Protein AF-A0A0S8KIW4-F1 (afdb_monomer)

Solvent-accessible surface area (backbone atoms only — not comparable to full-atom values): 64314 Å² total; per-residue (Å²): 138,78,86,81,80,52,71,68,66,49,53,65,72,55,47,52,68,72,59,47,53,55,49,60,72,46,74,81,72,65,69,67,36,39,46,63,34,24,32,39,27,36,38,48,48,56,56,67,64,43,63,73,75,49,56,71,69,59,44,47,59,50,47,56,52,49,47,51,42,58,48,49,36,36,37,69,49,73,25,38,77,49,47,81,59,94,69,28,43,34,34,30,18,28,48,95,62,59,60,48,47,24,66,55,32,52,51,54,22,50,56,47,27,35,59,39,32,49,59,48,23,59,45,36,32,76,76,70,69,45,74,81,50,34,28,23,22,5,31,20,42,33,66,26,39,37,31,72,50,72,53,105,90,52,72,40,55,49,72,51,44,71,34,52,57,51,5,49,51,27,18,79,68,31,54,79,59,34,39,22,31,32,55,67,35,42,74,77,35,55,93,52,35,44,68,48,78,76,42,69,42,81,48,98,90,56,96,63,60,45,47,33,32,36,56,76,47,77,56,94,77,80,58,75,70,33,4,37,84,90,74,69,60,78,91,61,68,42,67,68,59,50,49,50,52,50,49,50,52,49,37,20,66,70,65,42,21,28,38,35,40,43,34,35,62,88,51,48,40,66,71,55,55,54,49,52,52,59,50,50,65,78,71,53,64,104,79,63,73,72,63,46,79,33,56,18,50,37,41,97,79,32,55,85,38,74,39,50,36,55,60,33,36,50,24,49,74,50,78,52,64,97,36,54,52,48,68,56,48,43,52,38,42,48,55,48,30,49,76,47,33,56,99,44,29,88,65,23,42,50,40,48,35,59,71,71,69,31,83,58,60,64,69,47,36,26,52,64,41,19,51,20,82,49,47,43,49,52,39,30,46,47,12,54,40,46,53,51,46,29,45,13,64,77,32,29,25,39,42,32,37,36,43,40,75,25,49,14,71,58,33,50,58,44,49,62,58,47,54,70,41,20,87,82,28,16,28,35,42,39,41,30,30,52,89,51,72,94,39,71,52,41,54,51,50,56,46,41,53,69,77,37,52,97,40,42,46,82,41,74,53,68,59,30,50,76,70,30,37,49,49,43,54,48,45,46,44,69,48,92,74,66,51,62,74,35,54,55,49,54,48,73,50,31,69,24,26,51,45,43,48,52,49,46,51,46,57,42,5,85,56,76,18,27,43,70,40,90,89,76,76,39,46,42,62,39,92,44,36,59,25,47,74,66,39,82,46,64,69,50,54,56,47,51,53,51,71,69,46,56,67,69,42,38,48,52,52,32,54,42,32,66,72,35,64,57,41,50,47,71,57,48,52,60,62,40,75,84,52,86,59,58,68,59,38,52,50,49,36,38,75,72,55,51,30,39,80,70,48,64,46,87,51,48,32,36,29,47,65,40,69,67,57,36,55,48,38,45,56,36,50,36,86,60,55,50,16,52,52,22,36,41,49,32,55,35,48,56,70,75,36,65,91,48,47,84,78,41,22,68,57,44,17,53,23,22,52,59,31,65,37,60,68,62,15,33,53,26,18,46,52,37,13,49,55,22,44,43,67,62,39,47,66,62,13,45,56,24,37,58,54,26,41,51,47,26,59,76,69,66,39,26,55,66,30,16,52,44,23,27,42,48,12,49,46,27,27,52,51,60,37,40,70,60,12,44,53,27,38,61,47,15,54,50,28,41,53,50,32,67,72,65,58,69,91,78,78,62,72,66,26,85,56,58,49,29,30,39,39,67,70,78,71,82,47,83,41,54,46,68,44,84,50,73,68,37,45,36,50,42,61,34,30,35,54,25,48,27,37,68,48,60,86,74,31,58,40,71,56,44,17,65,45,71,49,61,37,86,81,49,23,33,38,39,36,37,39,49,90,77,36,24,32,68,87,66,48,74,57,40,23,57,28,37,36,49,28,48,60,43,29,36,28,64,91,63,68,28,84,61,36,76,75,51,41,58,31,18,51,29,48,40,39,40,70,65,76,36,89,58,81,82,57,30,31,55,42,47,80,46,61,40,32,31,38,38,34,34,70,54,50,54,55,61,51,72,51,46,35,43,33,50,66,49,26,52,48,56,59,73,44,45,75,69,48,48,88,55,22,58,38,72,91,52,53,59,43,42,13,57,28,38,74,71,39,71,46,86,83,45,34,38,36,34,33,54,35,94,54,36,76,69,88,60,81,26,24,47,53,31,42,35,40,38,50,41,61,85,48,69,67,51,44,52,49,53,48,49,34,36,74,74,65,72,29,46,30,34,60,46,57,66,53,48,42,73,52,51,54,49,46,48,72,74,32,66,89,28,49,46,79,41,65,30,44,22,30,29,26,37,38,33,20,39,82,35,83,71,38,52,43,54,46,42,36,38,16,59,44,18,33,46,61,34,56,55,43,17,52,64,68,32,54,60,61,40,40,49,36,47,20,42,70,43,29,80,84,34,41,53,34,22,22,43,32,21,76,51,71,33,50,63,63,14,38,53,32,24,34,73,67,66,25,52,71,22,50,89,58,72,76,37,45,31,37,23,39,78,43,49,59,44,46,52,50,38,54,48,50,32,50,32,37,35,72,56,38,44,38,56,51,48,66,41,67,32,55,68,68,65,37,54,54,30,38,68,73,67,51,62,45,26,34,54,49,70,50,68,50,75,39,90,45,50,61,38,60,78,56,69,57,39,57,42,66,55,14,60,43,86,56,70,69,40,54,50,28,48,54,50,27,60,73,41,62,55,47,62,57,20,35,34,30,44,28,56,22,41,28,54,42,39,68,53,30,44,39,39,50,41,31,29,44,35,45,33,33,41,42,41,78,50,44,76,35,76,56,53,36,49,76,40,74,63,42,63,52,45,21,31,46,57,84,129

Structure (mmCIF, N/CA/C/O backbone):
data_AF-A0A0S8KIW4-F1
#
_entry.id   AF-A0A0S8KIW4-F1
#
loop_
_atom_site.group_PDB
_atom_site.id
_atom_site.type_symbol
_atom_site.label_atom_id
_atom_site.label_alt_id
_atom_site.label_comp_id
_atom_site.label_asym_id
_atom_site.label_entity_id
_atom_site.label_seq_id
_atom_site.pdbx_PDB_ins_code
_atom_site.Cartn_x
_atom_site.Cartn_y
_atom_site.Cartn_z
_atom_site.occupancy
_atom_site.B_iso_or_equiv
_atom_site.auth_seq_id
_atom_site.auth_comp_id
_atom_site.auth_asym_id
_atom_site.auth_atom_id
_atom_site.pdbx_PDB_model_num
ATOM 1 N N . MET A 1 1 ? -78.669 -21.616 34.494 1.00 31.50 1 MET A N 1
ATOM 2 C CA . MET A 1 1 ? -77.638 -21.749 33.442 1.00 31.50 1 MET A CA 1
ATOM 3 C C . MET A 1 1 ? -76.676 -20.588 33.604 1.00 31.50 1 MET A C 1
ATOM 5 O O . MET A 1 1 ? -77.145 -19.459 33.614 1.00 31.50 1 MET A O 1
ATOM 9 N N . ALA A 1 2 ? -75.385 -20.857 33.783 1.00 30.97 2 ALA A N 1
ATOM 10 C CA . ALA A 1 2 ? -74.332 -19.853 33.636 1.00 30.97 2 ALA A CA 1
ATOM 11 C C . ALA A 1 2 ? -73.653 -20.087 32.279 1.00 30.97 2 ALA A C 1
ATOM 13 O O . ALA A 1 2 ? -73.558 -21.239 31.850 1.00 30.97 2 ALA A O 1
ATOM 14 N N . ALA A 1 3 ? -73.231 -19.025 31.596 1.00 36.19 3 ALA A N 1
ATOM 15 C CA . ALA A 1 3 ? -72.489 -19.162 30.347 1.00 36.19 3 ALA A CA 1
ATOM 16 C C . ALA A 1 3 ? -71.090 -19.741 30.622 1.00 36.19 3 ALA A C 1
ATOM 18 O O . ALA A 1 3 ? -70.474 -19.422 31.640 1.00 36.19 3 ALA A O 1
ATOM 19 N N . ARG A 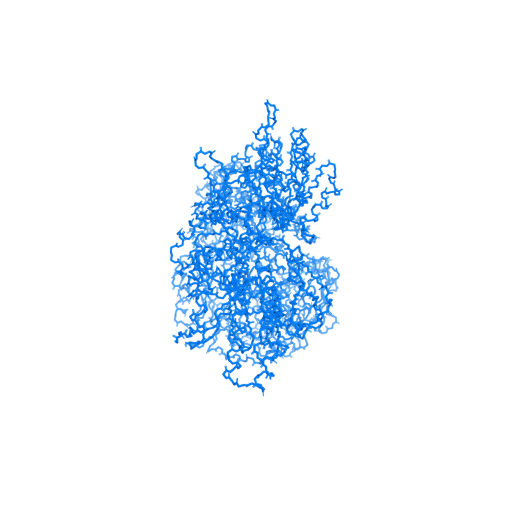1 4 ? -70.593 -20.590 29.719 1.00 41.88 4 ARG A N 1
ATOM 20 C CA . ARG A 1 4 ? -69.187 -21.009 29.700 1.00 41.88 4 ARG A CA 1
ATOM 21 C C . ARG A 1 4 ? -68.413 -19.977 28.874 1.00 41.88 4 ARG A C 1
ATOM 23 O O . ARG A 1 4 ? -68.667 -19.878 27.679 1.00 41.88 4 ARG A O 1
ATOM 30 N N . ASP A 1 5 ? -67.523 -19.209 29.509 1.00 39.72 5 ASP A N 1
ATOM 31 C CA . ASP A 1 5 ? -66.568 -18.339 28.799 1.00 39.72 5 ASP A CA 1
ATOM 32 C C . ASP A 1 5 ? -65.715 -19.174 27.829 1.00 39.72 5 ASP A C 1
ATOM 34 O O . ASP A 1 5 ? -65.308 -20.288 28.179 1.00 39.72 5 ASP A O 1
ATOM 38 N N . THR A 1 6 ? -65.391 -18.636 26.653 1.00 46.59 6 THR A N 1
ATOM 39 C CA . THR A 1 6 ? -64.518 -19.324 25.688 1.00 46.59 6 THR A CA 1
ATOM 40 C C . THR A 1 6 ? -63.040 -19.260 26.096 1.00 46.59 6 THR A C 1
ATOM 42 O O . THR A 1 6 ? -62.620 -18.386 26.862 1.00 46.59 6 THR A O 1
ATOM 45 N N . LEU A 1 7 ? -62.214 -20.177 25.572 1.00 44.28 7 LEU A N 1
ATOM 46 C CA . LEU A 1 7 ? -60.777 -20.222 25.875 1.00 44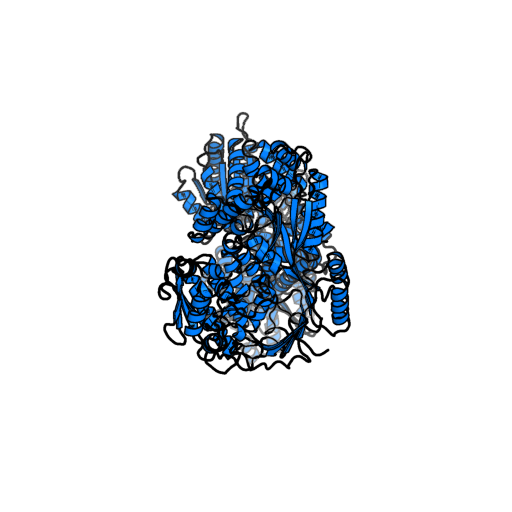.28 7 LEU A CA 1
ATOM 47 C C . LEU A 1 7 ? -60.048 -18.884 25.581 1.00 44.28 7 LEU A C 1
ATOM 49 O O . LEU A 1 7 ? -59.298 -18.441 26.453 1.00 44.28 7 LEU A O 1
ATOM 53 N N . PRO A 1 8 ? -60.292 -18.162 24.461 1.00 44.53 8 PRO A N 1
ATOM 54 C CA . PRO A 1 8 ? -59.679 -16.848 24.226 1.00 44.53 8 PRO A CA 1
ATOM 55 C C . PRO A 1 8 ? -60.099 -15.773 25.241 1.00 44.53 8 PRO A C 1
ATOM 57 O O . PRO A 1 8 ? -59.260 -14.990 25.686 1.00 44.53 8 PRO A O 1
ATOM 60 N N . GLU A 1 9 ? -61.372 -15.746 25.650 1.00 49.72 9 GLU A N 1
ATOM 61 C CA . GLU A 1 9 ? -61.880 -14.796 26.655 1.00 49.72 9 GLU A CA 1
ATOM 62 C C . GLU A 1 9 ? -61.298 -15.073 28.047 1.00 49.72 9 GLU A C 1
ATOM 64 O O . GLU A 1 9 ? -61.056 -14.143 28.818 1.00 49.72 9 GLU A O 1
ATOM 69 N N . ARG A 1 10 ? -61.029 -16.345 28.365 1.00 53.50 10 ARG A N 1
ATOM 70 C CA . ARG A 1 10 ? -60.294 -16.742 29.572 1.00 53.50 10 ARG A CA 1
ATOM 71 C C . ARG A 1 10 ? -58.830 -16.321 29.501 1.00 53.50 10 ARG A C 1
ATOM 73 O O . ARG A 1 10 ? -58.353 -15.689 30.438 1.00 53.50 10 ARG A O 1
ATOM 80 N N . LEU A 1 11 ? -58.145 -16.595 28.390 1.00 51.06 11 LEU A N 1
ATOM 81 C CA . LEU A 1 11 ? -56.741 -16.216 28.188 1.00 51.06 11 LEU A CA 1
ATOM 82 C C . LEU A 1 11 ? -56.527 -14.700 28.327 1.00 51.06 11 LEU A C 1
ATOM 84 O O . LEU A 1 11 ? -55.592 -14.285 29.005 1.00 51.06 11 LEU A O 1
ATOM 88 N N . GLN A 1 12 ? -57.430 -13.866 27.798 1.00 54.31 12 GLN A N 1
ATOM 89 C CA . GLN A 1 12 ? -57.360 -12.407 27.979 1.00 54.31 12 GLN A CA 1
ATOM 90 C C . GLN A 1 12 ? -57.493 -11.945 29.442 1.00 54.31 12 GLN A C 1
ATOM 92 O O . GLN A 1 12 ? -56.972 -10.887 29.785 1.00 54.31 12 GLN A O 1
ATOM 97 N N . ARG A 1 13 ? -58.150 -12.718 30.320 1.00 58.34 13 ARG A N 1
ATOM 98 C CA . ARG A 1 13 ? -58.256 -12.406 31.761 1.00 58.34 13 ARG A CA 1
ATOM 99 C C . ARG A 1 13 ? -57.041 -12.868 32.580 1.00 58.34 13 ARG A C 1
ATOM 101 O O . ARG A 1 13 ? -56.938 -12.477 33.738 1.00 58.34 13 ARG A O 1
ATOM 108 N N . LEU A 1 14 ? -56.148 -13.682 32.007 1.00 55.62 14 LEU A N 1
ATOM 109 C CA . LEU A 1 14 ? -54.955 -14.222 32.681 1.00 55.62 14 LEU A CA 1
ATOM 110 C C . LEU A 1 14 ? -53.689 -13.371 32.475 1.00 55.62 14 LEU A C 1
ATOM 112 O O . LEU A 1 14 ? -52.711 -13.557 33.194 1.00 55.62 14 LEU A O 1
ATOM 116 N N . VAL A 1 15 ? -53.687 -12.436 31.518 1.00 58.53 15 VAL A N 1
ATOM 117 C CA . VAL A 1 15 ? -52.529 -11.565 31.253 1.00 58.53 15 VAL A CA 1
ATOM 118 C C . VAL A 1 15 ? -52.570 -10.326 32.166 1.00 58.53 15 VAL A C 1
ATOM 120 O O . VAL A 1 15 ? -53.577 -9.612 32.161 1.00 58.53 15 VAL A O 1
ATOM 123 N N . PRO A 1 16 ? -51.499 -10.006 32.924 1.00 56.81 16 PRO A N 1
ATOM 124 C CA . PRO A 1 16 ? -51.428 -8.775 33.711 1.00 56.81 16 PRO A CA 1
ATOM 125 C C . PRO A 1 16 ? -51.578 -7.530 32.829 1.00 56.81 16 PRO A C 1
ATOM 127 O O . PRO A 1 16 ? -50.958 -7.432 31.772 1.00 56.81 16 PRO A O 1
ATOM 130 N N . LYS A 1 17 ? -52.387 -6.558 33.263 1.00 53.31 17 LYS A N 1
ATOM 131 C CA . LYS A 1 17 ? -52.849 -5.465 32.390 1.00 53.31 17 LYS A CA 1
ATOM 132 C C . LYS A 1 17 ? -51.713 -4.594 31.825 1.00 53.31 17 LYS A C 1
ATOM 134 O O . LYS A 1 17 ? -51.673 -4.365 30.622 1.00 53.31 17 LYS A O 1
ATOM 139 N N . GLU A 1 18 ? -50.750 -4.203 32.665 1.00 48.78 18 GLU A N 1
ATOM 140 C CA . GLU A 1 18 ? -49.561 -3.446 32.230 1.00 48.78 18 GLU A CA 1
ATOM 141 C C . GLU A 1 18 ? -48.668 -4.252 31.263 1.00 48.78 18 GLU A C 1
ATOM 143 O O . GLU A 1 18 ? -48.087 -3.697 30.332 1.00 48.78 18 GLU A O 1
ATOM 148 N N . TYR A 1 19 ? -48.573 -5.574 31.452 1.00 52.81 19 TYR A N 1
ATOM 149 C CA . TYR A 1 19 ? -47.802 -6.463 30.577 1.00 52.81 19 TYR A CA 1
ATOM 150 C C . TYR A 1 19 ? -48.499 -6.660 29.222 1.00 52.81 19 TYR A C 1
ATOM 152 O O . TYR A 1 19 ? -47.838 -6.658 28.185 1.00 52.81 19 TYR A O 1
ATOM 160 N N . ALA A 1 20 ? -49.835 -6.739 29.204 1.00 57.56 20 ALA A N 1
ATOM 161 C CA . ALA A 1 20 ? -50.626 -6.760 27.974 1.00 57.56 20 ALA A CA 1
ATOM 162 C C . ALA A 1 20 ? -50.443 -5.470 27.154 1.00 57.56 20 ALA A C 1
ATOM 164 O O . ALA A 1 20 ? -50.249 -5.542 25.943 1.00 57.56 20 ALA A O 1
ATOM 165 N N . GLU A 1 21 ? -50.449 -4.303 27.803 1.00 57.66 21 GLU A N 1
ATOM 166 C CA . GLU A 1 21 ? -50.219 -3.005 27.152 1.00 57.66 21 GLU A CA 1
ATOM 167 C C . GLU A 1 21 ? -48.796 -2.909 26.561 1.00 57.66 21 GLU A C 1
ATOM 169 O O . GLU A 1 21 ? -48.641 -2.515 25.403 1.00 57.66 21 GLU A O 1
ATOM 174 N N . ARG A 1 22 ? -47.764 -3.381 27.280 1.00 55.91 22 ARG A N 1
ATOM 175 C CA . ARG A 1 22 ? -46.380 -3.484 26.763 1.00 55.91 22 ARG A CA 1
ATOM 176 C C . ARG A 1 22 ? -46.242 -4.454 25.582 1.00 55.91 22 ARG A C 1
ATOM 178 O O . ARG A 1 22 ? -45.580 -4.126 24.598 1.00 55.91 22 ARG A O 1
ATOM 185 N N . LEU A 1 23 ? -46.875 -5.628 25.654 1.00 58.16 23 LEU A N 1
ATOM 186 C CA . LEU A 1 23 ? -46.888 -6.604 24.557 1.00 58.16 23 LEU A CA 1
ATOM 187 C C . LEU A 1 23 ? -47.601 -6.064 23.314 1.00 58.16 23 LEU A C 1
ATOM 189 O O . LEU A 1 23 ? -47.158 -6.319 22.199 1.00 58.16 23 LEU A O 1
ATOM 193 N N . LEU A 1 24 ? -48.697 -5.322 23.485 1.00 58.97 24 LEU A N 1
ATOM 194 C CA . LEU A 1 24 ? -49.421 -4.698 22.375 1.00 58.97 24 LEU A CA 1
ATOM 195 C C . LEU A 1 24 ? -48.615 -3.567 21.725 1.00 58.97 24 LEU A C 1
ATOM 197 O O . LEU A 1 24 ? -48.674 -3.426 20.508 1.00 58.97 24 LEU A O 1
ATOM 201 N N . ALA A 1 25 ? -47.818 -2.824 22.498 1.00 55.25 25 ALA A N 1
ATOM 202 C CA . ALA A 1 25 ? -46.893 -1.827 21.959 1.00 55.25 25 ALA A CA 1
ATOM 203 C C . ALA A 1 25 ? -45.749 -2.444 21.125 1.00 55.25 25 ALA A C 1
ATOM 205 O O . ALA A 1 25 ? -45.253 -1.792 20.214 1.00 55.25 25 ALA A O 1
ATOM 206 N N . THR A 1 26 ? -45.349 -3.697 21.388 1.00 53.72 26 THR A N 1
ATOM 207 C CA . THR A 1 26 ? -44.342 -4.408 20.571 1.00 53.72 26 THR A CA 1
ATOM 208 C C . THR A 1 26 ? -44.942 -5.186 19.393 1.00 53.72 26 THR A C 1
ATOM 210 O O . THR A 1 26 ? -44.325 -5.232 18.330 1.00 53.72 26 THR A O 1
ATOM 213 N N . ARG A 1 27 ? -46.142 -5.776 19.534 1.00 46.66 27 ARG A N 1
ATOM 214 C CA . ARG A 1 27 ? -46.804 -6.695 18.568 1.00 46.66 27 ARG A CA 1
ATOM 215 C C . ARG A 1 27 ? -47.315 -6.060 17.255 1.00 46.66 27 ARG A C 1
ATOM 217 O O . ARG A 1 27 ? -48.396 -6.387 16.772 1.00 46.66 27 ARG A O 1
ATOM 224 N N . GLY A 1 28 ? -46.527 -5.173 16.658 1.00 45.62 28 GLY A N 1
ATOM 225 C CA . GLY A 1 28 ? -46.747 -4.664 15.301 1.00 45.62 28 GLY A CA 1
ATOM 226 C C . GLY A 1 28 ? -45.485 -4.210 14.560 1.00 45.62 28 GLY A C 1
ATOM 227 O O . GLY A 1 28 ? -45.607 -3.767 13.421 1.00 45.62 28 GLY A O 1
ATOM 228 N N . GLN A 1 29 ? -44.296 -4.270 15.180 1.00 49.38 29 GLN A N 1
ATOM 229 C CA . GLN A 1 29 ? -43.060 -3.703 14.608 1.00 49.38 29 GLN A CA 1
ATOM 230 C C . GLN A 1 29 ? -41.787 -4.555 14.818 1.00 49.38 29 GLN A C 1
ATOM 232 O O . GLN A 1 29 ? -40.716 -4.136 14.388 1.00 49.38 29 GLN A O 1
ATOM 237 N N . VAL A 1 30 ? -41.864 -5.736 15.452 1.00 52.88 30 VAL A N 1
ATOM 238 C CA . VAL A 1 30 ? -40.666 -6.517 15.839 1.00 52.88 30 VAL A CA 1
ATOM 239 C C . VAL A 1 30 ? -39.921 -7.078 14.618 1.00 52.88 30 VAL A C 1
ATOM 241 O O . VAL A 1 30 ? -40.314 -8.104 14.057 1.00 52.88 30 VAL A O 1
ATOM 244 N N . GLN A 1 31 ? -38.805 -6.449 14.238 1.00 58.53 31 GLN A N 1
ATOM 245 C CA . GLN A 1 31 ? -37.841 -7.061 13.318 1.00 58.53 31 GLN A CA 1
ATOM 246 C C . GLN A 1 31 ? -37.139 -8.252 13.992 1.00 58.53 31 GLN A C 1
ATOM 248 O O . GLN A 1 31 ? -37.112 -8.375 15.215 1.00 58.53 31 GLN A O 1
ATOM 253 N N . ALA A 1 32 ? -36.603 -9.180 13.197 1.00 69.38 32 ALA A N 1
ATOM 254 C CA . ALA A 1 32 ? -35.976 -10.376 13.751 1.00 69.38 32 ALA A CA 1
ATOM 255 C C . ALA A 1 32 ? -34.600 -10.048 14.362 1.00 69.38 32 ALA A C 1
ATOM 257 O O . ALA A 1 32 ? -33.755 -9.478 13.685 1.00 69.38 32 ALA A O 1
ATOM 258 N N . GLU A 1 33 ? -34.332 -10.467 15.601 1.00 72.75 33 GLU A N 1
ATOM 259 C CA . GLU A 1 33 ? -33.119 -10.085 16.350 1.00 72.75 33 GLU A CA 1
ATOM 260 C C . GLU A 1 33 ? -32.320 -11.281 16.878 1.00 72.75 33 GLU A C 1
ATOM 262 O O . GLU A 1 33 ? -32.883 -12.350 17.119 1.00 72.75 33 GLU A O 1
ATOM 267 N N . ARG A 1 34 ? -31.013 -11.100 17.142 1.00 79.38 34 ARG A N 1
ATOM 268 C CA . ARG A 1 34 ? -30.164 -12.103 17.816 1.00 79.38 34 ARG A CA 1
ATOM 269 C C . ARG A 1 34 ? -29.991 -11.784 19.298 1.00 79.38 34 ARG A C 1
ATOM 271 O O . ARG A 1 34 ? -29.135 -10.984 19.666 1.00 79.38 34 ARG A O 1
ATOM 278 N N . ARG A 1 35 ? -30.737 -12.494 20.145 1.00 79.50 35 ARG A N 1
ATOM 279 C CA . ARG A 1 35 ? -30.744 -12.325 21.607 1.00 79.50 35 ARG A CA 1
ATOM 280 C C . ARG A 1 35 ? -30.602 -13.656 22.350 1.00 79.50 35 ARG A C 1
ATOM 282 O O . ARG A 1 35 ? -30.829 -14.732 21.792 1.00 79.50 35 ARG A O 1
ATOM 289 N N . MET A 1 36 ? -30.167 -13.578 23.606 1.00 79.38 36 MET A N 1
ATOM 290 C CA . MET A 1 36 ? -30.221 -14.700 24.547 1.00 79.38 36 MET A CA 1
ATOM 291 C C . MET A 1 36 ? -31.659 -14.842 25.045 1.00 79.38 36 MET A C 1
ATOM 293 O O . MET A 1 36 ? -32.263 -13.852 25.440 1.00 79.38 36 MET A O 1
ATOM 297 N N . VAL A 1 37 ? -32.203 -16.057 25.018 1.00 88.00 37 VAL A N 1
ATOM 298 C CA . VAL A 1 37 ? -33.587 -16.350 25.426 1.00 88.00 37 VAL A CA 1
ATOM 299 C C . VAL A 1 37 ? -33.601 -17.639 26.234 1.00 88.00 37 VAL A C 1
ATOM 301 O O . VAL A 1 37 ? -32.836 -18.562 25.940 1.00 88.00 37 VAL A O 1
ATOM 304 N N . THR A 1 38 ? -34.484 -17.722 27.227 1.00 91.00 38 THR A N 1
ATOM 305 C CA . THR A 1 38 ? -34.829 -18.989 27.879 1.00 91.00 38 THR A CA 1
ATOM 306 C C . THR A 1 38 ? -36.114 -19.542 27.273 1.00 91.00 38 THR A C 1
ATOM 308 O O . THR A 1 38 ? -37.161 -18.897 27.297 1.00 91.00 38 THR A O 1
ATOM 311 N N . ILE A 1 39 ? -36.021 -20.742 26.705 1.00 94.25 39 ILE A N 1
ATOM 312 C CA . ILE A 1 39 ? -37.131 -21.466 26.086 1.00 94.25 39 ILE A CA 1
ATOM 313 C C . ILE A 1 39 ? -37.687 -22.471 27.094 1.00 94.25 39 ILE A C 1
ATOM 315 O O . ILE A 1 39 ? -36.909 -23.223 27.679 1.00 94.25 39 ILE A O 1
ATOM 319 N N . LEU A 1 40 ? -39.014 -22.533 27.224 1.00 94.94 40 LEU A N 1
ATOM 320 C CA . LEU A 1 40 ? -39.744 -23.570 27.956 1.00 94.94 40 LEU A CA 1
ATOM 321 C C . LEU A 1 40 ? -40.643 -24.357 26.990 1.00 94.94 40 LEU A C 1
ATOM 323 O O . LEU A 1 40 ? -41.465 -23.769 26.286 1.00 94.94 40 LEU A O 1
ATOM 327 N N . PHE A 1 41 ? -40.510 -25.684 27.002 1.00 94.12 41 PHE A N 1
ATOM 328 C CA . PHE A 1 41 ? -41.475 -26.632 26.434 1.00 94.12 41 PHE A CA 1
ATOM 329 C C . PHE A 1 41 ? -42.154 -27.415 27.556 1.00 94.12 41 PHE A C 1
ATOM 331 O O . PHE A 1 41 ? -41.480 -27.816 28.506 1.00 94.12 41 PHE A O 1
ATOM 338 N N . SER A 1 42 ? -43.452 -27.690 27.428 1.00 92.69 42 SER A N 1
ATOM 339 C CA . SER A 1 42 ? -44.155 -28.631 28.308 1.00 92.69 42 SER A CA 1
ATOM 340 C C . SER A 1 42 ? -45.186 -29.462 27.545 1.00 92.69 42 SER A C 1
ATOM 342 O O . SER A 1 42 ? -45.839 -28.932 26.652 1.00 92.69 42 SER A O 1
ATOM 344 N N . ASP A 1 43 ? -45.307 -30.744 27.896 1.00 91.50 43 ASP A N 1
ATOM 345 C CA . ASP A 1 43 ? -46.149 -31.766 27.247 1.00 91.50 43 ASP A CA 1
ATOM 346 C C . ASP A 1 43 ? -47.092 -32.455 28.257 1.00 91.50 43 ASP A C 1
ATOM 348 O O . ASP A 1 43 ? -46.746 -32.572 29.437 1.00 91.50 43 ASP A O 1
ATOM 352 N N . VAL A 1 44 ? -48.257 -32.940 27.802 1.00 87.75 44 VAL A N 1
ATOM 353 C CA . VAL A 1 44 ? -49.267 -33.652 28.612 1.00 87.75 44 VAL A CA 1
ATOM 354 C C . VAL A 1 44 ? -49.149 -35.164 28.416 1.00 87.75 44 VAL A C 1
ATOM 356 O O . VAL A 1 44 ? -49.714 -35.768 27.502 1.00 87.75 44 VAL A O 1
ATOM 359 N N . LYS A 1 45 ? -48.476 -35.825 29.358 1.00 81.81 45 LYS A N 1
ATOM 360 C CA . LYS A 1 45 ? -48.253 -37.271 29.332 1.00 81.81 45 LYS A CA 1
ATOM 361 C C . LYS A 1 45 ? -49.578 -38.024 29.501 1.00 81.81 45 LYS A C 1
ATOM 363 O O . LYS A 1 45 ? -50.145 -38.077 30.591 1.00 81.81 45 LYS A O 1
ATOM 368 N N . GLY A 1 46 ? -50.007 -38.688 28.427 1.00 70.69 46 GLY A N 1
ATOM 369 C CA . GLY A 1 46 ? -51.205 -39.536 28.387 1.00 70.69 46 GLY A CA 1
ATOM 370 C C . GLY A 1 46 ? -52.348 -38.997 27.523 1.00 70.69 46 GLY A C 1
ATOM 371 O O . GLY A 1 46 ? -53.308 -39.733 27.309 1.00 70.69 46 GLY A O 1
ATOM 372 N N . SER A 1 47 ? -52.216 -37.783 26.977 1.00 73.44 47 SER A N 1
ATOM 373 C CA . SER A 1 47 ? -53.136 -37.150 26.015 1.00 73.44 47 SER A CA 1
ATOM 374 C C . SER A 1 47 ? -53.699 -38.117 24.962 1.00 73.44 47 SER A C 1
ATOM 376 O O . SER A 1 47 ? -54.912 -38.255 24.819 1.00 73.44 47 SER A O 1
ATOM 378 N N . THR A 1 48 ? -52.824 -38.845 24.263 1.00 71.06 48 THR A N 1
ATOM 379 C CA . THR A 1 48 ? -53.192 -39.763 23.174 1.00 71.06 48 THR A CA 1
ATOM 380 C C . THR A 1 48 ? -53.984 -40.965 23.685 1.00 71.06 48 THR A C 1
ATOM 382 O O . THR A 1 48 ? -54.992 -41.331 23.096 1.00 71.06 48 THR A O 1
ATOM 385 N N . ALA A 1 49 ? -53.579 -41.540 24.822 1.00 70.81 49 ALA A N 1
ATOM 386 C CA . ALA A 1 49 ? -54.282 -42.668 25.432 1.00 70.81 49 ALA A CA 1
ATOM 387 C C . ALA A 1 49 ? -55.656 -42.256 25.993 1.00 70.81 49 ALA A C 1
ATOM 389 O O . ALA A 1 49 ? -56.585 -43.058 25.987 1.00 70.81 49 ALA A O 1
ATOM 390 N N . MET A 1 50 ? -55.814 -41.003 26.434 1.00 73.44 50 MET A N 1
ATOM 391 C CA . MET A 1 50 ? -57.121 -40.437 26.788 1.00 73.44 50 MET A CA 1
ATOM 392 C C . MET A 1 50 ? -57.988 -40.253 25.534 1.00 73.44 50 MET A C 1
ATOM 394 O O . MET A 1 50 ? -59.140 -40.674 25.536 1.00 73.44 50 MET A O 1
ATOM 398 N N . ALA A 1 51 ? -57.422 -39.732 24.440 1.00 71.50 51 ALA A N 1
ATOM 399 C CA . ALA A 1 51 ? -58.108 -39.582 23.152 1.00 71.50 51 ALA A CA 1
ATOM 400 C C . ALA A 1 51 ? -58.526 -40.912 22.487 1.00 71.50 51 ALA A C 1
ATOM 402 O O . ALA A 1 51 ? -59.432 -40.920 21.658 1.00 71.50 51 ALA A O 1
ATOM 403 N N . GLU A 1 52 ? -57.896 -42.034 22.848 1.00 75.62 52 GLU A N 1
ATOM 404 C CA . GLU A 1 52 ? -58.284 -43.382 22.404 1.00 75.62 52 GLU A CA 1
ATOM 405 C C . GLU A 1 52 ? -59.387 -44.032 23.265 1.00 75.62 52 GLU A C 1
ATOM 407 O O . GLU A 1 52 ? -60.018 -44.985 22.808 1.00 75.62 52 GLU A O 1
ATOM 412 N N . ASN A 1 53 ? -59.618 -43.560 24.500 1.00 74.50 53 ASN A N 1
ATOM 413 C CA . ASN A 1 53 ? -60.461 -44.249 25.496 1.00 74.50 53 ASN A CA 1
ATOM 414 C C . ASN A 1 53 ? -61.607 -43.399 26.090 1.00 74.50 53 ASN A C 1
ATOM 416 O O . ASN A 1 53 ? -62.411 -43.935 26.853 1.00 74.50 53 ASN A O 1
ATOM 420 N N . LEU A 1 54 ? -61.697 -42.108 25.761 1.00 78.00 54 LEU A N 1
ATOM 421 C CA . LEU A 1 54 ? -62.731 -41.169 26.225 1.00 78.00 54 LEU A CA 1
ATOM 422 C C . LEU A 1 54 ? -63.414 -40.473 25.036 1.00 78.00 54 LEU A C 1
ATOM 424 O O . LEU A 1 54 ? -62.895 -40.483 23.918 1.00 78.00 54 LEU A O 1
ATOM 428 N N . ASP A 1 55 ? -64.574 -39.855 25.266 1.00 80.62 55 ASP A N 1
ATOM 429 C CA . ASP A 1 55 ? -65.277 -39.109 24.214 1.00 80.62 55 ASP A CA 1
ATOM 430 C C . ASP A 1 55 ? -64.522 -37.812 23.836 1.00 80.62 55 ASP A C 1
ATOM 432 O O . ASP A 1 55 ? -64.010 -37.132 24.730 1.00 80.62 55 ASP A O 1
ATOM 436 N N . PRO A 1 56 ? -64.456 -37.412 22.549 1.00 72.25 56 PRO A N 1
ATOM 437 C CA . PRO A 1 56 ? -63.785 -36.180 22.133 1.00 72.25 56 PRO A CA 1
ATOM 438 C C . PRO A 1 56 ? -64.241 -34.896 22.847 1.00 72.25 56 PRO A C 1
ATOM 440 O O . PRO A 1 56 ? -63.409 -34.010 23.047 1.00 72.25 56 PRO A O 1
ATOM 443 N N . GLU A 1 57 ? -65.508 -34.769 23.265 1.00 75.06 57 GLU A N 1
ATOM 444 C CA . GLU A 1 57 ? -65.961 -33.613 24.058 1.00 75.06 57 GLU A CA 1
ATOM 445 C C . GLU A 1 57 ? -65.415 -33.657 25.496 1.00 75.06 57 GLU A C 1
ATOM 447 O O . GLU A 1 57 ? -65.022 -32.621 26.039 1.00 75.06 57 GLU A O 1
ATOM 452 N N . GLU A 1 58 ? -65.309 -34.845 26.101 1.00 76.88 58 GLU A N 1
ATOM 453 C CA . GLU A 1 58 ? -64.677 -35.020 27.414 1.00 76.88 58 GLU A CA 1
ATOM 454 C C . GLU A 1 58 ? -63.169 -34.766 27.346 1.00 76.88 58 GLU A C 1
ATOM 456 O O . GLU A 1 58 ? -62.628 -34.068 28.203 1.00 76.88 58 GLU A O 1
ATOM 461 N N . VAL A 1 59 ? -62.495 -35.271 26.309 1.00 78.38 59 VAL A N 1
ATOM 462 C CA . VAL A 1 59 ? -61.064 -35.037 26.058 1.00 78.38 59 VAL A CA 1
ATOM 463 C C . VAL A 1 59 ? -60.795 -33.549 25.844 1.00 78.38 59 VAL A C 1
ATOM 465 O O . VAL A 1 59 ? -59.841 -33.022 26.413 1.00 78.38 59 VAL A O 1
ATOM 468 N N . MET A 1 60 ? -61.649 -32.841 25.098 1.00 75.06 60 MET A N 1
ATOM 469 C CA . MET A 1 60 ? -61.539 -31.389 24.933 1.00 75.06 60 MET A CA 1
ATOM 470 C C . MET A 1 60 ? -61.723 -30.651 26.267 1.00 75.06 60 MET A C 1
ATOM 472 O O . MET A 1 60 ? -60.931 -29.768 26.582 1.00 75.06 60 MET A O 1
ATOM 476 N N . GLU A 1 61 ? -62.710 -31.027 27.087 1.00 79.69 61 GLU A N 1
ATOM 477 C CA . GLU A 1 61 ? -62.939 -30.406 28.401 1.00 79.69 61 GLU A CA 1
ATOM 478 C C . GLU A 1 61 ? -61.799 -30.687 29.406 1.00 79.69 61 GLU A C 1
ATOM 480 O O . GLU A 1 61 ? -61.495 -29.846 30.258 1.00 79.69 61 GLU A O 1
ATOM 485 N N . ILE A 1 62 ? -61.131 -31.840 29.282 1.00 83.06 62 ILE A N 1
ATOM 486 C CA . ILE A 1 62 ? -59.926 -32.195 30.047 1.00 83.06 62 ILE A CA 1
ATOM 487 C C . ILE A 1 62 ? -58.712 -31.391 29.556 1.00 83.06 62 ILE A C 1
ATOM 489 O O . ILE A 1 62 ? -57.976 -30.828 30.368 1.00 83.06 62 ILE A O 1
ATOM 493 N N . MET A 1 63 ? -58.511 -31.282 28.240 1.00 82.75 63 MET A N 1
ATOM 494 C CA . MET A 1 63 ? -57.389 -30.537 27.660 1.00 82.75 63 MET A CA 1
ATOM 495 C C . MET A 1 63 ? -57.517 -29.022 27.868 1.00 82.75 63 MET A C 1
ATOM 497 O O . MET A 1 63 ? -56.517 -28.386 28.181 1.00 82.75 63 MET A O 1
ATOM 501 N N . ASP A 1 64 ? -58.719 -28.440 27.817 1.00 80.12 64 ASP A N 1
ATOM 502 C CA . ASP A 1 64 ? -58.959 -27.040 28.218 1.00 80.12 64 ASP A CA 1
ATOM 503 C C . ASP A 1 64 ? -58.584 -26.801 29.695 1.00 80.12 64 ASP A C 1
ATOM 505 O O . ASP A 1 64 ? -58.035 -25.754 30.052 1.00 80.12 64 ASP A O 1
ATOM 509 N N . GLY A 1 65 ? -58.849 -27.782 30.566 1.00 81.38 65 GLY A N 1
ATOM 510 C CA . GLY A 1 65 ? -58.421 -27.757 31.966 1.00 81.38 65 GLY A CA 1
ATOM 511 C C . GLY A 1 65 ? -56.899 -27.833 32.120 1.00 81.38 65 GLY A C 1
ATOM 512 O O . GLY A 1 65 ? -56.316 -27.035 32.857 1.00 81.38 65 GLY A O 1
ATOM 513 N N . ALA A 1 66 ? -56.253 -28.737 31.381 1.00 82.75 66 ALA A N 1
ATOM 514 C CA . ALA A 1 66 ? -54.799 -28.869 31.334 1.00 82.75 66 ALA A CA 1
ATOM 515 C C . ALA A 1 66 ? -54.120 -27.600 30.789 1.00 82.75 66 ALA A C 1
ATOM 517 O O . ALA A 1 66 ? -53.147 -27.126 31.373 1.00 82.75 66 ALA A O 1
ATOM 518 N N . PHE A 1 67 ? -54.652 -26.989 29.726 1.00 83.25 67 PHE A N 1
ATOM 519 C CA . PHE A 1 67 ? -54.106 -25.755 29.159 1.00 83.25 67 PHE A CA 1
ATOM 520 C C . PHE A 1 67 ? -54.241 -24.555 30.095 1.00 83.25 67 PHE A C 1
ATOM 522 O O . PHE A 1 67 ? -53.326 -23.736 30.143 1.00 83.25 67 PHE A O 1
ATOM 529 N N . GLY A 1 68 ? -55.300 -24.474 30.908 1.00 81.25 68 GLY A N 1
ATOM 530 C CA . GLY A 1 68 ? -55.366 -23.494 31.998 1.00 81.25 68 GLY A CA 1
ATOM 531 C C . GLY A 1 68 ? -54.176 -23.618 32.959 1.00 81.25 68 GLY A C 1
ATOM 532 O O . GLY A 1 68 ? -53.502 -22.630 33.244 1.00 81.25 68 GLY A O 1
ATOM 533 N N . VAL A 1 69 ? -53.866 -24.849 33.379 1.00 85.06 69 VAL A N 1
ATOM 534 C CA . VAL A 1 69 ? -52.736 -25.176 34.270 1.00 85.06 69 VAL A CA 1
ATOM 535 C C . VAL A 1 69 ? -51.366 -24.923 33.619 1.00 85.06 69 VAL A C 1
ATOM 537 O O . VAL A 1 69 ? -50.438 -24.495 34.302 1.00 85.06 69 VAL A O 1
ATOM 540 N N . LEU A 1 70 ? -51.233 -25.168 32.314 1.00 87.19 70 LEU A N 1
ATOM 541 C CA . LEU A 1 70 ? -49.989 -24.980 31.556 1.00 87.19 70 LEU A CA 1
ATOM 542 C C . LEU A 1 70 ? -49.684 -23.502 31.260 1.00 87.19 70 LEU A C 1
ATOM 544 O O . LEU A 1 70 ? -48.527 -23.088 31.305 1.00 87.19 70 LEU A O 1
ATOM 548 N N . ILE A 1 71 ? -50.706 -22.707 30.927 1.00 85.94 71 ILE A N 1
ATOM 549 C CA . ILE A 1 71 ? -50.532 -21.358 30.364 1.00 85.94 71 ILE A CA 1
ATOM 550 C C . ILE A 1 71 ? -50.550 -20.264 31.441 1.00 85.94 71 ILE A C 1
ATOM 552 O O . ILE A 1 71 ? -49.822 -19.277 31.308 1.00 85.94 71 ILE A O 1
ATOM 556 N N . GLU A 1 72 ? -51.336 -20.412 32.515 1.00 82.81 72 GLU A N 1
ATOM 557 C CA . GLU A 1 72 ? -51.408 -19.392 33.575 1.00 82.81 72 GLU A CA 1
ATOM 558 C C . GLU A 1 72 ? -50.030 -19.075 34.203 1.00 82.81 72 GLU A C 1
ATOM 560 O O . GLU A 1 72 ? -49.699 -17.888 34.299 1.00 82.81 72 GLU A O 1
ATOM 565 N N . PRO A 1 73 ? -49.175 -20.059 34.562 1.00 86.06 73 PRO A N 1
ATOM 566 C CA . PRO A 1 73 ? -47.863 -19.766 35.139 1.00 86.06 73 PRO A CA 1
ATOM 567 C C . PRO A 1 73 ? -46.929 -19.030 34.172 1.00 86.06 73 PRO A C 1
ATOM 569 O O . PRO A 1 73 ? -46.159 -18.175 34.604 1.00 86.06 73 PRO A O 1
ATOM 572 N N . VAL A 1 74 ? -47.014 -19.308 32.865 1.00 85.00 74 VAL A N 1
ATOM 573 C CA . VAL A 1 74 ? -46.184 -18.644 31.844 1.00 85.00 74 VAL A CA 1
ATOM 574 C C . VAL A 1 74 ? -46.430 -17.136 31.847 1.00 85.00 74 VAL A C 1
ATOM 576 O O . VAL A 1 74 ? -45.484 -16.369 32.019 1.00 85.00 74 VAL A O 1
ATOM 579 N N . TYR A 1 75 ? -47.690 -16.704 31.732 1.00 80.06 75 TYR A N 1
ATOM 580 C CA . TYR A 1 75 ? -48.021 -15.275 31.748 1.00 80.06 75 TYR A CA 1
ATOM 581 C C . TYR A 1 75 ? -47.821 -14.630 33.124 1.00 80.06 75 TYR A C 1
ATOM 583 O O . TYR A 1 75 ? -47.436 -13.463 33.198 1.00 80.06 75 TYR A O 1
ATOM 591 N N . ARG A 1 76 ? -48.026 -15.377 34.219 1.00 76.12 76 ARG A N 1
ATOM 592 C CA . ARG A 1 76 ? -47.790 -14.884 35.586 1.00 76.12 76 ARG A CA 1
ATOM 593 C C . ARG A 1 76 ? -46.320 -14.532 35.841 1.00 76.12 76 ARG A C 1
ATOM 595 O O . ARG A 1 76 ? -46.050 -13.578 36.564 1.00 76.12 76 ARG A O 1
ATOM 602 N N . TYR A 1 77 ? -45.386 -15.265 35.235 1.00 75.19 77 TYR A N 1
ATOM 603 C CA . TYR A 1 77 ? -43.947 -14.978 35.284 1.00 75.19 77 TYR A CA 1
ATOM 604 C C . TYR A 1 77 ? -43.452 -14.137 34.088 1.00 75.19 77 TYR A C 1
ATOM 606 O O . TYR A 1 77 ? -42.264 -14.161 33.773 1.00 75.19 77 TYR A O 1
ATOM 614 N N . GLU A 1 78 ? -44.353 -13.380 33.439 1.00 73.50 78 GLU A N 1
ATOM 615 C CA . GLU A 1 78 ? -44.072 -12.468 32.312 1.00 73.50 78 GLU A CA 1
ATOM 616 C C . GLU A 1 78 ? -43.375 -13.146 31.108 1.00 73.50 78 GLU A C 1
ATOM 618 O O . GLU A 1 78 ? -42.672 -12.503 30.321 1.00 73.50 78 GLU A O 1
ATOM 623 N N . GLY A 1 79 ? -43.600 -14.451 30.936 1.00 78.62 79 GLY A N 1
ATOM 624 C CA . GLY A 1 79 ? -43.235 -15.198 29.739 1.00 78.62 79 GLY A CA 1
ATOM 625 C C . GLY A 1 79 ? -44.258 -15.003 28.621 1.00 78.62 79 GLY A C 1
ATOM 626 O O . GLY A 1 79 ? -45.466 -14.919 28.852 1.00 78.62 79 GLY A O 1
ATOM 627 N N . THR A 1 80 ? -43.782 -14.977 27.379 1.00 81.94 80 THR A N 1
ATOM 628 C CA . THR A 1 80 ? -44.644 -14.949 26.194 1.00 81.94 80 THR A CA 1
ATOM 629 C C . THR A 1 80 ? -44.904 -16.374 25.715 1.00 81.94 80 THR A C 1
ATOM 631 O O . THR A 1 80 ? -43.993 -17.061 25.249 1.00 81.94 80 THR A O 1
ATOM 634 N N . LEU A 1 81 ? -46.164 -16.818 25.786 1.00 84.75 81 LEU A N 1
ATOM 635 C CA . LEU A 1 81 ? -46.620 -18.012 25.071 1.00 84.75 81 LEU A CA 1
ATOM 636 C C . LEU A 1 81 ? -46.470 -17.767 23.561 1.00 84.75 81 LEU A C 1
ATOM 638 O O . LEU A 1 81 ? -47.133 -16.892 22.998 1.00 84.75 81 LEU A O 1
ATOM 642 N N . ALA A 1 82 ? -45.598 -18.541 22.923 1.00 78.25 82 ALA A N 1
ATOM 643 C CA . ALA A 1 82 ? -45.307 -18.435 21.499 1.00 78.25 82 ALA A CA 1
ATOM 644 C C . ALA A 1 82 ? -46.260 -19.303 20.669 1.00 78.25 82 ALA A C 1
ATOM 646 O O . ALA A 1 82 ? -46.770 -18.858 19.642 1.00 78.25 82 ALA A O 1
ATOM 647 N N . ARG A 1 83 ? -46.527 -20.543 21.116 1.00 81.00 83 ARG A N 1
ATOM 648 C CA . ARG A 1 83 ? -47.345 -21.501 20.359 1.00 81.00 83 ARG A CA 1
ATOM 649 C C . ARG A 1 83 ? -47.989 -22.583 21.235 1.00 81.00 83 ARG A C 1
ATOM 651 O O . ARG A 1 83 ? -47.393 -23.049 22.204 1.00 81.00 83 ARG A O 1
ATOM 658 N N . LEU A 1 84 ? -49.182 -23.023 20.826 1.00 79.31 84 LEU A N 1
ATOM 659 C CA . LEU A 1 84 ? -49.827 -24.268 21.264 1.00 79.31 84 LEU A CA 1
ATOM 660 C C . LEU A 1 84 ? -49.621 -25.354 20.196 1.00 79.31 84 LEU A C 1
ATOM 662 O O . LEU A 1 84 ? -49.717 -25.079 18.995 1.00 79.31 84 LEU A O 1
ATOM 666 N N . MET A 1 85 ? -49.303 -26.577 20.615 1.00 77.31 85 MET A N 1
ATOM 667 C CA . MET A 1 85 ? -48.816 -27.659 19.752 1.00 77.31 85 MET A CA 1
ATOM 668 C C . MET A 1 85 ? -49.536 -28.984 20.037 1.00 77.31 85 MET A C 1
ATOM 670 O O . MET A 1 85 ? -48.907 -29.972 20.390 1.00 77.31 85 MET A O 1
ATOM 674 N N . GLY A 1 86 ? -50.859 -29.004 19.842 1.00 76.12 86 GLY A N 1
ATOM 675 C CA . GLY A 1 86 ? -51.695 -30.193 20.049 1.00 76.12 86 GLY A CA 1
ATOM 676 C C . GLY A 1 86 ? -52.011 -30.394 21.526 1.00 76.12 86 GLY A C 1
ATOM 677 O O . GLY A 1 86 ? -53.035 -29.912 21.999 1.00 76.12 86 GLY A O 1
ATOM 678 N N . ASP A 1 87 ? -51.106 -31.061 22.228 1.00 80.75 87 ASP A N 1
ATOM 679 C CA . ASP A 1 87 ? -51.068 -31.301 23.672 1.00 80.75 87 ASP A CA 1
ATOM 680 C C . ASP A 1 87 ? -49.933 -30.538 24.380 1.00 80.75 87 ASP A C 1
ATOM 682 O O . ASP A 1 87 ? -50.040 -30.256 25.573 1.00 80.75 87 ASP A O 1
ATOM 686 N N . ALA A 1 88 ? -48.895 -30.125 23.647 1.00 85.25 88 ALA A N 1
ATOM 687 C CA . ALA A 1 88 ? -47.757 -29.386 24.190 1.00 85.25 88 ALA A CA 1
ATOM 688 C C . ALA A 1 88 ? -47.884 -27.848 24.082 1.00 85.25 88 ALA A C 1
ATOM 690 O O . ALA A 1 88 ? -48.602 -27.309 23.232 1.00 85.25 88 ALA A O 1
ATOM 691 N N . ILE A 1 89 ? -47.118 -27.122 24.906 1.00 90.12 89 ILE A N 1
ATOM 692 C CA . ILE A 1 89 ? -46.946 -25.659 24.849 1.00 90.12 89 ILE A CA 1
ATOM 693 C C . ILE A 1 89 ? -45.483 -25.249 24.632 1.00 90.12 89 ILE A C 1
ATOM 695 O O . ILE A 1 89 ? -44.557 -25.936 25.069 1.00 90.12 89 ILE A O 1
ATOM 699 N N . LEU A 1 90 ? -45.289 -24.088 24.000 1.00 90.06 90 LEU A N 1
ATOM 700 C CA . LEU A 1 90 ? -43.996 -23.427 23.814 1.00 90.06 90 LEU A CA 1
ATOM 701 C C . LEU A 1 90 ? -44.059 -21.975 24.303 1.00 90.06 90 LEU A C 1
ATOM 703 O O . LEU A 1 90 ? -44.878 -21.186 23.819 1.00 90.06 90 LEU A O 1
ATOM 707 N N . ALA A 1 91 ? -43.157 -21.610 25.212 1.00 90.25 91 ALA A N 1
ATOM 708 C CA . ALA A 1 91 ? -43.034 -20.266 25.770 1.00 90.25 91 ALA A CA 1
ATOM 709 C C . ALA A 1 91 ? -41.589 -19.743 25.750 1.00 90.25 91 ALA A C 1
ATOM 711 O O . ALA A 1 91 ? -40.628 -20.514 25.841 1.00 90.25 91 ALA A O 1
ATOM 712 N N . PHE A 1 92 ? -41.447 -18.418 25.672 1.00 90.19 92 PHE A N 1
ATOM 713 C CA . PHE A 1 92 ? -40.168 -17.711 25.750 1.00 90.19 92 PHE A CA 1
ATOM 714 C C . PHE A 1 92 ? -40.137 -16.735 26.925 1.00 90.19 92 PHE A C 1
ATOM 716 O O . PHE A 1 92 ? -41.111 -16.032 27.198 1.00 90.19 92 PHE A O 1
ATOM 723 N N . PHE A 1 93 ? -38.973 -16.651 27.557 1.00 85.88 93 PHE A N 1
ATOM 724 C CA . PHE A 1 93 ? -38.607 -15.647 28.548 1.00 85.88 93 PHE A CA 1
ATOM 725 C C . PHE A 1 93 ? -37.358 -14.928 28.007 1.00 85.88 93 PHE A C 1
ATOM 727 O O . PHE A 1 93 ? -36.372 -15.585 27.654 1.00 85.88 93 PHE A O 1
ATOM 734 N N . GLY A 1 94 ? -37.433 -13.604 27.858 1.00 74.44 94 GLY A N 1
ATOM 735 C CA . GLY A 1 94 ? -36.391 -12.751 27.260 1.00 74.44 94 GLY A CA 1
ATOM 736 C C . GLY A 1 94 ? -36.681 -12.233 25.847 1.00 74.44 94 GLY A C 1
ATOM 737 O O . GLY A 1 94 ? -35.841 -11.565 25.238 1.00 74.44 94 GLY A O 1
ATOM 738 N N . ALA A 1 95 ? -37.865 -12.540 25.308 1.00 77.00 95 ALA A N 1
ATOM 739 C CA . ALA A 1 95 ? -38.338 -12.044 24.020 1.00 77.00 95 ALA A CA 1
ATOM 740 C C . ALA A 1 95 ? -39.882 -11.930 24.004 1.00 77.00 95 ALA A C 1
ATOM 742 O O . ALA A 1 95 ? -40.544 -12.857 24.480 1.00 77.00 95 ALA A O 1
ATOM 743 N N . PRO A 1 96 ? -40.476 -10.844 23.461 1.00 62.84 96 PRO A N 1
ATOM 744 C CA . PRO A 1 96 ? -39.805 -9.696 22.835 1.00 62.84 96 PRO A CA 1
ATOM 745 C C . PRO A 1 96 ? -39.062 -8.792 23.827 1.00 62.84 96 PRO A C 1
ATOM 747 O O . PRO A 1 96 ? -38.068 -8.184 23.456 1.00 62.84 96 PRO A O 1
ATOM 750 N N . ILE A 1 97 ? -39.491 -8.754 25.090 1.00 66.19 97 ILE A N 1
ATOM 751 C CA . ILE A 1 97 ? -38.858 -7.957 26.147 1.00 66.19 97 ILE A CA 1
ATOM 752 C C . ILE A 1 97 ? -37.808 -8.818 26.861 1.00 66.19 97 ILE A C 1
ATOM 754 O O . ILE A 1 97 ? -38.133 -9.909 27.337 1.00 66.19 97 ILE A O 1
ATOM 758 N N . ALA A 1 98 ? -36.564 -8.334 26.933 1.00 65.44 98 ALA A N 1
ATOM 759 C CA . ALA A 1 98 ? -35.528 -8.924 27.777 1.00 65.44 98 ALA A CA 1
ATOM 760 C C . ALA A 1 98 ? -35.759 -8.580 29.253 1.00 65.44 98 ALA A C 1
ATOM 762 O O . ALA A 1 98 ? -35.970 -7.414 29.599 1.00 65.44 98 ALA A O 1
ATOM 763 N N . HIS A 1 99 ? -35.632 -9.573 30.127 1.00 59.16 99 HIS A N 1
ATOM 764 C CA . HIS A 1 99 ? -35.500 -9.367 31.560 1.00 59.16 99 HIS A CA 1
ATOM 765 C C . HIS A 1 99 ? -34.140 -9.861 32.041 1.00 59.16 99 HIS A C 1
ATOM 767 O O . HIS A 1 99 ? -33.334 -10.469 31.340 1.00 59.16 99 HIS A O 1
ATOM 773 N N . GLU A 1 100 ? -33.878 -9.545 33.294 1.00 47.84 100 GLU A N 1
ATOM 774 C CA . GLU A 1 100 ? -32.618 -9.831 33.956 1.00 47.84 100 GLU A CA 1
ATOM 775 C C . GLU A 1 100 ? -32.630 -11.243 34.573 1.00 47.84 100 GLU A C 1
ATOM 777 O O . GLU A 1 100 ? -31.591 -11.887 34.687 1.00 47.84 100 GLU A O 1
ATOM 782 N N . ASP A 1 101 ? -33.826 -11.742 34.897 1.00 57.06 101 ASP A N 1
ATOM 783 C CA . ASP A 1 101 ? -34.120 -12.983 35.613 1.00 57.06 101 ASP A CA 1
ATOM 784 C C . ASP A 1 101 ? -34.910 -14.016 34.773 1.00 57.06 101 ASP A C 1
ATOM 786 O O . ASP A 1 101 ? -35.504 -14.940 35.325 1.00 57.06 101 ASP A O 1
ATOM 790 N N . ASP A 1 102 ? -34.914 -13.919 33.437 1.00 77.31 102 ASP A N 1
ATOM 791 C CA . ASP A 1 102 ? -35.646 -14.848 32.547 1.00 77.31 102 ASP A CA 1
ATOM 792 C C . ASP A 1 102 ? -35.386 -16.359 32.794 1.00 77.31 102 ASP A C 1
ATOM 794 O O . ASP A 1 102 ? -36.345 -17.136 32.733 1.00 77.31 102 ASP A O 1
ATOM 798 N N . PRO A 1 103 ? -34.159 -16.821 33.129 1.00 80.88 103 PRO A N 1
ATOM 799 C CA . PRO A 1 103 ? -33.924 -18.210 33.535 1.00 80.88 103 PRO A CA 1
ATOM 800 C C . PRO A 1 103 ? -34.606 -18.588 34.864 1.00 80.88 103 PRO A C 1
ATOM 802 O O . PRO A 1 103 ? -35.105 -19.705 35.001 1.00 80.88 103 PRO A O 1
ATOM 805 N N . GLU A 1 104 ? -34.665 -17.664 35.835 1.00 80.25 104 GLU A N 1
ATOM 806 C CA . GLU A 1 104 ? -35.389 -17.845 37.107 1.00 80.25 104 GLU A CA 1
ATOM 807 C C . GLU A 1 104 ? -36.899 -17.952 36.831 1.00 80.25 104 GLU A C 1
ATOM 809 O O . GLU A 1 104 ? -37.556 -18.886 37.299 1.00 80.25 104 GLU A O 1
ATOM 814 N N . ARG A 1 105 ? -37.436 -17.031 36.020 1.00 80.62 105 ARG A N 1
ATOM 815 C CA . ARG A 1 105 ? -38.855 -16.948 35.632 1.00 80.62 105 ARG A CA 1
ATOM 816 C C . ARG A 1 105 ? -39.350 -18.225 34.953 1.00 80.62 105 ARG A C 1
ATOM 818 O O . ARG A 1 105 ? -40.364 -18.782 35.377 1.00 80.62 105 ARG A O 1
ATOM 825 N N . ALA A 1 106 ? -38.598 -18.738 33.978 1.00 88.81 106 ALA A N 1
ATOM 826 C CA . ALA A 1 106 ? -38.932 -19.979 33.281 1.00 88.81 106 ALA A CA 1
ATOM 827 C C . ALA A 1 106 ? -39.017 -21.187 34.230 1.00 88.81 106 ALA A C 1
ATOM 829 O O . ALA A 1 106 ? -39.964 -21.971 34.158 1.00 88.81 106 ALA A O 1
ATOM 830 N N . ILE A 1 107 ? -38.065 -21.334 35.158 1.00 89.00 107 ILE A N 1
ATOM 831 C CA . ILE A 1 107 ? -38.064 -22.467 36.097 1.00 89.00 107 ILE A CA 1
ATOM 832 C C . ILE A 1 107 ? -39.172 -22.327 37.149 1.00 89.00 107 ILE A C 1
ATOM 834 O O . ILE A 1 107 ? -39.793 -23.331 37.502 1.00 89.00 107 ILE A O 1
ATOM 838 N N . ARG A 1 108 ? -39.489 -21.108 37.613 1.00 83.00 108 ARG A N 1
ATOM 839 C CA . ARG A 1 108 ? -40.650 -20.887 38.497 1.00 83.00 108 ARG A CA 1
ATOM 840 C C . ARG A 1 108 ? -41.966 -21.257 37.808 1.00 83.00 108 ARG A C 1
ATOM 842 O O . ARG A 1 108 ? -42.774 -21.951 38.422 1.00 83.00 108 ARG A O 1
ATOM 849 N N . ALA A 1 109 ? -42.141 -20.890 36.536 1.00 88.94 109 ALA A N 1
ATOM 850 C CA . ALA A 1 109 ? -43.294 -21.319 35.743 1.00 88.94 109 ALA A CA 1
ATOM 851 C C . ALA A 1 109 ? -43.365 -22.853 35.628 1.00 88.94 109 ALA A C 1
ATOM 853 O O . ALA A 1 109 ? -44.413 -23.433 35.893 1.00 88.94 109 ALA A O 1
ATOM 854 N N . ALA A 1 110 ? -42.252 -23.526 35.318 1.00 93.50 110 ALA A N 1
ATOM 855 C CA . ALA A 1 110 ? -42.195 -24.987 35.196 1.00 93.50 110 ALA A CA 1
ATOM 856 C C . ALA A 1 110 ? -42.542 -25.747 36.489 1.00 93.50 110 ALA A C 1
ATOM 858 O O . ALA A 1 110 ? -43.265 -26.741 36.441 1.00 93.50 110 ALA A O 1
ATOM 859 N N . LEU A 1 111 ? -42.056 -25.271 37.638 1.00 88.75 111 LEU A N 1
ATOM 860 C CA . LEU A 1 111 ? -42.368 -25.833 38.958 1.00 88.75 111 LEU A CA 1
ATOM 861 C C . LEU A 1 111 ? -43.840 -25.619 39.353 1.00 88.75 111 LEU A C 1
ATOM 863 O O . LEU A 1 111 ? -44.428 -26.480 40.008 1.00 88.75 111 LEU A O 1
ATOM 867 N N . GLU A 1 112 ? -44.463 -24.507 38.951 1.00 88.19 112 GLU A N 1
ATOM 868 C CA . GLU A 1 112 ? -45.906 -24.336 39.150 1.00 88.19 112 GLU A CA 1
ATOM 869 C C . GLU A 1 112 ? -46.734 -25.185 38.170 1.00 88.19 112 GLU A C 1
ATOM 871 O O . GLU A 1 112 ? -47.750 -25.745 38.580 1.00 88.19 112 GLU A O 1
ATOM 876 N N . ILE A 1 113 ? -46.281 -25.356 36.922 1.00 91.50 113 ILE A N 1
ATOM 877 C CA . ILE A 1 113 ? -46.905 -26.239 35.924 1.00 91.50 113 ILE A CA 1
ATOM 878 C C . ILE A 1 113 ? -46.975 -27.686 36.438 1.00 91.50 113 ILE A C 1
ATOM 880 O O . ILE A 1 113 ? -48.058 -28.275 36.438 1.00 91.50 113 ILE A O 1
ATOM 884 N N . THR A 1 114 ? -45.875 -28.259 36.944 1.00 91.25 114 THR A N 1
ATOM 885 C CA . THR A 1 114 ? -45.879 -29.637 37.477 1.00 91.25 114 THR A CA 1
ATOM 886 C C . THR A 1 114 ? -46.745 -29.765 38.735 1.00 91.25 114 THR A C 1
ATOM 888 O O . THR A 1 114 ? -47.587 -30.664 38.818 1.00 91.25 114 THR A O 1
ATOM 891 N N . ALA A 1 115 ? -46.633 -28.829 39.684 1.00 86.44 115 ALA A N 1
ATOM 892 C CA . ALA A 1 115 ? -47.453 -28.823 40.899 1.00 86.44 115 ALA A CA 1
ATOM 893 C C . ALA A 1 115 ? -48.947 -28.552 40.624 1.00 86.44 115 ALA A C 1
ATOM 895 O O . ALA A 1 115 ? -49.820 -28.969 41.388 1.00 86.44 115 ALA A O 1
ATOM 896 N N . GLY A 1 116 ? -49.278 -27.823 39.558 1.00 87.88 116 GLY A N 1
ATOM 897 C CA . GLY A 1 116 ? -50.641 -27.642 39.060 1.00 87.88 116 GLY A CA 1
ATOM 898 C C . GLY A 1 116 ? -51.183 -28.910 38.403 1.00 87.88 116 GLY A C 1
ATOM 899 O O . GLY A 1 116 ? -52.288 -29.340 38.731 1.00 87.88 116 GLY A O 1
ATOM 900 N N . ALA A 1 117 ? -50.383 -29.555 37.551 1.00 88.00 117 ALA A N 1
ATOM 901 C CA . ALA A 1 117 ? -50.752 -30.786 36.857 1.00 88.00 117 ALA A CA 1
ATOM 902 C C . ALA A 1 117 ? -51.056 -31.932 37.830 1.00 88.00 117 ALA A C 1
ATOM 904 O O . ALA A 1 117 ? -52.043 -32.639 37.646 1.00 88.00 117 ALA A O 1
ATOM 905 N N . GLN A 1 118 ? -50.280 -32.069 38.909 1.00 86.75 118 GLN A N 1
ATOM 906 C CA . GLN A 1 118 ? -50.533 -33.071 39.949 1.00 86.75 118 GLN A CA 1
ATOM 907 C C . GLN A 1 118 ? -51.866 -32.831 40.684 1.00 86.75 118 GLN A C 1
ATOM 909 O O . GLN A 1 118 ? -52.648 -33.761 40.871 1.00 86.75 118 GLN A O 1
ATOM 914 N N . ARG A 1 119 ? -52.186 -31.572 41.022 1.00 86.62 119 ARG A N 1
ATOM 915 C CA . ARG A 1 119 ? -53.493 -31.200 41.605 1.00 86.62 119 ARG A CA 1
ATOM 916 C C . ARG A 1 119 ? -54.655 -31.418 40.630 1.00 86.62 119 ARG A C 1
ATOM 918 O O . ARG A 1 119 ? -55.769 -31.703 41.065 1.00 86.62 119 ARG A O 1
ATOM 925 N N . TYR A 1 120 ? -54.411 -31.297 39.325 1.00 87.81 120 TYR A N 1
ATOM 926 C CA . TYR A 1 120 ? -55.400 -31.610 38.294 1.00 87.81 120 TYR A CA 1
ATOM 927 C C . TYR A 1 120 ? -55.596 -33.126 38.128 1.00 87.81 120 TYR A C 1
ATOM 929 O O . TYR A 1 120 ? -56.737 -33.572 38.045 1.00 87.81 120 TYR A O 1
ATOM 937 N N . ALA A 1 121 ? -54.527 -33.927 38.203 1.00 86.19 121 ALA A N 1
ATOM 938 C CA . ALA A 1 121 ? -54.600 -35.390 38.216 1.00 86.19 121 ALA A CA 1
ATOM 939 C C . ALA A 1 121 ? -55.453 -35.913 39.384 1.00 86.19 121 ALA A C 1
ATOM 941 O O . ALA A 1 121 ? -56.412 -36.644 39.158 1.00 86.19 121 ALA A O 1
ATOM 942 N N . GLU A 1 122 ? -55.197 -35.452 40.616 1.00 85.44 122 GLU A N 1
ATOM 943 C CA . GLU A 1 122 ? -56.014 -35.810 41.789 1.00 85.44 122 GLU A CA 1
ATOM 944 C C . GLU A 1 122 ? -57.505 -35.475 41.620 1.00 85.44 122 GLU A C 1
ATOM 946 O O . GLU A 1 122 ? -58.369 -36.125 42.213 1.00 85.44 122 GLU A O 1
ATOM 951 N N . LYS A 1 123 ? -57.813 -34.421 40.855 1.00 86.12 123 LYS A N 1
ATOM 952 C CA . LYS A 1 123 ? -59.184 -34.012 40.553 1.00 86.12 123 LYS A CA 1
ATOM 953 C C . LYS A 1 123 ? -59.813 -34.928 39.501 1.00 86.12 123 LYS A C 1
ATOM 955 O O . LYS A 1 123 ? -60.942 -35.366 39.694 1.00 86.12 123 LYS A O 1
ATOM 960 N N . LEU A 1 124 ? -59.092 -35.238 38.423 1.00 85.56 124 LEU A N 1
ATOM 961 C CA . LEU A 1 124 ? -59.528 -36.171 37.377 1.00 85.56 124 LEU A CA 1
ATOM 962 C C . LEU A 1 124 ? -59.773 -37.583 37.932 1.00 85.56 124 LEU A C 1
ATOM 964 O O . LEU A 1 124 ? -60.770 -38.215 37.583 1.00 85.56 124 LEU A O 1
ATOM 968 N N . GLU A 1 125 ? -58.929 -38.043 38.852 1.00 84.31 125 GLU A N 1
ATOM 969 C CA . GLU A 1 125 ? -59.092 -39.313 39.562 1.00 84.31 125 GLU A CA 1
ATOM 970 C C . GLU A 1 125 ? -60.365 -39.305 40.431 1.00 84.31 125 GLU A C 1
ATOM 972 O O . GLU A 1 125 ? -61.218 -40.180 40.290 1.00 84.31 125 GLU A O 1
ATOM 977 N N . LYS A 1 126 ? -60.566 -38.272 41.265 1.00 83.06 126 LYS A N 1
ATOM 978 C CA . LYS A 1 126 ? -61.736 -38.164 42.166 1.00 83.06 126 LYS A CA 1
ATOM 979 C C . LYS A 1 126 ? -63.067 -37.904 41.454 1.00 83.06 126 LYS A C 1
ATOM 981 O O . LYS A 1 126 ? -64.096 -38.383 41.923 1.00 83.06 126 LYS A O 1
ATOM 986 N N . GLU A 1 127 ? -63.077 -37.111 40.381 1.00 84.94 127 GLU A N 1
ATOM 987 C CA . GLU A 1 127 ? -64.310 -36.707 39.684 1.00 84.94 127 GLU A CA 1
ATOM 988 C C . GLU A 1 127 ? -64.667 -37.611 38.496 1.00 84.94 127 GLU A C 1
ATOM 990 O O . GLU A 1 127 ? -65.844 -37.683 38.142 1.00 84.94 127 GLU A O 1
ATOM 995 N N . ARG A 1 128 ? -63.686 -38.278 37.866 1.00 78.88 128 ARG A N 1
ATOM 996 C CA . ARG A 1 128 ? -63.884 -39.078 36.637 1.00 78.88 128 ARG A CA 1
ATOM 997 C C . ARG A 1 128 ? -63.206 -40.454 36.639 1.00 78.88 128 ARG A C 1
ATOM 999 O O . ARG A 1 128 ? -63.402 -41.204 35.690 1.00 78.88 128 ARG A O 1
ATOM 1006 N N . GLY A 1 129 ? -62.431 -40.811 37.667 1.00 78.50 129 GLY A N 1
ATOM 1007 C CA . GLY A 1 129 ? -61.698 -42.084 37.715 1.00 78.50 129 GLY A CA 1
ATOM 1008 C C . GLY A 1 129 ? -60.517 -42.171 36.739 1.00 78.50 129 GLY A C 1
ATOM 1009 O O . GLY A 1 129 ? -60.084 -43.270 36.406 1.00 78.50 129 GLY A O 1
ATOM 1010 N N . ILE A 1 130 ? -60.012 -41.033 36.248 1.00 80.12 130 ILE A N 1
ATOM 1011 C CA . ILE A 1 130 ? -58.929 -40.989 35.254 1.00 80.12 130 ILE A CA 1
ATOM 1012 C C . ILE A 1 130 ? -57.581 -40.904 35.980 1.00 80.12 130 ILE A C 1
ATOM 1014 O O . ILE A 1 130 ? -57.156 -39.833 36.414 1.00 80.12 130 ILE A O 1
ATOM 1018 N N . GLU A 1 131 ? -56.910 -42.046 36.104 1.00 77.12 131 GLU A N 1
ATOM 1019 C CA . GLU A 1 131 ? -55.574 -42.160 36.697 1.00 77.12 131 GLU A CA 1
ATOM 1020 C C . GLU A 1 131 ? -54.452 -41.722 35.729 1.00 77.12 131 GLU A C 1
ATOM 1022 O O . GLU A 1 131 ? -54.568 -41.795 34.505 1.00 77.12 131 GLU A O 1
ATOM 1027 N N . GLY A 1 132 ? -53.300 -41.324 36.281 1.00 75.38 132 GLY A N 1
ATOM 1028 C CA . GLY A 1 132 ? -52.031 -41.270 35.541 1.00 75.38 132 GLY A CA 1
ATOM 1029 C C . GLY A 1 132 ? -51.748 -40.024 34.688 1.00 75.38 132 GLY A C 1
ATOM 1030 O O . GLY A 1 132 ? -50.680 -39.986 34.060 1.00 75.38 132 GLY A O 1
ATOM 1031 N N . PHE A 1 133 ? -52.635 -39.018 34.693 1.00 85.38 133 PHE A N 1
ATOM 1032 C CA . PHE A 1 133 ? -52.383 -37.684 34.124 1.00 85.38 133 PHE A CA 1
ATOM 1033 C C . PHE A 1 133 ? -51.131 -37.054 34.750 1.00 85.38 133 PHE A C 1
ATOM 1035 O O . PHE A 1 133 ? -50.986 -37.032 35.973 1.00 85.38 133 PHE A O 1
ATOM 1042 N N . ASN A 1 134 ? -50.221 -36.531 33.927 1.00 87.50 134 ASN A N 1
ATOM 1043 C CA . ASN A 1 134 ? -49.047 -35.785 34.384 1.00 87.50 134 ASN A CA 1
ATOM 1044 C C . ASN A 1 134 ? -48.471 -34.943 33.228 1.00 87.50 134 ASN A C 1
ATOM 1046 O O . ASN A 1 134 ? -48.894 -35.096 32.084 1.00 87.50 134 ASN A O 1
ATOM 1050 N N . VAL A 1 135 ? -47.477 -34.099 33.498 1.00 92.19 135 VAL A N 1
ATOM 1051 C CA . VAL A 1 135 ? -46.787 -33.274 32.489 1.00 92.19 135 VAL A CA 1
ATOM 1052 C C . VAL A 1 135 ? -45.279 -33.514 32.479 1.00 92.19 135 VAL A C 1
ATOM 1054 O O . VAL A 1 135 ? -44.709 -34.023 33.445 1.00 92.19 135 VAL A O 1
ATOM 1057 N N . ARG A 1 136 ? -44.618 -33.134 31.389 1.00 94.44 136 ARG A N 1
ATOM 1058 C CA . ARG A 1 136 ? -43.154 -33.004 31.281 1.00 94.44 136 ARG A CA 1
ATOM 1059 C C . ARG A 1 136 ? -42.785 -31.546 31.076 1.00 94.44 136 ARG A C 1
ATOM 1061 O O . ARG A 1 136 ? -43.577 -30.812 30.488 1.00 94.44 136 ARG A O 1
ATOM 1068 N N . VAL A 1 137 ? -41.596 -31.125 31.511 1.00 95.88 137 VAL A N 1
ATOM 1069 C CA . VAL A 1 137 ? -41.085 -29.778 31.205 1.00 95.88 137 VAL A CA 1
ATOM 1070 C C . VAL A 1 137 ? -39.594 -29.809 30.868 1.00 95.88 137 VAL A C 1
ATOM 1072 O O . VAL A 1 137 ? -38.795 -30.410 31.588 1.00 95.88 137 VAL A O 1
ATOM 1075 N N . GLY A 1 138 ? -39.219 -29.124 29.789 1.00 95.06 138 GLY A N 1
ATOM 1076 C CA . GLY A 1 138 ? -37.838 -28.947 29.348 1.00 95.06 138 GLY A CA 1
ATOM 1077 C C . GLY A 1 138 ? -37.490 -27.480 29.160 1.00 95.06 138 GLY A C 1
ATOM 1078 O O . GLY A 1 138 ? -38.224 -26.752 28.488 1.00 95.06 138 GLY A O 1
ATOM 1079 N N . ILE A 1 139 ? -36.364 -27.046 29.730 1.00 95.94 139 ILE A N 1
ATOM 1080 C CA . ILE A 1 139 ? -35.880 -25.665 29.615 1.00 95.94 139 ILE A CA 1
ATOM 1081 C C . ILE A 1 139 ? -34.444 -25.638 29.091 1.00 95.94 139 ILE A C 1
ATOM 1083 O O . ILE A 1 139 ? -33.595 -26.436 29.492 1.00 95.94 139 ILE A O 1
ATOM 1087 N N . ASN A 1 140 ? -34.156 -24.679 28.212 1.00 94.50 140 ASN A N 1
ATOM 1088 C CA . ASN A 1 140 ? -32.788 -24.322 27.852 1.00 94.50 140 ASN A CA 1
ATOM 1089 C C . ASN A 1 140 ? -32.657 -22.818 27.564 1.00 94.50 140 ASN A C 1
ATOM 1091 O O . ASN A 1 140 ? -33.522 -22.216 26.928 1.00 94.50 140 ASN A O 1
ATOM 1095 N N . THR A 1 141 ? -31.536 -22.237 27.985 1.00 89.19 141 THR A N 1
ATOM 1096 C CA . THR A 1 141 ? -31.164 -20.836 27.774 1.00 89.19 141 THR A CA 1
ATOM 1097 C C . THR A 1 141 ? -30.047 -20.761 26.739 1.00 89.19 141 THR A C 1
ATOM 1099 O O . THR A 1 141 ? -29.048 -21.471 26.848 1.00 89.19 141 THR A O 1
ATOM 1102 N N . GLY A 1 142 ? -30.188 -19.914 25.720 1.00 83.88 142 GLY A N 1
ATOM 1103 C CA . GLY A 1 142 ? -29.165 -19.791 24.684 1.00 83.88 142 GLY A CA 1
ATOM 1104 C C . GLY A 1 142 ? -29.457 -18.733 23.627 1.00 83.88 142 GLY A C 1
ATOM 1105 O O . GLY A 1 142 ? -30.514 -18.105 23.620 1.00 83.88 142 GLY A O 1
ATOM 1106 N N . LEU A 1 143 ? -28.492 -18.542 22.727 1.00 80.38 143 LEU A N 1
ATOM 1107 C CA . LEU A 1 143 ? -28.574 -17.545 21.665 1.00 80.38 143 LEU A CA 1
ATOM 1108 C C . LEU A 1 143 ? -29.473 -18.041 20.525 1.00 80.38 143 LEU A C 1
ATOM 1110 O O . LEU A 1 143 ? -29.200 -19.075 19.909 1.00 80.38 143 LEU A O 1
ATOM 1114 N N . VAL A 1 144 ? -30.508 -17.269 20.213 1.00 85.94 144 VAL A N 1
ATOM 1115 C CA . VAL A 1 144 ? -31.481 -17.544 19.146 1.00 85.94 144 VAL A CA 1
ATOM 1116 C C . VAL A 1 144 ? -31.682 -16.313 18.265 1.00 85.94 144 VAL A C 1
ATOM 1118 O O . VAL A 1 144 ? -31.294 -15.201 18.624 1.00 85.94 144 VAL A O 1
ATOM 1121 N N . VAL A 1 145 ? -32.283 -16.519 17.095 1.00 80.38 145 VAL A N 1
ATOM 1122 C CA . VAL A 1 145 ? -32.975 -15.466 16.346 1.00 80.38 145 VAL A CA 1
ATOM 1123 C C . VAL A 1 145 ? -34.443 -15.503 16.759 1.00 80.38 145 VAL A C 1
ATOM 1125 O O . VAL A 1 145 ? -35.037 -16.572 16.655 1.00 80.38 145 VAL A O 1
ATOM 1128 N N . VAL A 1 146 ? -35.038 -14.396 17.201 1.00 76.56 146 VAL A N 1
ATOM 1129 C CA . VAL A 1 146 ? -36.486 -14.322 17.499 1.00 76.56 146 VAL A CA 1
ATOM 1130 C C . VAL A 1 146 ? -37.147 -13.314 16.578 1.00 76.56 146 VAL A C 1
ATOM 1132 O O . VAL A 1 146 ? -36.554 -12.277 16.300 1.00 76.56 146 VAL A O 1
ATOM 1135 N N . GLY A 1 147 ? -38.363 -13.602 16.125 1.00 73.69 147 GLY A N 1
ATOM 1136 C CA . GLY A 1 147 ? -39.163 -12.677 15.332 1.00 73.69 147 GLY A CA 1
ATOM 1137 C C . GLY A 1 147 ? -40.460 -13.311 14.843 1.00 73.69 147 GLY A C 1
ATOM 1138 O O . GLY A 1 147 ? -40.791 -14.450 15.179 1.00 73.69 147 GLY A O 1
ATOM 1139 N N . GLU A 1 148 ? -41.191 -12.565 14.027 1.00 70.38 148 GLU A N 1
ATOM 1140 C CA . GLU A 1 148 ? -42.367 -13.070 13.325 1.00 70.38 148 GLU A CA 1
ATOM 1141 C C . GLU A 1 148 ? -41.962 -13.909 12.103 1.00 70.38 148 GLU A C 1
ATOM 1143 O O . GLU A 1 148 ? -41.174 -13.480 11.260 1.00 70.38 148 GLU A O 1
ATOM 1148 N N . VAL A 1 149 ? -42.486 -15.135 12.016 1.00 57.44 149 VAL A N 1
ATOM 1149 C CA . VAL A 1 149 ? -42.205 -16.089 10.933 1.00 57.44 149 VAL A CA 1
ATOM 1150 C C . VAL A 1 149 ? -43.523 -16.655 10.416 1.00 57.44 149 VAL A C 1
ATOM 1152 O O . VAL A 1 149 ? -44.345 -17.160 11.181 1.00 57.44 149 VAL A O 1
ATOM 1155 N N . GLY A 1 150 ? -43.739 -16.590 9.104 1.00 52.62 150 GLY A N 1
ATOM 1156 C CA . GLY A 1 150 ? -44.979 -17.063 8.500 1.00 52.62 150 GLY A CA 1
ATOM 1157 C C . GLY A 1 150 ? -45.147 -16.652 7.043 1.00 52.62 150 GLY A C 1
ATOM 1158 O O . GLY A 1 150 ? -44.173 -16.439 6.326 1.00 52.62 150 GLY A O 1
ATOM 1159 N N . SER A 1 151 ? -46.405 -16.559 6.623 1.00 44.03 151 SER A N 1
ATOM 1160 C CA . SER A 1 151 ? -46.839 -16.055 5.314 1.00 44.03 151 SER A CA 1
ATOM 1161 C C . SER A 1 151 ? -48.061 -15.154 5.495 1.00 44.03 151 SER A C 1
ATOM 1163 O O . SER A 1 151 ? -48.650 -15.142 6.575 1.00 44.03 151 SER A O 1
ATOM 1165 N N . ASP A 1 152 ? -48.483 -14.461 4.439 1.00 46.47 152 ASP A N 1
ATOM 1166 C CA . ASP A 1 152 ? -49.559 -13.452 4.419 1.00 46.47 152 ASP A CA 1
ATOM 1167 C C . ASP A 1 152 ? -50.897 -13.889 5.062 1.00 46.47 152 ASP A C 1
ATOM 1169 O O . ASP A 1 152 ? -51.723 -13.049 5.410 1.00 46.47 152 ASP A O 1
ATOM 1173 N N . LEU A 1 153 ? -51.128 -15.199 5.224 1.00 36.28 153 LEU A N 1
ATOM 1174 C CA . LEU A 1 153 ? -52.331 -15.782 5.835 1.00 36.28 153 LEU A CA 1
ATOM 1175 C C . LEU A 1 153 ? -52.144 -16.281 7.281 1.00 36.28 153 LEU A C 1
ATOM 1177 O O . LEU A 1 153 ? -53.133 -16.594 7.945 1.00 36.28 153 LEU A O 1
ATOM 1181 N N . ARG A 1 154 ? -50.904 -16.416 7.769 1.00 44.28 154 ARG A N 1
ATOM 1182 C CA . ARG A 1 154 ? -50.584 -16.893 9.127 1.00 44.28 154 ARG A CA 1
ATOM 1183 C C . ARG A 1 154 ? -49.153 -16.521 9.507 1.00 44.28 154 ARG A C 1
ATOM 1185 O O . ARG A 1 154 ? -48.203 -17.063 8.940 1.00 44.28 154 ARG A O 1
ATOM 1192 N N . VAL A 1 155 ? -49.029 -15.663 10.515 1.00 55.38 155 VAL A N 1
ATOM 1193 C CA . VAL A 1 155 ? -47.767 -15.227 11.124 1.00 55.38 155 VAL A CA 1
ATOM 1194 C C . VAL A 1 155 ? -47.688 -15.773 12.550 1.00 55.38 155 VAL A C 1
ATOM 1196 O O . VAL A 1 155 ? -48.664 -15.688 13.294 1.00 55.38 155 VAL A O 1
ATOM 1199 N N . GLU A 1 156 ? -46.550 -16.354 12.932 1.00 60.34 156 GLU A N 1
ATOM 1200 C CA . GLU A 1 156 ? -46.299 -16.857 14.286 1.00 60.34 156 GLU A CA 1
ATOM 1201 C C . GLU A 1 156 ? -45.000 -16.266 14.849 1.00 60.34 156 GLU A C 1
ATOM 1203 O O . GLU A 1 156 ? -43.950 -16.306 14.207 1.00 60.34 156 GLU A O 1
ATOM 1208 N N . TYR A 1 157 ? -45.059 -15.732 16.070 1.00 68.00 157 TYR A N 1
ATOM 1209 C CA . TYR A 1 157 ? -43.880 -15.239 16.780 1.00 68.00 157 TYR A CA 1
ATOM 1210 C C . TYR A 1 157 ? -43.084 -16.425 17.336 1.00 68.00 157 TYR A C 1
ATOM 1212 O O . TYR A 1 157 ? -43.584 -17.163 18.186 1.00 68.00 157 TYR A O 1
ATOM 1220 N N . THR A 1 158 ? -41.866 -16.647 16.842 1.00 69.88 158 THR A N 1
ATOM 1221 C CA . THR A 1 158 ? -41.087 -17.859 17.141 1.00 69.88 158 THR A CA 1
ATOM 1222 C C . THR A 1 158 ? -39.582 -17.589 17.228 1.00 69.88 158 THR A C 1
ATOM 1224 O O . THR A 1 158 ? -39.098 -16.522 16.848 1.00 69.88 158 THR A O 1
ATOM 1227 N N . ALA A 1 159 ? -38.833 -18.569 17.734 1.00 75.12 159 ALA A N 1
ATOM 1228 C CA . ALA A 1 159 ? -37.385 -18.511 17.888 1.00 75.12 159 ALA A CA 1
ATOM 1229 C C . ALA A 1 159 ? -36.690 -19.619 17.080 1.00 75.12 159 ALA A C 1
ATOM 1231 O O . ALA A 1 159 ? -37.095 -20.781 17.101 1.00 75.12 159 ALA A O 1
ATOM 1232 N N . MET A 1 160 ? -35.600 -19.275 16.397 1.00 75.81 160 MET A N 1
ATOM 1233 C CA . MET A 1 160 ? -34.753 -20.196 15.641 1.00 75.81 160 MET A CA 1
ATOM 1234 C C . MET A 1 160 ? -33.334 -20.231 16.208 1.00 75.81 160 MET A C 1
ATOM 1236 O O . MET A 1 160 ? -32.652 -19.213 16.308 1.00 75.81 160 MET A O 1
ATOM 1240 N N . GLY A 1 161 ? -32.851 -21.428 16.520 1.00 79.31 161 GLY A N 1
ATOM 1241 C CA . GLY A 1 161 ? -31.477 -21.667 16.952 1.00 79.31 161 GLY A CA 1
ATOM 1242 C C . GLY A 1 161 ? -31.328 -23.052 17.567 1.00 79.31 161 GLY A C 1
ATOM 1243 O O . GLY A 1 161 ? -32.311 -23.722 17.858 1.00 79.31 161 GLY A O 1
ATOM 1244 N N . ASP A 1 162 ? -30.097 -23.493 17.800 1.00 80.50 162 ASP A N 1
ATOM 1245 C CA . ASP A 1 162 ? -29.828 -24.772 18.472 1.00 80.50 162 ASP A CA 1
ATOM 1246 C C . ASP A 1 162 ? -30.508 -24.868 19.857 1.00 80.50 162 ASP A C 1
ATOM 1248 O O . ASP A 1 162 ? -31.017 -25.922 20.240 1.00 80.50 162 ASP A O 1
ATOM 1252 N N . ALA A 1 163 ? -30.624 -23.733 20.553 1.00 84.88 163 ALA A N 1
ATOM 1253 C CA . ALA A 1 163 ? -31.191 -23.646 21.891 1.00 84.88 163 ALA A CA 1
ATOM 1254 C C . ALA A 1 163 ? -32.674 -24.062 21.998 1.00 84.88 163 ALA A C 1
ATOM 1256 O O . ALA A 1 163 ? -33.041 -24.637 23.025 1.00 84.88 163 ALA A O 1
ATOM 1257 N N . ILE A 1 164 ? -33.509 -23.828 20.969 1.00 86.19 164 ILE A N 1
ATOM 1258 C CA . ILE A 1 164 ? -34.928 -24.248 20.986 1.00 86.19 164 ILE A CA 1
ATOM 1259 C C . ILE A 1 164 ? -35.049 -25.772 20.861 1.00 86.19 164 ILE A C 1
ATOM 1261 O O . ILE A 1 164 ? -35.810 -26.405 21.590 1.00 86.19 164 ILE A O 1
ATOM 1265 N N . ASN A 1 165 ? -34.221 -26.377 20.001 1.00 86.69 165 ASN A N 1
ATOM 1266 C CA . ASN A 1 165 ? -34.162 -27.827 19.830 1.00 86.69 165 ASN A CA 1
ATOM 1267 C C . ASN A 1 165 ? -33.697 -28.509 21.117 1.00 86.69 165 ASN A C 1
ATOM 1269 O O . ASN A 1 165 ? -34.197 -29.577 21.463 1.00 86.69 165 ASN A O 1
ATOM 1273 N N . LEU A 1 166 ? -32.751 -27.895 21.832 1.00 86.69 166 LEU A N 1
ATOM 1274 C CA . LEU A 1 166 ? -32.231 -28.448 23.074 1.00 86.69 166 LEU A CA 1
ATOM 1275 C C . LEU A 1 166 ? -33.270 -28.395 24.208 1.00 86.69 166 LEU A C 1
ATOM 1277 O O . LEU A 1 166 ? -33.407 -29.388 24.915 1.00 86.69 166 LEU A O 1
ATOM 1281 N N . ALA A 1 167 ? -34.068 -27.324 24.321 1.00 90.19 167 ALA A N 1
ATOM 1282 C CA . ALA A 1 167 ? -35.195 -27.260 25.264 1.00 90.19 167 ALA A CA 1
ATOM 1283 C C . ALA A 1 167 ? -36.234 -28.367 25.002 1.00 90.19 167 ALA A C 1
ATOM 1285 O O . ALA A 1 167 ? -36.592 -29.104 25.919 1.00 90.19 167 ALA A O 1
ATOM 1286 N N . ALA A 1 168 ? -36.645 -28.555 23.740 1.00 89.00 168 ALA A N 1
ATOM 1287 C CA . ALA A 1 168 ? -37.554 -29.638 23.353 1.00 89.00 168 ALA A CA 1
ATOM 1288 C C . ALA A 1 168 ? -36.969 -31.031 23.659 1.00 89.00 168 ALA A C 1
ATOM 1290 O O . ALA A 1 168 ? -37.682 -31.940 24.067 1.00 89.00 168 ALA A O 1
ATOM 1291 N N . ARG A 1 169 ? -35.650 -31.218 23.512 1.00 90.31 169 ARG A N 1
ATOM 1292 C CA . ARG A 1 169 ? -34.981 -32.479 23.880 1.00 90.31 169 ARG A CA 1
ATOM 1293 C C . ARG A 1 169 ? -34.926 -32.711 25.390 1.00 90.31 169 ARG A C 1
ATOM 1295 O O . ARG A 1 169 ? -34.932 -33.871 25.786 1.00 90.31 169 ARG A O 1
ATOM 1302 N N . MET A 1 170 ? -34.882 -31.658 26.211 1.00 93.88 170 MET A N 1
ATOM 1303 C CA . MET A 1 170 ? -35.001 -31.787 27.670 1.00 93.88 170 MET A CA 1
ATOM 1304 C C . MET A 1 170 ? -36.426 -32.170 28.085 1.00 93.88 170 MET A C 1
ATOM 1306 O O . MET A 1 170 ? -36.574 -32.995 28.979 1.00 93.88 170 MET A O 1
ATOM 1310 N N . GLU A 1 171 ? -37.457 -31.649 27.407 1.00 93.69 171 GLU A N 1
ATOM 1311 C CA . GLU A 1 171 ? -38.853 -32.059 27.628 1.00 93.69 171 GLU A CA 1
ATOM 1312 C C . GLU A 1 171 ? -38.989 -33.556 27.350 1.00 93.69 171 GLU A C 1
ATOM 1314 O O . GLU A 1 171 ? -39.322 -34.315 28.257 1.00 93.69 171 GLU A O 1
ATOM 1319 N N . SER A 1 172 ? -38.636 -34.005 26.141 1.00 89.19 172 SER A N 1
ATOM 1320 C CA . SER A 1 172 ? -38.929 -35.383 25.729 1.00 89.19 172 SER A CA 1
ATOM 1321 C C . SER A 1 172 ? -38.089 -36.430 26.477 1.00 89.19 172 SER A C 1
ATOM 1323 O O . SER A 1 172 ? -38.386 -37.624 26.415 1.00 89.19 172 SER A O 1
ATOM 1325 N N . ALA A 1 173 ? -37.029 -35.993 27.166 1.00 89.69 173 ALA A N 1
ATOM 1326 C CA . ALA A 1 173 ? -36.205 -36.804 28.059 1.00 89.69 173 ALA A CA 1
ATOM 1327 C C . ALA A 1 173 ? -36.666 -36.762 29.532 1.00 89.69 173 ALA A C 1
ATOM 1329 O O . ALA A 1 173 ? -36.156 -37.536 30.343 1.00 89.69 173 ALA A O 1
ATOM 1330 N N . ALA A 1 174 ? -37.603 -35.882 29.897 1.00 90.50 174 ALA A N 1
ATOM 1331 C CA . ALA A 1 174 ? -38.072 -35.731 31.267 1.00 90.50 174 ALA A CA 1
ATOM 1332 C C . ALA A 1 174 ? -38.931 -36.920 31.722 1.00 90.50 174 ALA A C 1
ATOM 1334 O O . ALA A 1 174 ? -39.781 -37.454 30.995 1.00 90.50 174 ALA A O 1
ATOM 1335 N N . GLU A 1 175 ? -38.752 -37.305 32.983 1.00 90.56 175 GLU A N 1
ATOM 1336 C CA . GLU A 1 175 ? -39.685 -38.204 33.655 1.00 90.56 175 GLU A CA 1
ATOM 1337 C C . GLU A 1 175 ? -40.980 -37.435 33.981 1.00 90.56 175 GLU A C 1
ATOM 1339 O O . GLU A 1 175 ? -40.912 -36.241 34.294 1.00 90.56 175 GLU A O 1
ATOM 1344 N N . PRO A 1 176 ? -42.167 -38.066 33.907 1.00 88.81 176 PRO A N 1
ATOM 1345 C CA . PRO A 1 176 ? -43.429 -37.378 34.174 1.00 88.81 176 PRO A CA 1
ATOM 1346 C C . PRO A 1 176 ? -43.455 -36.752 35.576 1.00 88.81 176 PRO A C 1
ATOM 1348 O O . PRO A 1 176 ? -43.195 -37.431 36.568 1.00 88.81 176 PRO A O 1
ATOM 1351 N N . GLY A 1 177 ? -43.784 -35.464 35.653 1.00 89.00 177 GLY A N 1
ATOM 1352 C CA . GLY A 1 177 ? -43.758 -34.649 36.870 1.00 89.00 177 GLY A CA 1
ATOM 1353 C C . GLY A 1 177 ? -42.427 -33.937 37.133 1.00 89.00 177 GLY A C 1
ATOM 1354 O O . GLY A 1 177 ? -42.328 -33.211 38.119 1.00 89.00 177 GLY A O 1
ATOM 1355 N N . THR A 1 178 ? -41.412 -34.110 36.277 1.00 92.69 178 THR A N 1
ATOM 1356 C CA . THR A 1 178 ? -40.079 -33.506 36.455 1.00 92.69 178 THR A CA 1
ATOM 1357 C C . THR A 1 178 ? -39.779 -32.398 35.442 1.00 92.69 178 THR A C 1
ATOM 1359 O O . THR A 1 178 ? -40.335 -32.359 34.342 1.00 92.69 178 THR A O 1
ATOM 1362 N N . VAL A 1 179 ? -38.874 -31.494 35.832 1.00 96.00 179 VAL A N 1
ATOM 1363 C CA . VAL A 1 179 ? -38.343 -30.408 34.997 1.00 96.00 179 VAL A CA 1
ATOM 1364 C C . VAL A 1 179 ? -36.870 -30.693 34.712 1.00 96.00 179 VAL A C 1
ATOM 1366 O O . VAL A 1 179 ? -36.081 -30.798 35.656 1.00 96.00 179 VAL A O 1
ATOM 1369 N N . LEU A 1 180 ? -36.487 -30.802 33.436 1.00 96.44 180 LEU A N 1
ATOM 1370 C CA . LEU A 1 180 ? -35.089 -30.964 33.020 1.00 96.44 180 LEU A CA 1
ATOM 1371 C C . LEU A 1 180 ? -34.520 -29.685 32.402 1.00 96.44 180 LEU A C 1
ATOM 1373 O O . LEU A 1 180 ? -35.180 -29.005 31.612 1.00 96.44 180 LEU A O 1
ATOM 1377 N N . ILE A 1 181 ? -33.266 -29.392 32.745 1.00 95.50 181 ILE A N 1
ATOM 1378 C CA . ILE A 1 181 ? -32.502 -28.241 32.258 1.00 95.50 181 ILE A CA 1
ATOM 1379 C C . ILE A 1 181 ? -31.094 -28.653 31.818 1.00 95.50 181 ILE A C 1
ATOM 1381 O O . ILE A 1 181 ? -30.540 -29.663 32.258 1.00 95.50 181 ILE A O 1
ATOM 1385 N N . THR A 1 182 ? -30.489 -27.830 30.969 1.00 92.44 182 THR A N 1
ATOM 1386 C CA . THR A 1 182 ? -29.107 -27.997 30.500 1.00 92.44 182 THR A CA 1
ATOM 1387 C C . THR A 1 182 ? -28.101 -27.324 31.430 1.00 92.44 182 THR A C 1
ATOM 1389 O O . THR A 1 182 ? -28.458 -26.469 32.243 1.00 92.44 182 THR A O 1
ATOM 1392 N N . GLU A 1 183 ? -26.814 -27.623 31.244 1.00 86.69 183 GLU A N 1
ATOM 1393 C CA . GLU A 1 183 ? -25.712 -26.897 31.889 1.00 86.69 183 GLU A CA 1
ATOM 1394 C C . GLU A 1 183 ? -25.774 -25.366 31.699 1.00 86.69 183 GLU A C 1
ATOM 1396 O O . GLU A 1 183 ? -25.446 -24.617 32.619 1.00 86.69 183 GLU A O 1
ATOM 1401 N N . ALA A 1 184 ? -26.218 -24.893 30.527 1.00 78.44 184 ALA A N 1
ATOM 1402 C CA . ALA A 1 184 ? -26.286 -23.467 30.203 1.00 78.44 184 ALA A CA 1
ATOM 1403 C C . ALA A 1 184 ? -27.330 -22.727 31.054 1.00 78.44 184 ALA A C 1
ATOM 1405 O O . ALA A 1 184 ? -27.056 -21.637 31.548 1.00 78.44 184 ALA A O 1
ATOM 1406 N N . THR A 1 185 ? -28.496 -23.338 31.284 1.00 85.94 185 THR A N 1
ATOM 1407 C CA . THR A 1 185 ? -29.496 -22.809 32.226 1.00 85.94 185 THR A CA 1
ATOM 1408 C C . THR A 1 185 ? -29.068 -23.044 33.675 1.00 85.94 185 THR A C 1
ATOM 1410 O O . THR A 1 185 ? -29.186 -22.139 34.498 1.00 85.94 185 THR A O 1
ATOM 1413 N N . HIS A 1 186 ? -28.521 -24.223 33.996 1.00 84.81 186 HIS A N 1
ATOM 1414 C CA . HIS A 1 186 ? -28.067 -24.575 35.346 1.00 84.81 186 HIS A CA 1
ATOM 1415 C C . HIS A 1 186 ? -27.060 -23.557 35.904 1.00 84.81 186 HIS A C 1
ATOM 1417 O O . HIS A 1 186 ? -27.219 -23.105 37.034 1.00 84.81 186 HIS A O 1
ATOM 1423 N N . LYS A 1 187 ? -26.079 -23.124 35.101 1.00 72.06 187 LYS A N 1
ATOM 1424 C CA . LYS A 1 187 ? -25.071 -22.122 35.500 1.00 72.06 187 LYS A CA 1
ATOM 1425 C C . LYS A 1 187 ? -25.659 -20.776 35.947 1.00 72.06 187 LYS A C 1
ATOM 1427 O O . LYS A 1 187 ? -25.075 -20.137 36.812 1.00 72.06 187 LYS A O 1
ATOM 1432 N N . LEU A 1 188 ? -26.811 -20.372 35.413 1.00 62.28 188 LEU A N 1
ATOM 1433 C CA . LEU A 1 188 ? -27.485 -19.111 35.759 1.00 62.28 188 LEU A CA 1
ATOM 1434 C C . LEU A 1 188 ? -28.331 -19.252 37.046 1.00 62.28 188 LEU A C 1
ATOM 1436 O O . LEU A 1 188 ? -28.419 -18.345 37.879 1.00 62.28 188 LEU A O 1
ATOM 1440 N N . ILE A 1 189 ? -28.923 -20.435 37.249 1.00 74.81 189 ILE A N 1
ATOM 1441 C CA . ILE A 1 189 ? -29.975 -20.670 38.253 1.00 74.81 189 ILE A CA 1
ATOM 1442 C C . ILE A 1 189 ? -29.530 -21.468 39.488 1.00 74.81 189 ILE A C 1
ATOM 1444 O O . ILE A 1 189 ? -30.256 -21.471 40.482 1.00 74.81 189 ILE A O 1
ATOM 1448 N N . ALA A 1 190 ? -28.367 -22.129 39.473 1.00 64.62 190 ALA A N 1
ATOM 1449 C CA . ALA A 1 190 ? -27.893 -22.994 40.564 1.00 64.62 190 ALA A CA 1
ATOM 1450 C C . ALA A 1 190 ? -27.911 -22.353 41.977 1.00 64.62 190 ALA A C 1
ATOM 1452 O O . ALA A 1 190 ? -28.232 -23.061 42.940 1.00 64.62 190 ALA A O 1
ATOM 1453 N N . PRO A 1 191 ? -27.662 -21.036 42.163 1.00 49.62 191 PRO A N 1
ATOM 1454 C CA . PRO A 1 191 ? -27.844 -20.399 43.468 1.00 49.62 191 PRO A CA 1
ATOM 1455 C C . PRO A 1 191 ? -29.294 -20.463 43.977 1.00 49.62 191 PRO A C 1
ATOM 1457 O O . PRO A 1 191 ? -29.508 -20.671 45.169 1.00 49.62 191 PRO A O 1
ATOM 1460 N N . LEU A 1 192 ? -30.279 -20.355 43.077 1.00 51.25 192 LEU A N 1
ATOM 1461 C CA . LEU A 1 192 ? -31.699 -20.093 43.354 1.00 51.25 192 LEU A CA 1
ATOM 1462 C C . LEU A 1 192 ? -32.591 -21.343 43.446 1.00 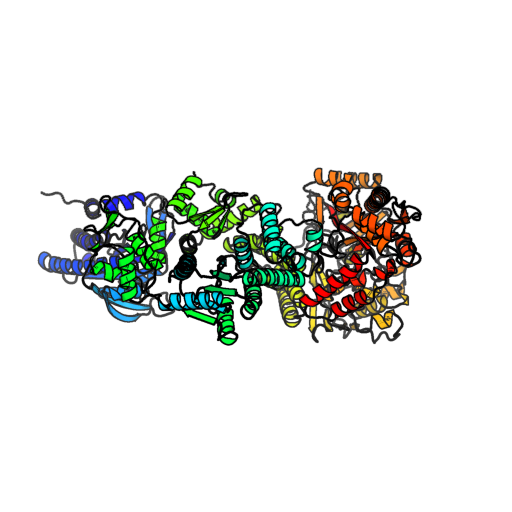51.25 192 LEU A C 1
ATOM 1464 O O . LEU A 1 192 ? -33.683 -21.272 44.009 1.00 51.25 192 LEU A O 1
ATOM 1468 N N . PHE A 1 193 ? -32.145 -22.488 42.927 1.00 73.50 193 PHE A N 1
ATOM 1469 C CA . PHE A 1 193 ? -32.912 -23.740 42.938 1.00 73.50 193 PHE A CA 1
ATOM 1470 C C . PHE A 1 193 ? -32.079 -24.902 43.477 1.00 73.50 193 PHE A C 1
ATOM 1472 O O . PHE A 1 193 ? -30.848 -24.858 43.477 1.00 73.50 193 PHE A O 1
ATOM 1479 N N . GLU A 1 194 ? -32.750 -25.936 43.966 1.00 77.94 194 GLU A N 1
ATOM 1480 C CA . GLU A 1 194 ? -32.147 -27.235 44.257 1.00 77.94 194 GLU A CA 1
ATOM 1481 C C . GLU A 1 194 ? -32.229 -28.110 43.007 1.00 77.94 194 GLU A C 1
ATOM 1483 O O . GLU A 1 194 ? -33.292 -28.227 42.390 1.00 77.94 194 GLU A O 1
ATOM 1488 N N . THR A 1 195 ? -31.100 -28.699 42.613 1.00 87.31 195 THR A N 1
ATOM 1489 C CA . THR A 1 195 ? -30.960 -29.426 41.348 1.00 87.31 195 THR A CA 1
ATOM 1490 C C . THR A 1 195 ? -30.145 -30.704 41.514 1.00 87.31 195 THR A C 1
ATOM 1492 O O . THR A 1 195 ? -29.075 -30.694 42.120 1.00 87.31 195 THR A O 1
ATOM 1495 N N . GLU A 1 196 ? -30.622 -31.788 40.913 1.00 92.38 196 GLU A N 1
ATOM 1496 C CA . GLU A 1 196 ? -29.942 -33.081 40.827 1.00 92.38 196 GLU A CA 1
ATOM 1497 C C . GLU A 1 196 ? -29.204 -33.183 39.483 1.00 92.38 196 GLU A C 1
ATOM 1499 O O . GLU A 1 196 ? -29.794 -32.967 38.425 1.00 92.38 196 GLU A O 1
ATOM 1504 N N . ALA A 1 197 ? -27.909 -33.509 39.499 1.00 89.31 197 ALA A N 1
ATOM 1505 C CA . ALA A 1 197 ? -27.134 -33.709 38.276 1.00 89.31 197 ALA A CA 1
ATOM 1506 C C . ALA A 1 197 ? -27.347 -35.133 37.736 1.00 89.31 197 ALA A C 1
ATOM 1508 O O . ALA A 1 197 ? -26.889 -36.100 38.341 1.00 89.31 197 ALA A O 1
ATOM 1509 N N . LEU A 1 198 ? -27.999 -35.259 36.576 1.00 89.12 198 LEU A N 1
ATOM 1510 C CA . LEU A 1 198 ? -28.232 -36.547 35.903 1.00 89.12 198 LEU A CA 1
ATOM 1511 C C . LEU A 1 198 ? -27.044 -36.979 35.022 1.00 89.12 198 LEU A C 1
ATOM 1513 O O . LEU A 1 198 ? -26.990 -38.115 34.554 1.00 89.12 198 LEU A O 1
ATOM 1517 N N . GLY A 1 199 ? -26.077 -36.080 34.819 1.00 81.19 199 GLY A N 1
ATOM 1518 C CA . GLY A 1 199 ? -24.844 -36.341 34.083 1.00 81.19 199 GLY A CA 1
ATOM 1519 C C . GLY A 1 199 ? -24.942 -36.070 32.573 1.00 81.19 199 GLY A C 1
ATOM 1520 O O . GLY A 1 199 ? -25.910 -35.470 32.100 1.00 81.19 199 GLY A O 1
ATOM 1521 N N . PRO A 1 200 ? -23.905 -36.450 31.806 1.00 85.06 200 PRO A N 1
ATOM 1522 C CA . PRO A 1 200 ? -23.843 -36.240 30.361 1.00 85.06 200 PRO A CA 1
ATOM 1523 C C . PRO A 1 200 ? -24.801 -37.169 29.593 1.00 85.06 200 PRO A C 1
ATOM 1525 O O . PRO A 1 200 ? -24.566 -38.372 29.482 1.00 85.06 200 PRO A O 1
ATOM 1528 N N . MET A 1 201 ? -25.851 -36.601 28.999 1.00 85.50 201 MET A N 1
ATOM 1529 C CA . MET A 1 201 ? -26.816 -37.303 28.148 1.00 85.50 201 MET A CA 1
ATOM 1530 C C . MET A 1 201 ? -26.467 -37.130 26.663 1.00 85.50 201 MET A C 1
ATOM 1532 O O . MET A 1 201 ? -26.166 -36.028 26.205 1.00 85.50 201 MET A O 1
ATOM 1536 N N . GLN A 1 202 ? -26.547 -38.205 25.874 1.00 84.50 202 GLN A N 1
ATOM 1537 C CA . GLN A 1 202 ? -26.386 -38.111 24.419 1.00 84.50 202 GLN A CA 1
ATOM 1538 C C . GLN A 1 202 ? -27.662 -37.581 23.751 1.00 84.50 202 GLN A C 1
ATOM 1540 O O . GLN A 1 202 ? -28.708 -38.230 23.782 1.00 84.50 202 GLN A O 1
ATOM 1545 N N . VAL A 1 203 ? -27.571 -36.407 23.119 1.00 82.62 203 VAL A N 1
ATOM 1546 C CA . VAL A 1 203 ? -28.710 -35.718 22.491 1.00 82.62 203 VAL A CA 1
ATOM 1547 C C . VAL A 1 203 ? -28.608 -35.807 20.969 1.00 82.62 203 VAL A C 1
ATOM 1549 O O . VAL A 1 203 ? -27.634 -35.354 20.370 1.00 82.62 203 VAL A O 1
ATOM 1552 N N . LYS A 1 204 ? -29.648 -36.345 20.313 1.00 71.94 204 LYS A N 1
ATOM 1553 C CA . LYS A 1 204 ? -29.712 -36.488 18.847 1.00 71.94 204 LYS A CA 1
ATOM 1554 C C . LYS A 1 204 ? -29.503 -35.137 18.143 1.00 71.94 204 LYS A C 1
ATOM 1556 O O . LYS A 1 204 ? -30.410 -34.304 18.138 1.00 71.94 204 LYS A O 1
ATOM 1561 N N . GLY A 1 205 ? -28.338 -34.975 17.512 1.00 67.06 205 GLY A N 1
ATOM 1562 C CA . GLY A 1 205 ? -27.906 -33.752 16.823 1.00 67.06 205 GLY A CA 1
ATOM 1563 C C . GLY A 1 205 ? -26.650 -33.097 17.413 1.00 67.06 205 GLY A C 1
ATOM 1564 O O . GLY A 1 205 ? -26.114 -32.181 16.797 1.00 67.06 205 GLY A O 1
ATOM 1565 N N . LYS A 1 206 ? -26.154 -33.565 18.566 1.00 73.81 206 LYS A N 1
ATOM 1566 C CA . LYS A 1 206 ? -24.864 -33.160 19.142 1.00 73.81 206 LYS A CA 1
ATOM 1567 C C . LYS A 1 206 ? -23.774 -34.193 18.847 1.00 73.81 206 LYS A C 1
ATOM 1569 O O . LYS A 1 206 ? -24.062 -35.381 18.729 1.00 73.81 206 LYS A O 1
ATOM 1574 N N . ALA A 1 207 ? -22.531 -33.724 18.729 1.00 69.19 207 ALA A N 1
ATOM 1575 C CA . ALA A 1 207 ? -21.346 -34.583 18.656 1.00 69.19 207 ALA A CA 1
ATOM 1576 C C . ALA A 1 207 ? -20.861 -35.002 20.057 1.00 69.19 207 ALA A C 1
ATOM 1578 O O . ALA A 1 207 ? -20.411 -36.130 20.250 1.00 69.19 207 ALA A O 1
ATOM 1579 N N . GLU A 1 208 ? -20.999 -34.104 21.034 1.00 75.00 208 GLU A N 1
ATOM 1580 C CA . GLU A 1 208 ? -20.618 -34.311 22.430 1.00 75.00 208 GLU A CA 1
ATOM 1581 C C . GLU A 1 208 ? -21.867 -34.488 23.318 1.00 75.00 208 GLU A C 1
ATOM 1583 O O . GLU A 1 208 ? -22.890 -33.840 23.065 1.00 75.00 208 GLU A O 1
ATOM 1588 N N . PRO A 1 209 ? -21.813 -35.339 24.361 1.00 84.12 209 PRO A N 1
ATOM 1589 C CA . PRO A 1 209 ? -22.872 -35.435 25.363 1.00 84.12 209 PRO A CA 1
ATOM 1590 C C . PRO A 1 209 ? -23.131 -34.100 26.077 1.00 84.12 209 PRO A C 1
ATOM 1592 O O . PRO A 1 209 ? -22.195 -33.397 26.449 1.00 84.12 209 PRO A O 1
ATOM 1595 N N . VAL A 1 210 ? -24.397 -33.783 26.346 1.00 86.69 210 VAL A N 1
ATOM 1596 C CA . VAL A 1 210 ? -24.807 -32.554 27.046 1.00 86.69 210 VAL A CA 1
ATOM 1597 C C . VAL A 1 210 ? -25.044 -32.864 28.528 1.00 86.69 210 VAL A C 1
ATOM 1599 O O . VAL A 1 210 ? -25.820 -33.777 28.812 1.00 86.69 210 VAL A O 1
ATOM 1602 N N . PRO A 1 211 ? -24.446 -32.136 29.491 1.00 89.25 211 PRO A N 1
ATOM 1603 C CA . PRO A 1 211 ? -24.777 -32.299 30.907 1.00 89.25 211 PRO A CA 1
ATOM 1604 C C . PRO A 1 211 ? -26.215 -31.847 31.205 1.00 89.25 211 PRO A C 1
ATOM 1606 O O . PRO A 1 211 ? -26.603 -30.719 30.878 1.00 89.25 211 PRO A O 1
ATOM 1609 N N . VAL A 1 212 ? -26.994 -32.734 31.828 1.00 93.56 212 VAL A N 1
ATOM 1610 C CA . VAL A 1 212 ? -28.412 -32.530 32.164 1.00 93.56 212 VAL A CA 1
ATOM 1611 C C . VAL A 1 212 ? -28.613 -32.507 33.678 1.00 93.56 212 VAL A C 1
ATOM 1613 O O . VAL A 1 212 ? -28.007 -33.286 34.420 1.00 93.56 212 VAL A O 1
ATOM 1616 N N . TYR A 1 213 ? -29.505 -31.627 34.126 1.00 94.00 213 TYR A N 1
ATOM 1617 C CA . TYR A 1 213 ? -29.871 -31.436 35.524 1.00 94.00 213 TYR A CA 1
ATOM 1618 C C . TYR A 1 213 ? -31.394 -31.489 35.669 1.00 94.00 213 TYR A C 1
ATOM 1620 O O . TYR A 1 213 ? -32.124 -30.946 34.840 1.00 94.00 213 TYR A O 1
ATOM 1628 N N . ARG A 1 214 ? -31.880 -32.118 36.736 1.00 95.12 214 ARG A N 1
ATOM 1629 C CA . ARG A 1 214 ? -33.284 -32.089 37.155 1.00 95.12 214 ARG A CA 1
ATOM 1630 C C . ARG A 1 214 ? -33.471 -30.997 38.199 1.00 95.12 214 ARG A C 1
ATOM 1632 O O . ARG A 1 214 ? -32.692 -30.930 39.146 1.00 95.12 214 ARG A O 1
ATOM 1639 N N . VAL A 1 215 ? -34.507 -30.172 38.070 1.00 91.12 215 VAL A N 1
ATOM 1640 C CA . VAL A 1 215 ? -34.893 -29.218 39.125 1.00 91.12 215 VAL A CA 1
ATOM 1641 C C . VAL A 1 215 ? -35.795 -29.919 40.136 1.00 91.12 215 VAL A C 1
ATOM 1643 O O . VAL A 1 215 ? -36.748 -30.593 39.746 1.00 91.12 215 VAL A O 1
ATOM 1646 N N . LEU A 1 216 ? -35.489 -29.757 41.423 1.00 86.31 216 LEU A N 1
ATOM 1647 C CA . LEU A 1 216 ? -36.229 -30.354 42.537 1.00 86.31 216 LEU A CA 1
ATOM 1648 C C . LEU A 1 216 ? -37.163 -29.334 43.200 1.00 86.31 216 LEU A C 1
ATOM 1650 O O . LEU A 1 216 ? -38.358 -29.581 43.332 1.00 86.31 216 LEU A O 1
ATOM 1654 N N . ALA A 1 217 ? -36.626 -28.177 43.597 1.00 75.31 217 ALA A N 1
ATOM 1655 C CA . ALA A 1 217 ? -37.366 -27.138 44.311 1.00 75.31 217 ALA A CA 1
ATOM 1656 C C . ALA A 1 217 ? -36.763 -25.742 44.090 1.00 75.31 217 ALA A C 1
ATOM 1658 O O . ALA A 1 217 ? -35.576 -25.596 43.797 1.00 75.31 217 ALA A O 1
ATOM 1659 N N . ALA A 1 218 ? -37.575 -24.698 44.270 1.00 50.50 218 ALA A N 1
ATOM 1660 C CA . ALA A 1 218 ? -37.093 -23.321 44.351 1.00 50.50 218 ALA A CA 1
ATOM 1661 C C . ALA A 1 218 ? -36.679 -22.987 45.789 1.00 50.50 218 ALA A C 1
ATOM 1663 O O . ALA A 1 218 ? -37.453 -23.213 46.722 1.00 50.50 218 ALA A O 1
ATOM 1664 N N . LYS A 1 219 ? -35.498 -22.390 45.971 1.00 52.53 219 LYS A N 1
ATOM 1665 C CA . LYS A 1 219 ? -35.064 -21.877 47.276 1.00 52.53 219 LYS A CA 1
ATOM 1666 C C . LYS A 1 219 ? -35.863 -20.611 47.617 1.00 52.53 219 LYS A C 1
ATOM 1668 O O . LYS A 1 219 ? -36.311 -19.865 46.738 1.00 52.53 219 LYS A O 1
ATOM 1673 N N . ALA A 1 220 ? -36.111 -20.397 48.905 1.00 33.22 220 ALA A N 1
ATOM 1674 C CA . ALA A 1 220 ? -37.144 -19.473 49.358 1.00 33.22 220 ALA A CA 1
ATOM 1675 C C . ALA A 1 220 ? -36.687 -17.999 49.398 1.00 33.22 220 ALA A C 1
ATOM 1677 O O . ALA A 1 220 ? -36.036 -17.597 50.355 1.00 33.22 220 ALA A O 1
ATOM 1678 N N . VAL A 1 221 ? -37.083 -17.207 48.384 1.00 26.88 221 VAL A N 1
ATOM 1679 C CA . VAL A 1 221 ? -37.748 -15.869 48.459 1.00 26.88 221 VAL A CA 1
ATOM 1680 C C . VAL A 1 221 ? -37.813 -15.205 47.053 1.00 26.88 221 VAL A C 1
ATOM 1682 O O . VAL A 1 221 ? -36.942 -15.421 46.212 1.00 26.88 221 VAL A O 1
ATOM 1685 N N . ALA A 1 222 ? -38.894 -14.457 46.765 1.00 28.97 222 ALA A N 1
ATOM 1686 C CA . ALA A 1 222 ? -39.266 -13.870 45.450 1.00 28.97 222 ALA A CA 1
ATOM 1687 C C . ALA A 1 222 ? -38.793 -12.392 45.278 1.00 28.97 222 ALA A C 1
ATOM 1689 O O . ALA A 1 222 ? -37.970 -11.947 46.072 1.00 28.97 222 ALA A O 1
ATOM 1690 N N . GLY A 1 223 ? -39.197 -11.532 44.315 1.00 25.45 223 GLY A N 1
ATOM 1691 C CA . GLY A 1 223 ? -40.148 -11.498 43.157 1.00 25.45 223 GLY A CA 1
ATOM 1692 C C . GLY A 1 223 ? -40.284 -10.012 42.677 1.00 25.45 223 GLY A C 1
ATOM 1693 O O . GLY A 1 223 ? -39.955 -9.175 43.498 1.00 25.45 223 GLY A O 1
ATOM 1694 N N . LYS A 1 224 ? -40.575 -9.617 41.407 1.00 28.50 224 LYS A N 1
ATOM 1695 C CA . LYS A 1 224 ? -39.808 -8.513 40.706 1.00 28.50 224 LYS A CA 1
ATOM 1696 C C . LYS A 1 224 ? -40.552 -7.210 40.149 1.00 28.50 224 LYS A C 1
ATOM 1698 O O . LYS A 1 224 ? -41.657 -7.388 39.653 1.00 28.50 224 LYS A O 1
ATOM 1703 N N . PRO A 1 225 ? -39.997 -5.936 40.192 1.00 32.34 225 PRO A N 1
ATOM 1704 C CA . PRO A 1 225 ? -40.688 -4.618 39.954 1.00 32.34 225 PRO A CA 1
ATOM 1705 C C . PRO A 1 225 ? -39.831 -3.395 39.363 1.00 32.34 225 PRO A C 1
ATOM 1707 O O . PRO A 1 225 ? -39.165 -3.562 38.337 1.00 32.34 225 PRO A O 1
ATOM 1710 N N . ARG A 1 226 ? -39.870 -2.168 39.979 1.00 22.58 226 ARG A N 1
ATOM 1711 C CA . ARG A 1 226 ? -39.478 -0.779 39.514 1.00 22.58 226 ARG A CA 1
ATOM 1712 C C . ARG A 1 226 ? -38.178 -0.115 40.177 1.00 22.58 226 ARG A C 1
ATOM 1714 O O . ARG A 1 226 ? -37.469 -0.847 40.847 1.00 22.58 226 ARG A O 1
ATOM 1721 N N . GLY A 1 227 ? -37.816 1.203 39.999 1.00 28.69 227 GLY A N 1
ATOM 1722 C CA . GLY A 1 227 ? -36.570 1.967 40.480 1.00 28.69 227 GLY A CA 1
ATOM 1723 C C . GLY A 1 227 ? -36.527 3.574 40.458 1.00 28.69 227 GLY A C 1
ATOM 1724 O O . GLY A 1 227 ? -37.531 4.111 40.064 1.00 28.69 227 GLY A O 1
ATOM 1725 N N . ILE A 1 228 ? -35.522 4.419 40.843 1.00 37.19 228 ILE A N 1
ATOM 1726 C CA . ILE A 1 228 ? -35.276 5.853 40.301 1.00 37.19 228 ILE A CA 1
ATOM 1727 C C . ILE A 1 228 ? -33.965 6.565 40.787 1.00 37.19 228 ILE A C 1
ATOM 1729 O O . ILE A 1 228 ? -33.345 6.087 41.729 1.00 37.19 228 ILE A O 1
ATOM 1733 N N . ALA A 1 229 ? -33.504 7.631 40.073 1.00 30.95 229 ALA A N 1
ATOM 1734 C CA . ALA A 1 229 ? -32.110 7.977 39.651 1.00 30.95 229 ALA A CA 1
ATOM 1735 C C . ALA A 1 229 ? -31.237 9.054 40.372 1.00 30.95 229 ALA A C 1
ATOM 1737 O O . ALA A 1 229 ? -31.576 10.238 40.341 1.00 30.95 229 ALA A O 1
ATOM 1738 N N . GLY A 1 230 ? -30.003 8.706 40.798 1.00 39.31 230 GLY A N 1
ATOM 1739 C CA . GLY A 1 230 ? -28.880 9.670 40.938 1.00 39.31 230 GLY A CA 1
ATOM 1740 C C . GLY A 1 230 ? -27.952 9.483 42.151 1.00 39.31 230 GLY A C 1
ATOM 1741 O O . GLY A 1 230 ? -28.183 10.094 43.194 1.00 39.31 230 GLY A O 1
ATOM 1742 N N . LEU A 1 231 ? -26.892 8.673 42.009 1.00 46.25 231 LEU A N 1
ATOM 1743 C CA . LEU A 1 231 ? -26.053 8.179 43.115 1.00 46.25 231 LEU A CA 1
ATOM 1744 C C . LEU A 1 231 ? -24.550 8.129 42.752 1.00 46.25 231 LEU A C 1
ATOM 1746 O O . LEU A 1 231 ? -24.190 7.651 41.677 1.00 46.25 231 LEU A O 1
ATOM 1750 N N . GLU A 1 232 ? -23.679 8.593 43.657 1.00 50.47 232 GLU A N 1
ATOM 1751 C CA . GLU A 1 232 ? -22.208 8.520 43.565 1.00 50.47 232 GLU A CA 1
ATOM 1752 C C . GLU A 1 232 ? -21.619 7.855 44.822 1.00 50.47 232 GLU A C 1
ATOM 1754 O O . GLU A 1 232 ? -22.149 8.026 45.913 1.00 50.47 232 GLU A O 1
ATOM 1759 N N . SER A 1 233 ? -20.490 7.144 44.696 1.00 63.72 233 SER A N 1
ATOM 1760 C CA . SER A 1 233 ? -19.767 6.540 45.830 1.00 63.72 233 SER A CA 1
ATOM 1761 C C . SER A 1 233 ? -18.294 6.966 45.872 1.00 63.72 233 SER A C 1
ATOM 1763 O O . SER A 1 233 ? -17.664 7.105 44.815 1.00 63.72 233 SER A O 1
ATOM 1765 N N . PRO A 1 234 ? -17.686 7.076 47.071 1.00 68.06 234 PRO A N 1
ATOM 1766 C CA . PRO A 1 234 ? -16.243 6.938 47.256 1.00 68.06 234 PRO A CA 1
ATOM 1767 C C . PRO A 1 234 ? -15.666 5.681 46.579 1.00 68.06 234 PRO A C 1
ATOM 1769 O O . PRO A 1 234 ? -16.395 4.756 46.211 1.00 68.06 234 PRO A O 1
ATOM 1772 N N . LEU A 1 235 ? -14.340 5.628 46.442 1.00 77.94 235 LEU A N 1
ATOM 1773 C CA . LEU A 1 235 ? -13.639 4.384 46.119 1.00 77.94 235 LEU A CA 1
ATOM 1774 C C . LEU A 1 235 ? -13.825 3.379 47.273 1.00 77.94 235 LEU A C 1
ATOM 1776 O O . LEU A 1 235 ? -13.841 3.790 48.430 1.00 77.94 235 LEU A O 1
ATOM 1780 N N . VAL A 1 236 ? -13.977 2.090 46.959 1.00 80.12 236 VAL A N 1
ATOM 1781 C CA . VAL A 1 236 ? -14.231 1.025 47.944 1.00 80.12 236 VAL A CA 1
ATOM 1782 C C . VAL A 1 236 ? -13.506 -0.254 47.534 1.00 80.12 236 VAL A C 1
ATOM 1784 O O . VAL A 1 236 ? -13.554 -0.619 46.358 1.00 80.12 236 VAL A O 1
ATOM 1787 N N . GLY A 1 237 ? -12.879 -0.939 48.495 1.00 80.81 237 GLY A N 1
ATOM 1788 C CA . GLY A 1 237 ? -12.237 -2.248 48.306 1.00 80.81 237 GLY A CA 1
ATOM 1789 C C . GLY A 1 237 ? -11.087 -2.230 47.314 1.00 80.81 237 GLY A C 1
ATOM 1790 O O . GLY A 1 237 ? -10.902 -3.162 46.535 1.00 80.81 237 GLY A O 1
ATOM 1791 N N . ARG A 1 238 ? -10.387 -1.096 47.287 1.00 87.00 238 ARG A N 1
ATOM 1792 C CA . ARG A 1 238 ? -9.224 -0.798 46.441 1.00 87.00 238 ARG A CA 1
ATOM 1793 C C . ARG A 1 238 ? -8.198 0.057 47.166 1.00 87.00 238 ARG A C 1
ATOM 1795 O O . ARG A 1 238 ? -7.362 0.702 46.546 1.00 87.00 238 ARG A O 1
ATOM 1802 N N . GLU A 1 239 ? -8.266 0.094 48.489 1.00 83.69 239 GLU A N 1
ATOM 1803 C CA . GLU A 1 239 ? -7.402 0.874 49.362 1.00 83.69 239 GLU A CA 1
ATOM 1804 C C . GLU A 1 239 ? -5.937 0.440 49.210 1.00 83.69 239 GLU A C 1
ATOM 1806 O O . GLU A 1 239 ? -5.047 1.287 49.270 1.00 83.69 239 GLU A O 1
ATOM 1811 N N . ALA A 1 240 ? -5.674 -0.844 48.941 1.00 84.88 240 ALA A N 1
ATOM 1812 C CA . ALA A 1 240 ? -4.331 -1.366 48.694 1.00 84.88 240 ALA A CA 1
ATOM 1813 C C . ALA A 1 240 ? -3.762 -0.890 47.346 1.00 84.88 240 ALA A C 1
ATOM 1815 O O . ALA A 1 240 ? -2.671 -0.322 47.305 1.00 84.88 240 ALA A O 1
ATOM 1816 N N . GLU A 1 241 ? -4.502 -1.053 46.248 1.00 91.88 241 GLU A N 1
ATOM 1817 C CA . GLU A 1 241 ? -4.072 -0.659 44.900 1.00 91.88 241 GLU A CA 1
ATOM 1818 C C . GLU A 1 241 ? -4.066 0.861 44.723 1.00 91.88 241 GLU A C 1
ATOM 1820 O O . GLU A 1 241 ? -3.194 1.401 44.045 1.00 91.88 241 GLU A O 1
ATOM 1825 N N . PHE A 1 242 ? -4.984 1.570 45.383 1.00 88.81 242 PHE A N 1
ATOM 1826 C CA . PHE A 1 242 ? -4.985 3.027 45.479 1.00 88.81 242 PHE A CA 1
ATOM 1827 C C . PHE A 1 242 ? -3.781 3.525 46.274 1.00 88.81 242 PHE A C 1
ATOM 1829 O O . PHE A 1 242 ? -3.102 4.435 45.808 1.00 88.81 242 PHE A O 1
ATOM 1836 N N . THR A 1 243 ? -3.447 2.899 47.410 1.00 87.19 243 THR A N 1
ATOM 1837 C CA . THR A 1 243 ? -2.219 3.223 48.156 1.00 87.19 243 THR A CA 1
ATOM 1838 C C . THR A 1 243 ? -0.978 2.926 47.318 1.00 87.19 243 THR A C 1
ATOM 1840 O O . THR A 1 243 ? -0.080 3.757 47.262 1.00 87.19 243 THR A O 1
ATOM 1843 N N . ALA A 1 244 ? -0.924 1.802 46.599 1.00 90.19 244 ALA A N 1
ATOM 1844 C CA . ALA A 1 244 ? 0.200 1.462 45.725 1.00 90.19 244 ALA A CA 1
ATOM 1845 C C . ALA A 1 244 ? 0.354 2.447 44.549 1.00 90.19 244 ALA A C 1
ATOM 1847 O O . ALA A 1 244 ? 1.468 2.879 44.245 1.00 90.19 244 ALA A O 1
ATOM 1848 N N . LEU A 1 245 ? -0.754 2.863 43.926 1.00 90.88 245 LEU A N 1
ATOM 1849 C CA . LEU A 1 245 ? -0.772 3.874 42.866 1.00 90.88 245 LEU A CA 1
ATOM 1850 C C . LEU A 1 245 ? -0.410 5.269 43.408 1.00 90.88 245 LEU A C 1
ATOM 1852 O O . LEU A 1 245 ? 0.390 5.973 42.793 1.00 90.88 245 LEU A O 1
ATOM 1856 N N . GLN A 1 246 ? -0.900 5.644 44.593 1.00 88.69 246 GLN A N 1
ATOM 1857 C CA . GLN A 1 246 ? -0.469 6.857 45.295 1.00 88.69 246 GLN A CA 1
ATOM 1858 C C . GLN A 1 246 ? 1.018 6.807 45.659 1.00 88.69 246 GLN A C 1
ATOM 1860 O O . GLN A 1 246 ? 1.705 7.806 45.486 1.00 88.69 246 GLN A O 1
ATOM 1865 N N . MET A 1 247 ? 1.549 5.665 46.102 1.00 88.69 247 MET A N 1
ATOM 1866 C CA . MET A 1 247 ? 2.978 5.489 46.383 1.00 88.69 247 MET A CA 1
ATOM 1867 C C . MET A 1 247 ? 3.825 5.573 45.108 1.00 88.69 247 MET A C 1
ATOM 1869 O O . MET A 1 247 ? 4.915 6.137 45.151 1.00 88.69 247 MET A O 1
ATOM 1873 N N . ALA A 1 248 ? 3.335 5.084 43.965 1.00 91.12 248 ALA A N 1
ATOM 1874 C CA . ALA A 1 248 ? 3.996 5.274 42.673 1.00 91.12 248 ALA A CA 1
ATOM 1875 C C . ALA A 1 248 ? 4.029 6.762 42.268 1.00 91.12 248 ALA A C 1
ATOM 1877 O O . ALA A 1 248 ? 5.077 7.268 41.868 1.00 91.12 248 ALA A O 1
ATOM 1878 N N . VAL A 1 249 ? 2.927 7.494 42.461 1.00 90.31 249 VAL A N 1
ATOM 1879 C CA . VAL A 1 249 ? 2.860 8.950 42.231 1.00 90.31 249 VAL A CA 1
ATOM 1880 C C . VAL A 1 249 ? 3.720 9.738 43.235 1.00 90.31 249 VAL A C 1
ATOM 1882 O O . VAL A 1 249 ? 4.384 10.696 42.850 1.00 90.31 249 VAL A O 1
ATOM 1885 N N . GLN A 1 250 ? 3.805 9.321 44.499 1.00 87.88 250 GLN A N 1
ATOM 1886 C CA . GLN A 1 250 ? 4.689 9.933 45.500 1.00 87.88 250 GLN A CA 1
ATOM 1887 C C . GLN A 1 250 ? 6.171 9.651 45.212 1.00 87.88 250 GLN A C 1
ATOM 1889 O O . GLN A 1 250 ? 7.000 10.546 45.377 1.00 87.88 250 GLN A O 1
ATOM 1894 N N . ARG A 1 251 ? 6.524 8.447 44.732 1.00 88.88 251 ARG A N 1
ATOM 1895 C CA . ARG A 1 251 ? 7.868 8.143 44.202 1.00 88.88 251 ARG A CA 1
ATOM 1896 C C . ARG A 1 251 ? 8.197 9.060 43.024 1.00 88.88 251 ARG A C 1
ATOM 1898 O O . ARG A 1 251 ? 9.274 9.651 43.022 1.00 88.88 251 ARG A O 1
ATOM 1905 N N . LEU A 1 252 ? 7.251 9.268 42.108 1.00 91.25 252 LEU A N 1
ATOM 1906 C CA . LEU A 1 252 ? 7.399 10.191 40.981 1.00 91.25 252 LEU A CA 1
ATOM 1907 C C . LEU A 1 252 ? 7.658 11.636 41.437 1.00 91.25 252 LEU A C 1
ATOM 1909 O O . LEU A 1 252 ? 8.626 12.256 41.005 1.00 91.25 252 LEU A O 1
ATOM 1913 N N . GLN A 1 253 ? 6.846 12.147 42.368 1.00 86.12 253 GLN A N 1
ATOM 1914 C CA . GLN A 1 253 ? 7.016 13.472 42.986 1.00 86.12 253 GLN A CA 1
ATOM 1915 C C . GLN A 1 253 ? 8.316 13.593 43.803 1.00 86.12 253 GLN A C 1
ATOM 1917 O O . GLN A 1 253 ? 8.815 14.698 44.000 1.00 86.12 253 GLN A O 1
ATOM 1922 N N . SER A 1 254 ? 8.884 12.465 44.241 1.00 84.81 254 SER A N 1
ATOM 1923 C CA . SER A 1 254 ? 10.200 12.366 44.890 1.00 84.81 254 SER A CA 1
ATOM 1924 C C . SER A 1 254 ? 11.363 12.195 43.895 1.00 84.81 254 SER A C 1
ATOM 1926 O O . SER A 1 254 ? 12.491 11.947 44.317 1.00 84.81 254 SER A O 1
ATOM 1928 N N . GLY A 1 255 ? 11.109 12.302 42.585 1.00 84.19 255 GLY A N 1
ATOM 1929 C CA . GLY A 1 255 ? 12.120 12.216 41.527 1.00 84.19 255 GLY A CA 1
ATOM 1930 C C . GLY A 1 255 ? 12.385 10.810 40.972 1.00 84.19 255 GLY A C 1
ATOM 1931 O O . GLY A 1 255 ? 13.378 10.611 40.276 1.00 84.19 255 GLY A O 1
ATOM 1932 N N . VAL A 1 256 ? 11.535 9.819 41.265 1.00 89.00 256 VAL A N 1
ATOM 1933 C CA . VAL A 1 256 ? 11.730 8.413 40.867 1.00 89.00 256 VAL A CA 1
ATOM 1934 C C . VAL A 1 256 ? 10.630 7.957 39.905 1.00 89.00 256 VAL A C 1
ATOM 1936 O O . VAL A 1 256 ? 9.547 7.561 40.335 1.00 89.00 256 VAL A O 1
ATOM 1939 N N . GLY A 1 257 ? 10.932 7.976 38.603 1.00 92.44 257 GLY A N 1
ATOM 1940 C CA . GLY A 1 257 ? 10.079 7.407 37.553 1.00 92.44 257 GLY A CA 1
ATOM 1941 C C . GLY A 1 257 ? 9.909 5.882 37.638 1.00 92.44 257 GLY A C 1
ATOM 1942 O O . GLY A 1 257 ? 10.737 5.179 38.235 1.00 92.44 257 GLY A O 1
ATOM 1943 N N . GLY A 1 258 ? 8.836 5.367 37.031 1.00 94.81 258 GLY A N 1
ATOM 1944 C CA . GLY A 1 258 ? 8.466 3.949 37.076 1.00 94.81 258 GLY A CA 1
ATOM 1945 C C . GLY A 1 258 ? 7.278 3.554 36.191 1.00 94.81 258 GLY A C 1
ATOM 1946 O O . GLY A 1 258 ? 6.854 4.299 35.308 1.00 94.81 258 GLY A O 1
ATOM 1947 N N . ILE A 1 259 ? 6.749 2.352 36.425 1.00 96.19 259 ILE A N 1
ATOM 1948 C CA . ILE A 1 259 ? 5.684 1.717 35.632 1.00 96.19 259 ILE A CA 1
ATOM 1949 C C . ILE A 1 259 ? 4.619 1.168 36.582 1.00 96.19 259 ILE A C 1
ATOM 1951 O O . ILE A 1 259 ? 4.948 0.469 37.538 1.00 96.19 259 ILE A O 1
ATOM 1955 N N . VAL A 1 260 ? 3.345 1.388 36.274 1.00 96.56 260 VAL A N 1
ATOM 1956 C CA . VAL A 1 260 ? 2.221 0.665 36.880 1.00 96.56 260 VAL A CA 1
ATOM 1957 C C . VAL A 1 260 ? 1.456 -0.055 35.773 1.00 96.56 260 VAL A C 1
ATOM 1959 O O . VAL A 1 260 ? 0.968 0.587 34.844 1.00 96.56 260 VAL A O 1
ATOM 1962 N N . THR A 1 261 ? 1.313 -1.377 35.861 1.00 96.06 261 THR A N 1
ATOM 1963 C CA . THR A 1 261 ? 0.392 -2.133 34.992 1.00 96.06 261 THR A CA 1
ATOM 1964 C C . THR A 1 261 ? -0.903 -2.389 35.742 1.00 96.06 261 THR A C 1
ATOM 1966 O O . THR A 1 261 ? -0.898 -3.048 36.774 1.00 96.06 261 THR A O 1
ATOM 1969 N N . LEU A 1 262 ? -2.016 -1.858 35.235 1.00 95.00 262 LEU A N 1
ATOM 1970 C CA . LEU A 1 262 ? -3.340 -1.993 35.833 1.00 95.00 262 LEU A CA 1
ATOM 1971 C C . LEU A 1 262 ? -4.180 -2.966 35.001 1.00 95.00 262 LEU A C 1
ATOM 1973 O O . LEU A 1 262 ? -4.757 -2.606 33.968 1.00 95.00 262 LEU A O 1
ATOM 1977 N N . VAL A 1 263 ? -4.220 -4.217 35.445 1.00 92.94 263 VAL A N 1
ATOM 1978 C CA . VAL A 1 263 ? -4.789 -5.347 34.704 1.00 92.94 263 VAL A CA 1
ATOM 1979 C C . VAL A 1 263 ? -6.061 -5.825 35.387 1.00 92.94 263 VAL A C 1
ATOM 1981 O O . VAL A 1 263 ? -6.121 -5.937 36.604 1.00 92.94 263 VAL A O 1
ATOM 1984 N N . GLY A 1 264 ? -7.088 -6.137 34.603 1.00 83.19 264 GLY A N 1
ATOM 1985 C CA . GLY A 1 264 ? -8.307 -6.753 35.121 1.00 83.19 264 GLY A CA 1
ATOM 1986 C C . GLY A 1 264 ? -9.438 -6.735 34.103 1.00 83.19 264 GLY A C 1
ATOM 1987 O O . GLY A 1 264 ? -9.294 -6.189 33.005 1.00 83.19 264 GLY A O 1
ATOM 1988 N N . GLU A 1 265 ? -10.579 -7.303 34.468 1.00 77.69 265 GLU A N 1
ATOM 1989 C CA . GLU A 1 265 ? -11.697 -7.499 33.545 1.00 77.69 265 GLU A CA 1
ATOM 1990 C C . GLU A 1 265 ? -12.487 -6.230 33.181 1.00 77.69 265 GLU A C 1
ATOM 1992 O O . GLU A 1 265 ? -12.236 -5.116 33.662 1.00 77.69 265 GLU A O 1
ATOM 1997 N N . ALA A 1 266 ? -13.424 -6.378 32.245 1.00 68.94 266 ALA A N 1
ATOM 1998 C CA . ALA A 1 266 ? -14.371 -5.328 31.883 1.00 68.94 266 ALA A CA 1
ATOM 1999 C C . ALA A 1 266 ? -15.251 -4.928 33.088 1.00 68.94 266 ALA A C 1
ATOM 2001 O O . ALA A 1 266 ? -15.722 -5.773 33.847 1.00 68.94 266 ALA A O 1
ATOM 2002 N N . GLY A 1 267 ? -15.454 -3.624 33.292 1.00 67.81 267 GLY A N 1
ATOM 2003 C CA . GLY A 1 267 ? -16.250 -3.092 34.409 1.00 67.81 267 GLY A CA 1
ATOM 2004 C C . GLY A 1 267 ? -15.585 -3.118 35.797 1.00 67.81 267 GLY A C 1
ATOM 2005 O O . GLY A 1 267 ? -16.046 -2.420 36.695 1.00 67.81 267 GLY A O 1
ATOM 2006 N N . ILE A 1 268 ? -14.452 -3.812 35.976 1.00 79.75 268 ILE A N 1
ATOM 2007 C CA . ILE A 1 268 ? -13.824 -4.097 37.287 1.00 79.75 268 ILE A CA 1
ATOM 2008 C C . ILE A 1 268 ? -13.293 -2.867 38.070 1.00 79.75 268 ILE A C 1
ATOM 2010 O O . ILE A 1 268 ? -12.629 -3.016 39.092 1.00 79.75 268 ILE A O 1
ATOM 2014 N N . GLY A 1 269 ? -13.551 -1.640 37.606 1.00 75.38 269 GLY A N 1
ATOM 2015 C CA . GLY A 1 269 ? -13.179 -0.389 38.277 1.00 75.38 269 GLY A CA 1
ATOM 2016 C C . GLY A 1 269 ? -11.857 0.251 37.832 1.00 75.38 269 GLY A C 1
ATOM 2017 O O . GLY A 1 269 ? -11.492 1.275 38.402 1.00 75.38 269 GLY A O 1
ATOM 2018 N N . LYS A 1 270 ? -11.159 -0.285 36.812 1.00 83.69 270 LYS A N 1
ATOM 2019 C CA . LYS A 1 270 ? -9.855 0.234 36.326 1.00 83.69 270 LYS A CA 1
ATOM 2020 C C . LYS A 1 270 ? -9.842 1.762 36.164 1.00 83.69 270 LYS A C 1
ATOM 2022 O O . LYS A 1 270 ? -9.146 2.446 36.906 1.00 83.69 270 LYS A O 1
ATOM 2027 N N . SER A 1 271 ? -10.660 2.308 35.264 1.00 72.81 271 SER A N 1
ATOM 2028 C CA . SER A 1 271 ? -10.687 3.753 34.987 1.00 72.81 271 SER A CA 1
ATOM 2029 C C . SER A 1 271 ? -11.240 4.598 36.149 1.00 72.81 271 SER A C 1
ATOM 2031 O O . SER A 1 271 ? -10.919 5.780 36.235 1.00 72.81 271 SER A O 1
ATOM 2033 N N . ARG A 1 272 ? -12.005 4.014 37.092 1.00 79.25 272 ARG A N 1
ATOM 2034 C CA . ARG A 1 272 ? -12.400 4.700 38.342 1.00 79.25 272 ARG A CA 1
ATOM 2035 C C . ARG A 1 272 ? -11.198 4.857 39.271 1.00 79.25 272 ARG A C 1
ATOM 2037 O O . ARG A 1 272 ? -10.990 5.950 39.779 1.00 79.25 272 ARG A O 1
ATOM 2044 N N . LEU A 1 273 ? -10.365 3.824 39.428 1.00 83.12 273 LEU A N 1
ATOM 2045 C CA . LEU A 1 273 ? -9.120 3.908 40.203 1.00 83.12 273 LEU A CA 1
ATOM 2046 C C . LEU A 1 273 ? -8.153 4.951 39.613 1.00 83.12 273 LEU A C 1
ATOM 2048 O O . LEU A 1 273 ? -7.603 5.766 40.351 1.00 83.12 273 LEU A O 1
ATOM 2052 N N . VAL A 1 274 ? -8.009 4.973 38.281 1.00 82.75 274 VAL A N 1
ATOM 2053 C CA . VAL A 1 274 ? -7.250 6.004 37.545 1.00 82.75 274 VAL A CA 1
ATOM 2054 C C . VAL A 1 274 ? -7.803 7.410 37.831 1.00 82.75 274 VAL A C 1
ATOM 2056 O O . VAL A 1 274 ? -7.039 8.313 38.176 1.00 82.75 274 VAL A O 1
ATOM 2059 N N . ALA A 1 275 ? -9.124 7.599 37.755 1.00 74.25 275 ALA A N 1
ATOM 2060 C CA . ALA A 1 275 ? -9.769 8.891 37.995 1.00 74.25 275 ALA A CA 1
ATOM 2061 C C . ALA A 1 275 ? -9.677 9.367 39.458 1.00 74.25 275 ALA A C 1
ATOM 2063 O O . ALA A 1 275 ? -9.418 10.547 39.698 1.00 74.25 275 ALA A O 1
ATOM 2064 N N . GLU A 1 276 ? -9.843 8.482 40.445 1.00 80.00 276 GLU A N 1
ATOM 2065 C CA . GLU A 1 276 ? -9.684 8.843 41.862 1.00 80.00 276 GLU A CA 1
ATOM 2066 C C . GLU A 1 276 ? -8.219 9.146 42.212 1.00 80.00 276 GLU A C 1
ATOM 2068 O O . GLU A 1 276 ? -7.953 10.059 42.994 1.00 80.00 276 GLU A O 1
ATOM 2073 N N . ALA A 1 277 ? -7.244 8.472 41.587 1.00 82.56 277 ALA A N 1
ATOM 2074 C CA . ALA A 1 277 ? -5.832 8.834 41.729 1.00 82.56 277 ALA A CA 1
ATOM 2075 C C . ALA A 1 277 ? -5.550 10.234 41.152 1.00 82.56 277 ALA A C 1
ATOM 2077 O O . ALA A 1 277 ? -4.916 11.057 41.818 1.00 82.56 277 ALA A O 1
ATOM 2078 N N . ARG A 1 278 ? -6.107 10.547 39.970 1.00 81.69 278 ARG A N 1
ATOM 2079 C CA . ARG A 1 278 ? -6.046 11.885 39.354 1.00 81.69 278 ARG A CA 1
ATOM 2080 C C . ARG A 1 278 ? -6.681 12.967 40.240 1.00 81.69 278 ARG A C 1
ATOM 2082 O O . ARG A 1 278 ? -6.118 14.053 40.364 1.00 81.69 278 ARG A O 1
ATOM 2089 N N . LYS A 1 279 ? -7.812 12.679 40.900 1.00 72.81 279 LYS A N 1
ATOM 2090 C CA . LYS A 1 279 ? -8.435 13.576 41.897 1.00 72.81 279 LYS A CA 1
ATOM 2091 C C . LYS A 1 279 ? -7.555 13.764 43.134 1.00 72.81 279 LYS A C 1
ATOM 2093 O O . LYS A 1 279 ? -7.362 14.896 43.568 1.00 72.81 279 LYS A O 1
ATOM 2098 N N . GLY A 1 280 ? -7.000 12.684 43.690 1.00 68.31 280 GLY A N 1
ATOM 2099 C CA . GLY A 1 280 ? -6.164 12.727 44.897 1.00 68.31 280 GLY A CA 1
ATOM 2100 C C . GLY A 1 280 ? -4.938 13.633 44.752 1.00 68.31 280 GLY A C 1
ATOM 2101 O O . GLY A 1 280 ? -4.597 14.365 45.680 1.00 68.31 280 GLY A O 1
ATOM 2102 N N . VAL A 1 281 ? -4.336 13.660 43.558 1.00 67.31 281 VAL A N 1
ATOM 2103 C CA . VAL A 1 281 ? -3.253 14.590 43.194 1.00 67.31 281 VAL A CA 1
ATOM 2104 C C . VAL A 1 281 ? -3.673 16.060 43.320 1.00 67.31 281 VAL A C 1
ATOM 2106 O O . VAL A 1 281 ? -2.893 16.873 43.807 1.00 67.31 281 VAL A O 1
ATOM 2109 N N . ALA A 1 282 ? -4.899 16.411 42.922 1.00 55.22 282 ALA A N 1
ATOM 2110 C CA . ALA A 1 282 ? -5.375 17.796 42.887 1.00 55.22 282 ALA A CA 1
ATOM 2111 C C . ALA A 1 282 ? -5.763 18.376 44.265 1.00 55.22 282 ALA A C 1
ATOM 2113 O O . ALA A 1 282 ? -5.980 19.580 44.382 1.00 55.22 282 ALA A O 1
ATOM 2114 N N . VAL A 1 283 ? -5.867 17.538 45.305 1.00 49.03 283 VAL A N 1
ATOM 2115 C CA . VAL A 1 283 ? -6.385 17.913 46.640 1.00 49.03 283 VAL A CA 1
ATOM 2116 C C . VAL A 1 283 ? -5.288 17.874 47.729 1.00 49.03 283 VAL A C 1
ATOM 2118 O O . VAL A 1 283 ? -5.499 18.302 48.865 1.00 49.03 283 VAL A O 1
ATOM 2121 N N . GLY A 1 284 ? -4.084 17.395 47.403 1.00 44.50 284 GLY A N 1
ATOM 2122 C CA . GLY A 1 284 ? -3.002 17.166 48.364 1.00 44.50 284 GLY A CA 1
ATOM 2123 C C . GLY A 1 284 ? -2.136 18.389 48.706 1.00 44.50 284 GLY A C 1
ATOM 2124 O O . GLY A 1 284 ? -1.259 18.741 47.935 1.00 44.50 284 GLY A O 1
ATOM 2125 N N . ALA A 1 285 ? -2.315 18.924 49.921 1.00 45.59 285 ALA A N 1
ATOM 2126 C CA . ALA A 1 285 ? -1.361 19.644 50.798 1.00 45.59 285 ALA A CA 1
ATOM 2127 C C . ALA A 1 285 ? -0.477 20.829 50.270 1.00 45.59 285 ALA A C 1
ATOM 2129 O O . ALA A 1 285 ? 0.094 20.772 49.185 1.00 45.59 285 ALA A O 1
ATOM 2130 N N . PRO A 1 286 ? -0.185 21.875 51.089 1.00 46.47 286 PRO A N 1
ATOM 2131 C CA . PRO A 1 286 ? 0.499 23.116 50.645 1.00 46.47 286 PRO A CA 1
ATOM 2132 C C . PRO A 1 286 ? 2.001 23.036 50.272 1.00 46.47 286 PRO A C 1
ATOM 2134 O O . PRO A 1 286 ? 2.706 24.042 50.369 1.00 46.47 286 PRO A O 1
ATOM 2137 N N . ARG A 1 287 ? 2.534 21.859 49.926 1.00 50.22 287 ARG A N 1
ATOM 2138 C CA . ARG A 1 287 ? 3.957 21.628 49.586 1.00 50.22 287 ARG A CA 1
ATOM 2139 C C . ARG A 1 287 ? 4.184 20.594 48.472 1.00 50.22 287 ARG A C 1
ATOM 2141 O O . ARG A 1 287 ? 5.317 20.164 48.274 1.00 50.22 287 ARG A O 1
ATOM 2148 N N . VAL A 1 288 ? 3.134 20.165 47.778 1.00 60.69 288 VAL A N 1
ATOM 2149 C CA . VAL A 1 288 ? 3.243 19.152 46.722 1.00 60.69 288 VAL A CA 1
ATOM 2150 C C . VAL A 1 288 ? 3.822 19.759 45.438 1.00 60.69 288 VAL A C 1
ATOM 2152 O O . VAL A 1 288 ? 3.465 20.869 45.049 1.00 60.69 288 VAL A O 1
ATOM 2155 N N . VAL A 1 289 ? 4.734 19.027 44.789 1.00 65.44 289 VAL A N 1
ATOM 2156 C CA . VAL A 1 289 ? 5.287 19.391 43.475 1.00 65.44 289 VAL A CA 1
ATOM 2157 C C . VAL A 1 289 ? 4.180 19.228 42.423 1.00 65.44 289 VAL A C 1
ATOM 2159 O O . VAL A 1 289 ? 3.577 18.150 42.375 1.00 65.44 289 VAL A O 1
ATOM 2162 N N . PRO A 1 290 ? 3.888 20.250 41.592 1.00 73.12 290 PRO A N 1
ATOM 2163 C CA . PRO A 1 290 ? 2.895 20.122 40.530 1.00 73.12 290 PRO A CA 1
ATOM 2164 C C . PRO A 1 290 ? 3.311 19.019 39.553 1.00 73.12 290 PRO A C 1
ATOM 2166 O O . PRO A 1 290 ? 4.485 18.900 39.207 1.00 73.12 290 PRO A O 1
ATOM 2169 N N . LEU A 1 291 ? 2.343 18.209 39.125 1.00 85.88 291 LEU A N 1
ATOM 2170 C CA . LEU A 1 291 ? 2.549 17.136 38.156 1.00 85.88 291 LEU A CA 1
ATOM 2171 C C . LEU A 1 291 ? 1.563 17.265 36.998 1.00 85.88 291 LEU A C 1
ATOM 2173 O O . LEU A 1 291 ? 0.461 17.793 37.161 1.00 85.88 291 LEU A O 1
ATOM 2177 N N . GLN A 1 292 ? 1.954 16.752 35.837 1.00 88.88 292 GLN A N 1
ATOM 2178 C CA . GLN A 1 292 ? 1.112 16.679 34.653 1.00 88.88 292 GLN A CA 1
ATOM 2179 C C . GLN A 1 292 ? 0.478 15.290 34.537 1.00 88.88 292 GLN A C 1
ATOM 2181 O O . GLN A 1 292 ? 1.133 14.277 34.778 1.00 88.88 292 GLN A O 1
ATOM 2186 N N . TRP A 1 293 ? -0.793 15.242 34.138 1.00 87.88 293 TRP A N 1
ATOM 2187 C CA . TRP A 1 293 ? -1.533 14.001 33.918 1.00 87.88 293 TRP A CA 1
ATOM 2188 C C . TRP A 1 293 ? -2.052 13.953 32.483 1.00 87.88 293 TRP A C 1
ATOM 2190 O O . TRP A 1 293 ? -2.823 14.823 32.077 1.00 87.88 293 TRP A O 1
ATOM 2200 N N . VAL A 1 294 ? -1.629 12.942 31.730 1.00 87.56 294 VAL A N 1
ATOM 2201 C CA . VAL A 1 294 ? -1.922 12.755 30.303 1.00 87.56 294 VAL A CA 1
ATOM 2202 C C . VAL A 1 294 ? -2.542 11.378 30.105 1.00 87.56 294 VAL A C 1
ATOM 2204 O O . VAL A 1 294 ? -2.097 10.408 30.711 1.00 87.56 294 VAL A O 1
ATOM 2207 N N . GLU A 1 295 ? -3.561 11.282 29.258 1.00 81.94 295 GLU A N 1
ATOM 2208 C CA . GLU A 1 295 ? -4.242 10.030 28.916 1.00 81.94 295 GLU A CA 1
ATOM 2209 C C . GLU A 1 295 ? -4.250 9.865 27.394 1.00 81.94 295 GLU A C 1
ATOM 2211 O O . GLU A 1 295 ? -4.560 10.819 26.687 1.00 81.94 295 GLU A O 1
ATOM 2216 N N . GLY A 1 296 ? -3.943 8.666 26.901 1.00 78.25 296 GLY A N 1
ATOM 2217 C CA . GLY A 1 296 ? -4.149 8.271 25.507 1.00 78.25 296 GLY A CA 1
ATOM 2218 C C . GLY A 1 296 ? -4.786 6.886 25.424 1.00 78.25 296 GLY A C 1
ATOM 2219 O O . GLY A 1 296 ? -4.545 6.036 26.288 1.00 78.25 296 GLY A O 1
ATOM 2220 N N . ARG A 1 297 ? -5.645 6.665 24.425 1.00 71.44 297 ARG A N 1
ATOM 2221 C CA . ARG A 1 297 ? -6.585 5.532 24.402 1.00 71.44 297 ARG A CA 1
ATOM 2222 C C . ARG A 1 297 ? -6.547 4.765 23.081 1.00 71.44 297 ARG A C 1
ATOM 2224 O O . ARG A 1 297 ? -6.518 5.352 22.004 1.00 71.44 297 ARG A O 1
ATOM 2231 N N . CYS A 1 298 ? -6.610 3.437 23.158 1.00 65.50 298 CYS A N 1
ATOM 2232 C CA . CYS A 1 298 ? -6.726 2.575 21.978 1.00 65.50 298 CYS A CA 1
ATOM 2233 C C . CYS A 1 298 ? -8.201 2.340 21.588 1.00 65.50 298 CYS A C 1
ATOM 2235 O O . CYS A 1 298 ? -9.097 2.357 22.436 1.00 65.50 298 CYS A O 1
ATOM 2237 N N . LEU A 1 299 ? -8.470 2.083 20.302 1.00 51.88 299 LEU A N 1
ATOM 2238 C CA . LEU A 1 299 ? -9.823 1.848 19.772 1.00 51.88 299 LEU A CA 1
ATOM 2239 C C . LEU A 1 299 ? -9.962 0.412 19.251 1.00 51.88 299 LEU A C 1
ATOM 2241 O O . LEU A 1 299 ? -9.055 -0.095 18.601 1.00 51.88 299 LEU A O 1
ATOM 2245 N N . SER A 1 300 ? -11.123 -0.220 19.447 1.00 42.53 300 SER A N 1
ATOM 2246 C CA . SER A 1 300 ? -11.394 -1.640 19.131 1.00 42.53 300 SER A CA 1
ATOM 2247 C C . SER A 1 300 ? -11.408 -2.021 17.634 1.00 42.53 300 SER A C 1
ATOM 2249 O O . SER A 1 300 ? -11.677 -3.167 17.280 1.00 42.53 300 SER A O 1
ATOM 2251 N N . TYR A 1 301 ? -11.094 -1.071 16.753 1.00 43.47 301 TYR A N 1
ATOM 2252 C CA . TYR A 1 301 ? -10.888 -1.220 15.303 1.00 43.47 301 TYR A CA 1
ATOM 2253 C C . TYR A 1 301 ? -9.539 -0.629 14.842 1.00 43.47 301 TYR A C 1
ATOM 2255 O O . TYR A 1 301 ? -9.167 -0.754 13.679 1.00 43.47 301 TYR A O 1
ATOM 2263 N N . GLY A 1 302 ? -8.785 -0.018 15.761 1.00 44.47 302 GLY A N 1
ATOM 2264 C CA . GLY A 1 302 ? -7.514 0.654 15.506 1.00 44.47 302 GLY A CA 1
ATOM 2265 C C . GLY A 1 302 ? -6.300 -0.270 15.431 1.00 44.47 302 GLY A C 1
ATOM 2266 O O . GLY A 1 302 ? -5.205 0.204 15.173 1.00 44.47 302 GLY A O 1
ATOM 2267 N N . THR A 1 303 ? -6.465 -1.585 15.597 1.00 48.91 303 THR A N 1
ATOM 2268 C CA . THR A 1 303 ? -5.363 -2.569 15.556 1.00 48.91 303 THR A CA 1
ATOM 2269 C C . THR A 1 303 ? -4.621 -2.633 14.213 1.00 48.91 303 THR A C 1
ATOM 2271 O O . THR A 1 303 ? -3.541 -3.211 14.144 1.00 48.91 303 THR A O 1
ATOM 2274 N N . SER A 1 304 ? -5.185 -2.029 13.159 1.00 43.38 304 SER A N 1
ATOM 2275 C CA . SER A 1 304 ? -4.575 -1.858 11.828 1.00 43.38 304 SER A CA 1
ATOM 2276 C C . SER A 1 304 ? -4.286 -0.389 11.464 1.00 43.38 304 SER A C 1
ATOM 2278 O O . SER A 1 304 ? -3.981 -0.084 10.314 1.00 43.38 304 SER A O 1
ATOM 2280 N N . MET A 1 305 ? -4.371 0.529 12.433 1.00 50.69 305 MET A N 1
ATOM 2281 C CA . MET A 1 305 ? -4.087 1.960 12.278 1.00 50.69 305 MET A CA 1
ATOM 2282 C C . MET A 1 305 ? -2.861 2.320 13.118 1.00 50.69 305 MET A C 1
ATOM 2284 O O . MET A 1 305 ? -2.944 2.394 14.340 1.00 50.69 305 MET A O 1
ATOM 2288 N N . ALA A 1 306 ? -1.716 2.524 12.465 1.00 63.47 306 ALA A N 1
ATOM 2289 C CA . ALA A 1 306 ? -0.454 2.768 13.156 1.00 63.47 306 ALA A CA 1
ATOM 2290 C C . ALA A 1 306 ? -0.474 4.048 14.019 1.00 63.47 306 ALA A C 1
ATOM 2292 O O . ALA A 1 306 ? -1.044 5.064 13.622 1.00 63.47 306 ALA A O 1
ATOM 2293 N N . TYR A 1 307 ? 0.238 4.019 15.151 1.00 77.12 307 TYR A N 1
ATOM 2294 C CA . TYR A 1 307 ? 0.445 5.148 16.079 1.00 77.12 307 TYR A CA 1
ATOM 2295 C C . TYR A 1 307 ? -0.805 5.662 16.814 1.00 77.12 307 TYR A C 1
ATOM 2297 O O . TYR A 1 307 ? -0.721 6.702 17.476 1.00 77.12 307 TYR A O 1
ATOM 2305 N N . LEU A 1 308 ? -1.950 4.979 16.747 1.00 73.12 308 LEU A N 1
ATOM 2306 C CA . LEU A 1 308 ? -3.232 5.537 17.197 1.00 73.12 308 LEU A CA 1
ATOM 2307 C C . LEU A 1 308 ? -3.219 5.985 18.671 1.00 73.12 308 LEU A C 1
ATOM 2309 O O . LEU A 1 308 ? -3.725 7.059 18.991 1.00 73.12 308 LEU A O 1
ATOM 2313 N N . LEU A 1 309 ? -2.563 5.215 19.548 1.00 84.19 309 LEU A N 1
ATOM 2314 C CA . LEU A 1 309 ? -2.346 5.584 20.955 1.00 84.19 309 LEU A CA 1
ATOM 2315 C C . LEU A 1 309 ? -1.597 6.920 21.090 1.00 84.19 309 LEU A C 1
ATOM 2317 O O . LEU A 1 309 ? -1.967 7.776 21.889 1.00 84.19 309 LEU A O 1
ATOM 2321 N N . TRP A 1 310 ? -0.530 7.098 20.311 1.00 90.44 310 TRP A N 1
ATOM 2322 C CA . TRP A 1 310 ? 0.387 8.234 20.430 1.00 90.44 310 TRP A CA 1
ATOM 2323 C C . TRP A 1 310 ? -0.208 9.513 19.855 1.00 90.44 310 TRP A C 1
ATOM 2325 O O . TRP A 1 310 ? 0.036 10.593 20.385 1.00 90.44 310 TRP A O 1
ATOM 2335 N N . LEU A 1 311 ? -1.066 9.388 18.846 1.00 79.81 311 LEU A N 1
ATOM 2336 C CA . LEU A 1 311 ? -1.886 10.480 18.327 1.00 79.81 311 LEU A CA 1
ATOM 2337 C C . LEU A 1 311 ? -2.912 11.004 19.347 1.00 79.81 311 LEU A C 1
ATOM 2339 O O . LEU A 1 311 ? -3.299 12.169 19.265 1.00 79.81 311 LEU A O 1
ATOM 2343 N N . ASP A 1 312 ? -3.353 10.178 20.297 1.00 73.50 312 ASP A N 1
ATOM 2344 C CA . ASP A 1 312 ? -4.244 10.580 21.396 1.00 73.50 312 ASP A CA 1
ATOM 2345 C C . ASP A 1 312 ? -3.430 11.187 22.563 1.00 73.50 312 ASP A C 1
ATOM 2347 O O . ASP A 1 312 ? -3.746 12.276 23.045 1.00 73.50 312 ASP A O 1
ATOM 2351 N N . VAL A 1 313 ? -2.289 10.571 22.919 1.00 86.38 313 VAL A N 1
ATOM 2352 C CA . VAL A 1 313 ? -1.312 11.111 23.896 1.00 86.38 313 VAL A CA 1
ATOM 2353 C C . VAL A 1 313 ? -0.820 12.510 23.510 1.00 86.38 313 VAL A C 1
ATOM 2355 O O . VAL A 1 313 ? -0.745 13.391 24.365 1.00 86.38 313 VAL A O 1
ATOM 2358 N N . LEU A 1 314 ? -0.481 12.735 22.236 1.00 88.38 314 LEU A N 1
ATOM 2359 C CA . LEU A 1 314 ? -0.013 14.038 21.757 1.00 88.38 314 LEU A CA 1
ATOM 2360 C C . LEU A 1 314 ? -1.108 15.100 21.874 1.00 88.38 314 LEU A C 1
ATOM 2362 O O . LEU A 1 314 ? -0.851 16.170 22.417 1.00 88.38 314 LEU A O 1
ATOM 2366 N N . ARG A 1 315 ? -2.345 14.790 21.476 1.00 80.75 315 ARG A N 1
ATOM 2367 C CA . ARG A 1 315 ? -3.491 15.700 21.644 1.00 80.75 315 ARG A CA 1
ATOM 2368 C C . ARG A 1 315 ? -3.689 16.114 23.106 1.00 80.75 315 ARG A C 1
ATOM 2370 O O . ARG A 1 315 ? -3.793 17.304 23.403 1.00 80.75 315 ARG A O 1
ATOM 2377 N N . ALA A 1 316 ? -3.594 15.159 24.030 1.00 80.19 316 ALA A N 1
ATOM 2378 C CA . ALA A 1 316 ? -3.656 15.414 25.470 1.00 80.19 316 ALA A CA 1
ATOM 2379 C C . ALA A 1 316 ? -2.422 16.152 26.053 1.00 80.19 316 ALA A C 1
ATOM 2381 O O . ALA A 1 316 ? -2.525 16.759 27.119 1.00 80.19 316 ALA A O 1
ATOM 2382 N N . LEU A 1 317 ? -1.260 16.145 25.384 1.00 84.94 317 LEU A N 1
ATOM 2383 C CA . LEU A 1 317 ? -0.085 16.961 25.749 1.00 84.94 317 LEU A CA 1
ATOM 2384 C C . LEU A 1 317 ? -0.209 18.430 25.298 1.00 84.94 317 LEU A C 1
ATOM 2386 O O . LEU A 1 317 ? 0.387 19.311 25.935 1.00 84.94 317 LEU A O 1
ATOM 2390 N N . LEU A 1 318 ? -0.952 18.670 24.211 1.00 83.88 318 LEU A N 1
ATOM 2391 C CA . LEU A 1 318 ? -1.152 19.976 23.568 1.00 83.88 318 LEU A CA 1
ATOM 2392 C C . LEU A 1 318 ? -2.404 20.738 24.033 1.00 83.88 318 LEU A C 1
ATOM 2394 O O . LEU A 1 318 ? -2.483 21.936 23.775 1.00 83.88 318 LEU A O 1
ATOM 2398 N N . ASP A 1 319 ? -3.348 20.064 24.698 1.00 79.25 319 ASP A N 1
ATOM 2399 C CA . ASP A 1 319 ? -4.689 20.585 25.022 1.00 79.25 319 ASP A CA 1
ATOM 2400 C C . ASP A 1 319 ? -5.510 20.917 23.755 1.00 79.25 319 ASP A C 1
ATOM 2402 O O . ASP A 1 319 ? -6.008 22.028 23.567 1.00 79.25 319 ASP A O 1
ATOM 2406 N N . VAL A 1 320 ? -5.586 19.932 22.848 1.00 74.88 320 VAL A N 1
ATOM 2407 C CA . VAL A 1 320 ? -6.301 19.991 21.555 1.00 74.88 320 VAL A CA 1
ATOM 2408 C C . VAL A 1 320 ? -7.055 18.687 21.274 1.00 74.88 320 VAL A C 1
ATOM 2410 O O . VAL A 1 320 ? -6.793 17.649 21.883 1.00 74.88 320 VAL A O 1
ATOM 2413 N N . THR A 1 321 ? -7.982 18.724 20.324 1.00 60.09 321 THR A N 1
ATOM 2414 C CA . THR A 1 321 ? -8.848 17.605 19.930 1.00 60.09 321 THR A CA 1
ATOM 2415 C C . THR A 1 321 ? -8.405 16.956 18.602 1.00 60.09 321 THR A C 1
ATOM 2417 O O . THR A 1 321 ? -7.300 17.182 18.108 1.00 60.09 321 THR A O 1
ATOM 2420 N N . VAL A 1 322 ? -9.231 16.067 18.031 1.00 49.53 322 VAL A N 1
ATOM 2421 C CA . VAL A 1 322 ? -9.089 15.618 16.623 1.00 49.53 322 VAL A CA 1
ATOM 2422 C C . VAL A 1 322 ? -9.551 16.698 15.640 1.00 49.53 322 VAL A C 1
ATOM 2424 O O . VAL A 1 322 ? -9.181 16.654 14.473 1.00 49.53 322 VAL A O 1
ATOM 2427 N N . ASP A 1 323 ? -10.316 17.655 16.151 1.00 43.91 323 ASP A N 1
ATOM 2428 C CA . ASP A 1 323 ? -11.184 18.555 15.411 1.00 43.91 323 ASP A CA 1
ATOM 2429 C C . ASP A 1 323 ? -10.576 19.961 15.292 1.00 43.91 323 ASP A C 1
ATOM 2431 O O . ASP A 1 323 ? -10.739 20.626 14.278 1.00 43.91 323 ASP A O 1
ATOM 2435 N N . ASP A 1 324 ? -9.798 20.410 16.283 1.00 56.59 324 ASP A N 1
ATOM 2436 C CA . ASP A 1 324 ? -9.064 21.676 16.191 1.00 56.59 324 ASP A CA 1
ATOM 2437 C C . ASP A 1 324 ? -8.342 21.793 14.838 1.00 56.59 324 ASP A C 1
ATOM 2439 O O . ASP A 1 324 ? -7.607 20.891 14.428 1.00 56.59 324 ASP A O 1
ATOM 2443 N N . ALA A 1 325 ? -8.586 22.903 14.130 1.00 62.19 325 ALA A N 1
ATOM 2444 C CA . ALA A 1 325 ? -8.095 23.080 12.767 1.00 62.19 325 ALA A CA 1
ATOM 2445 C C . ALA A 1 325 ? -6.567 22.878 12.712 1.00 62.19 325 ALA A C 1
ATOM 2447 O O . ALA A 1 325 ? -5.881 23.286 13.659 1.00 62.19 325 ALA A O 1
ATOM 2448 N N . PRO A 1 326 ? -6.001 22.288 11.642 1.00 66.25 326 PRO A N 1
ATOM 2449 C CA . PRO A 1 326 ? -4.597 21.876 11.637 1.00 66.25 326 PRO A CA 1
ATOM 2450 C C . PRO A 1 326 ? -3.613 23.008 11.967 1.00 66.25 326 PRO A C 1
ATOM 2452 O O . PRO A 1 326 ? -2.624 22.776 12.654 1.00 66.25 326 PRO A O 1
ATOM 2455 N N . GLU A 1 327 ? -3.921 24.246 11.579 1.00 77.94 327 GLU A N 1
ATOM 2456 C CA . GLU A 1 327 ? -3.188 25.469 11.924 1.00 77.94 327 GLU A CA 1
ATOM 2457 C C . GLU A 1 327 ? -3.251 25.812 13.422 1.00 77.94 327 GLU A C 1
ATOM 2459 O O . GLU A 1 327 ? -2.254 26.247 13.995 1.00 77.94 327 GLU A O 1
ATOM 2464 N N . VAL A 1 328 ? -4.397 25.600 14.079 1.00 80.19 328 VAL A N 1
ATOM 2465 C CA . VAL A 1 328 ? -4.554 25.775 15.535 1.00 80.19 328 VAL A CA 1
ATOM 2466 C C . VAL A 1 328 ? -3.733 24.718 16.262 1.00 80.19 328 VAL A C 1
ATOM 2468 O O . VAL A 1 328 ? -2.939 25.054 17.140 1.00 80.19 328 VAL A O 1
ATOM 2471 N N . VAL A 1 329 ? -3.850 23.451 15.857 1.00 78.88 329 VAL A N 1
ATOM 2472 C CA . VAL A 1 329 ? -3.057 22.349 16.425 1.00 78.88 329 VAL A CA 1
ATOM 2473 C C . VAL A 1 329 ? -1.563 22.576 16.190 1.00 78.88 329 VAL A C 1
ATOM 2475 O O . VAL A 1 329 ? -0.767 22.329 17.093 1.00 78.88 329 VAL A O 1
ATOM 2478 N N . ARG A 1 330 ? -1.175 23.116 15.028 1.00 87.44 330 ARG A N 1
ATOM 2479 C CA . ARG A 1 330 ? 0.207 23.496 14.705 1.00 87.44 330 ARG A CA 1
ATOM 2480 C C . ARG A 1 330 ? 0.728 24.593 15.619 1.00 87.44 330 ARG A C 1
ATOM 2482 O O . ARG A 1 330 ? 1.799 24.417 16.187 1.00 87.44 330 ARG A O 1
ATOM 2489 N N . VAL A 1 331 ? -0.017 25.686 15.806 1.00 86.75 331 VAL A N 1
ATOM 2490 C CA . VAL A 1 331 ? 0.372 26.765 16.734 1.00 86.75 331 VAL A CA 1
ATOM 2491 C C . VAL A 1 331 ? 0.536 26.211 18.148 1.00 86.75 331 VAL A C 1
ATOM 2493 O O . VAL A 1 331 ? 1.577 26.427 18.761 1.00 86.75 331 VAL A O 1
ATOM 2496 N N . ARG A 1 332 ? -0.420 25.408 18.633 1.00 89.62 332 ARG A N 1
ATOM 2497 C CA . ARG A 1 332 ? -0.324 24.752 19.948 1.00 89.62 332 ARG A CA 1
ATOM 2498 C C . ARG A 1 332 ? 0.885 23.824 20.052 1.00 89.62 332 ARG A C 1
ATOM 2500 O O . ARG A 1 332 ? 1.576 23.846 21.064 1.00 89.62 332 ARG A O 1
ATOM 2507 N N . LEU A 1 333 ? 1.172 23.031 19.020 1.00 91.88 333 LEU A N 1
ATOM 2508 C CA . LEU A 1 333 ? 2.341 22.153 18.967 1.00 91.88 333 LEU A CA 1
ATOM 2509 C C . LEU A 1 333 ? 3.653 22.949 18.957 1.00 91.88 333 LEU A C 1
ATOM 2511 O O . LEU A 1 333 ? 4.571 22.593 19.693 1.00 91.88 333 LEU A O 1
ATOM 2515 N N . HIS A 1 334 ? 3.730 24.035 18.188 1.00 89.12 334 HIS A N 1
ATOM 2516 C CA . HIS A 1 334 ? 4.890 24.926 18.123 1.00 89.12 334 HIS A CA 1
ATOM 2517 C C . HIS A 1 334 ? 5.138 25.585 19.488 1.00 89.12 334 HIS A C 1
ATOM 2519 O O . HIS A 1 334 ? 6.214 25.429 20.064 1.00 89.12 334 HIS A O 1
ATOM 2525 N N . GLU A 1 335 ? 4.123 26.233 20.070 1.00 90.56 335 GLU A N 1
ATOM 2526 C CA . GLU A 1 335 ? 4.180 26.823 21.416 1.00 90.56 335 GLU A CA 1
ATOM 2527 C C . GLU A 1 335 ? 4.608 25.794 22.470 1.00 90.56 335 GLU A C 1
ATOM 2529 O O . GLU A 1 335 ? 5.486 26.058 23.296 1.00 90.56 335 GLU A O 1
ATOM 2534 N N . ARG A 1 336 ? 4.008 24.598 22.445 1.00 90.94 336 ARG A N 1
ATOM 2535 C CA . ARG A 1 336 ? 4.231 23.566 23.462 1.00 90.94 336 ARG A CA 1
ATOM 2536 C C . ARG A 1 336 ? 5.600 22.912 23.342 1.00 90.94 336 ARG A C 1
ATOM 2538 O O . ARG A 1 336 ? 6.226 22.669 24.372 1.00 90.94 336 ARG A O 1
ATOM 2545 N N . VAL A 1 337 ? 6.091 22.660 22.128 1.00 92.81 337 VAL A N 1
ATOM 2546 C CA . VAL A 1 337 ? 7.456 22.158 21.913 1.00 92.81 337 VAL A CA 1
ATOM 2547 C C . VAL A 1 337 ? 8.480 23.242 22.233 1.00 92.81 337 VAL A C 1
ATOM 2549 O O . VAL A 1 337 ? 9.473 22.930 22.883 1.00 92.81 337 VAL A O 1
ATOM 2552 N N . GLN A 1 338 ? 8.234 24.507 21.891 1.00 91.75 338 GLN A N 1
ATOM 2553 C CA . GLN A 1 338 ? 9.130 25.606 22.258 1.00 91.75 338 GLN A CA 1
ATOM 2554 C C . GLN A 1 338 ? 9.202 25.807 23.782 1.00 91.75 338 GLN A C 1
ATOM 2556 O O . GLN A 1 338 ? 10.276 26.064 24.320 1.00 91.75 338 GLN A O 1
ATOM 2561 N N . ALA A 1 339 ? 8.092 25.617 24.503 1.00 90.50 339 ALA A N 1
ATOM 2562 C CA . ALA A 1 339 ? 8.039 25.714 25.966 1.00 90.50 339 ALA A CA 1
ATOM 2563 C C . ALA A 1 339 ? 8.611 24.492 26.720 1.00 90.50 339 ALA A C 1
ATOM 2565 O O . ALA A 1 339 ? 8.893 24.595 27.916 1.00 90.50 339 ALA A O 1
ATOM 2566 N N . LEU A 1 340 ? 8.751 23.335 26.061 1.00 89.44 340 LEU A N 1
ATOM 2567 C CA . LEU A 1 340 ? 9.237 22.084 26.666 1.00 89.44 340 LEU A CA 1
ATOM 2568 C C . LEU A 1 340 ? 10.658 21.712 26.229 1.00 89.44 340 LEU A C 1
ATOM 2570 O O . LEU A 1 340 ? 11.467 21.279 27.045 1.00 89.44 340 LEU A O 1
ATOM 2574 N N . CYS A 1 341 ? 10.952 21.866 24.944 1.00 91.06 341 CYS A N 1
ATOM 2575 C CA . CYS A 1 341 ? 12.142 21.366 24.269 1.00 91.06 341 CYS A CA 1
ATOM 2576 C C . CYS A 1 341 ? 12.825 22.464 23.430 1.00 91.06 341 CYS A C 1
ATOM 2578 O O . CYS A 1 341 ? 13.266 22.157 22.330 1.00 91.06 341 CYS A O 1
ATOM 2580 N N . ALA A 1 342 ? 12.916 23.719 23.895 1.00 85.94 342 ALA A N 1
ATOM 2581 C CA . ALA A 1 342 ? 13.495 24.837 23.126 1.00 85.94 342 ALA A CA 1
ATOM 2582 C C . ALA A 1 342 ? 14.814 24.471 22.403 1.00 85.94 342 ALA A C 1
ATOM 2584 O O . ALA A 1 342 ? 14.908 24.578 21.181 1.00 85.94 342 ALA A O 1
ATOM 2585 N N . ASP A 1 343 ? 15.783 23.916 23.140 1.00 83.88 343 ASP A N 1
ATOM 2586 C CA . ASP A 1 343 ? 17.106 23.511 22.626 1.00 83.88 343 ASP A CA 1
ATOM 2587 C C . ASP A 1 343 ? 17.064 22.325 21.637 1.00 83.88 343 ASP A C 1
ATOM 2589 O O . ASP A 1 343 ? 18.068 21.986 21.015 1.00 83.88 343 ASP A O 1
ATOM 2593 N N . ARG A 1 344 ? 15.907 21.661 21.516 1.00 88.50 344 ARG A N 1
ATOM 2594 C CA . ARG A 1 344 ? 15.641 20.495 20.658 1.00 88.50 344 ARG A CA 1
ATOM 2595 C C . ARG A 1 344 ? 14.417 20.709 19.752 1.00 88.50 344 ARG A C 1
ATOM 2597 O O . ARG A 1 344 ? 13.905 19.742 19.196 1.00 88.50 344 ARG A O 1
ATOM 2604 N N . HIS A 1 345 ? 13.938 21.947 19.572 1.00 88.62 345 HIS A N 1
ATOM 2605 C CA . HIS A 1 345 ? 12.686 22.235 18.855 1.00 88.62 345 HIS A CA 1
ATOM 2606 C C . HIS A 1 345 ? 12.693 21.635 17.444 1.00 88.62 345 HIS A C 1
ATOM 2608 O O . HIS A 1 345 ? 11.781 20.901 17.068 1.00 88.62 345 HIS A O 1
ATOM 2614 N N . GLN A 1 346 ? 13.777 21.864 16.697 1.00 83.06 346 GLN A N 1
ATOM 2615 C CA . GLN A 1 346 ? 13.970 21.358 15.334 1.00 83.06 346 GLN A CA 1
ATOM 2616 C C . GLN A 1 346 ? 14.086 19.823 15.236 1.00 83.06 346 GLN A C 1
ATOM 2618 O O . GLN A 1 346 ? 13.875 19.277 14.152 1.00 83.06 346 GLN A O 1
ATOM 2623 N N . ASP A 1 347 ? 14.391 19.130 16.338 1.00 83.56 347 ASP A N 1
ATOM 2624 C CA . ASP A 1 347 ? 14.424 17.664 16.434 1.00 83.56 347 ASP A CA 1
ATOM 2625 C C . ASP A 1 347 ? 13.091 17.064 16.929 1.00 83.56 347 ASP A C 1
ATOM 2627 O O . ASP A 1 347 ? 12.959 15.842 16.986 1.00 83.56 347 ASP A O 1
ATOM 2631 N N . VAL A 1 348 ? 12.102 17.895 17.290 1.00 88.38 348 VAL A N 1
ATOM 2632 C CA . VAL A 1 348 ? 10.851 17.459 17.938 1.00 88.38 348 VAL A CA 1
ATOM 2633 C C . VAL A 1 348 ? 9.607 17.969 17.214 1.00 88.38 348 VAL A C 1
ATOM 2635 O O . VAL A 1 348 ? 8.844 17.156 16.695 1.00 88.38 348 VAL A O 1
ATOM 2638 N N . TYR A 1 349 ? 9.406 19.291 17.153 1.00 93.31 349 TYR A N 1
ATOM 2639 C CA . TYR A 1 349 ? 8.221 19.926 16.556 1.00 93.31 349 TYR A CA 1
ATOM 2640 C C . TYR A 1 349 ? 7.923 19.372 15.156 1.00 93.31 349 TYR A C 1
ATOM 2642 O O . TYR A 1 349 ? 6.791 18.931 14.934 1.00 93.31 349 TYR A O 1
ATOM 2650 N N . PRO A 1 350 ? 8.928 19.253 14.263 1.00 88.94 350 PRO A N 1
ATOM 2651 C CA . PRO A 1 350 ? 8.695 18.768 12.917 1.00 88.94 350 PRO A CA 1
ATOM 2652 C C . PRO A 1 350 ? 8.081 17.352 12.878 1.00 88.94 350 PRO A C 1
ATOM 2654 O O . PRO A 1 350 ? 6.999 17.137 12.329 1.00 88.94 350 PRO A O 1
ATOM 2657 N N . TYR A 1 351 ? 8.723 16.364 13.507 1.00 88.44 351 TYR A N 1
ATOM 2658 C CA . TYR A 1 351 ? 8.299 14.961 13.384 1.00 88.44 351 TYR A CA 1
ATOM 2659 C C . TYR A 1 351 ? 6.976 14.656 14.094 1.00 88.44 351 TYR A C 1
ATOM 2661 O O . TYR A 1 351 ? 6.308 13.676 13.754 1.00 88.44 351 TYR A O 1
ATOM 2669 N N . LEU A 1 352 ? 6.592 15.490 15.065 1.00 89.19 352 LEU A N 1
ATOM 2670 C CA . LEU A 1 352 ? 5.289 15.429 15.720 1.00 89.19 352 LEU A CA 1
ATOM 2671 C C . LEU A 1 352 ? 4.190 16.055 14.865 1.00 89.19 352 LEU A C 1
ATOM 2673 O O . LEU A 1 352 ? 3.117 15.468 14.759 1.00 89.19 352 LEU A O 1
ATOM 2677 N N . ALA A 1 353 ? 4.463 17.180 14.202 1.00 85.00 353 ALA A N 1
ATOM 2678 C CA . ALA A 1 353 ? 3.525 17.793 13.266 1.00 85.00 353 ALA A CA 1
ATOM 2679 C C . ALA A 1 353 ? 3.253 16.849 12.087 1.00 85.00 353 ALA A C 1
ATOM 2681 O O . ALA A 1 353 ? 2.097 16.623 11.732 1.00 85.00 353 ALA A O 1
ATOM 2682 N N . ARG A 1 354 ? 4.301 16.193 11.564 1.00 81.25 354 ARG A N 1
ATOM 2683 C CA . ARG A 1 354 ? 4.172 15.183 10.504 1.00 81.25 354 ARG A CA 1
ATOM 2684 C C . ARG A 1 354 ? 3.347 13.973 10.929 1.00 81.25 354 ARG A C 1
ATOM 2686 O O . ARG A 1 354 ? 2.517 13.516 10.147 1.00 81.25 354 ARG A O 1
ATOM 2693 N N . LEU A 1 355 ? 3.563 13.476 12.151 1.00 81.38 355 LEU A N 1
ATOM 2694 C CA . LEU A 1 355 ? 2.784 12.383 12.739 1.00 81.38 355 LEU A CA 1
ATOM 2695 C C . LEU A 1 355 ? 1.312 12.789 12.914 1.00 81.38 355 LEU A C 1
ATOM 2697 O O . LEU A 1 355 ? 0.417 12.050 12.517 1.00 81.38 355 LEU A O 1
ATOM 2701 N N . MET A 1 356 ? 1.057 13.985 13.447 1.00 77.69 356 MET A N 1
ATOM 2702 C CA . MET A 1 356 ? -0.290 14.536 13.629 1.00 77.69 356 MET A CA 1
ATOM 2703 C C . MET A 1 356 ? -0.951 15.023 12.326 1.00 77.69 356 MET A C 1
ATOM 2705 O O . MET A 1 356 ? -2.097 15.459 12.373 1.00 77.69 356 MET A O 1
ATOM 2709 N N . SER A 1 357 ? -0.276 14.892 11.176 1.00 78.62 357 SER A N 1
ATOM 2710 C CA . SER A 1 357 ? -0.747 15.308 9.842 1.00 78.62 357 SER A CA 1
ATOM 2711 C C . SER A 1 357 ? -1.097 16.800 9.741 1.00 78.62 357 SER A C 1
ATOM 2713 O O . SER A 1 357 ? -2.102 17.177 9.146 1.00 78.62 357 SER A O 1
ATOM 2715 N N . LEU A 1 358 ? -0.264 17.652 10.343 1.00 77.75 358 LEU A N 1
ATOM 2716 C CA . LEU A 1 358 ? -0.424 19.108 10.340 1.00 77.75 358 LEU A CA 1
ATOM 2717 C C . LEU A 1 358 ? 0.347 19.741 9.166 1.00 77.75 358 LEU A C 1
ATOM 2719 O O . LEU A 1 358 ? 1.435 19.259 8.851 1.00 77.75 358 LEU A O 1
ATOM 2723 N N . PRO A 1 359 ? -0.154 20.825 8.546 1.00 68.19 359 PRO A N 1
ATOM 2724 C CA . PRO A 1 359 ? 0.538 21.527 7.469 1.00 68.19 359 PRO A CA 1
ATOM 2725 C C . PRO A 1 359 ? 1.706 22.314 8.054 1.00 68.19 359 PRO A C 1
ATOM 2727 O O . PRO A 1 359 ? 1.495 23.269 8.794 1.00 68.19 359 PRO A O 1
ATOM 2730 N N . LEU A 1 360 ? 2.940 21.919 7.773 1.00 73.19 360 LEU A N 1
ATOM 2731 C CA . LEU A 1 360 ? 4.116 22.611 8.299 1.00 73.19 360 LEU A CA 1
ATOM 2732 C C . LEU A 1 360 ? 4.467 23.875 7.519 1.00 73.19 360 LEU A C 1
ATOM 2734 O O . LEU A 1 360 ? 3.978 24.101 6.420 1.00 73.19 360 LEU A O 1
ATOM 2738 N N . GLU A 1 361 ? 5.314 24.699 8.128 1.00 78.62 361 GLU A N 1
ATOM 2739 C CA . GLU A 1 361 ? 6.107 25.710 7.436 1.00 78.62 361 GLU A CA 1
ATOM 2740 C C . GLU A 1 361 ? 6.922 25.044 6.314 1.00 78.62 361 GLU A C 1
ATOM 2742 O O . GLU A 1 361 ? 7.451 23.952 6.521 1.00 78.62 361 GLU A O 1
ATOM 2747 N N . ASP A 1 362 ? 7.008 25.653 5.129 1.00 55.72 362 ASP A N 1
ATOM 2748 C CA . ASP A 1 362 ? 7.445 24.950 3.910 1.00 55.72 362 ASP A CA 1
ATOM 2749 C C . ASP A 1 362 ? 8.897 24.446 3.978 1.00 55.72 362 ASP A C 1
ATOM 2751 O O . ASP A 1 362 ? 9.208 23.387 3.436 1.00 55.72 362 ASP A O 1
ATOM 2755 N N . ASP A 1 363 ? 9.768 25.139 4.719 1.00 62.41 363 ASP A N 1
ATOM 2756 C CA . ASP A 1 363 ? 11.143 24.714 5.008 1.00 62.41 363 ASP A CA 1
ATOM 2757 C C . ASP A 1 363 ? 11.199 23.488 5.929 1.00 62.41 363 ASP A C 1
ATOM 2759 O O . ASP A 1 363 ? 12.107 22.669 5.824 1.00 62.41 363 ASP A O 1
ATOM 2763 N N . LEU A 1 364 ? 10.224 23.340 6.827 1.00 68.38 364 LEU A N 1
ATOM 2764 C CA . LEU A 1 364 ? 10.081 22.190 7.708 1.00 68.38 364 LEU A CA 1
ATOM 2765 C C . LEU A 1 364 ? 9.243 21.086 7.071 1.00 68.38 364 LEU A C 1
ATOM 2767 O O . LEU A 1 364 ? 9.472 19.938 7.421 1.00 68.38 364 LEU A O 1
ATOM 2771 N N . ALA A 1 365 ? 8.354 21.376 6.120 1.00 59.34 365 ALA A N 1
ATOM 2772 C CA . ALA A 1 365 ? 7.667 20.389 5.286 1.00 59.34 365 ALA A CA 1
ATOM 2773 C C . ALA A 1 365 ? 8.654 19.752 4.297 1.00 59.34 365 ALA A C 1
ATOM 2775 O O . ALA A 1 365 ? 8.875 18.544 4.358 1.00 59.34 365 ALA A O 1
ATOM 2776 N N . SER A 1 366 ? 9.378 20.571 3.519 1.00 55.50 366 SER A N 1
ATOM 2777 C CA . SER A 1 366 ? 10.540 20.151 2.716 1.00 55.50 366 SER A CA 1
ATOM 2778 C C . SER A 1 366 ? 11.724 19.704 3.584 1.00 55.50 366 SER A C 1
ATOM 2780 O O . SER A 1 366 ? 12.727 19.212 3.070 1.00 55.50 366 SER A O 1
ATOM 2782 N N . ARG A 1 367 ? 11.596 19.795 4.914 1.00 61.78 367 ARG A N 1
ATOM 2783 C CA . ARG A 1 367 ? 12.440 19.123 5.902 1.00 61.78 367 ARG A CA 1
ATOM 2784 C C . ARG A 1 367 ? 11.672 18.203 6.864 1.00 61.78 367 ARG A C 1
ATOM 2786 O O . ARG A 1 367 ? 12.149 17.973 7.985 1.00 61.78 367 ARG A O 1
ATOM 2793 N N . LEU A 1 368 ? 10.605 17.547 6.367 1.00 58.22 368 LEU A N 1
ATOM 2794 C CA . LEU A 1 368 ? 9.906 16.428 7.030 1.00 58.22 368 LEU A CA 1
ATOM 2795 C C . LEU A 1 368 ? 9.458 15.220 6.217 1.00 58.22 368 LEU A C 1
ATOM 2797 O O . LEU A 1 368 ? 9.145 14.196 6.830 1.00 58.22 368 LEU A O 1
ATOM 2801 N N . ASP A 1 369 ? 9.523 15.243 4.896 1.00 49.44 369 ASP A N 1
ATOM 2802 C CA . ASP A 1 369 ? 9.203 14.066 4.109 1.00 49.44 369 ASP A CA 1
ATOM 2803 C C . ASP A 1 369 ? 10.417 13.277 3.540 1.00 49.44 369 ASP A C 1
ATOM 2805 O O . ASP A 1 369 ? 10.208 12.113 3.231 1.00 49.44 369 ASP A O 1
ATOM 2809 N N . ASP A 1 370 ? 11.684 13.770 3.462 1.00 44.97 370 ASP A N 1
ATOM 2810 C CA . ASP A 1 370 ? 12.812 13.106 2.713 1.00 44.97 370 ASP A CA 1
ATOM 2811 C C . ASP A 1 370 ? 13.599 11.993 3.476 1.00 44.97 370 ASP A C 1
ATOM 2813 O O . ASP A 1 370 ? 14.468 11.309 2.931 1.00 44.97 370 ASP A O 1
ATOM 2817 N N . MET A 1 371 ? 13.343 11.752 4.755 1.00 49.69 371 MET A N 1
ATOM 2818 C CA . MET A 1 371 ? 14.053 10.689 5.479 1.00 49.69 371 MET A CA 1
ATOM 2819 C C . MET A 1 371 ? 13.326 9.351 5.340 1.00 49.69 371 MET A C 1
ATOM 2821 O O . MET A 1 371 ? 12.138 9.311 5.021 1.00 49.69 371 MET A O 1
ATOM 2825 N N . ALA A 1 372 ? 14.028 8.229 5.557 1.00 47.34 372 ALA A N 1
ATOM 2826 C CA . ALA A 1 372 ? 13.446 6.906 5.334 1.00 47.34 372 ALA A CA 1
ATOM 2827 C C . ALA A 1 372 ? 12.112 6.736 6.050 1.00 47.34 372 ALA A C 1
ATOM 2829 O O . ALA A 1 372 ? 11.961 7.193 7.172 1.00 47.34 372 ALA A O 1
ATOM 2830 N N . ALA A 1 373 ? 11.192 5.948 5.493 1.00 46.12 373 ALA A N 1
ATOM 2831 C CA . ALA A 1 373 ? 10.050 5.468 6.271 1.00 46.12 373 ALA A CA 1
ATOM 2832 C C . ALA A 1 373 ? 10.506 4.816 7.603 1.00 46.12 373 ALA A C 1
ATOM 2834 O O . ALA A 1 373 ? 9.782 4.869 8.592 1.00 46.12 373 ALA A O 1
ATOM 2835 N N . ARG A 1 374 ? 11.749 4.292 7.671 1.00 49.09 374 ARG A N 1
ATOM 2836 C CA . ARG A 1 374 ? 12.429 3.938 8.931 1.00 49.09 374 ARG A CA 1
ATOM 2837 C C . ARG A 1 374 ? 12.968 5.129 9.723 1.00 49.09 374 ARG A C 1
ATOM 2839 O O . ARG A 1 374 ? 12.794 5.134 10.931 1.00 49.09 374 ARG A O 1
ATOM 2846 N N . ASP A 1 375 ? 13.659 6.081 9.109 1.00 58.97 375 ASP A N 1
ATOM 2847 C CA . ASP A 1 375 ? 14.300 7.194 9.821 1.00 58.97 375 ASP A CA 1
ATOM 2848 C C . ASP A 1 375 ? 13.269 8.185 10.328 1.00 58.97 375 ASP A C 1
ATOM 2850 O O . ASP A 1 375 ? 13.341 8.565 11.482 1.00 58.97 375 ASP A O 1
ATOM 2854 N N . LEU A 1 376 ? 12.277 8.536 9.508 1.00 69.31 376 LEU A N 1
ATOM 2855 C CA . LEU A 1 376 ? 11.071 9.247 9.898 1.00 69.31 376 LEU A CA 1
ATOM 2856 C C . LEU A 1 376 ? 10.351 8.483 11.013 1.00 69.31 376 LEU A C 1
ATOM 2858 O O . LEU A 1 376 ? 10.131 9.073 12.058 1.00 69.31 376 LEU A O 1
ATOM 2862 N N . LYS A 1 377 ? 10.109 7.163 10.902 1.00 77.75 377 LYS A N 1
ATOM 2863 C CA . LYS A 1 377 ? 9.581 6.372 12.038 1.00 77.75 377 LYS A CA 1
ATOM 2864 C C . LYS A 1 377 ? 10.472 6.481 13.281 1.00 77.75 377 LYS A C 1
ATOM 2866 O O . LYS A 1 377 ? 9.961 6.718 14.366 1.00 77.75 377 LYS A O 1
ATOM 2871 N N . SER A 1 378 ? 11.790 6.367 13.139 1.00 75.94 378 SER A N 1
ATOM 2872 C CA . SER A 1 378 ? 12.761 6.419 14.239 1.00 75.94 378 SER A CA 1
ATOM 2873 C C . SER A 1 378 ? 12.902 7.815 14.849 1.00 75.94 378 SER A C 1
ATOM 2875 O O . SER A 1 378 ? 13.197 7.923 16.034 1.00 75.94 378 SER A O 1
ATOM 2877 N N . ARG A 1 379 ? 12.695 8.874 14.065 1.00 84.06 379 ARG A N 1
ATOM 2878 C CA . ARG A 1 379 ? 12.791 10.285 14.454 1.00 84.06 379 ARG A CA 1
ATOM 2879 C C . ARG A 1 379 ? 11.469 10.807 14.991 1.00 84.06 379 ARG A C 1
ATOM 2881 O O . ARG A 1 379 ? 11.489 11.541 15.960 1.00 84.06 379 ARG A O 1
ATOM 2888 N N . THR A 1 380 ? 10.334 10.338 14.482 1.00 84.50 380 THR A N 1
ATOM 2889 C CA . THR A 1 380 ? 9.017 10.453 15.119 1.00 84.50 380 THR A CA 1
ATOM 2890 C C . THR A 1 380 ? 8.998 9.699 16.450 1.00 84.50 380 THR A C 1
ATOM 2892 O O . THR A 1 380 ? 8.569 10.265 17.450 1.00 84.50 380 THR A O 1
ATOM 2895 N N . PHE A 1 381 ? 9.534 8.474 16.514 1.00 91.19 381 PHE A N 1
ATOM 2896 C CA . PHE A 1 381 ? 9.722 7.738 17.770 1.00 91.19 381 PHE A CA 1
ATOM 2897 C C . PHE A 1 381 ? 10.603 8.533 18.749 1.00 91.19 381 PHE A C 1
ATOM 2899 O O . PHE A 1 381 ? 10.189 8.781 19.880 1.00 91.19 381 PHE A O 1
ATOM 2906 N N . GLN A 1 382 ? 11.776 9.002 18.305 1.00 90.62 382 GLN A N 1
ATOM 2907 C CA . GLN A 1 382 ? 12.663 9.850 19.110 1.00 90.62 382 GLN A CA 1
ATOM 2908 C C . GLN A 1 382 ? 12.026 11.192 19.484 1.00 90.62 382 GLN A C 1
ATOM 2910 O O . GLN A 1 382 ? 12.288 11.666 20.579 1.00 90.62 382 GLN A O 1
ATOM 2915 N N . ALA A 1 383 ? 11.186 11.802 18.649 1.00 92.81 383 ALA A N 1
ATOM 2916 C CA . ALA A 1 383 ? 10.517 13.071 18.933 1.00 92.81 383 ALA A CA 1
ATOM 2917 C C . ALA A 1 383 ? 9.389 12.907 19.956 1.00 92.81 383 ALA A C 1
ATOM 2919 O O . ALA A 1 383 ? 9.280 13.722 20.868 1.00 92.81 383 ALA A O 1
ATOM 2920 N N . VAL A 1 384 ? 8.603 11.827 19.871 1.00 93.88 384 VAL A N 1
ATOM 2921 C CA . VAL A 1 384 ? 7.628 11.451 20.909 1.00 93.88 384 VAL A CA 1
ATOM 2922 C C . VAL A 1 384 ? 8.360 11.154 22.219 1.00 93.88 384 VAL A C 1
ATOM 2924 O O . VAL A 1 384 ? 8.026 11.734 23.251 1.00 93.88 384 VAL A O 1
ATOM 2927 N N . GLN A 1 385 ? 9.415 10.334 22.179 1.00 93.81 385 GLN A N 1
ATOM 2928 C CA . GLN A 1 385 ? 10.263 10.045 23.339 1.00 93.81 385 GLN A CA 1
ATOM 2929 C C . GLN A 1 385 ? 10.887 11.329 23.922 1.00 93.81 385 GLN A C 1
ATOM 2931 O O . GLN A 1 385 ? 10.881 11.518 25.133 1.00 93.81 385 GLN A O 1
ATOM 2936 N N . THR A 1 386 ? 11.370 12.242 23.079 1.00 93.44 386 THR A N 1
ATOM 2937 C CA . THR A 1 386 ? 12.007 13.500 23.494 1.00 93.44 386 THR A CA 1
ATOM 2938 C C . THR A 1 386 ? 10.998 14.482 24.075 1.00 93.44 386 THR A C 1
ATOM 2940 O O . THR A 1 386 ? 11.290 15.083 25.103 1.00 93.44 386 THR A O 1
ATOM 2943 N N . LEU A 1 387 ? 9.801 14.621 23.496 1.00 94.19 387 LEU A N 1
ATOM 2944 C CA . LEU A 1 387 ? 8.744 15.459 24.066 1.00 94.19 387 LEU A CA 1
ATOM 2945 C C . LEU A 1 387 ? 8.315 14.946 25.445 1.00 94.19 387 LEU A C 1
ATOM 2947 O O . LEU A 1 387 ? 8.161 15.742 26.369 1.00 94.19 387 LEU A O 1
ATOM 2951 N N . ILE A 1 388 ? 8.168 13.627 25.598 1.00 94.31 388 ILE A N 1
ATOM 2952 C CA . ILE A 1 388 ? 7.841 12.995 26.883 1.00 94.31 388 ILE A CA 1
ATOM 2953 C C . ILE A 1 388 ? 8.989 13.185 27.886 1.00 94.31 388 ILE A C 1
ATOM 2955 O O . ILE A 1 388 ? 8.728 13.512 29.039 1.00 94.31 388 ILE A O 1
ATOM 2959 N N . GLU A 1 389 ? 10.250 13.066 27.455 1.00 93.69 389 GLU A N 1
ATOM 2960 C CA . GLU A 1 389 ? 11.440 13.341 28.274 1.00 93.69 389 GLU A CA 1
ATOM 2961 C C . GLU A 1 389 ? 11.501 14.813 28.723 1.00 93.69 389 GLU A C 1
ATOM 2963 O O . GLU A 1 389 ? 11.712 15.082 29.903 1.00 93.69 389 GLU A O 1
ATOM 2968 N N . CYS A 1 390 ? 11.257 15.771 27.823 1.00 92.56 390 CYS A N 1
ATOM 2969 C CA . CYS A 1 390 ? 11.165 17.197 28.152 1.00 92.56 390 CYS A CA 1
ATOM 2970 C C . CYS A 1 390 ? 10.027 17.483 29.142 1.00 92.56 390 CYS A C 1
ATOM 2972 O O . CYS A 1 390 ? 10.240 18.162 30.145 1.00 92.56 390 CYS A O 1
ATOM 2974 N N . ALA A 1 391 ? 8.827 16.956 28.877 1.00 91.31 391 ALA A N 1
ATOM 2975 C CA . ALA A 1 391 ? 7.653 17.142 29.725 1.00 91.31 391 ALA A CA 1
ATOM 2976 C C . ALA A 1 391 ? 7.893 16.589 31.134 1.00 91.31 391 ALA A C 1
ATOM 2978 O O . ALA A 1 391 ? 7.740 17.333 32.100 1.00 91.31 391 ALA A O 1
ATOM 2979 N N . ALA A 1 392 ? 8.356 15.338 31.235 1.00 91.88 392 ALA A N 1
ATOM 2980 C CA . ALA A 1 392 ? 8.684 14.672 32.493 1.00 91.88 392 ALA A CA 1
ATOM 2981 C C . ALA A 1 392 ? 9.825 15.357 33.266 1.00 91.88 392 ALA A C 1
ATOM 2983 O O . ALA A 1 392 ? 9.828 15.335 34.493 1.00 91.88 392 ALA A O 1
ATOM 2984 N N . ASN A 1 393 ? 10.795 15.969 32.579 1.00 89.44 393 ASN A N 1
ATOM 2985 C CA . ASN A 1 393 ? 11.900 16.675 33.234 1.00 89.44 393 ASN A CA 1
ATOM 2986 C C . ASN A 1 393 ? 11.540 18.114 33.646 1.00 89.44 393 ASN A C 1
ATOM 2988 O O . ASN A 1 393 ? 12.105 18.612 34.619 1.00 89.44 393 ASN A O 1
ATOM 2992 N N . GLN A 1 394 ? 10.597 18.773 32.959 1.00 87.31 394 GLN A N 1
ATOM 2993 C CA . GLN A 1 394 ? 10.044 20.065 33.387 1.00 87.31 394 GLN A CA 1
ATOM 2994 C C . GLN A 1 394 ? 9.144 19.904 34.621 1.00 87.31 394 GLN A C 1
ATOM 2996 O O . GLN A 1 394 ? 9.226 20.707 35.550 1.00 87.31 394 GLN A O 1
ATOM 3001 N N . GLN A 1 395 ? 8.295 18.875 34.636 1.00 88.25 395 GLN A N 1
ATOM 3002 C CA . GLN A 1 395 ? 7.434 18.532 35.766 1.00 88.25 395 GLN A CA 1
ATOM 3003 C C . GLN A 1 395 ? 7.122 17.026 35.772 1.00 88.25 395 GLN A C 1
ATOM 3005 O O . GLN A 1 395 ? 6.936 16.454 34.699 1.00 88.25 395 GLN A O 1
ATOM 3010 N N . PRO A 1 396 ? 7.008 16.375 36.946 1.00 92.25 396 PRO A N 1
ATOM 3011 C CA . PRO A 1 396 ? 6.582 14.980 37.053 1.00 92.25 396 PRO A CA 1
ATOM 3012 C C . PRO A 1 396 ? 5.383 14.654 36.148 1.00 92.25 396 PRO A C 1
ATOM 3014 O O . PRO A 1 396 ? 4.358 15.330 36.209 1.00 92.25 396 PRO A O 1
ATOM 3017 N N . LEU A 1 397 ? 5.506 13.633 35.298 1.00 94.19 397 LEU A N 1
ATOM 3018 C CA . LEU A 1 397 ? 4.513 13.285 34.279 1.00 94.19 397 LEU A CA 1
ATOM 3019 C C . LEU A 1 397 ? 3.931 11.895 34.540 1.00 94.19 397 LEU A C 1
ATOM 3021 O O . LEU A 1 397 ? 4.638 10.890 34.468 1.00 94.19 397 LEU A O 1
ATOM 3025 N N . VAL A 1 398 ? 2.622 11.834 34.779 1.00 94.88 398 VAL A N 1
ATOM 3026 C CA . VAL A 1 398 ? 1.843 10.593 34.715 1.00 94.88 398 VAL A CA 1
ATOM 3027 C C . VAL A 1 398 ? 1.274 10.464 33.306 1.00 94.88 398 VAL A C 1
ATOM 3029 O O . VAL A 1 398 ? 0.471 11.296 32.879 1.00 94.88 398 VAL A O 1
ATOM 3032 N N . LEU A 1 399 ? 1.688 9.419 32.594 1.00 95.38 399 LEU A N 1
ATOM 3033 C CA . LEU A 1 399 ? 1.214 9.085 31.256 1.00 95.38 399 LEU A CA 1
ATOM 3034 C C . LEU A 1 399 ? 0.411 7.783 31.317 1.00 95.38 399 LEU A C 1
ATOM 3036 O O . LEU A 1 399 ? 0.960 6.707 31.555 1.00 95.38 399 LEU A O 1
ATOM 3040 N N . VAL A 1 400 ? -0.900 7.896 31.121 1.00 93.00 400 VAL A N 1
ATOM 3041 C CA . VAL A 1 400 ? -1.847 6.780 31.141 1.00 93.00 400 VAL A CA 1
ATOM 3042 C C . VAL A 1 400 ? -2.096 6.282 29.722 1.00 93.00 400 VAL A C 1
ATOM 3044 O O . VAL A 1 400 ? -2.513 7.049 28.855 1.00 93.00 400 VAL A O 1
ATOM 3047 N N . CYS A 1 401 ? -1.907 4.985 29.508 1.00 92.94 401 CYS A N 1
ATOM 3048 C CA . CYS A 1 401 ? -2.215 4.308 28.253 1.00 92.94 401 CYS A CA 1
ATOM 3049 C C . CYS A 1 401 ? -3.410 3.371 28.482 1.00 92.94 401 CYS A C 1
ATOM 3051 O O . CYS A 1 401 ? -3.242 2.280 29.037 1.00 92.94 401 CYS A O 1
ATOM 3053 N N . GLU A 1 402 ? -4.617 3.798 28.100 1.00 82.25 402 GLU A N 1
ATOM 3054 C CA . GLU A 1 402 ? -5.839 2.994 28.236 1.00 82.25 402 GLU A CA 1
ATOM 3055 C C . GLU A 1 402 ? -6.093 2.074 27.033 1.00 82.25 402 GLU A C 1
ATOM 3057 O O . GLU A 1 402 ? -5.710 2.342 25.891 1.00 82.25 402 GLU A O 1
ATOM 3062 N N . ASP A 1 403 ? -6.807 0.983 27.312 1.00 75.88 403 ASP A N 1
ATOM 3063 C CA . ASP A 1 403 ? -7.273 -0.007 26.344 1.00 75.88 403 ASP A CA 1
ATOM 3064 C C . ASP A 1 403 ? -6.151 -0.684 25.517 1.00 75.88 403 ASP A C 1
ATOM 3066 O O . ASP A 1 403 ? -6.418 -1.201 24.438 1.00 75.88 403 ASP A O 1
ATOM 3070 N N . LEU A 1 404 ? -4.920 -0.813 26.047 1.00 86.81 404 LEU A N 1
ATOM 3071 C CA . LEU A 1 404 ? -3.735 -1.391 25.353 1.00 86.81 404 LEU A CA 1
ATOM 3072 C C . LEU A 1 404 ? -3.896 -2.823 24.782 1.00 86.81 404 LEU A C 1
ATOM 3074 O O . LEU A 1 404 ? -3.027 -3.310 24.063 1.00 86.81 404 LEU A O 1
ATOM 3078 N N . HIS A 1 405 ? -5.010 -3.499 25.063 1.00 80.81 405 HIS A N 1
ATOM 3079 C CA . HIS A 1 405 ? -5.419 -4.747 24.409 1.00 80.81 405 HIS A CA 1
ATOM 3080 C C . HIS A 1 405 ? -5.936 -4.540 22.966 1.00 80.81 405 HIS A C 1
ATOM 3082 O O . HIS A 1 405 ? -6.186 -5.519 22.271 1.00 80.81 405 HIS A O 1
ATOM 3088 N N . TRP A 1 406 ? -6.059 -3.283 22.521 1.00 71.19 406 TRP A N 1
ATOM 3089 C CA . TRP A 1 406 ? -6.368 -2.865 21.149 1.00 71.19 406 TRP A CA 1
ATOM 3090 C C . TRP A 1 406 ? -5.259 -2.012 20.500 1.00 71.19 406 TRP A C 1
ATOM 3092 O O . TRP A 1 406 ? -5.494 -1.391 19.465 1.00 71.19 406 TRP A O 1
ATOM 3102 N N . ALA A 1 407 ? -4.073 -1.923 21.113 1.00 74.94 407 ALA A N 1
ATOM 3103 C CA . ALA A 1 407 ? -2.959 -1.143 20.570 1.00 74.94 407 ALA A CA 1
ATOM 3104 C C . ALA A 1 407 ? -2.396 -1.779 19.289 1.00 74.94 407 ALA A C 1
ATOM 3106 O O . ALA A 1 407 ? -2.178 -2.989 19.247 1.00 74.94 407 ALA A O 1
ATOM 3107 N N . ASP A 1 408 ? -2.109 -0.971 18.267 1.00 79.69 408 ASP A N 1
ATOM 3108 C CA . ASP A 1 408 ? -1.427 -1.448 17.064 1.00 79.69 408 ASP A CA 1
ATOM 3109 C C . ASP A 1 408 ? 0.050 -1.822 17.352 1.00 79.69 408 ASP A C 1
ATOM 3111 O O . ASP A 1 408 ? 0.652 -1.309 18.308 1.00 79.69 408 ASP A O 1
ATOM 3115 N N . PRO A 1 409 ? 0.679 -2.688 16.530 1.00 77.75 409 PRO A N 1
ATOM 3116 C CA . PRO A 1 409 ? 2.058 -3.123 16.759 1.00 77.75 409 PRO A CA 1
ATOM 3117 C C . PRO A 1 409 ? 3.092 -1.986 16.780 1.00 77.75 409 PRO A C 1
ATOM 3119 O O . PRO A 1 409 ? 4.076 -2.079 17.512 1.00 77.75 409 PRO A O 1
ATOM 3122 N N . THR A 1 410 ? 2.878 -0.900 16.027 1.00 81.00 410 THR A N 1
ATOM 3123 C CA . THR A 1 410 ? 3.788 0.259 16.007 1.00 81.00 410 THR A CA 1
ATOM 3124 C C . THR A 1 410 ? 3.630 1.115 17.266 1.00 81.00 410 THR A C 1
ATOM 3126 O O . THR A 1 410 ? 4.632 1.572 17.817 1.00 81.00 410 THR A O 1
ATOM 3129 N N . SER A 1 411 ? 2.411 1.277 17.788 1.00 86.75 411 SER A N 1
ATOM 3130 C CA . SER A 1 411 ? 2.187 1.900 19.095 1.00 86.75 411 SER A CA 1
ATOM 3131 C C . SER A 1 411 ? 2.817 1.112 20.241 1.00 86.75 411 SER A C 1
ATOM 3133 O O . SER A 1 411 ? 3.342 1.740 21.161 1.00 86.75 411 SER A O 1
ATOM 3135 N N . MET A 1 412 ? 2.815 -0.224 20.183 1.00 90.56 412 MET A N 1
ATOM 3136 C CA . MET A 1 412 ? 3.522 -1.065 21.158 1.00 90.56 412 MET A CA 1
ATOM 3137 C C . MET A 1 412 ? 5.052 -0.936 21.040 1.00 90.56 412 MET A C 1
ATOM 3139 O O . MET A 1 412 ? 5.713 -0.748 22.058 1.00 90.56 412 MET A O 1
ATOM 3143 N N . GLU A 1 413 ? 5.611 -0.943 19.822 1.00 88.44 413 GLU A N 1
ATOM 3144 C CA . GLU A 1 413 ? 7.054 -0.740 19.570 1.00 88.44 413 GLU A CA 1
ATOM 3145 C C . GLU A 1 413 ? 7.545 0.620 20.117 1.00 88.44 413 GLU A C 1
ATOM 3147 O O . GLU A 1 413 ? 8.636 0.716 20.679 1.00 88.44 413 GLU A O 1
ATOM 3152 N N . LEU A 1 414 ? 6.722 1.674 20.020 1.00 92.00 414 LEU A N 1
ATOM 3153 C CA . LEU A 1 414 ? 7.019 2.988 20.605 1.00 92.00 414 LEU A CA 1
ATOM 3154 C C . LEU A 1 414 ? 6.836 3.012 22.135 1.00 92.00 414 LEU A C 1
ATOM 3156 O O . LEU A 1 414 ? 7.623 3.656 22.828 1.00 92.00 414 LEU A O 1
ATOM 3160 N N . LEU A 1 415 ? 5.874 2.269 22.694 1.00 93.38 415 LEU A N 1
ATOM 3161 C CA . LEU A 1 415 ? 5.723 2.136 24.151 1.00 93.38 415 LEU A CA 1
ATOM 3162 C C . LEU A 1 415 ? 6.953 1.477 24.791 1.00 93.38 415 LEU A C 1
ATOM 3164 O O . LEU A 1 415 ? 7.411 1.933 25.837 1.00 93.38 415 LEU A O 1
ATOM 3168 N N . GLU A 1 416 ? 7.534 0.472 24.133 1.00 90.12 416 GLU A N 1
ATOM 3169 C CA . GLU A 1 416 ? 8.795 -0.157 24.548 1.00 90.12 416 GLU A CA 1
ATOM 3170 C C . GLU A 1 416 ? 9.990 0.817 24.496 1.00 90.12 416 GLU A C 1
ATOM 3172 O O . GLU A 1 416 ? 10.870 0.742 25.353 1.00 90.12 416 GLU A O 1
ATOM 3177 N N . GLN A 1 417 ? 10.015 1.793 23.576 1.00 88.81 417 GLN A N 1
ATOM 3178 C CA . GLN A 1 417 ? 11.059 2.833 23.564 1.00 88.81 417 GLN A CA 1
ATOM 3179 C C . GLN A 1 417 ? 10.835 3.938 24.605 1.00 88.81 417 GLN A C 1
ATOM 3181 O O . GLN A 1 417 ? 11.793 4.401 25.230 1.00 88.81 417 GLN A O 1
ATOM 3186 N N . VAL A 1 418 ? 9.590 4.357 24.838 1.00 92.38 418 VAL A N 1
ATOM 3187 C CA . VAL A 1 418 ? 9.250 5.320 25.904 1.00 92.38 418 VAL A CA 1
ATOM 3188 C C . VAL A 1 418 ? 9.530 4.723 27.292 1.00 92.38 418 VAL A C 1
ATOM 3190 O O . VAL A 1 418 ? 9.922 5.455 28.200 1.00 92.38 418 VAL A O 1
ATOM 3193 N N . LEU A 1 419 ? 9.448 3.396 27.445 1.00 90.12 419 LEU A N 1
ATOM 3194 C CA . LEU A 1 419 ? 9.792 2.675 28.677 1.00 90.12 419 LEU A CA 1
ATOM 3195 C C . LEU A 1 419 ? 11.198 3.009 29.204 1.00 90.12 419 LEU A C 1
ATOM 3197 O O . LEU A 1 419 ? 11.373 3.201 30.403 1.00 90.12 419 LEU A O 1
ATOM 3201 N N . ALA A 1 420 ? 12.183 3.177 28.316 1.00 86.44 420 ALA A N 1
ATOM 3202 C CA . ALA A 1 420 ? 13.569 3.494 28.679 1.00 86.44 420 ALA A CA 1
ATOM 3203 C C . ALA A 1 420 ? 13.772 4.907 29.282 1.00 86.44 420 ALA A C 1
ATOM 3205 O O . ALA A 1 420 ? 14.889 5.262 29.673 1.00 86.44 420 ALA A O 1
ATOM 3206 N N . LEU A 1 421 ? 12.723 5.736 29.358 1.00 90.56 421 LEU A N 1
ATOM 3207 C CA . LEU A 1 421 ? 12.763 7.043 30.022 1.00 90.56 421 LEU A CA 1
ATOM 3208 C C . LEU A 1 421 ? 12.614 6.955 31.543 1.00 90.56 421 LEU A C 1
ATOM 3210 O O . LEU A 1 421 ? 13.143 7.821 32.240 1.00 90.56 421 LEU A O 1
ATOM 3214 N N . ILE A 1 422 ? 11.927 5.937 32.076 1.00 91.38 422 ILE A N 1
ATOM 3215 C CA . ILE A 1 422 ? 11.554 5.869 33.505 1.00 91.38 422 ILE A CA 1
ATOM 3216 C C . ILE A 1 422 ? 12.763 5.896 34.448 1.00 91.38 422 ILE A C 1
ATOM 3218 O O . ILE A 1 422 ? 12.650 6.309 35.599 1.00 91.38 422 ILE A O 1
ATOM 3222 N N . GLU A 1 423 ? 13.926 5.445 33.973 1.00 87.94 423 GLU A N 1
ATOM 3223 C CA . GLU A 1 423 ? 15.148 5.387 34.770 1.00 87.94 423 GLU A CA 1
ATOM 3224 C C . GLU A 1 423 ? 15.794 6.762 34.960 1.00 87.94 423 GLU A C 1
ATOM 3226 O O . GLU A 1 423 ? 16.387 7.012 36.013 1.00 87.94 423 GLU A O 1
ATOM 3231 N N . ARG A 1 424 ? 15.640 7.640 33.959 1.00 87.12 424 ARG A N 1
ATOM 3232 C CA . ARG A 1 424 ? 16.363 8.913 33.797 1.00 87.12 424 ARG A CA 1
ATOM 3233 C C . ARG A 1 424 ? 15.475 10.166 33.781 1.00 87.12 424 ARG A C 1
ATOM 3235 O O . ARG A 1 424 ? 15.990 11.258 33.576 1.00 87.12 424 ARG A O 1
ATOM 3242 N N . THR A 1 425 ? 14.165 10.010 33.970 1.00 91.12 425 THR A N 1
ATOM 3243 C CA . THR A 1 425 ? 13.165 11.094 33.964 1.00 91.12 425 THR A CA 1
ATOM 3244 C C . THR A 1 425 ? 12.139 10.908 35.078 1.00 91.12 425 THR A C 1
ATOM 3246 O O . THR A 1 425 ? 11.998 9.815 35.636 1.00 91.12 425 THR A O 1
ATOM 3249 N N . TYR A 1 426 ? 11.354 11.948 35.361 1.00 92.62 426 TYR A N 1
ATOM 3250 C CA . TYR A 1 426 ? 10.211 11.867 36.274 1.00 92.62 426 TYR A CA 1
ATOM 3251 C C . TYR A 1 426 ? 8.937 11.415 35.530 1.00 92.62 426 TYR A C 1
ATOM 3253 O O . TYR A 1 426 ? 7.909 12.090 35.568 1.00 92.62 426 TYR A O 1
ATOM 3261 N N . LEU A 1 427 ? 9.011 10.269 34.837 1.00 95.75 427 LEU A N 1
ATOM 3262 C CA . LEU A 1 427 ? 7.901 9.647 34.097 1.00 95.75 427 LEU A CA 1
ATOM 3263 C C . LEU A 1 427 ? 7.295 8.449 34.851 1.00 95.75 427 LEU A C 1
ATOM 3265 O O . LEU A 1 427 ? 8.018 7.543 35.268 1.00 95.75 427 LEU A O 1
ATOM 3269 N N . LEU A 1 428 ? 5.964 8.416 34.968 1.00 96.00 428 LEU A N 1
ATOM 3270 C CA . LEU A 1 428 ? 5.184 7.267 35.434 1.00 96.00 428 LEU A CA 1
ATOM 3271 C C . LEU A 1 428 ? 4.281 6.761 34.305 1.00 96.00 428 LEU A C 1
ATOM 3273 O O . LEU A 1 428 ? 3.331 7.443 33.921 1.00 96.00 428 LEU A O 1
ATOM 3277 N N . LEU A 1 429 ? 4.555 5.557 33.803 1.00 96.62 429 LEU A N 1
ATOM 3278 C CA . LEU A 1 429 ? 3.733 4.898 32.782 1.00 96.62 429 LEU A CA 1
ATOM 3279 C C . LEU A 1 429 ? 2.628 4.061 33.438 1.00 96.62 429 LEU A C 1
ATOM 3281 O O . LEU A 1 429 ? 2.917 3.018 34.021 1.00 96.62 429 LEU A O 1
ATOM 3285 N N . LEU A 1 430 ? 1.369 4.488 33.325 1.00 95.88 430 LEU A N 1
ATOM 3286 C CA . LEU A 1 430 ? 0.193 3.780 33.849 1.00 95.88 430 LEU A CA 1
ATOM 3287 C C . LEU A 1 430 ? -0.521 3.031 32.710 1.00 95.88 430 LEU A C 1
ATOM 3289 O O . LEU A 1 430 ? -1.330 3.593 31.976 1.00 95.88 430 LEU A O 1
ATOM 3293 N N . CYS A 1 431 ? -0.199 1.752 32.543 1.00 95.62 431 CYS A N 1
ATOM 3294 C CA . CYS A 1 431 ? -0.634 0.922 31.417 1.00 95.62 431 CYS A CA 1
ATOM 3295 C C . CYS A 1 431 ? -1.875 0.095 31.788 1.00 95.62 431 CYS A C 1
ATOM 3297 O O . CYS A 1 431 ? -1.782 -0.801 32.626 1.00 95.62 431 CYS A O 1
ATOM 3299 N N . VAL A 1 432 ? -3.029 0.362 31.165 1.00 90.81 432 VAL A N 1
ATOM 3300 C CA . VAL A 1 432 ? -4.346 -0.156 31.593 1.00 90.81 432 VAL A CA 1
ATOM 3301 C C . VAL A 1 432 ? -4.961 -1.085 30.534 1.00 90.81 432 VAL A C 1
ATOM 3303 O O . VAL A 1 432 ? -5.223 -0.661 29.407 1.00 90.81 432 VAL A O 1
ATOM 3306 N N . PHE A 1 433 ? -5.214 -2.362 30.863 1.00 90.44 433 PHE A N 1
ATOM 3307 C CA . PHE A 1 433 ? -5.694 -3.356 29.878 1.00 90.44 433 PHE A CA 1
ATOM 3308 C C . PHE A 1 433 ? -6.470 -4.557 30.468 1.00 90.44 433 PHE A C 1
ATOM 3310 O O . PHE A 1 433 ? -6.614 -4.703 31.684 1.00 90.44 433 PHE A O 1
ATOM 3317 N N . ARG A 1 434 ? -7.040 -5.390 29.579 1.00 85.38 434 ARG A N 1
ATOM 3318 C CA . ARG A 1 434 ? -7.676 -6.693 29.880 1.00 85.38 434 ARG A CA 1
ATOM 3319 C C . ARG A 1 434 ? -6.626 -7.824 29.773 1.00 85.38 434 ARG A C 1
ATOM 3321 O O . ARG A 1 434 ? -5.701 -7.667 28.977 1.00 85.38 434 ARG A O 1
ATOM 3328 N N . PRO A 1 435 ? -6.737 -8.954 30.500 1.00 83.94 435 PRO A N 1
ATOM 3329 C CA . PRO A 1 435 ? -5.712 -10.014 30.553 1.00 83.94 435 PRO A CA 1
ATOM 3330 C C . PRO A 1 435 ? -5.633 -10.912 29.289 1.00 83.94 435 PRO A C 1
ATOM 3332 O O . PRO A 1 435 ? -5.717 -12.138 29.358 1.00 83.94 435 PRO A O 1
ATOM 3335 N N . VAL A 1 436 ? -5.446 -10.307 28.112 1.00 80.06 436 VAL A N 1
ATOM 3336 C CA . VAL A 1 436 ? -5.363 -10.988 26.806 1.00 80.06 436 VAL A CA 1
ATOM 3337 C C . VAL A 1 436 ? -3.930 -11.469 26.547 1.00 80.06 436 VAL A C 1
ATOM 3339 O O . VAL A 1 436 ? -3.082 -10.695 26.105 1.00 80.06 436 VAL A O 1
ATOM 3342 N N . LYS A 1 437 ? -3.654 -12.748 26.830 1.00 76.88 437 LYS A N 1
ATOM 3343 C CA . LYS A 1 437 ? -2.294 -13.327 26.812 1.00 76.88 437 LYS A CA 1
ATOM 3344 C C . LYS A 1 437 ? -1.590 -13.281 25.454 1.00 76.88 437 LYS A C 1
ATOM 3346 O O . LYS A 1 437 ? -0.383 -13.069 25.412 1.00 76.88 437 LYS A O 1
ATOM 3351 N N . ASP A 1 438 ? -2.334 -13.446 24.365 1.00 69.56 438 ASP A N 1
ATOM 3352 C CA . ASP A 1 438 ? -1.770 -13.494 23.009 1.00 69.56 438 ASP A CA 1
ATOM 3353 C C . ASP A 1 438 ? -1.470 -12.096 22.425 1.00 69.56 438 ASP A C 1
ATOM 3355 O O . ASP A 1 438 ? -0.926 -11.984 21.327 1.00 69.56 438 ASP A O 1
ATOM 3359 N N . HIS A 1 439 ? -1.806 -11.016 23.147 1.00 83.69 439 HIS A N 1
ATOM 3360 C CA . HIS A 1 439 ? -1.591 -9.638 22.700 1.00 83.69 439 HIS A CA 1
ATOM 3361 C C . HIS A 1 439 ? -0.259 -9.047 23.194 1.00 83.69 439 HIS A C 1
ATOM 3363 O O . HIS A 1 439 ? 0.234 -9.373 24.278 1.00 83.69 439 HIS A O 1
ATOM 3369 N N . GLY A 1 440 ? 0.304 -8.097 22.435 1.00 79.44 440 GLY A N 1
ATOM 3370 C CA . GLY A 1 440 ? 1.584 -7.447 22.754 1.00 79.44 440 GLY A CA 1
ATOM 3371 C C . GLY A 1 440 ? 1.630 -6.797 24.144 1.00 79.44 440 GLY A C 1
ATOM 3372 O O . GLY A 1 440 ? 2.666 -6.831 24.804 1.00 79.44 440 GLY A O 1
ATOM 3373 N N . CYS A 1 441 ? 0.499 -6.293 24.647 1.00 87.12 441 CYS A N 1
ATOM 3374 C CA . CYS A 1 441 ? 0.408 -5.700 25.986 1.00 87.12 441 CYS A CA 1
ATOM 3375 C C . CYS A 1 441 ? 0.688 -6.692 27.133 1.00 87.12 441 CYS A C 1
ATOM 3377 O O . CYS A 1 441 ? 1.179 -6.281 28.184 1.00 87.12 441 CYS A O 1
ATOM 3379 N N . TRP A 1 442 ? 0.425 -7.993 26.949 1.00 89.44 442 TRP A N 1
ATOM 3380 C CA . TRP A 1 442 ? 0.759 -9.002 27.959 1.00 89.44 442 TRP A CA 1
ATOM 3381 C C . TRP A 1 442 ? 2.269 -9.258 28.005 1.00 89.44 442 TRP A C 1
ATOM 3383 O O . TRP A 1 442 ? 2.870 -9.212 29.079 1.00 89.44 442 TRP A O 1
ATOM 3393 N N . ARG A 1 443 ? 2.899 -9.406 26.832 1.00 87.94 443 ARG A N 1
ATOM 3394 C CA . ARG A 1 443 ? 4.363 -9.511 26.696 1.00 87.94 443 ARG A CA 1
ATOM 3395 C C . ARG A 1 443 ? 5.083 -8.280 27.254 1.00 87.94 443 ARG A C 1
ATOM 3397 O O . ARG A 1 443 ? 6.083 -8.433 27.946 1.00 87.94 443 ARG A O 1
ATOM 3404 N N . PHE A 1 444 ? 4.549 -7.081 27.016 1.00 90.88 444 PHE A N 1
ATOM 3405 C CA . PHE A 1 444 ? 5.062 -5.831 27.584 1.00 90.88 444 PHE A CA 1
ATOM 3406 C C . PHE A 1 444 ? 5.058 -5.844 29.123 1.00 90.88 444 PHE A C 1
ATOM 3408 O O . PHE A 1 444 ? 6.041 -5.440 29.738 1.00 90.88 444 PHE A O 1
ATOM 3415 N N . ARG A 1 445 ? 3.998 -6.359 29.763 1.00 91.75 445 ARG A N 1
ATOM 3416 C CA . ARG A 1 445 ? 3.945 -6.522 31.229 1.00 91.75 445 ARG A CA 1
ATOM 3417 C C . ARG A 1 445 ? 4.958 -7.541 31.744 1.00 91.75 445 ARG A C 1
ATOM 3419 O O . ARG A 1 445 ? 5.598 -7.287 32.759 1.00 91.75 445 ARG A O 1
ATOM 3426 N N . GLU A 1 446 ? 5.114 -8.673 31.064 1.00 89.12 446 GLU A N 1
ATOM 3427 C CA . GLU A 1 446 ? 6.110 -9.684 31.444 1.00 89.12 446 GLU A CA 1
ATOM 3428 C C . GLU A 1 446 ? 7.543 -9.145 31.299 1.00 89.12 446 GLU A C 1
ATOM 3430 O O . GLU A 1 446 ? 8.370 -9.378 32.179 1.00 89.12 446 GLU A O 1
ATOM 3435 N N . PHE A 1 447 ? 7.815 -8.355 30.256 1.00 88.19 447 PHE A N 1
ATOM 3436 C CA . PHE A 1 447 ? 9.079 -7.637 30.071 1.00 88.19 447 PHE A CA 1
ATOM 3437 C C . PHE A 1 447 ? 9.307 -6.570 31.154 1.00 88.19 447 PHE A C 1
ATOM 3439 O O . PHE A 1 447 ? 10.357 -6.565 31.794 1.00 88.19 447 PHE A O 1
ATOM 3446 N N . ALA A 1 448 ? 8.312 -5.722 31.436 1.00 88.75 448 ALA A N 1
ATOM 3447 C CA . ALA A 1 448 ? 8.375 -4.711 32.494 1.00 88.75 448 ALA A CA 1
ATOM 3448 C C . ALA A 1 448 ? 8.696 -5.322 33.872 1.00 88.75 448 ALA A C 1
ATOM 3450 O O . ALA A 1 448 ? 9.580 -4.825 34.571 1.00 88.75 448 ALA A O 1
ATOM 3451 N N . ALA A 1 449 ? 8.041 -6.433 34.221 1.00 88.69 449 ALA A N 1
ATOM 3452 C CA . ALA A 1 449 ? 8.259 -7.142 35.481 1.00 88.69 449 ALA A CA 1
ATOM 3453 C C . ALA A 1 449 ? 9.648 -7.795 35.584 1.00 88.69 449 ALA A C 1
ATOM 3455 O O . ALA A 1 449 ? 10.212 -7.867 36.674 1.00 88.69 449 ALA A O 1
ATOM 3456 N N . GLN A 1 450 ? 10.208 -8.272 34.468 1.00 87.12 450 GLN A N 1
ATOM 3457 C CA . GLN A 1 450 ? 11.525 -8.919 34.442 1.00 87.12 450 GLN A CA 1
ATOM 3458 C C . GLN A 1 450 ? 12.681 -7.912 34.390 1.00 87.12 450 GLN A C 1
ATOM 3460 O O . GLN A 1 450 ? 13.694 -8.110 35.057 1.00 87.12 450 GLN A O 1
ATOM 3465 N N . THR A 1 451 ? 12.546 -6.840 33.606 1.00 86.38 451 THR A N 1
ATOM 3466 C CA . THR A 1 451 ? 13.628 -5.879 33.339 1.00 86.38 451 THR A CA 1
ATOM 3467 C C . THR A 1 451 ? 13.632 -4.696 34.308 1.00 86.38 451 THR A C 1
ATOM 3469 O O . THR A 1 451 ? 14.704 -4.200 34.639 1.00 86.38 451 THR A O 1
ATOM 3472 N N . TYR A 1 452 ? 12.470 -4.269 34.816 1.00 88.56 452 TYR A N 1
ATOM 3473 C CA . TYR A 1 452 ? 12.328 -3.053 35.630 1.00 88.56 452 TYR A CA 1
ATOM 3474 C C . TYR A 1 452 ? 11.726 -3.310 37.023 1.00 88.56 452 TYR A C 1
ATOM 3476 O O . TYR A 1 452 ? 11.083 -2.430 37.593 1.00 88.56 452 TYR A O 1
ATOM 3484 N N . ALA A 1 453 ? 11.962 -4.493 37.601 1.00 85.38 453 ALA A N 1
ATOM 3485 C CA . ALA A 1 453 ? 11.337 -4.979 38.839 1.00 85.38 453 ALA A CA 1
ATOM 3486 C C . ALA A 1 453 ? 11.331 -3.991 40.034 1.00 85.38 453 ALA A C 1
ATOM 3488 O O . ALA A 1 453 ? 10.360 -3.941 40.779 1.00 85.38 453 ALA A O 1
ATOM 3489 N N . GLU A 1 454 ? 12.370 -3.167 40.223 1.00 85.44 454 GLU A N 1
ATOM 3490 C CA . GLU A 1 454 ? 12.435 -2.187 41.332 1.00 85.44 454 GLU A CA 1
ATOM 3491 C C . GLU A 1 454 ? 11.596 -0.908 41.099 1.00 85.44 454 GLU A C 1
ATOM 3493 O O . GLU A 1 454 ? 11.372 -0.100 42.014 1.00 85.44 454 GLU A O 1
ATOM 3498 N N . ARG A 1 455 ? 11.141 -0.698 39.859 1.00 90.06 455 ARG A N 1
ATOM 3499 C CA . ARG A 1 455 ? 10.368 0.464 39.386 1.00 90.06 455 ARG A CA 1
ATOM 3500 C C . ARG A 1 455 ? 9.001 0.086 38.805 1.00 90.06 455 ARG A C 1
ATOM 3502 O O . ARG A 1 455 ? 8.232 0.985 38.469 1.00 90.06 455 ARG A O 1
ATOM 3509 N N . HIS A 1 456 ? 8.701 -1.204 38.689 1.00 94.50 456 HIS A N 1
ATOM 3510 C CA . HIS A 1 456 ? 7.424 -1.736 38.229 1.00 94.50 456 HIS A CA 1
ATOM 3511 C C . HIS A 1 456 ? 6.516 -2.090 39.413 1.00 94.50 456 HIS A C 1
ATOM 3513 O O . HIS A 1 456 ? 6.965 -2.655 40.407 1.00 94.50 456 HIS A O 1
ATOM 3519 N N . THR A 1 457 ? 5.230 -1.772 39.286 1.00 94.38 457 THR A N 1
ATOM 3520 C CA . THR A 1 457 ? 4.171 -2.152 40.224 1.00 94.38 457 THR A CA 1
ATOM 3521 C C . THR A 1 457 ? 3.033 -2.788 39.428 1.00 94.38 457 THR A C 1
ATOM 3523 O O . THR A 1 457 ? 2.381 -2.120 38.624 1.00 94.38 457 THR A O 1
ATOM 3526 N N . ASP A 1 458 ? 2.788 -4.078 39.636 1.00 92.88 458 ASP A N 1
ATOM 3527 C CA . ASP A 1 458 ? 1.730 -4.815 38.942 1.00 92.88 458 ASP A CA 1
ATOM 3528 C C . ASP A 1 458 ? 0.456 -4.862 39.795 1.00 92.88 458 ASP A C 1
ATOM 3530 O O . ASP A 1 458 ? 0.449 -5.426 40.888 1.00 92.88 458 ASP A O 1
ATOM 3534 N N . LEU A 1 459 ? -0.614 -4.238 39.305 1.00 93.69 459 LEU A N 1
ATOM 3535 C CA . LEU A 1 459 ? -1.908 -4.128 39.974 1.00 93.69 459 LEU A CA 1
ATOM 3536 C C . LEU A 1 459 ? -2.935 -4.982 39.226 1.00 93.69 459 LEU A C 1
ATOM 3538 O O . LEU A 1 459 ? -3.562 -4.546 38.256 1.00 93.69 459 LEU A O 1
ATOM 3542 N N . LEU A 1 460 ? -3.086 -6.219 39.692 1.00 90.50 460 LEU A N 1
ATOM 3543 C CA . LEU A 1 460 ? -4.124 -7.152 39.266 1.00 90.50 460 LEU A CA 1
ATOM 3544 C C . LEU A 1 460 ? -5.402 -6.853 40.059 1.00 90.50 460 LEU A C 1
ATOM 3546 O O . LEU A 1 460 ? -5.482 -7.166 41.242 1.00 90.50 460 LEU A O 1
ATOM 3550 N N . LEU A 1 461 ? -6.390 -6.229 39.415 1.00 89.06 461 LEU A N 1
ATOM 3551 C CA . LEU A 1 461 ? -7.669 -5.907 40.046 1.00 89.06 461 LEU A CA 1
ATOM 3552 C C . LEU A 1 461 ? -8.567 -7.143 40.103 1.00 89.06 461 LEU A C 1
ATOM 3554 O O . LEU A 1 461 ? -9.284 -7.452 39.144 1.00 89.06 461 LEU A O 1
ATOM 3558 N N . GLU A 1 462 ? -8.542 -7.820 41.246 1.00 84.62 462 GLU A N 1
ATOM 3559 C CA . GLU A 1 462 ? -9.516 -8.853 41.597 1.00 84.62 462 GLU A CA 1
ATOM 3560 C C . GLU A 1 462 ? -10.905 -8.233 41.861 1.00 84.62 462 GLU A C 1
ATOM 3562 O O . GLU A 1 462 ? -11.016 -7.025 42.111 1.00 84.62 462 GLU A O 1
ATOM 3567 N N . PRO A 1 463 ? -12.001 -9.006 41.772 1.00 82.75 463 PRO A N 1
ATOM 3568 C CA . PRO A 1 463 ? -13.325 -8.504 42.118 1.00 82.75 463 PRO A CA 1
ATOM 3569 C C . PRO A 1 463 ? -13.438 -8.166 43.609 1.00 82.75 463 PRO A C 1
ATOM 3571 O O . PRO A 1 463 ? -12.830 -8.828 44.447 1.00 82.75 463 PRO A O 1
ATOM 3574 N N . LEU A 1 464 ? -14.236 -7.146 43.938 1.00 82.88 464 LEU A N 1
ATOM 3575 C CA . LEU A 1 464 ? -14.474 -6.719 45.318 1.00 82.88 464 LEU A CA 1
ATOM 3576 C C . LEU A 1 464 ? -15.003 -7.876 46.175 1.00 82.88 464 LEU A C 1
ATOM 3578 O O . LEU A 1 464 ? -15.925 -8.592 45.774 1.00 82.88 464 LEU A O 1
ATOM 3582 N N . THR A 1 465 ? -14.501 -8.007 47.401 1.00 81.94 465 THR A N 1
ATOM 3583 C CA . THR A 1 465 ? -15.041 -8.970 48.368 1.00 81.94 465 THR A CA 1
ATOM 3584 C C . THR A 1 465 ? -16.496 -8.644 48.728 1.00 81.94 465 THR A C 1
ATOM 3586 O O . THR A 1 465 ? -17.018 -7.562 48.443 1.00 81.94 465 THR A O 1
ATOM 3589 N N . ALA A 1 466 ? -17.174 -9.568 49.415 1.00 71.94 466 ALA A N 1
ATOM 3590 C CA . ALA A 1 466 ? -18.550 -9.356 49.866 1.00 71.94 466 ALA A CA 1
ATOM 3591 C C . ALA A 1 466 ? -18.710 -8.116 50.774 1.00 71.94 466 ALA A C 1
ATOM 3593 O O . ALA A 1 466 ? -19.713 -7.416 50.665 1.00 71.94 466 ALA A O 1
ATOM 3594 N N . VAL A 1 467 ? -17.725 -7.812 51.631 1.00 76.56 467 VAL A N 1
ATOM 3595 C CA . VAL A 1 467 ? -17.763 -6.675 52.578 1.00 76.56 467 VAL A CA 1
ATOM 3596 C C . VAL A 1 467 ? -17.514 -5.339 51.869 1.00 76.56 467 VAL A C 1
ATOM 3598 O O . VAL A 1 467 ? -18.147 -4.322 52.163 1.00 76.56 467 VAL A O 1
ATOM 3601 N N . GLU A 1 468 ? -16.627 -5.335 50.882 1.00 81.75 468 GLU A N 1
ATOM 3602 C CA . GLU A 1 468 ? -16.351 -4.157 50.058 1.00 81.75 468 GLU A CA 1
ATOM 3603 C C . GLU A 1 468 ? -17.524 -3.881 49.119 1.00 81.75 468 GLU A C 1
ATOM 3605 O O . GLU A 1 468 ? -18.012 -2.758 49.045 1.00 81.75 468 GLU A O 1
ATOM 3610 N N . SER A 1 469 ? -18.082 -4.922 48.504 1.00 76.31 469 SER A N 1
ATOM 3611 C CA . SER A 1 469 ? -19.321 -4.816 47.737 1.00 76.31 469 SER A CA 1
ATOM 3612 C C . SER A 1 469 ? -20.482 -4.305 48.615 1.00 76.31 469 SER A C 1
ATOM 3614 O O . SER A 1 469 ? -21.246 -3.456 48.162 1.00 76.31 469 SER A O 1
ATOM 3616 N N . GLN A 1 470 ? -20.599 -4.735 49.886 1.00 75.38 470 GLN A N 1
ATOM 3617 C CA . GLN A 1 470 ? -21.592 -4.201 50.845 1.00 75.38 470 GLN A CA 1
ATOM 3618 C C . GLN A 1 470 ? -21.416 -2.700 51.071 1.00 75.38 470 GLN A C 1
ATOM 3620 O O . GLN A 1 470 ? -22.402 -1.965 51.136 1.00 75.38 470 GLN A O 1
ATOM 3625 N N . THR A 1 471 ? -20.165 -2.257 51.170 1.00 77.12 471 THR A N 1
ATOM 3626 C CA . THR A 1 471 ? -19.801 -0.856 51.395 1.00 77.12 471 THR A CA 1
ATOM 3627 C C . THR A 1 471 ? -20.053 -0.010 50.142 1.00 77.12 471 THR A C 1
ATOM 3629 O O . THR A 1 471 ? -20.620 1.075 50.247 1.00 77.12 471 THR A O 1
ATOM 3632 N N . LEU A 1 472 ? -19.751 -0.531 48.946 1.00 75.62 472 LEU A N 1
ATOM 3633 C CA . LEU A 1 472 ? -20.073 0.110 47.667 1.00 75.62 472 LEU A CA 1
ATOM 3634 C C . LEU A 1 472 ? -21.588 0.272 47.496 1.00 75.62 472 LEU A C 1
ATOM 3636 O O . LEU A 1 472 ? -22.044 1.355 47.149 1.00 75.62 472 LEU A O 1
ATOM 3640 N N . VAL A 1 473 ? -22.372 -0.769 47.797 1.00 74.50 473 VAL A N 1
ATOM 3641 C CA . VAL A 1 473 ? -23.843 -0.715 47.766 1.00 74.50 473 VAL A CA 1
ATOM 3642 C C . VAL A 1 473 ? -24.395 0.276 48.796 1.00 74.50 473 VAL A C 1
ATOM 3644 O O . VAL A 1 473 ? -25.334 0.994 48.484 1.00 74.50 473 VAL A O 1
ATOM 3647 N N . ALA A 1 474 ? -23.827 0.362 50.003 1.00 72.38 474 ALA A N 1
ATOM 3648 C CA . ALA A 1 474 ? -24.270 1.335 51.007 1.00 72.38 474 ALA A CA 1
ATOM 3649 C C . ALA A 1 474 ? -23.984 2.789 50.580 1.00 72.38 474 ALA A C 1
ATOM 3651 O O . ALA A 1 474 ? -24.863 3.648 50.677 1.00 72.38 474 ALA A O 1
ATOM 3652 N N . ASN A 1 475 ? -22.779 3.048 50.065 1.00 71.81 475 ASN A N 1
ATOM 3653 C CA . ASN A 1 475 ? -22.371 4.360 49.568 1.00 71.81 475 ASN A CA 1
ATOM 3654 C C . ASN A 1 475 ? -23.187 4.787 48.340 1.00 71.81 475 ASN A C 1
ATOM 3656 O O . ASN A 1 475 ? -23.709 5.894 48.311 1.00 71.81 475 ASN A O 1
ATOM 3660 N N . LEU A 1 476 ? -23.362 3.891 47.360 1.00 66.50 476 LEU A N 1
ATOM 3661 C CA . LEU A 1 476 ? -24.198 4.104 46.171 1.00 66.50 476 LEU A CA 1
ATOM 3662 C C . LEU A 1 476 ? -25.704 4.149 46.478 1.00 66.50 476 LEU A C 1
ATOM 3664 O O . LEU A 1 476 ? -26.487 4.037 45.542 1.00 66.50 476 LEU A O 1
ATOM 3668 N N . LEU A 1 477 ? -26.141 4.291 47.735 1.00 63.66 477 LEU A N 1
ATOM 3669 C CA . LEU A 1 477 ? -27.565 4.360 48.077 1.00 63.66 477 LEU A CA 1
ATOM 3670 C C . LEU A 1 477 ? -27.936 5.437 49.111 1.00 63.66 477 LEU A C 1
ATOM 3672 O O . LEU A 1 477 ? -29.062 5.912 49.046 1.00 63.66 477 LEU A O 1
ATOM 3676 N N . GLU A 1 478 ? -27.064 5.836 50.048 1.00 57.12 478 GLU A N 1
ATOM 3677 C CA . GLU A 1 478 ? -27.365 6.817 51.129 1.00 57.12 478 GLU A CA 1
ATOM 3678 C C . GLU A 1 478 ? -28.666 6.539 51.937 1.00 57.12 478 GLU A C 1
ATOM 3680 O O . GLU A 1 478 ? -29.231 7.423 52.587 1.00 57.12 478 GLU A O 1
ATOM 3685 N N . ILE A 1 479 ? -29.147 5.293 51.914 1.00 54.03 479 ILE A N 1
ATOM 3686 C CA . ILE A 1 479 ? -30.415 4.848 52.506 1.00 54.03 479 ILE A CA 1
ATOM 3687 C C . ILE A 1 479 ? -30.167 4.204 53.881 1.00 54.03 479 ILE A C 1
ATOM 3689 O O . ILE A 1 479 ? -29.383 3.260 53.996 1.00 54.03 479 ILE A O 1
ATOM 3693 N N . GLU A 1 480 ? -30.907 4.644 54.906 1.00 47.72 480 GLU A N 1
ATOM 3694 C CA . GLU A 1 480 ? -30.954 3.971 56.218 1.00 47.72 480 GLU A CA 1
ATOM 3695 C C . GLU A 1 480 ? -31.809 2.678 56.172 1.00 47.72 480 GLU A C 1
ATOM 3697 O O . GLU A 1 480 ? -31.415 1.665 56.744 1.00 47.72 480 GLU A O 1
ATOM 3702 N N . ASP A 1 481 ? -32.912 2.666 55.408 1.00 54.59 481 ASP A N 1
ATOM 3703 C CA . ASP A 1 481 ? -33.886 1.558 55.309 1.00 54.59 481 ASP A CA 1
ATOM 3704 C C . ASP A 1 481 ? -33.792 0.738 53.994 1.00 54.59 481 ASP A C 1
ATOM 3706 O O . ASP A 1 481 ? -34.762 0.632 53.236 1.00 54.59 481 ASP A O 1
ATOM 3710 N N . LEU A 1 482 ? -32.630 0.147 53.676 1.00 62.19 482 LEU A N 1
ATOM 3711 C CA . LEU A 1 482 ? -32.505 -0.756 52.518 1.00 62.19 482 LEU A CA 1
ATOM 3712 C C . LEU A 1 482 ? -32.699 -2.217 52.962 1.00 62.19 482 LEU A C 1
ATOM 3714 O O . LEU A 1 482 ? -31.869 -2.701 53.735 1.00 62.19 482 LEU A O 1
ATOM 3718 N N . PRO A 1 483 ? -33.713 -2.949 52.455 1.00 67.69 483 PRO A N 1
ATOM 3719 C CA . PRO A 1 483 ? -33.969 -4.331 52.860 1.00 67.69 483 PRO A CA 1
ATOM 3720 C C . PRO A 1 483 ? -32.758 -5.246 52.628 1.00 67.69 483 PRO A C 1
ATOM 3722 O O . PRO A 1 483 ? -32.273 -5.359 51.501 1.00 67.69 483 PRO A O 1
ATOM 3725 N N . ASP A 1 484 ? -32.303 -5.950 53.667 1.00 65.50 484 ASP A N 1
ATOM 3726 C CA . ASP A 1 484 ? -31.073 -6.760 53.611 1.00 65.50 484 ASP A CA 1
ATOM 3727 C C . ASP A 1 484 ? -31.105 -7.833 52.515 1.00 65.50 484 ASP A C 1
ATOM 3729 O O . ASP A 1 484 ? -30.118 -8.038 51.815 1.00 65.50 484 ASP A O 1
ATOM 3733 N N . VAL A 1 485 ? -32.277 -8.430 52.276 1.00 61.03 485 VAL A N 1
ATOM 3734 C CA . VAL A 1 485 ? -32.514 -9.414 51.202 1.00 61.03 485 VAL A CA 1
ATOM 3735 C C . VAL A 1 485 ? -32.261 -8.829 49.804 1.00 61.03 485 VAL A C 1
ATOM 3737 O O . VAL A 1 485 ? -31.840 -9.551 48.899 1.00 61.03 485 VAL A O 1
ATOM 3740 N N . LEU A 1 486 ? -32.485 -7.526 49.599 1.00 64.94 486 LEU A N 1
ATOM 3741 C CA . LEU A 1 486 ? -32.093 -6.859 48.356 1.00 64.94 486 LEU A CA 1
ATOM 3742 C C . LEU A 1 486 ? -30.578 -6.657 48.315 1.00 64.94 486 LEU A C 1
ATOM 3744 O O . LEU A 1 486 ? -29.956 -6.954 47.295 1.00 64.94 486 LEU A O 1
ATOM 3748 N N . ARG A 1 487 ? -29.994 -6.188 49.427 1.00 71.25 487 ARG A N 1
ATOM 3749 C CA . ARG A 1 487 ? -28.551 -5.963 49.571 1.00 71.25 487 ARG A CA 1
ATOM 3750 C C . ARG A 1 487 ? -27.794 -7.238 49.190 1.00 71.25 487 ARG A C 1
ATOM 3752 O O . ARG A 1 487 ? -27.029 -7.220 48.234 1.00 71.25 487 ARG A O 1
ATOM 3759 N N . GLU A 1 488 ? -28.098 -8.370 49.825 1.00 68.75 488 GLU A N 1
ATOM 3760 C CA . GLU A 1 488 ? -27.503 -9.681 49.517 1.00 68.75 488 GLU A CA 1
ATOM 3761 C C . GLU A 1 488 ? -27.686 -10.117 48.056 1.00 68.75 488 GLU A C 1
ATOM 3763 O O . GLU A 1 488 ? -26.766 -10.705 47.484 1.00 68.75 488 GLU A O 1
ATOM 3768 N N . ARG A 1 489 ? -28.813 -9.792 47.403 1.00 69.25 489 ARG A N 1
ATOM 3769 C CA . ARG A 1 489 ? -29.022 -10.092 45.974 1.00 69.25 489 ARG A CA 1
ATOM 3770 C C . ARG A 1 489 ? -28.165 -9.240 45.030 1.00 69.25 489 ARG A C 1
ATOM 3772 O O . ARG A 1 489 ? -27.734 -9.777 44.015 1.00 69.25 489 ARG A O 1
ATOM 3779 N N . ILE A 1 490 ? -27.883 -7.969 45.342 1.00 70.25 490 ILE A N 1
ATOM 3780 C CA . ILE A 1 490 ? -26.936 -7.153 44.547 1.00 70.25 490 ILE A CA 1
ATOM 3781 C C . ILE A 1 490 ? -25.538 -7.772 44.638 1.00 70.25 490 ILE A C 1
ATOM 3783 O O . ILE A 1 490 ? -24.867 -7.982 43.633 1.00 70.25 490 ILE A O 1
ATOM 3787 N N . LEU A 1 491 ? -25.131 -8.123 45.855 1.00 70.56 491 LEU A N 1
ATOM 3788 C CA . LEU A 1 491 ? -23.786 -8.597 46.182 1.00 70.56 491 LEU A CA 1
ATOM 3789 C C . LEU A 1 491 ? -23.483 -9.967 45.571 1.00 70.56 491 LEU A C 1
ATOM 3791 O O . LEU A 1 491 ? -22.436 -10.162 44.960 1.00 70.56 491 LEU A O 1
ATOM 3795 N N . SER A 1 492 ? -24.424 -10.901 45.716 1.00 66.69 492 SER A N 1
ATOM 3796 C CA . SER A 1 492 ? -24.294 -12.279 45.230 1.00 66.69 492 SER A CA 1
ATOM 3797 C C . SER A 1 492 ? -24.325 -12.401 43.705 1.00 66.69 492 SER A C 1
ATOM 3799 O O . SER A 1 492 ? -23.761 -13.354 43.177 1.00 66.69 492 SER A O 1
ATOM 3801 N N . ARG A 1 493 ? -24.951 -11.454 42.991 1.00 67.31 493 ARG A N 1
ATOM 3802 C CA . ARG A 1 493 ? -24.971 -11.420 41.516 1.00 67.31 493 ARG A CA 1
ATOM 3803 C C . ARG A 1 493 ? -23.885 -10.549 40.890 1.00 67.31 493 ARG A C 1
ATOM 3805 O O . ARG A 1 493 ? -23.549 -10.763 39.732 1.00 67.31 493 ARG A O 1
ATOM 3812 N N . ALA A 1 494 ? -23.326 -9.594 41.633 1.00 66.12 494 ALA A N 1
ATOM 3813 C CA . ALA A 1 494 ? -22.256 -8.745 41.123 1.00 66.12 494 ALA A CA 1
ATOM 3814 C C . ALA A 1 494 ? -20.901 -9.441 41.003 1.00 66.12 494 ALA A C 1
ATOM 3816 O O . ALA A 1 494 ? -20.044 -8.943 40.273 1.00 66.12 494 ALA A O 1
ATOM 3817 N N . GLU A 1 495 ? -20.686 -10.523 41.759 1.00 68.31 495 GLU A N 1
ATOM 3818 C CA . GLU A 1 495 ? -19.401 -11.232 41.863 1.00 68.31 495 GLU A CA 1
ATOM 3819 C C . GLU A 1 495 ? -18.205 -10.278 42.081 1.00 68.31 495 GLU A C 1
ATOM 3821 O O . GLU A 1 495 ? -17.102 -10.540 41.621 1.00 68.31 495 GLU A O 1
ATOM 3826 N N . GLY A 1 496 ? -18.431 -9.140 42.755 1.00 68.00 496 GLY A N 1
ATOM 3827 C CA . GLY A 1 496 ? -17.424 -8.108 43.020 1.00 68.00 496 GLY A CA 1
ATOM 3828 C C . GLY A 1 496 ? -17.136 -7.110 41.884 1.00 68.00 496 GLY A C 1
ATOM 3829 O O . GLY A 1 496 ? -16.172 -6.351 41.980 1.00 68.00 496 GLY A O 1
ATOM 3830 N N . ASN A 1 497 ? -17.921 -7.070 40.801 1.00 73.81 497 ASN A N 1
ATOM 3831 C CA . ASN A 1 497 ? -17.717 -6.138 39.681 1.00 73.81 497 ASN A CA 1
ATOM 3832 C C . ASN A 1 497 ? -18.382 -4.758 39.939 1.00 73.81 497 ASN A C 1
ATOM 3834 O O . ASN A 1 497 ? -19.613 -4.676 39.928 1.00 73.81 497 ASN A O 1
ATOM 3838 N N . PRO A 1 498 ? -17.625 -3.650 40.124 1.00 73.94 498 PRO A N 1
ATOM 3839 C CA . PRO A 1 498 ? -18.197 -2.361 40.531 1.00 73.94 498 PRO A CA 1
ATOM 3840 C C . PRO A 1 498 ? -19.118 -1.728 39.486 1.00 73.94 498 PRO A C 1
ATOM 3842 O O . PRO A 1 498 ? -20.186 -1.247 39.840 1.00 73.94 498 PRO A O 1
ATOM 3845 N N . PHE A 1 499 ? -18.753 -1.764 38.199 1.00 69.12 499 PHE A N 1
ATOM 3846 C CA . PHE A 1 499 ? -19.598 -1.211 37.132 1.00 69.12 499 PHE A CA 1
ATOM 3847 C C . PHE A 1 499 ? -20.895 -2.007 36.964 1.00 69.12 499 PHE A C 1
ATOM 3849 O O . PHE A 1 499 ? -21.928 -1.439 36.631 1.00 69.12 499 PHE A O 1
ATOM 3856 N N . TYR A 1 500 ? -20.870 -3.313 37.244 1.00 68.94 500 TYR A N 1
ATOM 3857 C CA . TYR A 1 500 ? -22.100 -4.088 37.341 1.00 68.94 500 TYR A CA 1
ATOM 3858 C C . TYR A 1 500 ? -22.941 -3.646 38.554 1.00 68.94 500 TYR A C 1
ATOM 3860 O O . TYR A 1 500 ? -24.143 -3.477 38.393 1.00 68.94 500 TYR A O 1
ATOM 3868 N N . VAL A 1 501 ? -22.356 -3.406 39.739 1.00 71.44 501 VAL A N 1
ATOM 3869 C CA . VAL A 1 501 ? -23.109 -2.863 40.895 1.00 71.44 501 VAL A CA 1
ATOM 3870 C C . VAL A 1 501 ? -23.723 -1.503 40.552 1.00 71.44 501 VAL A C 1
ATOM 3872 O O . VAL A 1 501 ? -24.904 -1.293 40.814 1.00 71.44 501 VAL A O 1
ATOM 3875 N N . GLU A 1 502 ? -22.956 -0.608 39.924 1.00 69.06 502 GLU A N 1
ATOM 3876 C CA . GLU A 1 502 ? -23.426 0.700 39.457 1.00 69.06 502 GLU A CA 1
ATOM 3877 C C . GLU A 1 502 ? -24.548 0.583 38.419 1.00 69.06 502 GLU A C 1
ATOM 3879 O O . GLU A 1 502 ? -25.540 1.291 38.548 1.00 69.06 502 GLU A O 1
ATOM 3884 N N . GLU A 1 503 ? -24.437 -0.291 37.412 1.00 65.56 503 GLU A N 1
ATOM 3885 C CA . GLU A 1 503 ? -25.450 -0.422 36.351 1.00 65.56 503 GLU A CA 1
ATOM 3886 C C . GLU A 1 503 ? -26.673 -1.235 36.811 1.00 65.56 503 GLU A C 1
ATOM 3888 O O . GLU A 1 503 ? -27.789 -0.971 36.369 1.00 65.56 503 GLU A O 1
ATOM 3893 N N . VAL A 1 504 ? -26.515 -2.159 37.767 1.00 68.38 504 VAL A N 1
ATOM 3894 C CA . VAL A 1 504 ? -27.646 -2.744 38.499 1.00 68.38 504 VAL A CA 1
ATOM 3895 C C . VAL A 1 504 ? -28.344 -1.672 39.291 1.00 68.38 504 VAL A C 1
ATOM 3897 O O . VAL A 1 504 ? -29.546 -1.538 39.120 1.00 68.38 504 VAL A O 1
ATOM 3900 N N . ILE A 1 505 ? -27.626 -0.870 40.082 1.00 68.06 505 ILE A N 1
ATOM 3901 C CA . ILE A 1 505 ? -28.210 0.282 40.771 1.00 68.06 505 ILE A CA 1
ATOM 3902 C C . ILE A 1 505 ? -28.838 1.238 39.746 1.00 68.06 505 ILE A C 1
ATOM 3904 O O . ILE A 1 505 ? -29.950 1.674 40.000 1.00 68.06 505 ILE A O 1
ATOM 3908 N N . ARG A 1 506 ? -28.266 1.428 38.542 1.00 63.72 506 ARG A N 1
ATOM 3909 C CA . ARG A 1 506 ? -28.874 2.161 37.406 1.00 63.72 506 ARG A CA 1
ATOM 3910 C C . ARG A 1 506 ? -30.162 1.495 36.862 1.00 63.72 506 ARG A C 1
ATOM 3912 O O . ARG A 1 506 ? -31.095 2.176 36.459 1.00 63.72 506 ARG A O 1
ATOM 3919 N N . SER A 1 507 ? -30.300 0.174 36.959 1.00 60.97 507 SER A N 1
ATOM 3920 C CA . SER A 1 507 ? -31.522 -0.581 36.617 1.00 60.97 507 SER A CA 1
ATOM 3921 C C . SER A 1 507 ? -32.551 -0.628 37.771 1.00 60.97 507 SER A C 1
ATOM 3923 O O . SER A 1 507 ? -33.758 -0.616 37.513 1.00 60.97 507 SER A O 1
ATOM 3925 N N . LEU A 1 508 ? -32.087 -0.576 39.032 1.00 65.75 508 LEU A N 1
ATOM 3926 C CA . LEU A 1 508 ? -32.840 -0.211 40.251 1.00 65.75 508 LEU A CA 1
ATOM 3927 C C . LEU A 1 508 ? -33.176 1.295 40.274 1.00 65.75 508 LEU A C 1
ATOM 3929 O O . LEU A 1 508 ? -33.837 1.783 41.191 1.00 65.75 508 LEU A O 1
ATOM 3933 N N . ILE A 1 509 ? -32.699 2.026 39.271 1.00 60.44 509 ILE A N 1
ATOM 3934 C CA . ILE A 1 509 ? -32.916 3.437 39.020 1.00 60.44 509 ILE A CA 1
ATOM 3935 C C . ILE A 1 509 ? -33.977 3.556 37.901 1.00 60.44 509 ILE A C 1
ATOM 3937 O O . ILE A 1 509 ? -35.121 3.763 38.226 1.00 60.44 509 ILE A O 1
ATOM 3941 N N . ASP A 1 510 ? -33.768 3.330 36.613 1.00 55.03 510 ASP A N 1
ATOM 3942 C CA . ASP A 1 510 ? -34.691 3.827 35.551 1.00 55.03 510 ASP A CA 1
ATOM 3943 C C . ASP A 1 510 ? -36.230 3.449 35.555 1.00 55.03 510 ASP A C 1
ATOM 3945 O O . ASP A 1 510 ? -36.923 3.786 34.598 1.00 55.03 510 ASP A O 1
ATOM 3949 N N . ARG A 1 511 ? -36.826 2.731 36.536 1.00 58.31 511 ARG A N 1
ATOM 3950 C CA . ARG A 1 511 ? -38.145 2.039 36.418 1.00 58.31 511 ARG A CA 1
ATOM 3951 C C . ARG A 1 511 ? -39.362 2.463 37.301 1.00 58.31 511 ARG A C 1
ATOM 3953 O O . ARG A 1 511 ? -40.447 1.949 37.046 1.00 58.31 511 ARG A O 1
ATOM 3960 N N . GLY A 1 512 ? -39.246 3.268 38.368 1.00 54.72 512 GLY A N 1
ATOM 3961 C CA . GLY A 1 512 ? -40.322 3.731 39.316 1.00 54.72 512 GLY A CA 1
ATOM 3962 C C . GLY A 1 512 ? -40.399 3.367 40.858 1.00 54.72 512 GLY A C 1
ATOM 3963 O O . GLY A 1 512 ? -41.501 3.453 41.384 1.00 54.72 512 GLY A O 1
ATOM 3964 N N . ALA A 1 513 ? -39.353 2.947 41.605 1.00 61.19 513 ALA A N 1
ATOM 3965 C CA . ALA A 1 513 ? -39.367 2.467 43.015 1.00 61.19 513 ALA A CA 1
ATOM 3966 C C . ALA A 1 513 ? -38.246 2.925 43.995 1.00 61.19 513 ALA A C 1
ATOM 3968 O O . ALA A 1 513 ? -38.493 2.862 45.199 1.00 61.19 513 ALA A O 1
ATOM 3969 N N . MET A 1 514 ? -37.045 3.349 43.583 1.00 60.31 514 MET A N 1
ATOM 3970 C CA . MET A 1 514 ? -36.117 4.062 44.487 1.00 60.31 514 MET A CA 1
ATOM 3971 C C . MET A 1 514 ? -36.340 5.546 44.241 1.00 60.31 514 MET A C 1
ATOM 3973 O O . MET A 1 514 ? -36.213 5.988 43.112 1.00 60.31 514 MET A O 1
ATOM 3977 N N . VAL A 1 515 ? -36.773 6.318 45.231 1.00 61.31 515 VAL A N 1
ATOM 3978 C CA . VAL A 1 515 ? -37.291 7.670 44.965 1.00 61.31 515 VAL A CA 1
ATOM 3979 C C . VAL A 1 515 ? -36.583 8.679 45.848 1.00 61.31 515 VAL A C 1
ATOM 3981 O O . VAL A 1 515 ? -36.382 8.433 47.039 1.00 61.31 515 VAL A O 1
ATOM 3984 N N . ARG A 1 516 ? -36.188 9.806 45.253 1.00 63.75 516 ARG A N 1
ATOM 3985 C CA . ARG A 1 516 ? -35.581 10.913 45.982 1.00 63.75 516 ARG A CA 1
ATOM 3986 C C . ARG A 1 516 ? -36.664 11.687 46.717 1.00 63.75 516 ARG A C 1
ATOM 3988 O O . ARG A 1 516 ? -37.689 12.019 46.129 1.00 63.75 516 ARG A O 1
ATOM 3995 N N . ASP A 1 517 ? -36.433 11.974 47.986 1.00 61.28 517 ASP A N 1
ATOM 3996 C CA . ASP A 1 517 ? -37.269 12.888 48.753 1.00 61.28 517 ASP A CA 1
ATOM 3997 C C . ASP A 1 517 ? -36.803 14.329 48.505 1.00 61.28 517 ASP A C 1
ATOM 3999 O O . ASP A 1 517 ? -35.722 14.723 48.947 1.00 61.28 517 ASP A O 1
ATOM 4003 N N . ASP A 1 518 ? -37.623 15.125 47.816 1.00 49.22 518 ASP A N 1
ATOM 4004 C CA . ASP A 1 518 ? -37.340 16.534 47.509 1.00 49.22 518 ASP A CA 1
ATOM 4005 C C . ASP A 1 518 ? -37.166 17.416 48.764 1.00 49.22 518 ASP A C 1
ATOM 4007 O O . ASP A 1 518 ? -36.575 18.494 48.679 1.00 49.22 518 ASP A O 1
ATOM 4011 N N . ALA A 1 519 ? -37.653 16.985 49.936 1.00 50.19 519 ALA A N 1
ATOM 4012 C CA . ALA A 1 519 ? -37.536 17.736 51.188 1.00 50.19 519 ALA A CA 1
ATOM 4013 C C . ALA A 1 519 ? -36.240 17.449 51.969 1.00 50.19 519 ALA A C 1
ATOM 4015 O O . ALA A 1 519 ? -35.797 18.306 52.737 1.00 50.19 519 ALA A O 1
ATOM 4016 N N . THR A 1 520 ? -35.624 16.274 51.792 1.00 58.84 520 THR A N 1
ATOM 4017 C CA . THR A 1 520 ? -34.381 15.879 52.494 1.00 58.84 520 THR A CA 1
ATOM 4018 C C . THR A 1 520 ? -33.192 15.623 51.569 1.00 58.84 520 THR A C 1
ATOM 4020 O O . THR A 1 520 ? -32.063 15.507 52.044 1.00 58.84 520 THR A O 1
ATOM 4023 N N . GLY A 1 521 ? -33.416 15.541 50.256 1.00 52.75 521 GLY A N 1
ATOM 4024 C CA . GLY A 1 521 ? -32.404 15.269 49.234 1.00 52.75 521 GLY A CA 1
ATOM 4025 C C . GLY A 1 521 ? -31.914 13.818 49.182 1.00 52.75 521 GLY A C 1
ATOM 4026 O O . GLY A 1 521 ? -31.098 13.502 48.310 1.00 52.75 521 GLY A O 1
ATOM 4027 N N . ARG A 1 522 ? -32.399 12.948 50.077 1.00 59.84 522 ARG A N 1
ATOM 4028 C CA . ARG A 1 522 ? -31.985 11.544 50.208 1.00 59.84 522 ARG A CA 1
ATOM 4029 C C . ARG A 1 522 ? -32.787 10.613 49.308 1.00 59.84 522 ARG A C 1
ATOM 4031 O O . ARG A 1 522 ? -33.901 10.925 48.891 1.00 59.84 522 ARG A O 1
ATOM 4038 N N . TRP A 1 523 ? -32.230 9.434 49.076 1.00 62.56 523 TRP A N 1
ATOM 4039 C CA . TRP A 1 523 ? -32.927 8.318 48.452 1.00 62.56 523 TRP A CA 1
ATOM 4040 C C . TRP A 1 523 ? -33.780 7.561 49.466 1.00 62.56 523 TRP A C 1
ATOM 4042 O O . TRP A 1 523 ? -33.438 7.468 50.643 1.00 62.56 523 TRP A O 1
ATOM 4052 N N . THR A 1 524 ? -34.905 7.017 49.006 1.00 61.94 524 THR A N 1
ATOM 4053 C CA . THR A 1 524 ? -35.803 6.190 49.816 1.00 61.94 524 THR A CA 1
ATOM 4054 C C . THR A 1 524 ? -36.239 4.950 49.050 1.00 61.94 524 THR A C 1
ATOM 4056 O O . THR A 1 524 ? -36.532 4.988 47.850 1.00 61.94 524 THR A O 1
ATOM 4059 N N . ALA A 1 525 ? -36.287 3.827 49.761 1.00 62.75 525 ALA A N 1
ATOM 4060 C CA . ALA A 1 525 ? -36.778 2.569 49.235 1.00 62.75 525 ALA A CA 1
ATOM 4061 C C . ALA A 1 525 ? -38.315 2.529 49.317 1.00 62.75 525 ALA A C 1
ATOM 4063 O O . ALA A 1 525 ? -38.877 2.449 50.410 1.00 62.75 525 ALA A O 1
ATOM 4064 N N . THR A 1 526 ? -39.030 2.557 48.185 1.00 62.16 526 THR A N 1
ATOM 4065 C CA . THR A 1 526 ? -40.480 2.279 48.219 1.00 62.16 526 THR A CA 1
ATOM 4066 C C . THR A 1 526 ? -40.743 0.813 48.583 1.00 62.16 526 THR A C 1
ATOM 4068 O O . THR A 1 526 ? -39.855 -0.040 48.549 1.00 62.16 526 THR A O 1
ATOM 4071 N N . ARG A 1 527 ? -42.004 0.465 48.871 1.00 53.38 527 ARG A N 1
ATOM 4072 C CA . ARG A 1 527 ? -42.403 -0.928 49.151 1.00 53.38 527 ARG A CA 1
ATOM 4073 C C . ARG A 1 527 ? -42.131 -1.909 48.003 1.00 53.38 527 ARG A C 1
ATOM 4075 O O . ARG A 1 527 ? -42.116 -3.109 48.249 1.00 53.38 527 ARG A O 1
ATOM 4082 N N . GLU A 1 528 ? -41.880 -1.416 46.791 1.00 51.50 528 GLU A N 1
ATOM 4083 C CA . GLU A 1 528 ? -41.488 -2.226 45.635 1.00 51.50 528 GLU A CA 1
ATOM 4084 C C . GLU A 1 528 ? -39.961 -2.498 45.578 1.00 51.50 528 GLU A C 1
ATOM 4086 O O . GLU A 1 528 ? -39.495 -3.235 44.711 1.00 51.50 528 GLU A O 1
ATOM 4091 N N . VAL A 1 529 ? -39.152 -1.979 46.512 1.00 52.38 529 VAL A N 1
ATOM 4092 C CA . VAL A 1 529 ? -37.676 -2.082 46.459 1.00 52.38 529 VAL A CA 1
ATOM 4093 C C . VAL A 1 529 ? -37.111 -3.407 46.965 1.00 52.38 529 VAL A C 1
ATOM 4095 O O . VAL A 1 529 ? -36.202 -3.945 46.348 1.00 52.38 529 VAL A O 1
ATOM 4098 N N . ALA A 1 530 ? -37.671 -4.011 48.018 1.00 51.09 530 ALA A N 1
ATOM 4099 C CA . ALA A 1 530 ? -37.273 -5.371 48.430 1.00 51.09 530 ALA A CA 1
ATOM 4100 C C . ALA A 1 530 ? -37.392 -6.386 47.275 1.00 51.09 530 ALA A C 1
ATOM 4102 O O . ALA A 1 530 ? -36.728 -7.421 47.240 1.00 51.09 530 ALA A O 1
ATOM 4103 N N . THR A 1 531 ? -38.269 -6.068 46.329 1.00 50.34 531 THR A N 1
ATOM 4104 C CA . THR A 1 531 ? -38.661 -6.931 45.235 1.00 50.34 531 THR A CA 1
ATOM 4105 C C . THR A 1 531 ? -37.688 -6.866 44.029 1.00 50.34 531 THR A C 1
ATOM 4107 O O . THR A 1 531 ? -37.318 -7.937 43.565 1.00 50.34 531 THR A O 1
ATOM 4110 N N . ILE A 1 532 ? -37.162 -5.711 43.569 1.00 54.69 532 ILE A N 1
ATOM 4111 C CA . ILE A 1 532 ? -35.867 -5.553 42.816 1.00 54.69 532 ILE A CA 1
ATOM 4112 C C . ILE A 1 532 ? -35.270 -6.712 41.938 1.00 54.69 532 ILE A C 1
ATOM 4114 O O . ILE A 1 532 ? -34.573 -7.536 42.548 1.00 54.69 532 ILE A O 1
ATOM 4118 N N . PRO A 1 533 ? -35.445 -6.910 40.597 1.00 52.78 533 PRO A N 1
ATOM 4119 C CA . PRO A 1 533 ? -34.636 -7.902 39.860 1.00 52.78 533 PRO A CA 1
ATOM 4120 C C . PRO A 1 533 ? -33.196 -7.441 39.675 1.00 52.78 533 PRO A C 1
ATOM 4122 O O . PRO A 1 533 ? -32.898 -6.254 39.768 1.00 52.78 533 PRO A O 1
ATOM 4125 N N . ILE A 1 534 ? -32.320 -8.428 39.481 1.00 57.41 534 ILE A N 1
ATOM 4126 C CA . ILE A 1 534 ? -30.870 -8.268 39.395 1.00 57.41 534 ILE A CA 1
ATOM 4127 C C . ILE A 1 534 ? -30.348 -9.369 38.447 1.00 57.41 534 ILE A C 1
ATOM 4129 O O . ILE A 1 534 ? -30.629 -10.539 38.730 1.00 57.41 534 ILE A O 1
ATOM 4133 N N . PRO A 1 535 ? -29.665 -9.020 37.336 1.00 53.03 535 PRO A N 1
ATOM 4134 C CA . PRO A 1 535 ? -29.286 -9.948 36.266 1.00 53.03 535 PRO A CA 1
ATOM 4135 C C . PRO A 1 535 ? -28.096 -10.837 36.583 1.00 53.03 535 PRO A C 1
ATOM 4137 O O . PRO A 1 535 ? -27.378 -10.638 37.552 1.00 53.03 535 PRO A O 1
ATOM 4140 N N . ASP A 1 536 ? -27.807 -11.754 35.671 1.00 51.44 536 ASP A N 1
ATOM 4141 C CA . ASP A 1 536 ? -26.689 -12.687 35.826 1.00 51.44 536 ASP A CA 1
ATOM 4142 C C . ASP A 1 536 ? -25.475 -12.286 34.966 1.00 51.44 536 ASP A C 1
ATOM 4144 O O . ASP A 1 536 ? -24.421 -12.907 35.045 1.00 51.44 536 ASP A O 1
ATOM 4148 N N . THR A 1 537 ? -25.602 -11.249 34.122 1.00 57.84 537 THR A N 1
ATOM 4149 C CA . THR A 1 537 ? -24.501 -10.722 33.296 1.00 57.84 537 THR A CA 1
ATOM 4150 C C . THR A 1 537 ? -24.617 -9.215 33.058 1.00 57.84 537 THR A C 1
ATOM 4152 O O . THR A 1 537 ? -25.711 -8.679 32.878 1.00 57.84 537 THR A O 1
ATOM 4155 N N . LEU A 1 538 ? -23.469 -8.539 32.948 1.00 62.28 538 LEU A N 1
ATOM 4156 C CA . LEU A 1 538 ? -23.374 -7.123 32.568 1.00 62.28 538 LEU A CA 1
ATOM 4157 C C . LEU A 1 538 ? -23.946 -6.840 31.165 1.00 62.28 538 LEU A C 1
ATOM 4159 O O . LEU A 1 538 ? -24.585 -5.814 30.942 1.00 62.28 538 LEU A O 1
ATOM 4163 N N . GLN A 1 539 ? -23.757 -7.771 30.224 1.00 60.59 539 GLN A N 1
ATOM 4164 C CA . GLN A 1 539 ? -24.321 -7.672 28.874 1.00 60.59 539 GLN A CA 1
ATOM 4165 C C . GLN A 1 539 ? -25.859 -7.693 28.897 1.00 60.59 539 GLN A C 1
ATOM 4167 O O . GLN A 1 539 ? -26.482 -7.010 28.086 1.00 60.59 539 GLN A O 1
ATOM 4172 N N . GLY A 1 540 ? -26.464 -8.417 29.847 1.00 62.19 540 GLY A N 1
ATOM 4173 C CA . GLY A 1 540 ? -27.904 -8.392 30.099 1.00 62.19 540 GLY A CA 1
ATOM 4174 C C . GLY A 1 540 ? -28.406 -7.008 30.511 1.00 62.19 540 GLY A C 1
ATOM 4175 O O . GLY A 1 540 ? -29.386 -6.543 29.940 1.00 62.19 540 GLY A O 1
ATOM 4176 N N . VAL A 1 541 ? -27.703 -6.308 31.416 1.00 68.19 541 VAL A N 1
ATOM 4177 C CA . VAL A 1 541 ? -28.088 -4.942 31.834 1.00 68.19 541 VAL A CA 1
ATOM 4178 C C . VAL A 1 541 ? -28.054 -3.972 30.648 1.00 68.19 541 VAL A C 1
ATOM 4180 O O . VAL A 1 541 ? -29.013 -3.242 30.408 1.00 68.19 541 VAL A O 1
ATOM 4183 N N . LEU A 1 542 ? -26.968 -3.997 29.866 1.00 72.00 542 LEU A N 1
ATOM 4184 C CA . LEU A 1 542 ? -26.791 -3.103 28.716 1.00 72.00 542 LEU A CA 1
ATOM 4185 C C . LEU A 1 542 ? -27.826 -3.374 27.611 1.00 72.00 542 LEU A C 1
ATOM 4187 O O . LEU A 1 542 ? -28.378 -2.429 27.048 1.00 72.00 542 LEU A O 1
ATOM 4191 N N . MET A 1 543 ? -28.156 -4.643 27.342 1.00 71.88 543 MET A N 1
ATOM 4192 C CA . MET A 1 543 ? -29.268 -4.999 26.451 1.00 71.88 543 MET A CA 1
ATOM 4193 C C . MET A 1 543 ? -30.615 -4.521 27.007 1.00 71.88 543 MET A C 1
ATOM 4195 O O . MET A 1 543 ? -31.380 -3.909 26.271 1.00 71.88 543 MET A O 1
ATOM 4199 N N . ALA A 1 544 ? -30.875 -4.703 28.304 1.00 68.81 544 ALA A N 1
ATOM 4200 C CA . ALA A 1 544 ? -32.115 -4.274 28.953 1.00 68.81 544 ALA A CA 1
ATOM 4201 C C . ALA A 1 544 ? -32.282 -2.745 29.056 1.00 68.81 544 ALA A C 1
ATOM 4203 O O . ALA A 1 544 ? -33.389 -2.292 29.348 1.00 68.81 544 ALA A O 1
ATOM 4204 N N . ARG A 1 545 ? -31.225 -1.947 28.824 1.00 75.94 545 ARG A N 1
ATOM 4205 C CA . ARG A 1 545 ? -31.318 -0.491 28.599 1.00 75.94 545 ARG A CA 1
ATOM 4206 C C . ARG A 1 545 ? -31.502 -0.151 27.115 1.00 75.94 545 ARG A C 1
ATOM 4208 O O . ARG A 1 545 ? -32.355 0.668 26.794 1.00 75.94 545 ARG A O 1
ATOM 4215 N N . ILE A 1 546 ? -30.783 -0.817 26.205 1.00 82.00 546 ILE A N 1
ATOM 4216 C CA . ILE A 1 546 ? -30.944 -0.634 24.747 1.00 82.00 546 ILE A CA 1
ATOM 4217 C C . ILE A 1 546 ? -32.365 -1.009 24.278 1.00 82.00 546 ILE A C 1
ATOM 4219 O O . ILE A 1 546 ? -32.929 -0.304 23.449 1.00 82.00 546 ILE A O 1
ATOM 4223 N N . ASP A 1 547 ? -32.986 -2.040 24.858 1.00 73.44 547 ASP A N 1
ATOM 4224 C CA . ASP A 1 547 ? -34.376 -2.456 24.586 1.00 73.44 547 ASP A CA 1
ATOM 4225 C C . ASP A 1 547 ? -35.458 -1.493 25.125 1.00 73.44 547 ASP A C 1
ATOM 4227 O O . ASP A 1 547 ? -36.643 -1.723 24.892 1.00 73.44 547 ASP A O 1
ATOM 4231 N N . ARG A 1 548 ? -35.088 -0.424 25.848 1.00 75.12 548 ARG A N 1
ATOM 4232 C CA . ARG A 1 548 ? -36.024 0.640 26.277 1.00 75.12 548 ARG A CA 1
ATOM 4233 C C . ARG A 1 548 ? -36.030 1.847 25.342 1.00 75.12 548 ARG A C 1
ATOM 4235 O O . ARG A 1 548 ? -36.919 2.689 25.450 1.00 75.12 548 ARG A O 1
ATOM 4242 N N . LEU A 1 549 ? -35.047 1.944 24.447 1.00 81.06 549 LEU A N 1
ATOM 4243 C CA . LEU A 1 549 ? -35.018 2.962 23.404 1.00 81.06 549 LEU A CA 1
ATOM 4244 C C . LEU A 1 549 ? -36.179 2.728 22.425 1.00 81.06 549 LEU A C 1
ATOM 4246 O O . LEU A 1 549 ? -36.576 1.592 22.177 1.00 81.06 549 LEU A O 1
ATOM 4250 N N . GLN A 1 550 ? -36.693 3.803 21.827 1.00 82.31 550 GLN A N 1
ATOM 4251 C CA . GLN A 1 550 ? -37.576 3.687 20.661 1.00 82.31 550 GLN A CA 1
ATOM 4252 C C . GLN A 1 550 ? -36.829 2.988 19.515 1.00 82.31 550 GLN A C 1
ATOM 4254 O O . GLN A 1 550 ? -35.623 3.185 19.376 1.00 82.31 550 GLN A O 1
ATOM 4259 N N . GLU A 1 551 ? -37.528 2.191 18.703 1.00 78.62 551 GLU A N 1
ATOM 4260 C CA . GLU A 1 551 ? -36.895 1.298 17.716 1.00 78.62 551 GLU A CA 1
ATOM 4261 C C . GLU A 1 551 ? -35.997 2.057 16.722 1.00 78.62 551 GLU A C 1
ATOM 4263 O O . GLU A 1 551 ? -34.844 1.681 16.527 1.00 78.62 551 GLU A O 1
ATOM 4268 N N . ASP A 1 552 ? -36.461 3.192 16.198 1.00 83.44 552 ASP A N 1
ATOM 4269 C CA . ASP A 1 552 ? -35.696 4.099 15.331 1.00 83.44 552 ASP A CA 1
ATOM 4270 C C . ASP A 1 552 ? -34.403 4.588 16.038 1.00 83.44 552 ASP A C 1
ATOM 4272 O O . ASP A 1 552 ? -33.293 4.479 15.515 1.00 83.44 552 ASP A O 1
ATOM 4276 N N . THR A 1 553 ? -34.506 5.018 17.305 1.00 87.38 553 THR A N 1
ATOM 4277 C CA . THR A 1 553 ? -33.367 5.441 18.150 1.00 87.38 553 THR A CA 1
ATOM 4278 C C . THR A 1 553 ? -32.385 4.292 18.429 1.00 87.38 553 THR A C 1
ATOM 4280 O O . THR A 1 553 ? -31.164 4.477 18.404 1.00 87.38 553 THR A O 1
ATOM 4283 N N . LYS A 1 554 ? -32.903 3.084 18.675 1.00 88.50 554 LYS A N 1
ATOM 4284 C CA . LYS A 1 554 ? -32.136 1.843 18.860 1.00 88.50 554 LYS A CA 1
ATOM 4285 C C . LYS A 1 554 ? -31.395 1.467 17.575 1.00 88.50 554 LYS A C 1
ATOM 4287 O O . LYS A 1 554 ? -30.218 1.105 17.634 1.00 88.50 554 LYS A O 1
ATOM 4292 N N . ARG A 1 555 ? -32.040 1.621 16.417 1.00 88.25 555 ARG A N 1
ATOM 4293 C CA . ARG A 1 555 ? -31.475 1.352 15.090 1.00 88.25 555 ARG A CA 1
ATOM 4294 C C . ARG A 1 555 ? -30.391 2.365 14.711 1.00 88.25 555 ARG A C 1
ATOM 4296 O O . ARG A 1 555 ? -29.331 1.943 14.253 1.00 88.25 555 ARG A O 1
ATOM 4303 N N . VAL A 1 556 ? -30.560 3.652 15.031 1.00 93.31 556 VAL A N 1
ATOM 4304 C CA . VAL A 1 556 ? -29.497 4.678 14.926 1.00 93.31 556 VAL A CA 1
ATOM 4305 C C . VAL A 1 556 ? -28.269 4.311 15.775 1.00 93.31 556 VAL A C 1
ATOM 4307 O O . VAL A 1 556 ? -27.142 4.351 15.276 1.00 93.31 556 VAL A O 1
ATOM 4310 N N . LEU A 1 557 ? -28.454 3.883 17.032 1.00 93.50 557 LEU A N 1
ATOM 4311 C CA . LEU A 1 557 ? -27.347 3.437 17.897 1.00 93.50 557 LEU A CA 1
ATOM 4312 C C . LEU A 1 557 ? -26.627 2.201 17.326 1.00 93.50 557 LEU A C 1
ATOM 4314 O O . LEU A 1 557 ? -25.399 2.099 17.381 1.00 93.50 557 LEU A O 1
ATOM 4318 N N . GLN A 1 558 ? -27.384 1.263 16.756 1.00 92.38 558 GLN A N 1
ATOM 4319 C CA . GLN A 1 558 ? -26.845 0.080 16.091 1.00 92.38 558 GLN A CA 1
ATOM 4320 C C . GLN A 1 558 ? -26.067 0.434 14.812 1.00 92.38 558 GLN A C 1
ATOM 4322 O O . GLN A 1 558 ? -24.958 -0.072 14.636 1.00 92.38 558 GLN A O 1
ATOM 4327 N N . MET A 1 559 ? -26.578 1.328 13.959 1.00 93.50 559 MET A N 1
ATOM 4328 C CA . MET A 1 559 ? -25.873 1.852 12.778 1.00 93.50 559 MET A CA 1
ATOM 4329 C C . MET A 1 559 ? -24.544 2.511 13.172 1.00 93.50 559 MET A C 1
ATOM 4331 O O . MET A 1 559 ? -23.488 2.135 12.660 1.00 93.50 559 MET A O 1
ATOM 4335 N N . ALA A 1 560 ? -24.566 3.411 14.160 1.00 93.00 560 ALA A N 1
ATOM 4336 C CA . ALA A 1 560 ? -23.365 4.055 14.692 1.00 93.00 560 ALA A CA 1
ATOM 4337 C C . ALA A 1 560 ? -22.319 3.038 15.193 1.00 93.00 560 ALA A C 1
ATOM 4339 O O . ALA A 1 560 ? -21.124 3.195 14.943 1.00 93.00 560 ALA A O 1
ATOM 4340 N N . SER A 1 561 ? -22.762 1.942 15.826 1.00 92.94 561 SER A N 1
ATOM 4341 C CA . SER A 1 561 ? -21.870 0.892 16.345 1.00 92.94 561 SER A CA 1
ATOM 4342 C C . SER A 1 561 ? -21.079 0.130 15.270 1.00 92.94 561 SER A C 1
ATOM 4344 O O . SER A 1 561 ? -20.060 -0.495 15.595 1.00 92.94 561 SER A O 1
ATOM 4346 N N . VAL A 1 562 ? -21.542 0.186 14.011 1.00 93.25 562 VAL A N 1
ATOM 4347 C CA . VAL A 1 562 ? -20.899 -0.397 12.820 1.00 93.25 562 VAL A CA 1
ATOM 4348 C C . VAL A 1 562 ? -19.885 0.562 12.185 1.00 93.25 562 VAL A C 1
ATOM 4350 O O . VAL A 1 562 ? -18.910 0.085 11.608 1.00 93.25 562 VAL A O 1
ATOM 4353 N N . ILE A 1 563 ? -20.070 1.882 12.320 1.00 89.25 563 ILE A N 1
ATOM 4354 C CA . ILE A 1 563 ? -19.086 2.888 11.879 1.00 89.25 563 ILE A CA 1
ATOM 4355 C C . ILE A 1 563 ? -17.854 2.849 12.793 1.00 89.25 563 ILE A C 1
ATOM 4357 O O . ILE A 1 563 ? -16.731 2.738 12.310 1.00 89.25 563 ILE A O 1
ATOM 4361 N N . GLY A 1 564 ? -18.049 2.917 14.115 1.00 81.12 564 GLY A N 1
ATOM 4362 C CA . GLY A 1 564 ? -16.934 2.934 15.062 1.00 81.12 564 GLY A CA 1
ATOM 4363 C C . GLY A 1 564 ? -17.315 3.299 16.496 1.00 81.12 564 GLY A C 1
ATOM 4364 O O . GLY A 1 564 ? -18.481 3.478 16.841 1.00 81.12 564 GLY A O 1
ATOM 4365 N N . ARG A 1 565 ? -16.300 3.401 17.363 1.00 78.00 565 ARG A N 1
ATOM 4366 C CA . ARG A 1 565 ? -16.423 3.979 18.721 1.00 78.00 565 ARG A CA 1
ATOM 4367 C C . ARG A 1 565 ? -16.518 5.496 18.647 1.00 78.00 565 ARG A C 1
ATOM 4369 O O . ARG A 1 565 ? -17.240 6.077 19.450 1.00 78.00 565 ARG A O 1
ATOM 4376 N N . ILE A 1 566 ? -15.819 6.085 17.679 1.00 78.69 566 ILE A N 1
ATOM 4377 C CA . ILE A 1 566 ? -15.955 7.463 17.207 1.00 78.69 566 ILE A CA 1
ATOM 4378 C C . ILE A 1 566 ? -16.562 7.389 15.803 1.00 78.69 566 ILE A C 1
ATOM 4380 O O . ILE A 1 566 ? -16.181 6.505 15.031 1.00 78.69 566 ILE A O 1
ATOM 4384 N N . PHE A 1 567 ? -17.499 8.279 15.480 1.00 87.00 567 PHE A N 1
ATOM 4385 C CA . PHE A 1 567 ? -18.141 8.334 14.167 1.00 87.00 567 PHE A CA 1
ATOM 4386 C C . PHE A 1 567 ? -18.488 9.773 13.758 1.00 87.00 567 PHE A C 1
ATOM 4388 O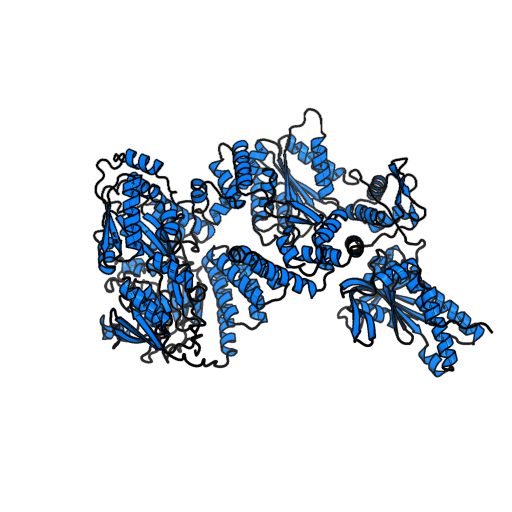 O . PHE A 1 567 ? -18.924 10.582 14.579 1.00 87.00 567 PHE A O 1
ATOM 4395 N N . LEU A 1 568 ? -18.300 10.066 12.467 1.00 85.00 568 LEU A N 1
ATOM 4396 C CA . LEU A 1 568 ? -18.660 11.339 11.839 1.00 85.00 568 LEU A CA 1
ATOM 4397 C C . LEU A 1 568 ? -20.170 11.409 11.597 1.00 85.00 568 LEU A C 1
ATOM 4399 O O . LEU A 1 568 ? -20.757 10.456 11.067 1.00 85.00 568 LEU A O 1
ATOM 4403 N N . TYR A 1 569 ? -20.783 12.557 11.887 1.00 88.88 569 TYR A N 1
ATOM 4404 C CA . TYR A 1 569 ? -22.197 12.790 11.594 1.00 88.88 569 TYR A CA 1
ATOM 4405 C C . TYR A 1 569 ? -22.525 12.577 10.109 1.00 88.88 569 TYR A C 1
ATOM 4407 O O . TYR A 1 569 ? -23.526 11.924 9.817 1.00 88.88 569 TYR A O 1
ATOM 4415 N N . ARG A 1 570 ? -21.676 13.020 9.159 1.00 89.25 570 ARG A N 1
ATOM 4416 C CA . ARG A 1 570 ? -21.965 12.839 7.719 1.00 89.25 570 ARG A CA 1
ATOM 4417 C C . ARG A 1 570 ? -22.077 11.371 7.305 1.00 89.25 570 ARG A C 1
ATOM 4419 O O . ARG A 1 570 ? -22.884 11.044 6.441 1.00 89.25 570 ARG A O 1
ATOM 4426 N N . VAL A 1 571 ? -21.286 10.488 7.922 1.00 89.31 571 VAL A N 1
ATOM 4427 C CA . VAL A 1 571 ? -21.280 9.050 7.606 1.00 89.31 571 VAL A CA 1
ATOM 4428 C C . VAL A 1 571 ? -22.497 8.368 8.229 1.00 89.31 571 VAL A C 1
ATOM 4430 O O . VAL A 1 571 ? -23.120 7.540 7.571 1.00 89.31 571 VAL A O 1
ATOM 4433 N N . LEU A 1 572 ? -22.895 8.754 9.447 1.00 92.94 572 LEU A N 1
ATOM 4434 C CA . LEU A 1 572 ? -24.131 8.251 10.051 1.00 92.94 572 LEU A CA 1
ATOM 4435 C C . LEU A 1 572 ? -25.372 8.732 9.287 1.00 92.94 572 LEU A C 1
ATOM 4437 O O . LEU A 1 572 ? -26.223 7.916 8.951 1.00 92.94 572 LEU A O 1
ATOM 4441 N N . ALA A 1 573 ? -25.447 10.016 8.934 1.00 90.62 573 ALA A N 1
ATOM 4442 C CA . ALA A 1 573 ? -26.543 10.570 8.139 1.00 90.62 573 ALA A CA 1
ATOM 4443 C C . ALA A 1 573 ? -26.668 9.908 6.754 1.00 90.62 573 ALA A C 1
ATOM 4445 O O . ALA A 1 573 ? -27.777 9.679 6.283 1.00 90.62 573 ALA A O 1
ATOM 4446 N N . ALA A 1 574 ? -25.542 9.537 6.136 1.00 89.19 574 ALA A N 1
ATOM 4447 C CA . ALA A 1 574 ? -25.498 8.840 4.852 1.00 89.19 574 ALA A CA 1
ATOM 4448 C C . ALA A 1 574 ? -25.979 7.377 4.885 1.00 89.19 574 ALA A C 1
ATOM 4450 O O . ALA A 1 574 ? -26.312 6.846 3.828 1.00 89.19 574 ALA A O 1
ATOM 4451 N N . ILE A 1 575 ? -26.002 6.719 6.052 1.00 91.81 575 ILE A N 1
ATOM 4452 C CA . ILE A 1 575 ? -26.533 5.348 6.206 1.00 91.81 575 ILE A CA 1
ATOM 4453 C C . ILE A 1 575 ? -27.904 5.315 6.896 1.00 91.81 575 ILE A C 1
ATOM 4455 O O . ILE A 1 575 ? -28.655 4.358 6.728 1.00 91.81 575 ILE A O 1
ATOM 4459 N N . ALA A 1 576 ? -28.245 6.379 7.627 1.00 87.62 576 ALA A N 1
ATOM 4460 C CA . ALA A 1 576 ? -29.514 6.580 8.317 1.00 87.62 576 ALA A CA 1
ATOM 4461 C C . ALA A 1 576 ? -30.518 7.421 7.497 1.00 87.62 576 ALA A C 1
ATOM 4463 O O . ALA A 1 576 ? -31.407 8.038 8.075 1.00 87.62 576 ALA A O 1
ATOM 4464 N N . GLU A 1 577 ? -30.411 7.453 6.159 1.00 72.31 577 GLU A N 1
ATOM 4465 C CA . GLU A 1 577 ? -31.313 8.231 5.279 1.00 72.31 577 GLU A CA 1
ATOM 4466 C C . GLU A 1 577 ? -32.805 7.826 5.417 1.00 72.31 577 GLU A C 1
ATOM 4468 O O . GLU A 1 577 ? -33.695 8.614 5.092 1.00 72.31 577 GLU A O 1
ATOM 4473 N N . GLU A 1 578 ? -33.095 6.621 5.931 1.00 67.62 578 GLU A N 1
ATOM 4474 C CA . GLU A 1 578 ? -34.454 6.162 6.270 1.00 67.62 578 GLU A CA 1
ATOM 4475 C C . GLU A 1 578 ? -34.971 6.723 7.617 1.00 67.62 578 GLU A C 1
ATOM 4477 O O . GLU A 1 578 ? -36.184 6.875 7.793 1.00 67.62 578 GLU A O 1
ATOM 4482 N N . GLU A 1 579 ? -34.075 7.065 8.553 1.00 72.56 579 GLU A N 1
ATOM 4483 C CA . GLU A 1 579 ? -34.399 7.447 9.935 1.00 72.56 579 GLU A CA 1
ATOM 4484 C C . GLU A 1 579 ? -34.775 8.932 10.024 1.00 72.56 579 GLU A C 1
ATOM 4486 O O . GLU A 1 579 ? -33.943 9.847 9.987 1.00 72.56 579 GLU A O 1
ATOM 4491 N N . ARG A 1 580 ? -36.074 9.207 10.142 1.00 68.06 580 ARG A N 1
ATOM 4492 C CA . ARG A 1 580 ? -36.570 10.584 10.190 1.00 68.06 580 ARG A CA 1
ATOM 4493 C C . ARG A 1 580 ? -36.215 11.232 11.523 1.00 68.06 580 ARG A C 1
ATOM 4495 O O . ARG A 1 580 ? -36.770 10.851 12.542 1.00 68.06 580 ARG A O 1
ATOM 4502 N N . ARG A 1 581 ? -35.463 12.339 11.455 1.00 81.94 581 ARG A N 1
ATOM 4503 C CA . ARG A 1 581 ? -35.014 13.171 12.594 1.00 81.94 581 ARG A CA 1
ATOM 4504 C C . ARG A 1 581 ? -33.847 12.568 13.390 1.00 81.94 581 ARG A C 1
ATOM 4506 O O . ARG A 1 581 ? -33.872 12.543 14.618 1.00 81.94 581 ARG A O 1
ATOM 4513 N N . LEU A 1 582 ? -32.787 12.169 12.686 1.00 88.62 582 LEU A N 1
ATOM 4514 C CA . LEU A 1 582 ? -31.507 11.734 13.263 1.00 88.62 582 LEU A CA 1
ATOM 4515 C C . LEU A 1 582 ? -31.039 12.576 14.472 1.00 88.62 582 LEU A C 1
ATOM 4517 O O . LEU A 1 582 ? -30.604 12.004 15.468 1.00 88.62 582 LEU A O 1
ATOM 4521 N N . ASP A 1 583 ? -31.193 13.904 14.431 1.00 86.69 583 ASP A N 1
ATOM 4522 C CA . ASP A 1 583 ? -30.839 14.807 15.538 1.00 86.69 583 ASP A CA 1
ATOM 4523 C C . ASP A 1 583 ? -31.634 14.554 16.835 1.00 86.69 583 ASP A C 1
ATOM 4525 O O . ASP A 1 583 ? -31.067 14.621 17.926 1.00 86.69 583 ASP A O 1
ATOM 4529 N N . GLU A 1 584 ? -32.932 14.229 16.744 1.00 87.50 584 GLU A N 1
ATOM 4530 C CA . GLU A 1 584 ? -33.757 13.882 17.914 1.00 87.50 584 GLU A CA 1
ATOM 4531 C C . GLU A 1 584 ? -33.304 12.537 18.505 1.00 87.50 584 GLU A C 1
ATOM 4533 O O . GLU A 1 584 ? -33.142 12.428 19.720 1.00 87.50 584 GLU A O 1
ATOM 4538 N N . HIS A 1 585 ? -32.997 11.545 17.660 1.00 90.88 585 HIS A N 1
ATOM 4539 C CA . HIS A 1 585 ? -32.456 10.256 18.105 1.00 90.88 585 HIS A CA 1
ATOM 4540 C C . HIS A 1 585 ? -31.080 10.410 18.772 1.00 90.88 585 HIS A C 1
ATOM 4542 O O . HIS A 1 585 ? -30.847 9.843 19.839 1.00 90.88 585 HIS A O 1
ATOM 4548 N N . LEU A 1 586 ? -30.174 11.204 18.191 1.00 90.19 586 LEU A N 1
ATOM 4549 C CA . LEU A 1 586 ? -28.857 11.486 18.770 1.00 90.19 586 LEU A CA 1
ATOM 4550 C C . LEU A 1 586 ? -28.973 12.224 20.110 1.00 90.19 586 LEU A C 1
ATOM 4552 O O . LEU A 1 586 ? -28.278 11.855 21.057 1.00 90.19 586 LEU A O 1
ATOM 4556 N N . TRP A 1 587 ? -29.889 13.191 20.231 1.00 84.75 587 TRP A N 1
ATOM 4557 C CA . TRP A 1 587 ? -30.180 13.861 21.503 1.00 84.75 587 TRP A CA 1
ATOM 4558 C C . TRP A 1 587 ? -30.711 12.883 22.562 1.00 84.75 587 TRP A C 1
ATOM 4560 O O . TRP A 1 587 ? -30.242 12.892 23.700 1.00 84.75 587 TRP A O 1
ATOM 4570 N N . THR A 1 588 ? -31.623 11.973 22.196 1.00 83.19 588 THR A N 1
ATOM 4571 C CA . THR A 1 588 ? -32.098 10.911 23.101 1.00 83.19 588 THR A CA 1
ATOM 4572 C C . THR A 1 588 ? -30.960 9.985 23.537 1.00 83.19 588 THR A C 1
ATOM 4574 O O . THR A 1 588 ? -30.845 9.680 24.721 1.00 83.19 588 THR A O 1
ATOM 4577 N N . LEU A 1 589 ? -30.068 9.583 22.627 1.00 87.75 589 LEU A N 1
ATOM 4578 C CA . LEU A 1 589 ? -28.913 8.732 22.949 1.00 87.75 589 LEU A CA 1
ATOM 4579 C C . LEU A 1 589 ? -27.855 9.438 23.815 1.00 87.75 589 LEU A C 1
ATOM 4581 O O . LEU A 1 589 ? -27.117 8.762 24.535 1.00 87.75 589 LEU A O 1
ATOM 4585 N N . GLN A 1 590 ? -27.782 10.772 23.769 1.00 80.31 590 GLN A N 1
ATOM 4586 C CA . GLN A 1 590 ? -27.002 11.577 24.714 1.00 80.31 590 GLN A CA 1
ATOM 4587 C C . GLN A 1 590 ? -27.682 11.651 26.091 1.00 80.31 590 GLN A C 1
ATOM 4589 O O . GLN A 1 590 ? -27.003 11.519 27.107 1.00 80.31 590 GLN A O 1
ATOM 4594 N N . HIS A 1 591 ? -29.008 11.821 26.138 1.00 75.44 591 HIS A N 1
ATOM 4595 C CA . HIS A 1 591 ? -29.781 11.875 27.386 1.00 75.44 591 HIS A CA 1
ATOM 4596 C C . HIS A 1 591 ? -29.750 10.540 28.153 1.00 75.44 591 HIS A C 1
ATOM 4598 O O . HIS A 1 591 ? -29.542 10.527 29.361 1.00 75.44 591 HIS A O 1
ATOM 4604 N N . GLU A 1 592 ? -29.842 9.418 27.435 1.00 74.31 592 GLU A N 1
ATOM 4605 C CA . GLU A 1 592 ? -29.690 8.046 27.953 1.00 74.31 592 GLU A CA 1
ATOM 4606 C C . GLU A 1 592 ? -28.226 7.651 28.256 1.00 74.31 592 GLU A C 1
ATOM 4608 O O . GLU A 1 592 ? -27.927 6.497 28.582 1.00 74.31 592 GLU A O 1
ATOM 4613 N N . GLU A 1 593 ? -27.289 8.596 28.139 1.00 71.31 593 GLU A N 1
ATOM 4614 C CA . GLU A 1 593 ? -25.849 8.428 28.362 1.00 71.31 593 GLU A CA 1
ATOM 4615 C C . GLU A 1 593 ? -25.158 7.349 27.495 1.00 71.31 593 GLU A C 1
ATOM 4617 O O . GLU A 1 593 ? -24.062 6.888 27.822 1.00 71.31 593 GLU A O 1
ATOM 4622 N N . MET A 1 594 ? -25.758 6.934 26.376 1.00 78.44 594 MET A N 1
ATOM 4623 C CA . MET A 1 594 ? -25.200 5.901 25.488 1.00 78.44 594 MET A CA 1
ATOM 4624 C C . MET A 1 594 ? -24.021 6.440 24.666 1.00 78.44 594 MET A C 1
ATOM 4626 O O . MET A 1 594 ? -22.985 5.779 24.512 1.00 78.44 594 MET A O 1
ATOM 4630 N N . ILE A 1 595 ? -24.168 7.668 24.167 1.00 84.88 595 ILE A N 1
ATOM 4631 C CA . ILE A 1 595 ? -23.150 8.413 23.424 1.00 84.88 595 ILE A CA 1
ATOM 4632 C C . ILE A 1 595 ? -22.926 9.784 24.063 1.00 84.88 595 ILE A C 1
ATOM 4634 O O . ILE A 1 595 ? -23.722 10.260 24.869 1.00 84.88 595 ILE A O 1
ATOM 4638 N N . ARG A 1 596 ? -21.856 10.457 23.654 1.00 76.06 596 ARG A N 1
ATOM 4639 C CA . ARG A 1 596 ? -21.660 11.892 23.860 1.00 76.06 596 ARG A CA 1
ATOM 4640 C C . ARG A 1 596 ? -21.139 12.528 22.579 1.00 76.06 596 ARG A C 1
ATOM 4642 O O . ARG A 1 596 ? -20.571 11.853 21.722 1.00 76.06 596 ARG A O 1
ATOM 4649 N N . GLU A 1 597 ? -21.319 13.834 22.477 1.00 78.56 597 GLU A N 1
ATOM 4650 C CA . GLU A 1 597 ? -20.569 14.646 21.521 1.00 78.56 597 GLU A CA 1
ATOM 4651 C C . GLU A 1 597 ? -19.071 14.572 21.858 1.00 78.56 597 GLU A C 1
ATOM 4653 O O . GLU A 1 597 ? -18.705 14.520 23.039 1.00 78.56 597 GLU A O 1
ATOM 4658 N N . ARG A 1 598 ? -18.211 14.524 20.839 1.00 68.62 598 ARG A N 1
ATOM 4659 C CA . ARG A 1 598 ? -16.752 14.584 21.004 1.00 68.62 598 ARG A CA 1
ATOM 4660 C C . ARG A 1 598 ? -16.219 15.957 20.615 1.00 68.62 598 ARG A C 1
ATOM 4662 O O . ARG A 1 598 ? -15.440 16.514 21.382 1.00 68.62 598 ARG A O 1
ATOM 4669 N N . ALA A 1 599 ? -16.656 16.471 19.467 1.00 54.56 599 ALA A N 1
ATOM 4670 C CA . ALA A 1 599 ? -16.303 17.784 18.934 1.00 54.56 599 ALA A CA 1
ATOM 4671 C C . ALA A 1 599 ? -17.308 18.218 17.828 1.00 54.56 599 ALA A C 1
ATOM 4673 O O . ALA A 1 599 ? -18.321 17.539 17.627 1.00 54.56 599 ALA A O 1
ATOM 4674 N N . ARG A 1 600 ? -17.100 19.382 17.193 1.00 58.78 600 ARG A N 1
ATOM 4675 C CA . ARG A 1 600 ? -18.085 20.079 16.325 1.00 58.78 600 ARG A CA 1
ATOM 4676 C C . ARG A 1 600 ? -17.520 20.795 15.086 1.00 58.78 600 ARG A C 1
ATOM 4678 O O . ARG A 1 600 ? -18.312 21.284 14.278 1.00 58.78 600 ARG A O 1
ATOM 4685 N N . ILE A 1 601 ? -16.210 20.996 14.998 1.00 39.66 601 ILE A N 1
ATOM 4686 C CA . ILE A 1 601 ? -15.525 21.875 14.042 1.00 39.66 601 ILE A CA 1
ATOM 4687 C C . ILE A 1 601 ? -14.161 21.233 13.754 1.00 39.66 601 ILE A C 1
ATOM 4689 O O . ILE A 1 601 ? -13.405 21.127 14.711 1.00 39.66 601 ILE A O 1
ATOM 4693 N N . PRO A 1 602 ? -13.820 20.878 12.496 1.00 43.81 602 PRO A N 1
ATOM 4694 C CA . PRO A 1 602 ? -14.536 21.197 11.262 1.00 43.81 602 PRO A CA 1
ATOM 4695 C C . PRO A 1 602 ? -15.808 20.372 11.043 1.00 43.81 602 PRO A C 1
ATOM 4697 O O . PRO A 1 602 ? -16.599 20.735 10.174 1.00 43.81 602 PRO A O 1
ATOM 4700 N N . GLU A 1 603 ? -16.027 19.291 11.797 1.00 61.16 603 GLU A N 1
ATOM 4701 C CA . GLU A 1 603 ? -17.191 18.420 11.629 1.00 61.16 603 GLU A CA 1
ATOM 4702 C C . GLU A 1 603 ? -17.779 17.957 12.969 1.00 61.16 603 GLU A C 1
ATOM 4704 O O . GLU A 1 603 ? -17.170 18.072 14.021 1.00 61.16 603 GLU A O 1
ATOM 4709 N N . LEU A 1 604 ? -19.003 17.434 12.947 1.00 73.50 604 LEU A N 1
ATOM 4710 C CA . LEU A 1 604 ? -19.682 16.943 14.138 1.00 73.50 604 LEU A CA 1
ATOM 4711 C C . LEU A 1 604 ? -19.290 15.481 14.422 1.00 73.50 604 LEU A C 1
ATOM 4713 O O . LEU A 1 604 ? -19.768 14.558 13.756 1.00 73.50 604 LEU A O 1
ATOM 4717 N N . GLU A 1 605 ? -18.433 15.277 15.425 1.00 77.38 605 GLU A N 1
ATOM 4718 C CA . GLU A 1 605 ? -18.032 13.955 15.920 1.00 77.38 605 GLU A CA 1
ATOM 4719 C C . GLU A 1 605 ? -18.848 13.507 17.141 1.00 77.38 605 GLU A C 1
ATOM 4721 O O . GLU A 1 605 ? -19.000 14.236 18.128 1.00 77.38 605 GLU A O 1
ATOM 4726 N N . TYR A 1 606 ? -19.244 12.234 17.148 1.00 80.94 606 TYR A N 1
ATOM 4727 C CA . TYR A 1 606 ? -19.814 11.555 18.314 1.00 80.94 606 TYR A CA 1
ATOM 4728 C C . TYR A 1 606 ? -18.932 10.390 18.772 1.00 80.94 606 TYR A C 1
ATOM 4730 O O . TYR A 1 606 ? -18.213 9.776 17.982 1.00 80.94 606 TYR A O 1
ATOM 4738 N N . ILE A 1 607 ? -19.006 10.059 20.065 1.00 78.94 607 ILE A N 1
ATOM 4739 C CA . ILE A 1 607 ? -18.294 8.929 20.674 1.00 78.94 607 ILE A CA 1
ATOM 4740 C C . ILE A 1 607 ? -19.192 8.172 21.665 1.00 78.94 607 ILE A C 1
ATOM 4742 O O . ILE A 1 607 ? -19.891 8.777 22.478 1.00 78.94 607 ILE A O 1
ATOM 4746 N N . PHE A 1 608 ? -19.151 6.838 21.642 1.00 80.19 608 PHE A N 1
ATOM 4747 C CA . PHE A 1 608 ? -19.821 6.002 22.649 1.00 80.19 608 PHE A CA 1
ATOM 4748 C C . PHE A 1 608 ? -19.240 6.256 24.051 1.00 80.19 608 PHE A C 1
ATOM 4750 O O . PHE A 1 608 ? -18.016 6.242 24.224 1.00 80.19 608 PHE A O 1
ATOM 4757 N N . LYS A 1 609 ? -20.098 6.437 25.069 1.00 66.94 609 LYS A N 1
ATOM 4758 C CA . LYS A 1 609 ? -19.656 6.709 26.455 1.00 66.94 609 LYS A CA 1
ATOM 4759 C C . LYS A 1 609 ? -18.826 5.549 27.021 1.00 66.94 609 LYS A C 1
ATOM 4761 O O . LYS A 1 609 ? -17.821 5.774 27.695 1.00 66.94 609 LYS A O 1
ATOM 4766 N N . HIS A 1 610 ? -19.196 4.316 26.669 1.00 67.19 610 HIS A N 1
ATOM 4767 C CA . HIS A 1 610 ? -18.473 3.089 26.998 1.00 67.19 610 HIS A CA 1
ATOM 4768 C C . HIS A 1 610 ? -18.383 2.181 25.759 1.00 67.19 610 HIS A C 1
ATOM 4770 O O . HIS A 1 610 ? -19.386 1.966 25.080 1.00 67.19 610 HIS A O 1
ATOM 4776 N N . ASP A 1 611 ? -17.212 1.594 25.473 1.00 64.44 611 ASP A N 1
ATOM 4777 C CA . ASP A 1 611 ? -17.064 0.678 24.320 1.00 64.44 611 ASP A CA 1
ATOM 4778 C C . ASP A 1 611 ? -17.905 -0.602 24.496 1.00 64.44 611 ASP A C 1
ATOM 4780 O O . ASP A 1 611 ? -18.376 -1.166 23.519 1.00 64.44 611 ASP A O 1
ATOM 4784 N N . LEU A 1 612 ? -18.208 -0.994 25.741 1.00 67.06 612 LEU A N 1
ATOM 4785 C CA . LEU A 1 612 ? -19.153 -2.074 26.054 1.00 67.06 612 LEU A CA 1
ATOM 4786 C C . LEU A 1 612 ? -20.571 -1.796 25.525 1.00 67.06 612 LEU A C 1
ATOM 4788 O O . LEU A 1 612 ? -21.243 -2.724 25.085 1.00 67.06 612 LEU A O 1
ATOM 4792 N N . THR A 1 613 ? -21.023 -0.537 25.515 1.00 76.69 613 THR A N 1
ATOM 4793 C CA . THR A 1 613 ? -22.319 -0.143 24.931 1.00 76.69 613 THR A CA 1
ATOM 4794 C C . THR A 1 613 ? -22.303 -0.318 23.412 1.00 76.69 613 THR A C 1
ATOM 4796 O O . THR A 1 613 ? -23.267 -0.817 22.833 1.00 76.69 613 THR A O 1
ATOM 4799 N N . ARG A 1 614 ? -21.177 0.016 22.765 1.00 86.25 614 ARG A N 1
ATOM 4800 C CA . ARG A 1 614 ? -20.962 -0.221 21.331 1.00 86.25 614 ARG A CA 1
ATOM 4801 C C . ARG A 1 614 ? -20.899 -1.715 21.013 1.00 86.25 614 ARG A C 1
ATOM 4803 O O . ARG A 1 614 ? -21.565 -2.167 20.086 1.00 86.25 614 ARG A O 1
ATOM 4810 N N . GLU A 1 615 ? -20.134 -2.487 21.786 1.00 73.81 615 GLU A N 1
ATOM 4811 C CA . GLU A 1 615 ? -20.045 -3.947 21.669 1.00 73.81 615 GLU A CA 1
ATOM 4812 C C . GLU A 1 615 ? -21.418 -4.604 21.878 1.00 73.81 615 GLU A C 1
ATOM 4814 O O . GLU A 1 615 ? -21.749 -5.539 21.151 1.00 73.81 615 GLU A O 1
ATOM 4819 N N . ALA A 1 616 ? -22.240 -4.106 22.806 1.00 79.00 616 ALA A N 1
ATOM 4820 C CA . ALA A 1 616 ? -23.606 -4.572 23.033 1.00 79.00 616 ALA A CA 1
ATOM 4821 C C . ALA A 1 616 ? -24.515 -4.281 21.823 1.00 79.00 616 ALA A C 1
ATOM 4823 O O . ALA A 1 616 ? -25.082 -5.218 21.256 1.00 79.00 616 ALA A O 1
ATOM 4824 N N . ALA A 1 617 ? -24.598 -3.022 21.375 1.00 86.31 617 ALA A N 1
ATOM 4825 C CA . ALA A 1 617 ? -25.406 -2.619 20.218 1.00 86.31 617 ALA A CA 1
ATOM 4826 C C . ALA A 1 617 ? -24.999 -3.370 18.935 1.00 86.31 617 ALA A C 1
ATOM 4828 O O . ALA A 1 617 ? -25.843 -3.993 18.285 1.00 86.31 617 ALA A O 1
ATOM 4829 N N . TYR A 1 618 ? -23.697 -3.422 18.631 1.00 86.69 618 TYR A N 1
ATOM 4830 C CA . TYR A 1 618 ? -23.165 -4.167 17.486 1.00 86.69 618 TYR A CA 1
ATOM 4831 C C . TYR A 1 618 ? -23.497 -5.659 17.577 1.00 86.69 618 TYR A C 1
ATOM 4833 O O . TYR A 1 618 ? -23.708 -6.306 16.551 1.00 86.69 618 TYR A O 1
ATOM 4841 N N . ASN A 1 619 ? -23.542 -6.236 18.786 1.00 80.44 619 ASN A N 1
ATOM 4842 C CA . ASN A 1 619 ? -23.799 -7.662 18.960 1.00 80.44 619 ASN A CA 1
ATOM 4843 C C . ASN A 1 619 ? -25.270 -8.088 18.951 1.00 80.44 619 ASN A C 1
ATOM 4845 O O . ASN A 1 619 ? -25.496 -9.255 18.618 1.00 80.44 619 ASN A O 1
ATOM 4849 N N . GLY A 1 620 ? -26.228 -7.187 19.185 1.00 80.31 620 GLY A N 1
ATOM 4850 C CA . GLY A 1 620 ? -27.660 -7.467 18.992 1.00 80.31 620 GLY A CA 1
ATOM 4851 C C . GLY A 1 620 ? -28.047 -7.685 17.520 1.00 80.31 620 GLY A C 1
ATOM 4852 O O . GLY A 1 620 ? -28.811 -8.599 17.205 1.00 80.31 620 GLY A O 1
ATOM 4853 N N . LEU A 1 621 ? -27.439 -6.919 16.603 1.00 83.75 621 LEU A N 1
ATOM 4854 C CA . LEU A 1 621 ? -27.718 -6.975 15.159 1.00 83.75 621 LEU A CA 1
ATOM 4855 C C . LEU A 1 621 ? -27.602 -8.389 14.560 1.00 83.75 621 LEU A C 1
ATOM 4857 O O . LEU A 1 621 ? -26.647 -9.138 14.842 1.00 83.75 621 LEU A O 1
ATOM 4861 N N . LEU A 1 622 ? -28.493 -8.736 13.627 1.00 82.94 622 LEU A N 1
ATOM 4862 C CA . LEU A 1 622 ? -28.370 -9.940 12.810 1.00 82.94 622 LEU A CA 1
ATOM 4863 C C . LEU A 1 622 ? -27.068 -9.927 12.002 1.00 82.94 622 LEU A C 1
ATOM 4865 O O . LEU A 1 622 ? -26.514 -8.897 11.616 1.00 82.94 622 LEU A O 1
ATOM 4869 N N . LYS A 1 623 ? -26.621 -11.128 11.618 1.00 81.00 623 LYS A N 1
ATOM 4870 C CA . LYS A 1 623 ? -25.549 -11.290 10.620 1.00 81.00 623 LYS A CA 1
ATOM 4871 C C . LYS A 1 623 ? -25.943 -10.770 9.223 1.00 81.00 623 LYS A C 1
ATOM 4873 O O . LYS A 1 623 ? -25.067 -10.711 8.366 1.00 81.00 623 LYS A O 1
ATOM 4878 N N . LYS A 1 624 ? -27.224 -10.441 8.990 1.00 83.75 624 LYS A N 1
ATOM 4879 C CA . LYS A 1 624 ? -27.728 -9.796 7.768 1.00 83.75 624 LYS A CA 1
ATOM 4880 C C . LYS A 1 624 ? -27.594 -8.273 7.865 1.00 83.75 624 LYS A C 1
ATOM 4882 O O . LYS A 1 624 ? -26.908 -7.709 7.020 1.00 83.75 624 LYS A O 1
ATOM 4887 N N . GLU A 1 625 ? -28.148 -7.631 8.903 1.00 85.25 625 GLU A N 1
ATOM 4888 C CA . GLU A 1 625 ? -28.012 -6.173 9.078 1.00 85.25 625 GLU A CA 1
ATOM 4889 C C . GLU A 1 625 ? -26.554 -5.737 9.185 1.00 85.25 625 GLU A C 1
ATOM 4891 O O . GLU A 1 625 ? -26.170 -4.811 8.488 1.00 85.25 625 GLU A O 1
ATOM 4896 N N . ARG A 1 626 ? -25.701 -6.429 9.963 1.00 90.88 626 ARG A N 1
ATOM 4897 C CA . ARG A 1 626 ? -24.276 -6.045 10.051 1.00 90.88 626 ARG A CA 1
ATOM 4898 C C . ARG A 1 626 ? -23.608 -5.990 8.678 1.00 90.88 626 ARG A C 1
ATOM 4900 O O . ARG A 1 626 ? -22.805 -5.099 8.445 1.00 90.88 626 ARG A O 1
ATOM 4907 N N . ARG A 1 627 ? -23.954 -6.901 7.760 1.00 90.94 627 ARG A N 1
ATOM 4908 C CA . ARG A 1 627 ? -23.430 -6.867 6.385 1.00 90.94 627 ARG A CA 1
ATOM 4909 C C . ARG A 1 627 ? -23.979 -5.684 5.594 1.00 90.94 627 ARG A C 1
ATOM 4911 O O . ARG A 1 627 ? -23.207 -5.029 4.906 1.00 90.94 627 ARG A O 1
ATOM 4918 N N . ALA A 1 628 ? -25.280 -5.413 5.711 1.00 90.94 628 ALA A N 1
ATOM 4919 C CA . ALA A 1 628 ? -25.921 -4.271 5.065 1.00 90.94 628 ALA A CA 1
ATOM 4920 C C . ALA A 1 628 ? -25.325 -2.943 5.558 1.00 90.94 628 ALA A C 1
ATOM 4922 O O . ALA A 1 628 ? -24.877 -2.153 4.740 1.00 90.94 628 ALA A O 1
ATOM 4923 N N . PHE A 1 629 ? -25.207 -2.750 6.873 1.00 93.44 629 PHE A N 1
ATOM 4924 C CA . PHE A 1 629 ? -24.626 -1.547 7.470 1.00 93.44 629 PHE A CA 1
ATOM 4925 C C . PHE A 1 629 ? -23.129 -1.415 7.141 1.00 93.44 629 PHE A C 1
ATOM 4927 O O . PHE A 1 629 ? -22.682 -0.327 6.797 1.00 93.44 629 PHE A O 1
ATOM 4934 N N . HIS A 1 630 ? -22.338 -2.500 7.162 1.00 95.19 630 HIS A N 1
ATOM 4935 C CA . HIS A 1 630 ? -20.935 -2.423 6.730 1.00 95.19 630 HIS A CA 1
ATOM 4936 C C . HIS A 1 630 ? -20.807 -2.063 5.237 1.00 95.19 630 HIS A C 1
ATOM 4938 O O . HIS A 1 630 ? -19.940 -1.256 4.909 1.00 95.19 630 HIS A O 1
ATOM 4944 N N . ARG A 1 631 ? -21.683 -2.581 4.358 1.00 95.25 631 ARG A N 1
ATOM 4945 C CA . ARG A 1 631 ? -21.765 -2.178 2.940 1.00 95.25 631 ARG A CA 1
ATOM 4946 C C . ARG A 1 631 ? -22.136 -0.700 2.799 1.00 95.25 631 ARG A C 1
ATOM 4948 O O . ARG A 1 631 ? -21.390 0.034 2.168 1.00 95.25 631 ARG A O 1
ATOM 4955 N N . GLN A 1 632 ? -23.214 -0.256 3.445 1.00 94.62 632 GLN A N 1
ATOM 4956 C CA . GLN A 1 632 ? -23.668 1.138 3.402 1.00 94.62 632 GLN A CA 1
ATOM 4957 C C . GLN A 1 632 ? -22.591 2.111 3.900 1.00 94.62 632 GLN A C 1
ATOM 4959 O O . GLN A 1 632 ? -22.448 3.189 3.338 1.00 94.62 632 GLN A O 1
ATOM 4964 N N . VAL A 1 633 ? -21.792 1.739 4.909 1.00 94.00 633 VAL A N 1
ATOM 4965 C CA . VAL A 1 633 ? -20.650 2.562 5.344 1.00 94.00 633 VAL A CA 1
ATOM 4966 C C . VAL A 1 633 ? -19.549 2.612 4.281 1.00 94.00 633 VAL A C 1
ATOM 4968 O O . VAL A 1 633 ? -19.019 3.691 4.043 1.00 94.00 633 VAL A O 1
ATOM 4971 N N . ALA A 1 634 ? -19.222 1.506 3.603 1.00 93.00 634 ALA A N 1
ATOM 4972 C CA . ALA A 1 634 ? -18.251 1.534 2.504 1.00 93.00 634 ALA A CA 1
ATOM 4973 C C . ALA A 1 634 ? -18.740 2.400 1.327 1.00 93.00 634 ALA A C 1
ATOM 4975 O O . ALA A 1 634 ? -18.018 3.282 0.868 1.00 93.00 634 ALA A O 1
ATOM 4976 N N . GLU A 1 635 ? -19.994 2.216 0.909 1.00 93.94 635 GLU A N 1
ATOM 4977 C CA . GLU A 1 635 ? -20.658 3.009 -0.135 1.00 93.94 635 GLU A CA 1
ATOM 4978 C C . GLU A 1 635 ? -20.733 4.501 0.249 1.00 93.94 635 GLU A C 1
ATOM 4980 O O . GLU A 1 635 ? -20.507 5.376 -0.588 1.00 93.94 635 GLU A O 1
ATOM 4985 N N . ALA A 1 636 ? -20.987 4.816 1.524 1.00 91.56 636 ALA A N 1
ATOM 4986 C CA . ALA A 1 636 ? -20.970 6.183 2.038 1.00 91.56 636 ALA A CA 1
ATOM 4987 C C . ALA A 1 636 ? -19.560 6.792 2.037 1.00 91.56 636 ALA A C 1
ATOM 4989 O O . ALA A 1 636 ? -19.417 7.953 1.663 1.00 91.56 636 ALA A O 1
ATOM 4990 N N . LEU A 1 637 ? -18.521 6.039 2.413 1.00 86.00 637 LEU A N 1
ATOM 4991 C CA . LEU A 1 637 ? -17.133 6.512 2.356 1.00 86.00 637 LEU A CA 1
ATOM 4992 C C . LEU A 1 637 ? -16.707 6.795 0.905 1.00 86.00 637 LEU A C 1
ATOM 4994 O O . LEU A 1 637 ? -16.202 7.878 0.616 1.00 86.00 637 LEU A O 1
ATOM 4998 N N . GLU A 1 638 ? -17.006 5.888 -0.026 1.00 87.81 638 GLU A N 1
ATOM 4999 C CA . GLU A 1 638 ? -16.745 6.067 -1.463 1.00 87.81 638 GLU A CA 1
ATOM 5000 C C . GLU A 1 638 ? -17.496 7.275 -2.052 1.00 87.81 638 GLU A C 1
ATOM 5002 O O . GLU A 1 638 ? -16.927 8.032 -2.839 1.00 87.81 638 GLU A O 1
ATOM 5007 N N . ARG A 1 639 ? -18.753 7.500 -1.637 1.00 88.06 639 ARG A N 1
ATOM 5008 C CA . ARG A 1 639 ? -19.591 8.634 -2.074 1.00 88.06 639 ARG A CA 1
ATOM 5009 C C . ARG A 1 639 ? -19.149 9.982 -1.490 1.00 88.06 639 ARG A C 1
ATOM 5011 O O . ARG A 1 639 ? -19.297 11.000 -2.161 1.00 88.06 639 ARG A O 1
ATOM 5018 N N . LEU A 1 640 ? -18.669 10.013 -0.244 1.00 81.69 640 LEU A N 1
ATOM 5019 C CA . LEU A 1 640 ? -18.371 11.250 0.499 1.00 81.69 640 LEU A CA 1
ATOM 5020 C C . LEU A 1 640 ? -16.896 11.671 0.451 1.00 81.69 640 LEU A C 1
ATOM 5022 O O . LEU A 1 640 ? -16.600 12.828 0.748 1.00 81.69 640 LEU A O 1
ATOM 5026 N N . PHE A 1 641 ? -15.983 10.762 0.096 1.00 78.38 641 PHE A N 1
ATOM 5027 C CA . PHE A 1 641 ? -14.536 11.003 0.062 1.00 78.38 641 PHE A CA 1
ATOM 5028 C C . PHE A 1 641 ? -13.869 10.522 -1.251 1.00 78.38 641 PHE A C 1
ATOM 5030 O O . PHE A 1 641 ? -12.816 9.884 -1.187 1.00 78.38 641 PHE A O 1
ATOM 5037 N N . PRO A 1 642 ? -14.423 10.812 -2.450 1.00 63.28 642 PRO A N 1
ATOM 5038 C CA . PRO A 1 642 ? -13.936 10.238 -3.711 1.00 63.28 642 PRO A CA 1
ATOM 5039 C C . PRO A 1 642 ? -12.461 10.554 -4.009 1.00 63.28 642 PRO A C 1
ATOM 5041 O O . PRO A 1 642 ? -11.757 9.720 -4.572 1.00 63.28 642 PRO A O 1
ATOM 5044 N N . GLU A 1 643 ? -11.971 11.722 -3.587 1.00 56.59 643 GLU A N 1
ATOM 5045 C CA . GLU A 1 643 ? -10.578 12.146 -3.792 1.00 56.59 643 GLU A CA 1
ATOM 5046 C C . GLU A 1 643 ? -9.598 11.515 -2.778 1.00 56.59 643 GLU A C 1
ATOM 5048 O O . GLU A 1 643 ? -8.413 11.391 -3.072 1.00 56.59 643 GLU A O 1
ATOM 5053 N N . HIS A 1 644 ? -10.094 11.006 -1.640 1.00 62.72 644 HIS A N 1
ATOM 5054 C CA . HIS A 1 644 ? -9.290 10.382 -0.574 1.00 62.72 644 HIS A CA 1
ATOM 5055 C C . HIS A 1 644 ? -9.412 8.844 -0.525 1.00 62.72 644 HIS A C 1
ATOM 5057 O O . HIS A 1 644 ? -8.939 8.212 0.423 1.00 62.72 644 HIS A O 1
ATOM 5063 N N . ILE A 1 645 ? -10.007 8.201 -1.540 1.00 70.88 645 ILE A N 1
ATOM 5064 C CA . ILE A 1 645 ? -10.141 6.728 -1.610 1.00 70.88 645 ILE A CA 1
ATOM 5065 C C . ILE A 1 645 ? -8.782 6.029 -1.428 1.00 70.88 645 ILE A C 1
ATOM 5067 O O . ILE A 1 645 ? -8.689 5.027 -0.721 1.00 70.88 645 ILE A O 1
ATOM 5071 N N . GLU A 1 646 ? -7.716 6.583 -2.012 1.00 65.19 646 GLU A N 1
ATOM 5072 C CA . GLU A 1 646 ? -6.352 6.051 -1.896 1.00 65.19 646 GLU A CA 1
ATOM 5073 C C . GLU A 1 646 ? -5.779 6.133 -0.471 1.00 65.19 646 GLU A C 1
ATOM 5075 O O . GLU A 1 646 ? -4.909 5.341 -0.105 1.00 65.19 646 GLU A O 1
ATOM 5080 N N . GLU A 1 647 ? -6.239 7.062 0.364 1.00 59.25 647 GLU A N 1
ATOM 5081 C CA . GLU A 1 647 ? -5.866 7.141 1.784 1.00 59.25 647 GLU A CA 1
ATOM 5082 C C . GLU A 1 647 ? -6.652 6.125 2.623 1.00 59.25 647 GLU A C 1
ATOM 5084 O O . GLU A 1 647 ? -6.115 5.545 3.566 1.00 59.25 647 GLU A O 1
ATOM 5089 N N . GLN A 1 648 ? -7.904 5.855 2.245 1.00 74.62 648 GLN A N 1
ATOM 5090 C CA . GLN A 1 648 ? -8.849 5.046 3.019 1.00 74.62 648 GLN A CA 1
ATOM 5091 C C . GLN A 1 648 ? -8.914 3.561 2.610 1.00 74.62 648 GLN A C 1
ATOM 5093 O O . GLN A 1 648 ? -9.707 2.815 3.186 1.00 74.62 648 GLN A O 1
ATOM 5098 N N . LEU A 1 649 ? -8.075 3.090 1.674 1.00 81.69 649 LEU A N 1
ATOM 5099 C CA . LEU A 1 649 ? -8.105 1.716 1.125 1.00 81.69 649 LEU A CA 1
ATOM 5100 C C . LEU A 1 649 ? -8.227 0.612 2.195 1.00 81.69 649 LEU A C 1
ATOM 5102 O O . LEU A 1 649 ? -9.020 -0.314 2.038 1.00 81.69 649 LEU A O 1
ATOM 5106 N N . GLY A 1 650 ? -7.472 0.710 3.296 1.00 77.56 650 GLY A N 1
ATOM 5107 C CA . GLY A 1 650 ? -7.502 -0.280 4.383 1.00 77.56 650 GLY A CA 1
ATOM 5108 C C . GLY A 1 650 ? -8.807 -0.286 5.194 1.00 77.56 650 GLY A C 1
ATOM 5109 O O . GLY A 1 650 ? -9.233 -1.344 5.664 1.00 77.56 650 GLY A O 1
ATOM 5110 N N . LEU A 1 651 ? -9.469 0.871 5.313 1.00 79.44 651 LEU A N 1
ATOM 5111 C CA . LEU A 1 651 ? -10.785 1.011 5.943 1.00 79.44 651 LEU A CA 1
ATOM 5112 C C . LEU A 1 651 ? -11.885 0.487 5.010 1.00 79.44 651 LEU A C 1
ATOM 5114 O O . LEU A 1 651 ? -12.710 -0.320 5.433 1.00 79.44 651 LEU A O 1
ATOM 5118 N N . LEU A 1 652 ? -11.848 0.865 3.728 1.00 89.50 652 LEU A N 1
ATOM 5119 C CA . LEU A 1 652 ? -12.765 0.347 2.707 1.00 89.50 652 LEU A CA 1
ATOM 5120 C C . LEU A 1 652 ? -12.685 -1.184 2.619 1.00 89.50 652 LEU A C 1
ATOM 5122 O O . LEU A 1 652 ? -13.713 -1.855 2.692 1.00 89.50 652 LEU A O 1
ATOM 5126 N N . ALA A 1 653 ? -11.472 -1.748 2.589 1.00 89.44 653 ALA A N 1
ATOM 5127 C CA . ALA A 1 653 ? -11.252 -3.191 2.660 1.00 89.44 653 ALA A CA 1
ATOM 5128 C C . ALA A 1 653 ? -11.932 -3.826 3.888 1.00 89.44 653 ALA A C 1
ATOM 5130 O O . ALA A 1 653 ? -12.680 -4.789 3.731 1.00 89.44 653 ALA A O 1
ATOM 5131 N N . HIS A 1 654 ? -11.747 -3.266 5.092 1.00 85.94 654 HIS A N 1
ATOM 5132 C CA . HIS A 1 654 ? -12.393 -3.774 6.310 1.00 85.94 654 HIS A CA 1
ATOM 5133 C C . HIS A 1 654 ? -13.925 -3.790 6.198 1.00 85.94 654 HIS A C 1
ATOM 5135 O O . HIS A 1 654 ? -14.569 -4.772 6.573 1.00 85.94 654 HIS A O 1
ATOM 5141 N N . HIS A 1 655 ? -14.531 -2.717 5.685 1.00 91.06 655 HIS A N 1
ATOM 5142 C CA . HIS A 1 655 ? -15.985 -2.646 5.555 1.00 91.06 655 HIS A CA 1
ATOM 5143 C C . HIS A 1 655 ? -16.519 -3.607 4.481 1.00 91.06 655 HIS A C 1
ATOM 5145 O O . HIS A 1 655 ? -17.493 -4.314 4.750 1.00 91.06 655 HIS A O 1
ATOM 5151 N N . TRP A 1 656 ? -15.852 -3.753 3.333 1.00 94.44 656 TRP A N 1
ATOM 5152 C CA . TRP A 1 656 ? -16.249 -4.719 2.300 1.00 94.44 656 TRP A CA 1
ATOM 5153 C C . TRP A 1 656 ? -16.058 -6.189 2.729 1.00 94.44 656 TRP A C 1
ATOM 5155 O O . TRP A 1 656 ? -16.950 -7.016 2.506 1.00 94.44 656 TRP A O 1
ATOM 5165 N N . GLU A 1 657 ? -14.981 -6.525 3.451 1.00 90.06 657 GLU A N 1
ATOM 5166 C CA . GLU A 1 657 ? -14.807 -7.847 4.087 1.00 90.06 657 GLU A CA 1
ATOM 5167 C C . GLU A 1 657 ? -15.973 -8.167 5.035 1.00 90.06 657 GLU A C 1
ATOM 5169 O O . GLU A 1 657 ? -16.540 -9.266 5.023 1.00 90.06 657 GLU A O 1
ATOM 5174 N N . ARG A 1 658 ? -16.357 -7.192 5.869 1.00 89.75 658 ARG A N 1
ATOM 5175 C CA . ARG A 1 658 ? -17.426 -7.335 6.868 1.00 89.75 658 ARG A CA 1
ATOM 5176 C C . ARG A 1 658 ? -18.822 -7.360 6.243 1.00 89.75 658 ARG A C 1
ATOM 5178 O O . ARG A 1 658 ? -19.693 -8.065 6.760 1.00 89.75 658 ARG A O 1
ATOM 5185 N N . ALA A 1 659 ? -19.015 -6.679 5.114 1.00 92.31 659 ALA A N 1
ATOM 5186 C CA . ALA A 1 659 ? -20.181 -6.818 4.243 1.00 92.31 659 ALA A CA 1
ATOM 5187 C C . ALA A 1 659 ? -20.292 -8.223 3.620 1.00 92.31 659 ALA A C 1
ATOM 5189 O O . ALA A 1 659 ? -21.398 -8.679 3.320 1.00 92.31 659 ALA A O 1
ATOM 5190 N N . ARG A 1 660 ? -19.163 -8.937 3.495 1.00 88.94 660 ARG A N 1
ATOM 5191 C CA . ARG A 1 660 ? -18.983 -10.122 2.641 1.00 88.94 660 ARG A CA 1
ATOM 5192 C C . ARG A 1 660 ? -19.256 -9.828 1.171 1.00 88.94 660 ARG A C 1
ATOM 5194 O O . ARG A 1 660 ? -20.014 -10.544 0.520 1.00 88.94 660 ARG A O 1
ATOM 5201 N N . ASP A 1 661 ? -18.612 -8.781 0.679 1.00 91.94 661 ASP A N 1
ATOM 5202 C CA . ASP A 1 661 ? -18.505 -8.485 -0.743 1.00 91.94 661 ASP A CA 1
ATOM 5203 C C . ASP A 1 661 ? -17.097 -8.892 -1.212 1.00 91.94 661 ASP A C 1
ATOM 5205 O O . ASP A 1 661 ? -16.153 -8.124 -1.024 1.00 91.94 661 ASP A O 1
ATOM 5209 N N . PRO A 1 662 ? -16.892 -10.137 -1.688 1.00 88.75 662 PRO A N 1
ATOM 5210 C CA . PRO A 1 662 ? -15.548 -10.669 -1.911 1.00 88.75 662 PRO A CA 1
ATOM 5211 C C . PRO A 1 662 ? -14.819 -9.936 -3.040 1.00 88.75 662 PRO A C 1
ATOM 5213 O O . PRO A 1 662 ? -13.603 -9.772 -2.964 1.00 88.75 662 PRO A O 1
ATOM 5216 N N . ASP A 1 663 ? -15.548 -9.440 -4.041 1.00 89.38 663 ASP A N 1
ATOM 5217 C CA . ASP A 1 663 ? -14.977 -8.738 -5.187 1.00 89.38 663 ASP A CA 1
ATOM 5218 C C . ASP A 1 663 ? -14.441 -7.362 -4.780 1.00 89.38 663 ASP A C 1
ATOM 5220 O O . ASP A 1 663 ? -13.253 -7.088 -4.979 1.00 89.38 663 ASP A O 1
ATOM 5224 N N . ARG A 1 664 ? -15.266 -6.533 -4.117 1.00 92.25 664 ARG A N 1
ATOM 5225 C CA . ARG A 1 664 ? -14.834 -5.219 -3.603 1.00 92.25 664 ARG A CA 1
ATOM 5226 C C . ARG A 1 664 ? -13.795 -5.361 -2.490 1.00 92.25 664 ARG A C 1
ATOM 5228 O O . ARG A 1 664 ? -12.804 -4.634 -2.495 1.00 92.25 664 ARG A O 1
ATOM 5235 N N . ALA A 1 665 ? -13.954 -6.327 -1.580 1.00 92.69 665 ALA A N 1
ATOM 5236 C CA . ALA A 1 665 ? -12.956 -6.598 -0.544 1.00 92.69 665 ALA A CA 1
ATOM 5237 C C . ALA A 1 665 ? -11.595 -6.930 -1.166 1.00 92.69 665 ALA A C 1
ATOM 5239 O O . ALA A 1 665 ? -10.594 -6.312 -0.815 1.00 92.69 665 ALA A O 1
ATOM 5240 N N . THR A 1 666 ? -11.556 -7.846 -2.137 1.00 93.69 666 THR A N 1
ATOM 5241 C CA . THR A 1 666 ? -10.317 -8.223 -2.828 1.00 93.69 666 THR A CA 1
ATOM 5242 C C . THR A 1 666 ? -9.715 -7.053 -3.603 1.00 93.69 666 THR A C 1
ATOM 5244 O O . THR A 1 666 ? -8.501 -6.875 -3.569 1.00 93.69 666 THR A O 1
ATOM 5247 N N . GLU A 1 667 ? -10.523 -6.223 -4.270 1.00 91.19 667 GLU A N 1
ATOM 5248 C CA . GLU A 1 667 ? -10.036 -5.021 -4.959 1.00 91.19 667 GLU A CA 1
ATOM 5249 C C . GLU A 1 667 ? -9.298 -4.073 -3.999 1.00 91.19 667 GLU A C 1
ATOM 5251 O O . GLU A 1 667 ? -8.138 -3.724 -4.240 1.00 91.19 667 GLU A O 1
ATOM 5256 N N . TYR A 1 668 ? -9.931 -3.698 -2.882 1.00 91.31 668 TYR A N 1
ATOM 5257 C CA . TYR A 1 668 ? -9.335 -2.776 -1.913 1.00 91.31 668 TYR A CA 1
ATOM 5258 C C . TYR A 1 668 ? -8.172 -3.396 -1.131 1.00 91.31 668 TYR A C 1
ATOM 5260 O O . TYR A 1 668 ? -7.188 -2.702 -0.881 1.00 91.31 668 TYR A O 1
ATOM 5268 N N . LEU A 1 669 ? -8.221 -4.695 -0.810 1.00 92.75 669 LEU A N 1
ATOM 5269 C CA . LEU A 1 669 ? -7.096 -5.418 -0.204 1.00 92.75 669 LEU A CA 1
ATOM 5270 C C . LEU A 1 669 ? -5.877 -5.449 -1.136 1.00 92.75 669 LEU A C 1
ATOM 5272 O O . LEU A 1 669 ? -4.769 -5.158 -0.693 1.00 92.75 669 LEU A O 1
ATOM 5276 N N . LEU A 1 670 ? -6.056 -5.749 -2.427 1.00 91.62 670 LEU A N 1
ATOM 5277 C CA . LEU A 1 670 ? -4.946 -5.762 -3.385 1.00 91.62 670 LEU A CA 1
ATOM 5278 C C . LEU A 1 670 ? -4.357 -4.363 -3.592 1.00 91.62 670 LEU A C 1
ATOM 5280 O O . LEU A 1 670 ? -3.136 -4.226 -3.564 1.00 91.62 670 LEU A O 1
ATOM 5284 N N . ARG A 1 671 ? -5.196 -3.324 -3.717 1.00 86.50 671 ARG A N 1
ATOM 5285 C CA . ARG A 1 671 ? -4.744 -1.921 -3.821 1.00 86.50 671 ARG A CA 1
ATOM 5286 C C . ARG A 1 671 ? -3.995 -1.469 -2.564 1.00 86.50 671 ARG A C 1
ATOM 5288 O O . ARG A 1 671 ? -2.929 -0.868 -2.678 1.00 86.50 671 ARG A O 1
ATOM 5295 N N . ALA A 1 672 ? -4.499 -1.801 -1.373 1.00 82.88 672 ALA A N 1
ATOM 5296 C CA . ALA A 1 672 ? -3.828 -1.503 -0.108 1.00 82.88 672 ALA A CA 1
ATOM 5297 C C . ALA A 1 672 ? -2.486 -2.246 0.017 1.00 82.88 672 ALA A C 1
ATOM 5299 O O . ALA A 1 672 ? -1.484 -1.639 0.395 1.00 82.88 672 ALA A O 1
ATOM 5300 N N . GLY A 1 673 ? -2.444 -3.527 -0.364 1.00 87.25 673 GLY A N 1
ATOM 5301 C CA . GLY A 1 673 ? -1.226 -4.337 -0.399 1.00 87.25 673 GLY A CA 1
ATOM 5302 C C . GLY A 1 673 ? -0.194 -3.822 -1.402 1.00 87.25 673 GLY A C 1
ATOM 5303 O O . GLY A 1 673 ? 0.986 -3.751 -1.073 1.00 87.25 673 GLY A O 1
ATOM 5304 N N . ASP A 1 674 ? -0.621 -3.386 -2.591 1.00 82.81 674 ASP A N 1
ATOM 5305 C CA . ASP A 1 674 ? 0.253 -2.748 -3.582 1.00 82.81 674 ASP A CA 1
ATOM 5306 C C . ASP A 1 674 ? 0.812 -1.421 -3.076 1.00 82.81 674 ASP A C 1
ATOM 5308 O O . ASP A 1 674 ? 2.028 -1.236 -3.101 1.00 82.81 674 ASP A O 1
ATOM 5312 N N . LYS A 1 675 ? -0.033 -0.534 -2.538 1.00 73.56 675 LYS A N 1
ATOM 5313 C CA . LYS A 1 675 ? 0.412 0.730 -1.936 1.00 73.56 675 LYS A CA 1
ATOM 5314 C C . LYS A 1 675 ? 1.401 0.491 -0.789 1.00 73.56 675 LYS A C 1
ATOM 5316 O O . LYS A 1 675 ? 2.427 1.165 -0.721 1.00 73.56 675 LYS A O 1
ATOM 5321 N N . ALA A 1 676 ? 1.144 -0.500 0.066 1.00 71.56 676 ALA A N 1
ATOM 5322 C CA . ALA A 1 676 ? 2.034 -0.889 1.158 1.00 71.56 676 ALA A CA 1
ATOM 5323 C C . ALA A 1 676 ? 3.365 -1.483 0.657 1.00 71.56 676 ALA A C 1
ATOM 5325 O O . ALA A 1 676 ? 4.427 -1.055 1.109 1.00 71.56 676 ALA A O 1
ATOM 5326 N N . ARG A 1 677 ? 3.339 -2.400 -0.323 1.00 79.94 677 ARG A N 1
ATOM 5327 C CA . ARG A 1 677 ? 4.540 -2.985 -0.953 1.00 79.94 677 ARG A CA 1
ATOM 5328 C C . ARG A 1 677 ? 5.400 -1.909 -1.602 1.00 79.94 677 ARG A C 1
ATOM 5330 O O . ARG A 1 677 ? 6.610 -1.907 -1.404 1.00 79.94 677 ARG A O 1
ATOM 5337 N N . ILE A 1 678 ? 4.782 -0.990 -2.341 1.00 65.44 678 ILE A N 1
ATOM 5338 C CA . ILE A 1 678 ? 5.449 0.135 -3.007 1.00 65.44 678 ILE A CA 1
ATOM 5339 C C . ILE A 1 678 ? 6.071 1.092 -1.973 1.00 65.44 678 ILE A C 1
ATOM 5341 O O . ILE A 1 678 ? 7.215 1.509 -2.130 1.00 65.44 678 ILE A O 1
ATOM 5345 N N . ALA A 1 679 ? 5.381 1.357 -0.860 1.00 58.25 679 ALA A N 1
ATOM 5346 C CA . ALA A 1 679 ? 5.916 2.113 0.277 1.00 58.25 679 ALA A CA 1
ATOM 5347 C C . ALA A 1 679 ? 6.928 1.329 1.149 1.00 58.25 679 ALA A C 1
ATOM 5349 O O . ALA A 1 679 ? 7.473 1.879 2.106 1.00 58.25 679 ALA A O 1
ATOM 5350 N N . TYR A 1 680 ? 7.182 0.049 0.845 1.00 58.81 680 TYR A N 1
ATOM 5351 C CA . TYR A 1 680 ? 7.990 -0.889 1.640 1.00 58.81 680 TYR A CA 1
ATOM 5352 C C . TYR A 1 680 ? 7.497 -1.087 3.092 1.00 58.81 680 TYR A C 1
ATOM 5354 O O . TYR A 1 680 ? 8.245 -1.530 3.968 1.00 58.81 680 TYR A O 1
ATOM 5362 N N . ALA A 1 681 ? 6.204 -0.856 3.327 1.00 62.62 681 ALA A N 1
ATOM 5363 C CA . ALA A 1 681 ? 5.458 -1.298 4.503 1.00 62.62 681 ALA A CA 1
ATOM 5364 C C . ALA A 1 681 ? 5.173 -2.809 4.372 1.00 62.62 681 ALA A C 1
ATOM 5366 O O . ALA A 1 681 ? 4.075 -3.242 4.024 1.00 62.62 681 ALA A O 1
ATOM 5367 N N . GLN A 1 682 ? 6.229 -3.622 4.512 1.00 69.69 682 GLN A N 1
ATOM 5368 C CA . GLN A 1 682 ? 6.199 -5.025 4.086 1.00 69.69 682 GLN A CA 1
ATOM 5369 C C . GLN A 1 682 ? 5.269 -5.906 4.934 1.00 69.69 682 GLN A C 1
ATOM 5371 O O . GLN A 1 682 ? 4.718 -6.857 4.391 1.00 69.69 682 GLN A O 1
ATOM 5376 N N . GLN A 1 683 ? 5.070 -5.624 6.228 1.00 72.75 683 GLN A N 1
ATOM 5377 C CA . GLN A 1 683 ? 4.162 -6.436 7.052 1.00 72.75 683 GLN A CA 1
ATOM 5378 C C . GLN A 1 683 ? 2.705 -6.127 6.704 1.00 72.75 683 GLN A C 1
ATOM 5380 O O . GLN A 1 683 ? 1.903 -7.030 6.519 1.00 72.75 683 GLN A O 1
ATOM 5385 N N . GLU A 1 684 ? 2.394 -4.850 6.523 1.00 74.31 684 GLU A N 1
ATOM 5386 C CA . GLU A 1 684 ? 1.097 -4.360 6.085 1.00 74.31 684 GLU A CA 1
ATOM 5387 C C . GLU A 1 684 ? 0.754 -4.920 4.691 1.00 74.31 684 GLU A C 1
ATOM 5389 O O . GLU A 1 684 ? -0.358 -5.393 4.464 1.00 74.31 684 GLU A O 1
ATOM 5394 N N . ALA A 1 685 ? 1.734 -4.963 3.779 1.00 84.00 685 ALA A N 1
ATOM 5395 C CA . ALA A 1 685 ? 1.600 -5.602 2.471 1.00 84.00 685 ALA A CA 1
ATOM 5396 C C . ALA A 1 685 ? 1.318 -7.111 2.578 1.00 84.00 685 ALA A C 1
ATOM 5398 O O . ALA A 1 685 ? 0.392 -7.598 1.930 1.00 84.00 685 ALA A O 1
ATOM 5399 N N . VAL A 1 686 ? 2.072 -7.842 3.414 1.00 87.50 686 VAL A N 1
ATOM 5400 C CA . VAL A 1 686 ? 1.821 -9.264 3.718 1.00 87.50 686 VAL A CA 1
ATOM 5401 C C . VAL A 1 686 ? 0.391 -9.460 4.216 1.00 87.50 686 VAL A C 1
ATOM 5403 O O . VAL A 1 686 ? -0.342 -10.252 3.630 1.00 87.50 686 VAL A O 1
ATOM 5406 N N . ASP A 1 687 ? -0.032 -8.709 5.233 1.00 86.62 687 ASP A N 1
ATOM 5407 C CA . ASP A 1 687 ? -1.344 -8.857 5.867 1.00 86.62 687 ASP A CA 1
ATOM 5408 C C . ASP A 1 687 ? -2.488 -8.622 4.864 1.00 86.62 687 ASP A C 1
ATOM 5410 O O . ASP A 1 687 ? -3.462 -9.381 4.831 1.00 86.62 687 ASP A O 1
ATOM 5414 N N . PHE A 1 688 ? -2.376 -7.599 4.006 1.00 90.69 688 PHE A N 1
ATOM 5415 C CA . PHE A 1 688 ? -3.354 -7.332 2.947 1.00 90.69 688 PHE A CA 1
ATOM 5416 C C . PHE A 1 688 ? -3.361 -8.417 1.856 1.00 90.69 688 PHE A C 1
ATOM 5418 O O . PHE A 1 688 ? -4.439 -8.857 1.446 1.00 90.69 688 PHE A O 1
ATOM 5425 N N . TYR A 1 689 ? -2.194 -8.892 1.406 1.00 94.75 689 TYR A N 1
ATOM 5426 C CA . TYR A 1 689 ? -2.102 -9.949 0.392 1.00 94.75 689 TYR A CA 1
ATOM 5427 C C . TYR A 1 689 ? -2.576 -11.312 0.911 1.00 94.75 689 TYR A C 1
ATOM 5429 O O . TYR A 1 689 ? -3.267 -12.021 0.183 1.00 94.75 689 TYR A O 1
ATOM 5437 N N . GLU A 1 690 ? -2.268 -11.685 2.155 1.00 94.06 690 GLU A N 1
ATOM 5438 C CA . GLU A 1 690 ? -2.734 -12.942 2.759 1.00 94.06 690 GLU A CA 1
ATOM 5439 C C . GLU A 1 690 ? -4.262 -12.939 2.956 1.00 94.06 690 GLU A C 1
ATOM 5441 O O . GLU A 1 690 ? -4.918 -13.951 2.685 1.00 94.06 690 GLU A O 1
ATOM 5446 N N . ARG A 1 691 ? -4.864 -11.787 3.294 1.00 93.38 691 ARG A N 1
ATOM 5447 C CA . ARG A 1 691 ? -6.330 -11.606 3.292 1.00 93.38 691 ARG A CA 1
ATOM 5448 C C . ARG A 1 691 ? -6.919 -11.717 1.885 1.00 93.38 691 ARG A C 1
ATOM 5450 O O . ARG A 1 691 ? -7.850 -12.499 1.695 1.00 93.38 691 ARG A O 1
ATOM 5457 N N . ALA A 1 692 ? -6.357 -11.033 0.885 1.00 95.44 692 ALA A N 1
ATOM 5458 C CA . ALA A 1 692 ? -6.828 -11.126 -0.503 1.00 95.44 692 ALA A CA 1
ATOM 5459 C C . ALA A 1 692 ? -6.739 -12.561 -1.058 1.00 95.44 692 ALA A C 1
ATOM 5461 O O . ALA A 1 692 ? -7.671 -13.045 -1.699 1.00 95.44 692 ALA A O 1
ATOM 5462 N N . LEU A 1 693 ? -5.649 -13.276 -0.753 1.00 95.00 693 LEU A N 1
ATOM 5463 C CA . LEU A 1 693 ? -5.459 -14.680 -1.123 1.00 95.00 693 LEU A CA 1
ATOM 5464 C C . LEU A 1 693 ? -6.546 -15.597 -0.559 1.00 95.00 693 LEU A C 1
ATOM 5466 O O . LEU A 1 693 ? -6.851 -16.598 -1.203 1.00 95.00 693 LEU A O 1
ATOM 5470 N N . SER A 1 694 ? -7.133 -15.292 0.604 1.00 92.69 694 SER A N 1
ATOM 5471 C CA . SER A 1 694 ? -8.229 -16.106 1.147 1.00 92.69 694 SER A CA 1
ATOM 5472 C C . SER A 1 694 ? -9.487 -16.027 0.270 1.00 92.69 694 SER A C 1
ATOM 5474 O O . SER A 1 694 ? -9.968 -17.066 -0.180 1.00 92.69 694 SER A O 1
ATOM 5476 N N . PHE A 1 695 ? -9.943 -14.819 -0.083 1.00 93.50 695 PHE A N 1
ATOM 5477 C CA . PHE A 1 695 ? -11.096 -14.613 -0.968 1.00 93.50 695 PHE A CA 1
ATOM 5478 C C . PHE A 1 695 ? -10.855 -15.173 -2.372 1.00 93.50 695 PHE A C 1
ATOM 5480 O O . PHE A 1 695 ? -11.678 -15.934 -2.871 1.00 93.50 695 PHE A O 1
ATOM 5487 N N . LEU A 1 696 ? -9.697 -14.889 -2.976 1.00 94.31 696 LEU A N 1
ATOM 5488 C CA . LEU A 1 696 ? -9.349 -15.383 -4.314 1.00 94.31 696 LEU A CA 1
ATOM 5489 C C . LEU A 1 696 ? -9.344 -16.918 -4.395 1.00 94.31 696 LEU A C 1
ATOM 5491 O O . LEU A 1 696 ? -9.794 -17.489 -5.386 1.00 94.31 696 LEU A O 1
ATOM 5495 N N . LYS A 1 697 ? -8.888 -17.604 -3.337 1.00 91.69 697 LYS A N 1
ATOM 5496 C CA . LYS A 1 697 ? -8.931 -19.073 -3.249 1.00 91.69 697 LYS A CA 1
ATOM 5497 C C . LYS A 1 697 ? -10.347 -19.607 -3.002 1.00 91.69 697 LYS A C 1
ATOM 5499 O O . LYS A 1 697 ? -10.667 -20.659 -3.547 1.00 91.69 697 LYS A O 1
ATOM 5504 N N . GLU A 1 698 ? -11.189 -18.906 -2.234 1.00 91.81 698 GLU A N 1
ATOM 5505 C CA . GLU A 1 698 ? -12.616 -19.244 -2.056 1.00 91.81 698 GLU A CA 1
ATOM 5506 C C . GLU A 1 698 ? -13.452 -19.017 -3.331 1.00 91.81 698 GLU A C 1
ATOM 5508 O O . GLU A 1 698 ? -14.426 -19.733 -3.553 1.00 91.81 698 GLU A O 1
ATOM 5513 N N . GLN A 1 699 ? -13.068 -18.058 -4.181 1.00 91.75 699 GLN A N 1
ATOM 5514 C CA . GLN A 1 699 ? -13.694 -17.776 -5.482 1.00 91.75 699 GLN A CA 1
ATOM 5515 C C . GLN A 1 699 ? -13.170 -18.660 -6.633 1.00 91.75 699 GLN A C 1
ATOM 5517 O O . GLN A 1 699 ? -13.667 -18.549 -7.751 1.00 91.75 699 GLN A O 1
ATOM 5522 N N . GLU A 1 700 ? -12.166 -19.507 -6.378 1.00 92.25 700 GLU A N 1
ATOM 5523 C CA . GLU A 1 700 ? -11.391 -20.251 -7.390 1.00 92.25 700 GLU A CA 1
ATOM 5524 C C . GLU A 1 700 ? -10.719 -19.363 -8.468 1.00 92.25 700 GLU A C 1
ATOM 5526 O O . GLU A 1 700 ? -10.368 -19.827 -9.550 1.00 92.25 700 GLU A O 1
ATOM 5531 N N . ASP A 1 701 ? -10.456 -18.088 -8.160 1.00 91.12 701 ASP A N 1
ATOM 5532 C CA . ASP A 1 701 ? -9.753 -17.144 -9.040 1.00 91.12 701 ASP A CA 1
ATOM 5533 C C . ASP A 1 701 ? -8.231 -17.355 -8.952 1.00 91.12 701 ASP A C 1
ATOM 5535 O O . ASP A 1 701 ? -7.475 -16.605 -8.318 1.00 91.12 701 ASP A O 1
ATOM 5539 N N . TYR A 1 702 ? -7.775 -18.463 -9.538 1.00 92.38 702 TYR A N 1
ATOM 5540 C CA . TYR A 1 702 ? -6.404 -18.934 -9.370 1.00 92.38 702 TYR A CA 1
ATOM 5541 C C . TYR A 1 702 ? -5.342 -18.097 -10.112 1.00 92.38 702 TYR A C 1
ATOM 5543 O O . TYR A 1 702 ? -4.196 -18.107 -9.664 1.00 92.38 702 TYR A O 1
ATOM 5551 N N . ASP A 1 703 ? -5.674 -17.325 -11.160 1.00 88.88 703 ASP A N 1
ATOM 5552 C CA . ASP A 1 703 ? -4.716 -16.376 -11.773 1.00 88.88 703 ASP A CA 1
ATOM 5553 C C . ASP A 1 703 ? -4.465 -15.174 -10.854 1.00 88.88 703 ASP A C 1
ATOM 5555 O O . ASP A 1 703 ? -3.310 -14.889 -10.522 1.00 88.88 703 ASP A O 1
ATOM 5559 N N . ARG A 1 704 ? -5.517 -14.504 -10.353 1.00 90.44 704 ARG A N 1
ATOM 5560 C CA . ARG A 1 704 ? -5.328 -13.392 -9.406 1.00 90.44 704 ARG A CA 1
ATOM 5561 C C . ARG A 1 704 ? -4.724 -13.884 -8.093 1.00 90.44 704 ARG A C 1
ATOM 5563 O O . ARG A 1 704 ? -3.884 -13.181 -7.524 1.00 90.44 704 ARG A O 1
ATOM 5570 N N . ALA A 1 705 ? -5.041 -15.102 -7.644 1.00 94.38 705 ALA A N 1
ATOM 5571 C CA . ALA A 1 705 ? -4.346 -15.721 -6.514 1.00 94.38 705 ALA A CA 1
ATOM 5572 C C . ALA A 1 705 ? -2.843 -15.912 -6.805 1.00 94.38 705 ALA A C 1
ATOM 5574 O O . ALA A 1 705 ? -2.010 -15.489 -6.004 1.00 94.38 705 ALA A O 1
ATOM 5575 N N . ALA A 1 706 ? -2.470 -16.468 -7.962 1.00 93.50 706 ALA A N 1
ATOM 5576 C CA . ALA A 1 706 ? -1.069 -16.685 -8.329 1.00 93.50 706 ALA A CA 1
ATOM 5577 C C . ALA A 1 706 ? -0.269 -15.375 -8.471 1.00 93.50 706 ALA A C 1
ATOM 5579 O O . ALA A 1 706 ? 0.849 -15.279 -7.957 1.00 93.50 706 ALA A O 1
ATOM 5580 N N . ARG A 1 707 ? -0.860 -14.327 -9.064 1.00 92.81 707 ARG A N 1
ATOM 5581 C CA . ARG A 1 707 ? -0.284 -12.966 -9.096 1.00 92.81 707 ARG A CA 1
ATOM 5582 C C . ARG A 1 707 ? -0.067 -12.397 -7.700 1.00 92.81 707 ARG A C 1
ATOM 5584 O O . ARG A 1 707 ? 0.970 -11.796 -7.431 1.00 92.81 707 ARG A O 1
ATOM 5591 N N . THR A 1 708 ? -1.020 -12.609 -6.797 1.00 95.06 708 THR A N 1
ATOM 5592 C CA . THR A 1 708 ? -0.911 -12.153 -5.404 1.00 95.06 708 THR A CA 1
ATOM 5593 C C . THR A 1 708 ? 0.194 -12.912 -4.662 1.00 95.06 708 THR A C 1
ATOM 5595 O O . THR A 1 708 ? 0.971 -12.300 -3.932 1.00 95.06 708 THR A O 1
ATOM 5598 N N . CYS A 1 709 ? 0.367 -14.209 -4.936 1.00 95.94 709 CYS A N 1
ATOM 5599 C CA . CYS A 1 709 ? 1.523 -14.985 -4.484 1.00 95.94 709 CYS A CA 1
ATOM 5600 C C . CYS A 1 709 ? 2.862 -14.452 -5.040 1.00 95.94 709 CYS A C 1
ATOM 5602 O O . CYS A 1 709 ? 3.838 -14.422 -4.294 1.00 95.94 709 CYS A O 1
ATOM 5604 N N . MET A 1 710 ? 2.935 -13.961 -6.286 1.00 94.62 710 MET A N 1
ATOM 5605 C CA . MET A 1 710 ? 4.150 -13.282 -6.782 1.00 94.62 710 MET A CA 1
ATOM 5606 C C . MET A 1 710 ? 4.407 -11.944 -6.080 1.00 94.62 710 MET A C 1
ATOM 5608 O O . MET A 1 710 ? 5.542 -11.666 -5.698 1.00 94.62 710 MET A O 1
ATOM 5612 N N . LYS A 1 711 ? 3.372 -11.122 -5.857 1.00 93.50 711 LYS A N 1
ATOM 5613 C CA . LYS A 1 711 ? 3.492 -9.854 -5.110 1.00 93.50 711 LYS A CA 1
ATOM 5614 C C . LYS A 1 711 ? 4.017 -10.083 -3.693 1.00 93.50 711 LYS A C 1
ATOM 5616 O O . LYS A 1 711 ? 4.974 -9.430 -3.282 1.00 93.50 711 LYS A O 1
ATOM 5621 N N . LEU A 1 712 ? 3.455 -11.071 -2.998 1.00 93.44 712 LEU A N 1
ATOM 5622 C CA . LEU A 1 712 ? 3.906 -11.537 -1.687 1.00 93.44 712 LEU A CA 1
ATOM 5623 C C . LEU A 1 712 ? 5.350 -12.073 -1.737 1.00 93.44 712 LEU A C 1
ATOM 5625 O O . LEU A 1 712 ? 6.169 -11.744 -0.878 1.00 93.44 712 LEU A O 1
ATOM 5629 N N . GLY A 1 713 ? 5.688 -12.844 -2.775 1.00 93.00 713 GLY A N 1
ATOM 5630 C CA . GLY A 1 713 ? 7.038 -13.344 -3.033 1.00 93.00 713 GLY A CA 1
ATOM 5631 C C . GLY A 1 713 ? 8.071 -12.227 -3.172 1.00 93.00 713 GLY A C 1
ATOM 5632 O O . GLY A 1 713 ? 9.104 -12.267 -2.506 1.00 93.00 713 GLY A O 1
ATOM 5633 N N . LEU A 1 714 ? 7.760 -11.185 -3.945 1.00 89.81 714 LEU A N 1
ATOM 5634 C CA . LEU A 1 714 ? 8.601 -9.996 -4.130 1.00 89.81 714 LEU A CA 1
ATOM 5635 C C . LEU A 1 714 ? 8.711 -9.149 -2.861 1.00 89.81 714 LEU A C 1
ATOM 5637 O O . LEU A 1 714 ? 9.799 -8.671 -2.554 1.00 89.81 714 LEU A O 1
ATOM 5641 N N . THR A 1 715 ? 7.626 -9.008 -2.096 1.00 88.00 715 THR A N 1
ATOM 5642 C CA . THR A 1 715 ? 7.631 -8.364 -0.771 1.00 88.00 715 THR A CA 1
ATOM 5643 C C . THR A 1 715 ? 8.621 -9.051 0.176 1.00 88.00 715 THR A C 1
ATOM 5645 O O . THR A 1 715 ? 9.460 -8.386 0.786 1.00 88.00 715 THR A O 1
ATOM 5648 N N . TYR A 1 716 ? 8.624 -10.387 0.226 1.00 88.81 716 TYR A N 1
ATOM 5649 C CA . TYR A 1 716 ? 9.612 -11.143 0.999 1.00 88.81 716 TYR A CA 1
ATOM 5650 C C . TYR A 1 716 ? 11.028 -11.092 0.388 1.00 88.81 716 TYR A C 1
ATOM 5652 O O . TYR A 1 716 ? 12.008 -11.035 1.129 1.00 88.81 716 TYR A O 1
ATOM 5660 N N . HIS A 1 717 ? 11.157 -11.063 -0.943 1.00 88.38 717 HIS A N 1
ATOM 5661 C CA . HIS A 1 717 ? 12.440 -10.989 -1.660 1.00 88.38 717 HIS A CA 1
ATOM 5662 C C . HIS A 1 717 ? 13.164 -9.655 -1.413 1.00 88.38 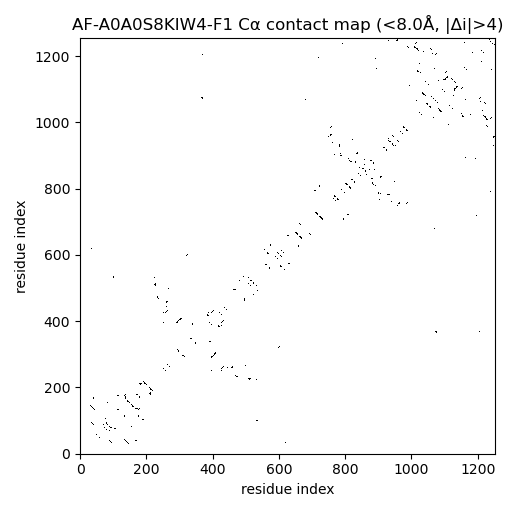717 HIS A C 1
ATOM 5664 O O . HIS A 1 717 ? 14.353 -9.634 -1.101 1.00 88.38 717 HIS A O 1
ATOM 5670 N N . ALA A 1 718 ? 12.426 -8.544 -1.473 1.00 82.06 718 ALA A N 1
ATOM 5671 C CA . ALA A 1 718 ? 12.909 -7.199 -1.170 1.00 82.06 718 ALA A CA 1
ATOM 5672 C C . ALA A 1 718 ? 13.188 -6.978 0.332 1.00 82.06 718 ALA A C 1
ATOM 5674 O O . ALA A 1 718 ? 13.923 -6.062 0.696 1.00 82.06 718 ALA A O 1
ATOM 5675 N N . ALA A 1 719 ? 12.633 -7.831 1.199 1.00 80.75 719 ALA A N 1
ATOM 5676 C CA . ALA A 1 719 ? 12.963 -7.929 2.621 1.00 80.75 719 ALA A CA 1
ATOM 5677 C C . ALA A 1 719 ? 14.071 -8.964 2.928 1.00 80.75 719 ALA A C 1
ATOM 5679 O O . ALA A 1 719 ? 14.332 -9.247 4.095 1.00 80.75 719 ALA A O 1
ATOM 5680 N N . PHE A 1 720 ? 14.710 -9.542 1.901 1.00 85.69 720 PHE A N 1
ATOM 5681 C CA . PHE A 1 720 ? 15.752 -10.577 1.994 1.00 85.69 720 PHE A CA 1
ATOM 5682 C C . PHE A 1 720 ? 15.326 -11.891 2.702 1.00 85.69 720 PHE A C 1
ATOM 5684 O O . PHE A 1 720 ? 16.165 -12.767 2.937 1.00 85.69 720 PHE A O 1
ATOM 5691 N N . ASP A 1 721 ? 14.029 -12.117 2.969 1.00 88.19 721 ASP A N 1
ATOM 5692 C CA . ASP A 1 721 ? 13.502 -13.426 3.393 1.00 88.19 721 ASP A CA 1
ATOM 5693 C C . ASP A 1 721 ? 13.257 -14.315 2.165 1.00 88.19 721 ASP A C 1
ATOM 5695 O O . ASP A 1 721 ? 12.131 -14.652 1.785 1.00 88.19 721 ASP A O 1
ATOM 5699 N N . PHE A 1 722 ? 14.357 -14.743 1.543 1.00 89.50 722 PHE A N 1
ATOM 5700 C CA . PHE A 1 722 ? 14.333 -15.639 0.386 1.00 89.50 722 PHE A CA 1
ATOM 5701 C C . PHE A 1 722 ? 13.632 -16.983 0.675 1.00 89.50 722 PHE A C 1
ATOM 5703 O O . PHE A 1 722 ? 13.193 -17.657 -0.257 1.00 89.50 722 PHE A O 1
ATOM 5710 N N . ARG A 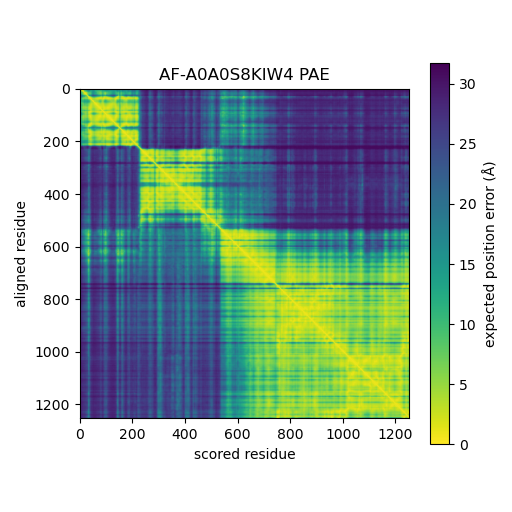1 723 ? 13.474 -17.379 1.951 1.00 90.50 723 ARG A N 1
ATOM 5711 C CA . ARG A 1 723 ? 12.762 -18.611 2.337 1.00 90.50 723 ARG A CA 1
ATOM 5712 C C . ARG A 1 723 ? 11.250 -18.445 2.230 1.00 90.50 723 ARG A C 1
ATOM 5714 O O . ARG A 1 723 ? 10.591 -19.344 1.708 1.00 90.50 723 ARG A O 1
ATOM 5721 N N . ARG A 1 724 ? 10.693 -17.328 2.707 1.00 92.94 724 ARG A N 1
ATOM 5722 C CA . ARG A 1 724 ? 9.272 -17.005 2.497 1.00 92.94 724 ARG A CA 1
ATOM 5723 C C . ARG A 1 724 ? 8.992 -16.622 1.049 1.00 92.94 724 ARG A C 1
ATOM 5725 O O . ARG A 1 724 ? 8.008 -17.109 0.501 1.00 92.94 724 ARG A O 1
ATOM 5732 N N . ALA A 1 725 ? 9.889 -15.863 0.412 1.00 93.56 725 ALA A N 1
ATOM 5733 C CA . ALA A 1 725 ? 9.783 -15.512 -1.004 1.00 93.56 725 ALA A CA 1
ATOM 5734 C C . ALA A 1 725 ? 9.635 -16.765 -1.875 1.00 93.56 725 ALA A C 1
ATOM 5736 O O . ALA A 1 725 ? 8.672 -16.886 -2.626 1.00 93.56 725 ALA A O 1
ATOM 5737 N N . ARG A 1 726 ? 10.528 -17.752 -1.694 1.00 92.88 726 ARG A N 1
ATOM 5738 C CA . ARG A 1 726 ? 10.438 -19.044 -2.381 1.00 92.88 726 ARG A CA 1
ATOM 5739 C C . ARG A 1 726 ? 9.095 -19.743 -2.150 1.00 92.88 726 ARG A C 1
ATOM 5741 O O . ARG A 1 726 ? 8.505 -20.197 -3.117 1.00 92.88 726 ARG A O 1
ATOM 5748 N N . ARG A 1 727 ? 8.595 -19.820 -0.910 1.00 94.75 727 ARG A N 1
ATOM 5749 C CA . ARG A 1 727 ? 7.301 -20.475 -0.624 1.00 94.75 727 ARG A CA 1
ATOM 5750 C C . ARG A 1 727 ? 6.136 -19.815 -1.361 1.00 94.75 727 ARG A C 1
ATOM 5752 O O . ARG A 1 727 ? 5.290 -20.525 -1.893 1.00 94.75 727 ARG A O 1
ATOM 5759 N N . ALA A 1 728 ? 6.108 -18.485 -1.404 1.00 96.25 728 ALA A N 1
ATOM 5760 C CA . ALA A 1 728 ? 5.085 -17.742 -2.132 1.00 96.25 728 ALA A CA 1
ATOM 5761 C C . ALA A 1 728 ? 5.214 -17.948 -3.655 1.00 96.25 728 ALA A C 1
ATOM 5763 O O . ALA A 1 728 ? 4.209 -18.176 -4.325 1.00 96.25 728 ALA A O 1
ATOM 5764 N N . HIS A 1 729 ? 6.438 -17.978 -4.198 1.00 95.69 729 HIS A N 1
ATOM 5765 C CA . HIS A 1 729 ? 6.674 -18.331 -5.601 1.00 95.69 729 HIS A CA 1
ATOM 5766 C C . HIS A 1 729 ? 6.212 -19.769 -5.925 1.00 95.69 729 HIS A C 1
ATOM 5768 O O . HIS A 1 729 ? 5.396 -19.957 -6.825 1.00 95.69 729 HIS A O 1
ATOM 5774 N N . ASP A 1 730 ? 6.645 -20.767 -5.142 1.00 95.50 730 ASP A N 1
ATOM 5775 C CA . ASP A 1 730 ? 6.281 -22.189 -5.286 1.00 95.50 730 ASP A CA 1
ATOM 5776 C C . ASP A 1 730 ? 4.748 -22.406 -5.217 1.00 95.50 730 ASP A C 1
ATOM 5778 O O . ASP A 1 730 ? 4.187 -23.229 -5.953 1.00 95.50 730 ASP A O 1
ATOM 5782 N N . GLU A 1 731 ? 4.040 -21.644 -4.372 1.00 96.12 731 GLU A N 1
ATOM 5783 C CA . GLU A 1 731 ? 2.572 -21.640 -4.317 1.00 96.12 731 GLU A CA 1
ATOM 5784 C C . GLU A 1 731 ? 1.949 -20.997 -5.567 1.00 96.12 731 GLU A C 1
ATOM 5786 O O . GLU A 1 731 ? 1.059 -21.593 -6.175 1.00 96.12 731 GLU A O 1
ATOM 5791 N N . GLY A 1 732 ? 2.438 -19.836 -6.011 1.00 95.75 732 GLY A N 1
ATOM 5792 C CA . GLY A 1 732 ? 1.935 -19.161 -7.213 1.00 95.75 732 GLY A CA 1
ATOM 5793 C C . GLY A 1 732 ? 2.128 -19.982 -8.494 1.00 95.75 732 GLY A C 1
ATOM 5794 O O . GLY A 1 732 ? 1.185 -20.131 -9.270 1.00 95.75 732 GLY A O 1
ATOM 5795 N N . PHE A 1 733 ? 3.284 -20.636 -8.672 1.00 94.62 733 PHE A N 1
ATOM 5796 C CA . PHE A 1 733 ? 3.514 -21.597 -9.767 1.00 94.62 733 PHE A CA 1
ATOM 5797 C C . PHE A 1 733 ? 2.559 -22.806 -9.704 1.00 94.62 733 PHE A C 1
ATOM 5799 O O . PHE A 1 733 ? 2.322 -23.494 -10.698 1.00 94.62 733 PHE A O 1
ATOM 5806 N N . THR A 1 734 ? 2.017 -23.116 -8.526 1.00 94.50 734 THR A N 1
ATOM 5807 C CA . THR A 1 734 ? 1.043 -24.199 -8.329 1.00 94.50 734 THR A CA 1
ATOM 5808 C C . THR A 1 734 ? -0.388 -23.730 -8.590 1.00 94.50 734 THR A C 1
ATOM 5810 O O . THR A 1 734 ? -1.165 -24.477 -9.181 1.00 94.50 734 THR A O 1
ATOM 5813 N N . LEU A 1 735 ? -0.723 -22.488 -8.237 1.00 94.00 735 LEU A N 1
ATOM 5814 C CA . LEU A 1 735 ? -2.011 -21.865 -8.547 1.00 94.00 735 LEU A CA 1
ATOM 5815 C C . LEU A 1 735 ? -2.173 -21.610 -10.053 1.00 94.00 735 LEU A C 1
ATOM 5817 O O . LEU A 1 735 ? -3.202 -21.986 -10.608 1.00 94.00 735 LEU A O 1
ATOM 5821 N N . TRP A 1 736 ? -1.148 -21.111 -10.755 1.00 90.25 736 TRP A N 1
ATOM 5822 C CA . TRP A 1 736 ? -1.220 -20.934 -12.215 1.00 90.25 736 TRP A CA 1
ATOM 5823 C C . TRP A 1 736 ? -1.408 -22.240 -12.989 1.00 90.25 736 TRP A C 1
ATOM 5825 O O . TRP A 1 736 ? -2.113 -22.251 -13.995 1.00 90.25 736 TRP A O 1
ATOM 5835 N N . ARG A 1 737 ? -0.841 -23.358 -12.513 1.00 88.50 737 ARG A N 1
ATOM 5836 C CA . ARG A 1 737 ? -1.108 -24.674 -13.115 1.00 88.50 737 ARG A CA 1
ATOM 5837 C C . ARG A 1 737 ? -2.584 -25.057 -12.998 1.00 88.50 737 ARG A C 1
ATOM 5839 O O . ARG A 1 737 ? -3.157 -25.497 -13.984 1.00 88.50 737 ARG A O 1
ATOM 5846 N N . ARG A 1 738 ? -3.226 -24.782 -11.856 1.00 89.56 738 ARG A N 1
ATOM 5847 C CA . ARG A 1 738 ? -4.678 -24.977 -11.697 1.00 89.56 738 ARG A CA 1
ATOM 5848 C C . ARG A 1 738 ? -5.509 -24.010 -12.539 1.00 89.56 738 ARG A C 1
ATOM 5850 O O . ARG A 1 738 ? -6.528 -24.420 -13.074 1.00 89.56 738 ARG A O 1
ATOM 5857 N N . ALA A 1 739 ? -5.082 -22.754 -12.687 1.00 86.81 739 ALA A N 1
ATOM 5858 C CA . ALA A 1 739 ? -5.748 -21.799 -13.576 1.00 86.81 739 ALA A CA 1
ATOM 5859 C C . ALA A 1 739 ? -5.750 -22.309 -15.031 1.00 86.81 739 ALA A C 1
ATOM 5861 O O . ALA A 1 739 ? -6.793 -22.339 -15.677 1.00 86.81 739 ALA A O 1
ATOM 5862 N N . ALA A 1 740 ? -4.608 -22.818 -15.507 1.00 81.38 740 ALA A N 1
ATOM 5863 C CA . ALA A 1 740 ? -4.478 -23.433 -16.830 1.00 81.38 740 ALA A CA 1
ATOM 5864 C C . ALA A 1 740 ? -5.239 -24.772 -16.979 1.00 81.38 740 ALA A C 1
ATOM 5866 O O . ALA A 1 740 ? -5.595 -25.148 -18.092 1.00 81.38 740 ALA A O 1
ATOM 5867 N N . GLU A 1 741 ? -5.506 -25.489 -15.881 1.00 82.62 741 GLU A N 1
ATOM 5868 C CA . GLU A 1 741 ? -6.402 -26.659 -15.851 1.00 82.62 741 GLU A CA 1
ATOM 5869 C C . GLU A 1 741 ? -7.895 -26.264 -15.861 1.00 82.62 741 GLU A C 1
ATOM 5871 O O . GLU A 1 741 ? -8.731 -27.052 -16.306 1.00 82.62 741 GLU A O 1
ATOM 5876 N N . GLN A 1 742 ? -8.240 -25.064 -15.375 1.00 75.50 742 GLN A N 1
ATOM 5877 C CA . GLN A 1 742 ? -9.616 -24.563 -15.275 1.00 75.50 742 GLN A CA 1
ATOM 5878 C C . GLN A 1 742 ? -10.087 -23.747 -16.483 1.00 75.50 742 GLN A C 1
ATOM 5880 O O . GLN A 1 742 ? -11.287 -23.752 -16.758 1.00 75.50 742 GLN A O 1
ATOM 5885 N N . GLU A 1 743 ? -9.209 -23.031 -17.194 1.00 65.50 743 GLU A N 1
ATOM 5886 C CA . GLU A 1 743 ? -9.625 -22.238 -18.356 1.00 65.50 743 GLU A CA 1
ATOM 5887 C C . GLU A 1 743 ? -10.036 -23.142 -19.538 1.00 65.50 743 GLU A C 1
ATOM 5889 O O . GLU A 1 743 ? -9.175 -23.757 -20.176 1.00 65.50 743 GLU A O 1
ATOM 5894 N N . PRO A 1 744 ? -11.327 -23.191 -19.942 1.00 49.53 744 PRO A N 1
ATOM 5895 C CA . PRO A 1 744 ? -11.646 -23.616 -21.297 1.00 49.53 744 PRO A CA 1
ATOM 5896 C C . PRO A 1 744 ? -11.026 -22.602 -22.263 1.00 49.53 744 PRO A C 1
ATOM 5898 O O . PRO A 1 744 ? -10.957 -21.415 -21.945 1.00 49.53 744 PRO A O 1
ATOM 5901 N N . SER A 1 745 ? -10.629 -23.033 -23.462 1.00 52.22 745 SER A N 1
ATOM 5902 C CA . SER A 1 745 ? -10.010 -22.158 -24.466 1.00 52.22 745 SER A CA 1
ATOM 5903 C C . SER A 1 745 ? -10.953 -21.017 -24.884 1.00 52.22 745 SER A C 1
ATOM 5905 O O . SER A 1 745 ? -11.742 -21.152 -25.824 1.00 52.22 745 SER A O 1
ATOM 5907 N N . ARG A 1 746 ? -10.880 -19.889 -24.168 1.00 53.22 746 ARG A N 1
ATOM 5908 C CA . ARG A 1 746 ? -11.657 -18.666 -24.390 1.00 53.22 746 ARG A CA 1
ATOM 5909 C C . ARG A 1 746 ? -11.066 -17.899 -25.564 1.00 53.22 746 ARG A C 1
ATOM 5911 O O . ARG A 1 746 ? -10.467 -16.842 -25.393 1.00 53.22 746 ARG A O 1
ATOM 5918 N N . THR A 1 747 ? -11.236 -18.444 -26.765 1.00 57.12 747 THR A N 1
ATOM 5919 C CA . THR A 1 747 ? -10.886 -17.774 -28.018 1.00 57.12 747 THR A CA 1
ATOM 5920 C C . THR A 1 747 ? -11.674 -16.468 -28.107 1.00 57.12 747 THR A C 1
ATOM 5922 O O . THR A 1 747 ? -12.850 -16.468 -28.476 1.00 57.12 747 THR A O 1
ATOM 5925 N N . GLN A 1 748 ? -11.054 -15.355 -27.707 1.00 70.50 748 GLN A N 1
ATOM 5926 C CA . GLN A 1 748 ? -11.671 -14.038 -27.823 1.00 70.50 748 GLN A CA 1
ATOM 5927 C C . GLN A 1 748 ? -11.959 -13.768 -29.303 1.00 70.50 748 GLN A C 1
ATOM 5929 O O . GLN A 1 748 ? -11.178 -14.156 -30.173 1.00 70.50 748 GLN A O 1
ATOM 5934 N N . THR A 1 749 ? -13.083 -13.114 -29.603 1.00 84.88 749 THR A N 1
ATOM 5935 C CA . THR A 1 749 ? -13.348 -12.687 -30.983 1.00 84.88 749 THR A CA 1
ATOM 5936 C C . THR A 1 749 ? -12.298 -11.636 -31.352 1.00 84.88 749 THR A C 1
ATOM 5938 O O . THR A 1 749 ? -12.188 -10.659 -30.603 1.00 84.88 749 THR A O 1
ATOM 5941 N N . PRO A 1 750 ? -11.521 -11.820 -32.440 1.00 91.38 750 PRO A N 1
ATOM 5942 C CA . PRO A 1 750 ? -10.493 -10.870 -32.854 1.00 91.38 750 PRO A CA 1
ATOM 5943 C C . PRO A 1 750 ? -11.009 -9.434 -32.921 1.00 91.38 750 PRO A C 1
ATOM 5945 O O . PRO A 1 750 ? -12.162 -9.206 -33.294 1.00 91.38 750 PRO A O 1
ATOM 5948 N N . ALA A 1 751 ? -10.145 -8.477 -32.582 1.00 93.69 751 ALA A N 1
ATOM 5949 C CA . ALA A 1 751 ? -10.459 -7.056 -32.671 1.00 93.69 751 ALA A CA 1
ATOM 5950 C C . ALA A 1 751 ? -10.990 -6.690 -34.077 1.00 93.69 751 ALA A C 1
ATOM 5952 O O . ALA A 1 751 ? -10.473 -7.204 -35.076 1.00 93.69 751 ALA A O 1
ATOM 5953 N N . PRO A 1 752 ? -11.992 -5.792 -34.187 1.00 93.94 752 PRO A N 1
ATOM 5954 C CA . PRO A 1 752 ? -12.626 -5.444 -35.466 1.00 93.94 752 PRO A CA 1
ATOM 5955 C C . PRO A 1 752 ? -11.655 -4.816 -36.483 1.00 93.94 752 PRO A C 1
ATOM 5957 O O . PRO A 1 752 ? -11.901 -4.852 -37.688 1.00 93.94 752 PRO A O 1
ATOM 5960 N N . HIS A 1 753 ? -10.539 -4.265 -36.006 1.00 95.31 753 HIS A N 1
ATOM 5961 C CA . HIS A 1 753 ? -9.421 -3.741 -36.787 1.00 95.31 753 HIS A CA 1
ATOM 5962 C C . HIS A 1 753 ? -8.116 -3.858 -35.976 1.00 95.31 753 HIS A C 1
ATOM 5964 O O . HIS A 1 753 ? -8.108 -4.334 -34.840 1.00 95.31 753 HIS A O 1
ATOM 5970 N N . ALA A 1 754 ? -6.995 -3.422 -36.558 1.00 96.31 754 ALA A N 1
ATOM 5971 C CA . ALA A 1 754 ? -5.739 -3.263 -35.824 1.00 96.31 754 ALA A CA 1
ATOM 5972 C C . ALA A 1 754 ? -5.880 -2.221 -34.700 1.00 96.31 754 ALA A C 1
ATOM 5974 O O . ALA A 1 754 ? -6.599 -1.242 -34.880 1.00 96.31 754 ALA A O 1
ATOM 5975 N N . LEU A 1 755 ? -5.154 -2.379 -33.592 1.00 97.12 755 LEU A N 1
ATOM 5976 C CA . LEU A 1 755 ? -4.984 -1.317 -32.597 1.00 97.12 755 LEU A CA 1
ATOM 5977 C C . LEU A 1 755 ? -4.148 -0.192 -33.223 1.00 97.12 755 LEU A C 1
ATOM 5979 O O . LEU A 1 755 ? -2.975 -0.407 -33.536 1.00 97.12 755 LEU A O 1
ATOM 5983 N N . ARG A 1 756 ? -4.750 0.980 -33.439 1.00 96.81 756 ARG A N 1
ATOM 5984 C CA . ARG A 1 756 ? -4.110 2.144 -34.071 1.00 96.81 756 ARG A CA 1
ATOM 5985 C C . ARG A 1 756 ? -3.684 3.123 -32.989 1.00 96.81 756 ARG A C 1
ATOM 5987 O O . ARG A 1 756 ? -4.529 3.628 -32.253 1.00 96.81 756 ARG A O 1
ATOM 5994 N N . MET A 1 757 ? -2.387 3.379 -32.883 1.00 93.88 757 MET A N 1
ATOM 5995 C CA . MET A 1 757 ? -1.824 4.254 -31.859 1.00 93.88 757 MET A CA 1
ATOM 5996 C C . MET A 1 757 ? -0.973 5.347 -32.491 1.00 93.88 757 MET A C 1
ATOM 5998 O O . MET A 1 757 ? -0.104 5.068 -33.315 1.00 93.88 757 MET A O 1
ATOM 6002 N N . SER A 1 758 ? -1.181 6.579 -32.044 1.00 90.62 758 SER A N 1
ATOM 6003 C CA . SER A 1 758 ? -0.247 7.681 -32.266 1.00 90.62 758 SER A CA 1
ATOM 6004 C C . SER A 1 758 ? 0.718 7.742 -31.079 1.00 90.62 758 SER A C 1
ATOM 6006 O O . SER A 1 758 ? 0.266 7.842 -29.937 1.00 90.62 758 SER A O 1
ATOM 6008 N N . VAL A 1 759 ? 2.025 7.668 -31.337 1.00 85.44 759 VAL A N 1
ATOM 6009 C CA . VAL A 1 759 ? 3.078 7.658 -30.300 1.00 85.44 759 VAL A CA 1
ATOM 6010 C C . VAL A 1 759 ? 4.149 8.698 -30.640 1.00 85.44 759 VAL A C 1
ATOM 6012 O O . VAL A 1 759 ? 4.485 8.881 -31.813 1.00 85.44 759 VAL A O 1
ATOM 6015 N N . PHE A 1 760 ? 4.664 9.385 -29.621 1.00 75.75 760 PHE A N 1
ATOM 6016 C CA . PHE A 1 760 ? 5.744 10.362 -29.764 1.00 75.75 760 PHE A CA 1
ATOM 6017 C C . PHE A 1 760 ? 7.135 9.708 -29.817 1.00 75.75 760 PHE A C 1
ATOM 6019 O O . PHE A 1 760 ? 7.319 8.570 -29.394 1.00 75.75 760 PHE A O 1
ATOM 6026 N N . GLU A 1 761 ? 8.107 10.492 -30.288 1.00 65.44 761 GLU A N 1
ATOM 6027 C CA . GLU A 1 761 ? 9.545 10.188 -30.374 1.00 65.44 761 GLU A CA 1
ATOM 6028 C C . GLU A 1 761 ? 9.982 9.082 -31.371 1.00 65.44 761 GLU A C 1
ATOM 6030 O O . GLU A 1 761 ? 9.241 8.145 -31.687 1.00 65.44 761 GLU A O 1
ATOM 6035 N N . PRO A 1 762 ? 11.208 9.183 -31.931 1.00 61.03 762 PRO A N 1
ATOM 6036 C CA . PRO A 1 762 ? 11.730 8.205 -32.880 1.00 61.03 762 PRO A CA 1
ATOM 6037 C C . PRO A 1 762 ? 12.375 6.996 -32.183 1.00 61.03 762 PRO A C 1
ATOM 6039 O O . PRO A 1 762 ? 13.433 7.105 -31.566 1.00 61.03 762 PRO A O 1
ATOM 6042 N N . LEU A 1 763 ? 11.807 5.804 -32.395 1.00 73.06 763 LEU A N 1
ATOM 6043 C CA . LEU A 1 763 ? 12.398 4.538 -31.937 1.00 73.06 763 LEU A CA 1
ATOM 6044 C C . LEU A 1 763 ? 13.833 4.334 -32.484 1.00 73.06 763 LEU A C 1
ATOM 6046 O O . LEU A 1 763 ? 14.062 4.425 -33.700 1.00 73.06 763 LEU A O 1
ATOM 6050 N N . SER A 1 764 ? 14.792 4.005 -31.611 1.00 74.06 764 SER A N 1
ATOM 6051 C CA . SER A 1 764 ? 16.229 3.988 -31.934 1.00 74.06 764 SER A CA 1
ATOM 6052 C C . SER A 1 764 ? 16.692 2.710 -32.657 1.00 74.06 764 SER A C 1
ATOM 6054 O O . SER A 1 764 ? 16.961 2.729 -33.864 1.00 74.06 764 SER A O 1
ATOM 6056 N N . ALA A 1 765 ? 16.780 1.578 -31.959 1.00 84.06 765 ALA A N 1
ATOM 6057 C CA . ALA A 1 765 ? 17.297 0.314 -32.483 1.00 84.06 765 ALA A CA 1
ATOM 6058 C C . ALA A 1 765 ? 16.599 -0.888 -31.836 1.00 84.06 765 ALA A C 1
ATOM 6060 O O . ALA A 1 765 ? 16.573 -1.010 -30.620 1.00 84.06 765 ALA A O 1
ATOM 6061 N N . LEU A 1 766 ? 16.104 -1.836 -32.639 1.00 92.06 766 LEU A N 1
ATOM 6062 C CA . LEU A 1 766 ? 15.431 -3.046 -32.135 1.00 92.06 766 LEU A CA 1
ATOM 6063 C C . LEU A 1 766 ? 16.416 -4.151 -31.692 1.00 92.06 766 LEU A C 1
ATOM 6065 O O . LEU A 1 766 ? 16.117 -5.337 -31.807 1.00 92.06 766 LEU A O 1
ATOM 6069 N N . ASP A 1 767 ? 17.595 -3.763 -31.198 1.00 94.06 767 ASP A N 1
ATOM 6070 C CA . ASP A 1 767 ? 18.562 -4.661 -30.562 1.00 94.06 767 ASP A CA 1
ATOM 6071 C C . ASP A 1 767 ? 18.483 -4.447 -29.040 1.00 94.06 767 ASP A C 1
ATOM 6073 O O . ASP A 1 767 ? 18.813 -3.349 -28.580 1.00 94.06 767 ASP A O 1
ATOM 6077 N N . PRO A 1 768 ? 18.089 -5.455 -28.238 1.00 93.38 768 PRO A N 1
ATOM 6078 C CA . PRO A 1 768 ? 17.977 -5.301 -26.787 1.00 93.38 768 PRO A CA 1
ATOM 6079 C C . PRO A 1 768 ? 19.282 -4.924 -26.064 1.00 93.38 768 PRO A C 1
ATOM 6081 O O . PRO A 1 768 ? 19.229 -4.452 -24.929 1.00 93.38 768 PRO A O 1
ATOM 6084 N N . ALA A 1 769 ? 20.446 -5.090 -26.705 1.00 92.00 769 ALA A N 1
ATOM 6085 C CA . ALA A 1 769 ? 21.727 -4.628 -26.171 1.00 92.00 769 ALA A CA 1
ATOM 6086 C C . ALA A 1 769 ? 22.058 -3.160 -26.513 1.00 92.00 769 ALA A C 1
ATOM 6088 O O . ALA A 1 769 ? 23.012 -2.626 -25.950 1.00 92.00 769 ALA A O 1
ATOM 6089 N N . ILE A 1 770 ? 21.317 -2.510 -27.419 1.00 89.94 770 ILE A N 1
ATOM 6090 C CA . ILE A 1 770 ? 21.617 -1.157 -27.932 1.00 89.94 770 ILE A CA 1
ATOM 6091 C C . ILE A 1 770 ? 20.513 -0.141 -27.593 1.00 89.94 770 ILE A C 1
ATOM 6093 O O . ILE A 1 770 ? 20.820 1.034 -27.412 1.00 89.94 770 ILE A O 1
ATOM 6097 N N . ALA A 1 771 ? 19.249 -0.568 -27.494 1.00 87.62 771 ALA A N 1
ATOM 6098 C CA . ALA A 1 771 ? 18.122 0.310 -27.169 1.00 87.62 771 ALA A CA 1
ATOM 6099 C C . ALA A 1 771 ? 18.270 0.980 -25.790 1.00 87.62 771 ALA A C 1
ATOM 6101 O O . ALA A 1 771 ? 18.510 0.292 -24.797 1.00 87.62 771 ALA A O 1
ATOM 6102 N N . THR A 1 772 ? 18.064 2.300 -25.721 1.00 79.50 772 THR A N 1
ATOM 6103 C CA . THR A 1 772 ? 18.084 3.070 -24.458 1.00 79.50 772 THR A CA 1
ATOM 6104 C C . THR A 1 772 ? 16.867 3.975 -24.248 1.00 79.50 772 THR A C 1
ATOM 6106 O O . THR A 1 772 ? 16.763 4.592 -23.196 1.00 79.50 772 THR A O 1
ATOM 6109 N N . ASP A 1 773 ? 15.971 4.118 -25.229 1.00 78.81 773 ASP A N 1
ATOM 6110 C CA . ASP A 1 773 ? 14.778 4.967 -25.108 1.00 78.81 773 ASP A CA 1
ATOM 6111 C C . ASP A 1 773 ? 13.545 4.172 -24.612 1.00 78.81 773 ASP A C 1
ATOM 6113 O O . ASP A 1 773 ? 13.334 3.032 -25.050 1.00 78.81 773 ASP A O 1
ATOM 6117 N N . PRO A 1 774 ? 12.695 4.747 -23.731 1.00 79.12 774 PRO A N 1
ATOM 6118 C CA . PRO A 1 774 ? 11.562 4.034 -23.126 1.00 79.12 774 PRO A CA 1
ATOM 6119 C C . PRO A 1 774 ? 10.534 3.501 -24.132 1.00 79.12 774 PRO A C 1
ATOM 6121 O O . PRO A 1 774 ? 9.909 2.462 -23.893 1.00 79.12 774 PRO A O 1
ATOM 6124 N N . ALA A 1 775 ? 10.362 4.189 -25.264 1.00 80.75 775 ALA A N 1
ATOM 6125 C CA . ALA A 1 775 ? 9.452 3.777 -26.325 1.00 80.75 775 ALA A CA 1
ATOM 6126 C C . ALA A 1 775 ? 9.953 2.493 -27.013 1.00 80.75 775 ALA A C 1
ATOM 6128 O O . ALA A 1 775 ? 9.208 1.516 -27.113 1.00 80.75 775 ALA A O 1
ATOM 6129 N N . THR A 1 776 ? 11.232 2.433 -27.400 1.00 87.38 776 THR A N 1
ATOM 6130 C CA . THR A 1 776 ? 11.843 1.232 -27.998 1.00 87.38 776 THR A CA 1
ATOM 6131 C C . THR A 1 776 ? 11.902 0.080 -27.007 1.00 87.38 776 THR A C 1
ATOM 6133 O O . THR A 1 776 ? 11.580 -1.043 -27.386 1.00 87.38 776 THR A O 1
ATOM 6136 N N . ILE A 1 777 ? 12.213 0.333 -25.732 1.00 88.94 777 ILE A N 1
ATOM 6137 C CA . ILE A 1 777 ? 12.150 -0.684 -24.666 1.00 88.94 777 ILE A CA 1
ATOM 6138 C C . ILE A 1 777 ? 10.722 -1.252 -24.546 1.00 88.94 777 ILE A C 1
ATOM 6140 O O . ILE A 1 777 ? 10.534 -2.471 -24.511 1.00 88.94 777 ILE A O 1
ATOM 6144 N N . SER A 1 778 ? 9.697 -0.394 -24.588 1.00 87.62 778 SER A N 1
ATOM 6145 C CA . SER A 1 778 ? 8.287 -0.814 -24.535 1.00 87.62 778 SER A CA 1
ATOM 6146 C C . SER A 1 778 ? 7.841 -1.616 -25.766 1.00 87.62 778 SER A C 1
ATOM 6148 O O . SER A 1 778 ? 7.004 -2.507 -25.623 1.00 87.62 778 SER A O 1
ATOM 6150 N N . VAL A 1 779 ? 8.407 -1.351 -26.953 1.00 91.88 779 VAL A N 1
ATOM 6151 C CA . VAL A 1 779 ? 8.195 -2.137 -28.189 1.00 91.88 779 VAL A CA 1
ATOM 6152 C C . VAL A 1 779 ? 8.960 -3.467 -28.154 1.00 91.88 779 VAL A C 1
ATOM 6154 O O . VAL A 1 779 ? 8.422 -4.504 -28.551 1.00 91.88 779 VAL A O 1
ATOM 6157 N N . LEU A 1 780 ? 10.190 -3.477 -27.633 1.00 93.94 780 LEU A N 1
ATOM 6158 C CA . LEU A 1 780 ? 10.984 -4.694 -27.442 1.00 93.94 780 LEU A CA 1
ATOM 6159 C C . LEU A 1 780 ? 10.293 -5.682 -26.494 1.00 93.94 780 LEU A C 1
ATOM 6161 O O . LEU A 1 780 ? 10.341 -6.877 -26.765 1.00 93.94 780 LEU A O 1
ATOM 6165 N N . ALA A 1 781 ? 9.571 -5.200 -25.477 1.00 92.00 781 ALA A N 1
ATOM 6166 C CA . ALA A 1 781 ? 8.711 -6.006 -24.598 1.00 92.00 781 ALA A CA 1
ATOM 6167 C C . ALA A 1 781 ? 7.476 -6.638 -25.282 1.00 92.00 781 ALA A C 1
ATOM 6169 O O . ALA A 1 781 ? 6.774 -7.436 -24.666 1.00 92.00 781 ALA A O 1
ATOM 6170 N N . GLN A 1 782 ? 7.195 -6.301 -26.547 1.00 92.69 782 GLN A N 1
ATOM 6171 C CA . GLN A 1 782 ? 6.151 -6.948 -27.358 1.00 92.69 782 GLN A CA 1
ATOM 6172 C C . GLN A 1 782 ? 6.771 -7.903 -28.389 1.00 92.69 782 GLN A C 1
ATOM 6174 O O . GLN A 1 782 ? 6.206 -8.961 -28.671 1.00 92.69 782 GLN A O 1
ATOM 6179 N N . LEU A 1 783 ? 7.936 -7.536 -28.940 1.00 95.81 783 LEU A N 1
ATOM 6180 C CA . LEU A 1 783 ? 8.688 -8.347 -29.900 1.00 95.81 783 LEU A CA 1
ATOM 6181 C C . LEU A 1 783 ? 9.372 -9.552 -29.249 1.00 95.81 783 LEU A C 1
ATOM 6183 O O . LEU A 1 783 ? 9.381 -10.635 -29.834 1.00 95.81 783 LEU A O 1
ATOM 6187 N N . PHE A 1 784 ? 9.951 -9.377 -28.064 1.00 96.62 784 PHE A N 1
ATOM 6188 C CA . PHE A 1 784 ? 10.764 -10.368 -27.362 1.00 96.62 784 PHE A CA 1
ATOM 6189 C C . PHE A 1 784 ? 10.186 -10.693 -25.980 1.00 96.62 784 PHE A C 1
ATOM 6191 O O . PHE A 1 784 ? 9.501 -9.872 -25.376 1.00 96.62 784 PHE A O 1
ATOM 6198 N N . SER A 1 785 ? 10.492 -11.894 -25.491 1.00 95.38 785 SER A N 1
ATOM 6199 C CA . SER A 1 785 ? 10.080 -12.404 -24.177 1.00 95.38 785 SER A CA 1
ATOM 6200 C C . SER A 1 785 ? 11.290 -12.827 -23.349 1.00 95.38 785 SER A C 1
ATOM 6202 O O . SER A 1 785 ? 12.218 -13.446 -23.881 1.00 95.38 785 SER A O 1
ATOM 6204 N N . GLY A 1 786 ? 11.271 -12.495 -22.056 1.00 96.19 786 GLY A N 1
ATOM 6205 C CA . GLY A 1 786 ? 12.352 -12.739 -21.097 1.00 96.19 786 GLY A CA 1
ATOM 6206 C C . GLY A 1 786 ? 12.171 -14.010 -20.264 1.00 96.19 786 GLY A C 1
ATOM 6207 O O . GLY A 1 786 ? 11.279 -14.819 -20.508 1.00 96.19 786 GLY A O 1
ATOM 6208 N N . LEU A 1 787 ? 13.016 -14.186 -19.240 1.00 97.44 787 LEU A N 1
ATOM 6209 C CA . LEU A 1 787 ? 12.809 -15.230 -18.219 1.00 97.44 787 LEU A CA 1
ATOM 6210 C C . LEU A 1 787 ? 11.482 -15.001 -17.483 1.00 97.44 787 LEU A C 1
ATOM 6212 O O . LEU A 1 787 ? 10.718 -15.935 -17.244 1.00 97.44 787 LEU A O 1
ATOM 6216 N N . VAL A 1 788 ? 11.233 -13.737 -17.160 1.00 95.50 788 VAL A N 1
ATOM 6217 C CA . VAL A 1 788 ? 10.078 -13.216 -16.439 1.00 95.50 788 VAL A CA 1
ATOM 6218 C C . VAL A 1 788 ? 9.564 -11.968 -17.151 1.00 95.50 788 VAL A C 1
ATOM 6220 O O . VAL A 1 788 ? 10.298 -11.328 -17.907 1.00 95.50 788 VAL A O 1
ATOM 6223 N N . ASP A 1 789 ? 8.314 -11.617 -16.883 1.00 90.62 789 ASP A N 1
ATOM 6224 C CA . ASP A 1 789 ? 7.667 -10.392 -17.350 1.00 90.62 789 ASP A CA 1
ATOM 6225 C C . ASP A 1 789 ? 7.175 -9.567 -16.143 1.00 90.62 789 ASP A C 1
ATOM 6227 O O . ASP A 1 789 ? 7.202 -10.037 -15.003 1.00 90.62 789 ASP A O 1
ATOM 6231 N N . TRP A 1 790 ? 6.712 -8.338 -16.369 1.00 86.25 790 TRP A N 1
ATOM 6232 C CA . TRP A 1 790 ? 5.979 -7.555 -15.371 1.00 86.25 790 TRP A CA 1
ATOM 6233 C C . TRP A 1 790 ? 4.498 -7.484 -15.724 1.00 86.25 790 TRP A C 1
ATOM 6235 O O . TRP A 1 790 ? 4.144 -7.208 -16.867 1.00 86.25 790 TRP A O 1
ATOM 6245 N N . GLY A 1 791 ? 3.630 -7.660 -14.730 1.00 83.75 791 GLY A N 1
ATOM 6246 C CA . GLY A 1 791 ? 2.214 -7.321 -14.831 1.00 83.75 791 GLY A CA 1
ATOM 6247 C C . GLY A 1 791 ? 1.945 -5.821 -14.621 1.00 83.75 791 GLY A C 1
ATOM 6248 O O . GLY A 1 791 ? 2.807 -5.094 -14.112 1.00 83.75 791 GLY A O 1
ATOM 6249 N N . PRO A 1 792 ? 0.738 -5.327 -14.963 1.00 78.62 792 PRO A N 1
ATOM 6250 C CA . PRO A 1 792 ? 0.370 -3.920 -14.780 1.00 78.62 792 PRO A CA 1
ATOM 6251 C C . PRO A 1 792 ? 0.453 -3.425 -13.326 1.00 78.62 792 PRO A C 1
ATOM 6253 O O . PRO A 1 792 ? 0.704 -2.246 -13.097 1.00 78.62 792 PRO A O 1
ATOM 6256 N N . GLY A 1 793 ? 0.315 -4.317 -12.336 1.00 77.06 793 GLY A N 1
ATOM 6257 C CA . GLY A 1 793 ? 0.489 -4.000 -10.914 1.00 77.06 793 GLY A CA 1
ATOM 6258 C C . GLY A 1 793 ? 1.951 -3.918 -10.459 1.00 77.06 793 GLY A C 1
ATOM 6259 O O . GLY A 1 793 ? 2.209 -3.901 -9.254 1.00 77.06 793 GLY A O 1
ATOM 6260 N N . MET A 1 794 ? 2.913 -3.914 -11.388 1.00 82.38 794 MET A N 1
ATOM 6261 C CA . MET A 1 794 ? 4.348 -4.035 -11.111 1.00 82.38 794 MET A CA 1
ATOM 6262 C C . MET A 1 794 ? 4.671 -5.289 -10.281 1.00 82.38 794 MET A C 1
ATOM 6264 O O . MET A 1 794 ? 5.500 -5.248 -9.372 1.00 82.38 794 MET A O 1
ATOM 6268 N N . GLU A 1 795 ? 3.981 -6.402 -10.546 1.00 88.50 795 GLU A N 1
ATOM 6269 C CA . GLU A 1 795 ? 4.381 -7.734 -10.096 1.00 88.50 795 GLU A CA 1
ATOM 6270 C C . GLU A 1 795 ? 5.239 -8.438 -11.156 1.00 88.50 795 GLU A C 1
ATOM 6272 O O . GLU A 1 795 ? 4.913 -8.397 -12.338 1.00 88.50 795 GLU A O 1
ATOM 6277 N N . VAL A 1 796 ? 6.325 -9.094 -10.747 1.00 91.81 796 VAL A N 1
ATOM 6278 C CA . VAL A 1 796 ? 7.121 -9.979 -11.615 1.00 91.81 796 VAL A CA 1
ATOM 6279 C C . VAL A 1 796 ? 6.395 -11.316 -11.768 1.00 91.81 796 VAL A C 1
ATOM 6281 O O . VAL A 1 796 ? 6.008 -11.917 -10.767 1.00 91.81 796 VAL A O 1
ATOM 6284 N N . VAL A 1 797 ? 6.223 -11.794 -13.000 1.00 92.25 797 VAL A N 1
ATOM 6285 C CA . VAL A 1 797 ? 5.523 -13.048 -13.326 1.00 92.25 797 VAL A CA 1
ATOM 6286 C C . VAL A 1 797 ? 6.393 -13.979 -14.186 1.00 92.25 797 VAL A C 1
ATOM 6288 O O . VAL A 1 797 ? 7.257 -13.493 -14.916 1.00 92.25 797 VAL A O 1
ATOM 6291 N N . PRO A 1 798 ? 6.176 -15.307 -14.141 1.00 93.50 798 PRO A N 1
ATOM 6292 C CA . PRO A 1 798 ? 6.722 -16.255 -15.113 1.00 93.50 798 PRO A CA 1
ATOM 6293 C C . PRO A 1 798 ? 6.446 -15.849 -16.561 1.00 93.50 798 PRO A C 1
ATOM 6295 O O . PRO A 1 798 ? 5.334 -15.435 -16.886 1.00 93.50 798 PRO A O 1
ATOM 6298 N N . ASP A 1 799 ? 7.435 -16.047 -17.433 1.00 94.06 799 ASP A N 1
ATOM 6299 C CA . ASP A 1 799 ? 7.249 -15.999 -18.886 1.00 94.06 799 ASP A CA 1
ATOM 6300 C C . ASP A 1 799 ? 7.903 -17.236 -19.527 1.00 94.06 799 ASP A C 1
ATOM 6302 O O . ASP A 1 799 ? 7.285 -18.303 -19.577 1.00 94.06 799 ASP A O 1
ATOM 6306 N N . ILE A 1 800 ? 9.176 -17.159 -19.936 1.00 96.62 800 ILE A N 1
ATOM 6307 C CA . ILE A 1 800 ? 9.913 -18.330 -20.449 1.00 96.62 800 ILE A CA 1
ATOM 6308 C C . ILE A 1 800 ? 10.389 -19.239 -19.309 1.00 96.62 800 ILE A C 1
ATOM 6310 O O . ILE A 1 800 ? 10.432 -20.458 -19.487 1.00 96.62 800 ILE A O 1
ATOM 6314 N N . ALA A 1 801 ? 10.710 -18.686 -18.135 1.00 96.88 801 ALA A N 1
ATOM 6315 C CA . ALA A 1 801 ? 10.963 -19.467 -16.927 1.00 96.88 801 ALA A CA 1
ATOM 6316 C C . ALA A 1 801 ? 9.631 -19.834 -16.255 1.00 96.88 801 ALA A C 1
ATOM 6318 O O . ALA A 1 801 ? 8.982 -18.983 -15.654 1.00 96.88 801 ALA A O 1
ATOM 6319 N N . GLN A 1 802 ? 9.237 -21.110 -16.330 1.00 93.31 802 GLN A N 1
ATOM 6320 C CA . GLN A 1 802 ? 8.024 -21.630 -15.677 1.00 93.31 802 GLN A CA 1
ATOM 6321 C C . GLN A 1 802 ? 8.127 -21.650 -14.144 1.00 93.31 802 GLN A C 1
ATOM 6323 O O . GLN A 1 802 ? 7.108 -21.657 -13.454 1.00 93.31 802 GLN A O 1
ATOM 6328 N N . SER A 1 803 ? 9.350 -21.680 -13.614 1.00 95.75 803 SER A N 1
ATOM 6329 C CA . SER A 1 803 ? 9.651 -21.550 -12.190 1.00 95.75 803 SER A CA 1
ATOM 6330 C C . SER A 1 803 ? 11.107 -21.129 -11.980 1.00 95.75 803 SER A C 1
ATOM 6332 O O . SER A 1 803 ? 11.955 -21.275 -12.869 1.00 95.75 803 SER A O 1
ATOM 6334 N N . TRP A 1 804 ? 11.412 -20.621 -10.786 1.00 96.75 804 TRP A N 1
ATOM 6335 C CA . TRP A 1 804 ? 12.780 -20.322 -10.368 1.00 96.75 804 TRP A CA 1
ATOM 6336 C C . TRP A 1 804 ? 13.012 -20.631 -8.891 1.00 96.75 804 TRP A C 1
ATOM 6338 O O . TRP A 1 804 ? 12.146 -20.412 -8.044 1.00 96.75 804 TRP A O 1
ATOM 6348 N N . GLU A 1 805 ? 14.220 -21.087 -8.574 1.00 94.06 805 GLU A N 1
ATOM 6349 C CA . GLU A 1 805 ? 14.707 -21.206 -7.204 1.00 94.06 805 GLU A CA 1
ATOM 6350 C C . GLU A 1 805 ? 15.666 -20.060 -6.876 1.00 94.06 805 GLU A C 1
ATOM 6352 O O . GLU A 1 805 ? 16.594 -19.791 -7.638 1.00 94.06 805 GLU A O 1
ATOM 6357 N N . VAL A 1 806 ? 15.485 -19.432 -5.709 1.00 93.25 806 VAL A N 1
ATOM 6358 C CA . VAL A 1 806 ? 16.449 -18.483 -5.129 1.00 93.25 806 VAL A CA 1
ATOM 6359 C C . VAL A 1 806 ? 17.078 -19.126 -3.897 1.00 93.25 806 VAL A C 1
ATOM 6361 O O . VAL A 1 806 ? 16.385 -19.447 -2.928 1.00 93.25 806 VAL A O 1
ATOM 6364 N N . VAL A 1 807 ? 18.390 -19.355 -3.937 1.00 89.19 807 VAL A N 1
ATOM 6365 C CA . VAL A 1 807 ? 19.140 -20.090 -2.906 1.00 89.19 807 VAL A CA 1
ATOM 6366 C C . VAL A 1 807 ? 20.429 -19.351 -2.517 1.00 89.19 807 VAL A C 1
ATOM 6368 O O . VAL A 1 807 ? 20.638 -18.191 -2.876 1.00 89.19 807 VAL A O 1
ATOM 6371 N N . ALA A 1 808 ? 21.265 -19.977 -1.678 1.00 88.62 808 ALA A N 1
ATOM 6372 C CA . ALA A 1 808 ? 22.513 -19.399 -1.156 1.00 88.62 808 ALA A CA 1
ATOM 6373 C C . ALA A 1 808 ? 22.358 -17.994 -0.519 1.00 88.62 808 ALA A C 1
ATOM 6375 O O . ALA A 1 808 ? 23.272 -17.175 -0.569 1.00 88.62 808 ALA A O 1
ATOM 6376 N N . GLY A 1 809 ? 21.191 -17.709 0.075 1.00 85.12 809 GLY A N 1
ATOM 6377 C CA . GLY A 1 809 ? 20.893 -16.412 0.692 1.00 85.12 809 GLY A CA 1
ATOM 6378 C C . GLY A 1 809 ? 20.699 -15.268 -0.309 1.00 85.12 809 GLY A C 1
ATOM 6379 O O . GLY A 1 809 ? 21.090 -14.150 -0.001 1.00 85.12 809 GLY A O 1
ATOM 6380 N N . GLY A 1 810 ? 20.146 -15.549 -1.496 1.00 89.44 810 GLY A N 1
ATOM 6381 C CA . GLY A 1 810 ? 19.866 -14.542 -2.529 1.00 89.44 810 GLY A CA 1
ATOM 6382 C C . GLY A 1 810 ? 20.978 -14.352 -3.562 1.00 89.44 810 GLY A C 1
ATOM 6383 O O . GLY A 1 810 ? 20.881 -13.447 -4.385 1.00 89.44 810 GLY A O 1
ATOM 6384 N N . ARG A 1 811 ? 22.032 -15.182 -3.517 1.00 94.00 811 ARG A N 1
ATOM 6385 C CA . ARG A 1 811 ? 23.197 -15.101 -4.419 1.00 94.00 811 ARG A CA 1
ATOM 6386 C C . ARG A 1 811 ? 23.142 -16.046 -5.617 1.00 94.00 811 ARG A C 1
ATOM 6388 O O . ARG A 1 811 ? 23.854 -15.808 -6.581 1.00 94.00 811 ARG A O 1
ATOM 6395 N N . ASN A 1 812 ? 22.359 -17.121 -5.560 1.00 96.25 812 ASN A N 1
ATOM 6396 C CA . ASN A 1 812 ? 22.256 -18.081 -6.659 1.00 96.25 812 ASN A CA 1
ATOM 6397 C C . ASN A 1 812 ? 20.790 -18.249 -7.067 1.00 96.25 812 ASN A C 1
ATOM 6399 O O . ASN A 1 812 ? 19.929 -18.496 -6.218 1.00 96.25 812 ASN A O 1
ATOM 6403 N N . TYR A 1 813 ? 20.542 -18.113 -8.367 1.00 97.75 813 TYR A N 1
ATOM 6404 C CA . TYR A 1 813 ? 19.241 -18.266 -9.002 1.00 97.75 813 TYR A CA 1
ATOM 6405 C C . TYR A 1 813 ? 19.323 -19.412 -10.004 1.00 97.75 813 TYR A C 1
ATOM 6407 O O . TYR A 1 813 ? 20.243 -19.461 -10.823 1.00 97.75 813 TYR A O 1
ATOM 6415 N N . THR A 1 814 ? 18.353 -20.318 -9.967 1.00 98.00 814 THR A N 1
ATOM 6416 C CA . THR A 1 814 ? 18.184 -21.361 -10.988 1.00 98.00 814 THR A CA 1
ATOM 6417 C C . THR A 1 814 ? 16.818 -21.183 -11.633 1.00 98.00 814 THR A C 1
ATOM 6419 O O . THR A 1 814 ? 15.803 -21.288 -10.952 1.00 98.00 814 THR A O 1
ATOM 6422 N N . PHE A 1 815 ? 16.795 -20.897 -12.933 1.00 98.44 815 PHE A N 1
ATOM 6423 C CA . PHE A 1 815 ? 15.582 -20.733 -13.730 1.00 98.44 815 PHE A CA 1
ATOM 6424 C C . PHE A 1 815 ? 15.327 -22.001 -14.538 1.00 98.44 815 PHE A C 1
ATOM 6426 O O . PHE A 1 815 ? 16.195 -22.446 -15.296 1.00 98.44 815 PHE A O 1
ATOM 6433 N N . HIS A 1 816 ? 14.123 -22.550 -14.403 1.00 98.06 816 HIS A N 1
ATOM 6434 C CA . HIS A 1 816 ? 13.652 -23.669 -15.206 1.00 98.06 816 HIS A CA 1
ATOM 6435 C C . HIS A 1 816 ? 12.769 -23.123 -16.322 1.00 98.06 816 HIS A C 1
ATOM 6437 O O . HIS A 1 816 ? 11.697 -22.572 -16.074 1.00 98.06 816 HIS A O 1
ATOM 6443 N N . LEU A 1 817 ? 13.247 -23.248 -17.553 1.00 97.81 817 LEU A N 1
ATOM 6444 C CA . LEU A 1 817 ? 12.579 -22.781 -18.757 1.00 97.81 817 LEU A CA 1
ATOM 6445 C C . LEU A 1 817 ? 11.561 -23.815 -19.244 1.00 97.81 817 LEU A C 1
ATOM 6447 O O . LEU A 1 817 ? 11.708 -25.015 -18.998 1.00 97.81 817 LEU A O 1
ATOM 6451 N N . ARG A 1 818 ? 10.538 -23.353 -19.962 1.00 94.50 818 ARG A N 1
ATOM 6452 C CA . ARG A 1 818 ? 9.625 -24.231 -20.704 1.00 94.50 818 ARG A CA 1
ATOM 6453 C C . ARG A 1 818 ? 10.341 -24.820 -21.927 1.00 94.50 818 ARG A C 1
ATOM 6455 O O . ARG A 1 818 ? 11.193 -24.164 -22.525 1.00 94.50 818 ARG A O 1
ATOM 6462 N N . ASP A 1 819 ? 9.969 -26.027 -22.339 1.00 94.25 819 ASP A N 1
ATOM 6463 C CA . ASP A 1 819 ? 10.510 -26.699 -23.530 1.00 94.25 819 ASP A CA 1
ATOM 6464 C C . ASP A 1 819 ? 9.695 -26.426 -24.811 1.00 94.25 819 ASP A C 1
ATOM 6466 O O . ASP A 1 819 ? 10.101 -26.827 -25.907 1.00 94.25 819 ASP A O 1
ATOM 6470 N N . ASP A 1 820 ? 8.576 -25.702 -24.710 1.00 94.25 820 ASP A N 1
ATOM 6471 C CA . ASP A 1 820 ? 7.664 -25.371 -25.811 1.00 94.25 820 ASP A CA 1
ATOM 6472 C C . ASP A 1 820 ? 7.978 -24.047 -26.533 1.00 94.25 820 ASP A C 1
ATOM 6474 O O . ASP A 1 820 ? 7.612 -23.904 -27.699 1.00 94.25 820 ASP A O 1
ATOM 6478 N N . VAL A 1 821 ? 8.719 -23.122 -25.910 1.00 96.75 821 VAL A N 1
ATOM 6479 C CA . VAL A 1 821 ? 9.000 -21.779 -26.461 1.00 96.75 821 VAL A CA 1
ATOM 6480 C C . VAL A 1 821 ? 9.764 -21.839 -27.782 1.00 96.75 821 VAL A C 1
ATOM 6482 O O . VAL A 1 821 ? 10.799 -22.509 -27.891 1.00 96.75 821 VAL A O 1
ATOM 6485 N N . ARG A 1 822 ? 9.289 -21.108 -28.797 1.00 96.94 822 ARG A N 1
ATOM 6486 C CA . ARG A 1 822 ? 9.929 -21.028 -30.116 1.00 96.94 822 ARG A CA 1
ATOM 6487 C C . ARG A 1 822 ? 10.243 -19.593 -30.525 1.00 96.94 822 ARG A C 1
ATOM 6489 O O . ARG A 1 822 ? 9.445 -18.682 -30.338 1.00 96.94 822 ARG A O 1
ATOM 6496 N N . TRP A 1 823 ? 11.389 -19.434 -31.175 1.00 98.06 823 TRP A N 1
ATOM 6497 C CA . TRP A 1 823 ? 11.672 -18.305 -32.051 1.00 98.06 823 TRP A CA 1
ATOM 6498 C C . TRP A 1 823 ? 10.663 -18.267 -33.211 1.00 98.06 823 TRP A C 1
ATOM 6500 O O . TRP A 1 823 ? 10.128 -19.302 -33.621 1.00 98.06 823 TRP A O 1
ATOM 6510 N N . ALA A 1 824 ? 10.435 -17.090 -33.798 1.00 96.25 824 ALA A N 1
ATOM 6511 C CA . ALA A 1 824 ? 9.512 -16.917 -34.922 1.00 96.25 824 ALA A CA 1
ATOM 6512 C C . ALA A 1 824 ? 9.856 -17.791 -36.148 1.00 96.25 824 ALA A C 1
ATOM 6514 O O . ALA A 1 824 ? 8.949 -18.169 -36.890 1.00 96.25 824 ALA A O 1
ATOM 6515 N N . ASP A 1 825 ? 11.124 -18.184 -36.331 1.00 96.00 825 ASP A N 1
ATOM 6516 C CA . ASP A 1 825 ? 11.572 -19.121 -37.378 1.00 96.00 825 ASP A CA 1
ATOM 6517 C C . ASP A 1 825 ? 11.277 -20.607 -37.066 1.00 96.00 825 ASP A C 1
ATOM 6519 O O . ASP A 1 825 ? 11.464 -21.472 -37.921 1.00 96.00 825 ASP A O 1
ATOM 6523 N N . GLY A 1 826 ? 10.775 -20.908 -35.865 1.00 96.00 826 GLY A N 1
ATOM 6524 C CA . GLY A 1 826 ? 10.415 -22.247 -35.398 1.00 96.00 826 GLY A CA 1
ATOM 6525 C C . GLY A 1 826 ? 11.497 -22.976 -34.596 1.00 96.00 826 GLY A C 1
ATOM 6526 O O . GLY A 1 826 ? 11.244 -24.099 -34.157 1.00 96.00 826 GLY A O 1
ATOM 6527 N N . ARG A 1 827 ? 12.680 -22.386 -34.369 1.00 97.12 827 ARG A N 1
ATOM 6528 C CA . ARG A 1 827 ? 13.706 -22.983 -33.490 1.00 97.12 827 ARG A CA 1
ATOM 6529 C C . ARG A 1 827 ? 13.306 -22.894 -32.011 1.00 97.12 827 ARG A C 1
ATOM 6531 O O . ARG A 1 827 ? 12.621 -21.943 -31.642 1.00 97.12 827 ARG A O 1
ATOM 6538 N N . PRO A 1 828 ? 13.735 -23.830 -31.144 1.00 97.62 828 PRO A N 1
ATOM 6539 C CA . PRO A 1 828 ? 13.580 -23.674 -29.698 1.00 97.62 828 PRO A CA 1
ATOM 6540 C C . PRO A 1 828 ? 14.351 -22.451 -29.186 1.00 97.62 828 PRO A C 1
ATOM 6542 O O . PRO A 1 828 ? 15.457 -22.184 -29.657 1.00 97.62 828 PRO A O 1
ATOM 6545 N N . VAL A 1 829 ? 13.777 -21.743 -28.212 1.00 98.25 829 VAL A N 1
ATOM 6546 C CA . VAL A 1 829 ? 14.525 -20.819 -27.343 1.00 98.25 829 VAL A CA 1
ATOM 6547 C C . VAL A 1 829 ? 15.132 -21.641 -26.207 1.00 98.25 829 VAL A C 1
ATOM 6549 O O . VAL A 1 829 ? 14.478 -22.544 -25.689 1.00 98.25 829 VAL A O 1
ATOM 6552 N N . THR A 1 830 ? 16.378 -21.363 -25.831 1.00 98.31 830 THR A N 1
ATOM 6553 C CA . THR A 1 830 ? 17.127 -22.162 -24.850 1.00 98.31 830 THR A CA 1
ATOM 6554 C C . THR A 1 830 ? 17.879 -21.297 -23.841 1.00 98.31 830 THR A C 1
ATOM 6556 O O . THR A 1 830 ? 18.158 -20.123 -24.086 1.00 98.31 830 THR A O 1
ATOM 6559 N N . ALA A 1 831 ? 18.304 -21.889 -22.721 1.00 98.50 831 ALA A N 1
ATOM 6560 C CA . ALA A 1 831 ? 19.180 -21.226 -21.749 1.00 98.50 831 ALA A CA 1
ATOM 6561 C C . ALA A 1 831 ? 20.497 -20.721 -22.382 1.00 98.50 831 ALA A C 1
ATOM 6563 O O . ALA A 1 831 ? 21.052 -19.712 -21.949 1.00 98.50 831 ALA A O 1
ATOM 6564 N N . ALA A 1 832 ? 20.975 -21.370 -23.450 1.00 98.25 832 ALA A N 1
ATOM 6565 C CA . ALA A 1 832 ? 22.164 -20.941 -24.184 1.00 98.25 832 ALA A CA 1
ATOM 6566 C C . ALA A 1 832 ? 21.957 -19.635 -24.982 1.00 98.25 832 ALA A C 1
ATOM 6568 O O . ALA A 1 832 ? 22.935 -18.934 -25.249 1.00 98.25 832 ALA A O 1
ATOM 6569 N N . ASP A 1 833 ? 20.715 -19.280 -25.333 1.00 98.50 833 ASP A N 1
ATOM 6570 C CA . ASP A 1 833 ? 20.391 -17.999 -25.974 1.00 98.50 833 ASP A CA 1
ATOM 6571 C C . ASP A 1 833 ? 20.430 -16.842 -24.963 1.00 98.50 833 ASP A C 1
ATOM 6573 O O . ASP A 1 833 ? 20.928 -15.766 -25.290 1.00 98.50 833 ASP A O 1
ATOM 6577 N N . PHE A 1 834 ? 19.998 -17.076 -23.716 1.00 98.56 834 PHE A N 1
ATOM 6578 C CA . PHE A 1 834 ? 20.160 -16.128 -22.603 1.00 98.56 834 PHE A CA 1
ATOM 6579 C C . PHE A 1 834 ? 21.634 -15.936 -22.229 1.00 98.56 834 PHE A C 1
ATOM 6581 O O . PHE A 1 834 ? 22.108 -14.803 -22.159 1.00 98.56 834 PHE A O 1
ATOM 6588 N N . GLU A 1 835 ? 22.391 -17.029 -22.056 1.00 98.44 835 GLU A N 1
ATOM 6589 C CA . GLU A 1 835 ? 23.832 -16.944 -21.782 1.00 98.44 835 GLU A CA 1
ATOM 6590 C C . GLU A 1 835 ? 24.566 -16.175 -22.895 1.00 98.44 835 GLU A C 1
ATOM 6592 O O . GLU A 1 835 ? 25.403 -15.316 -22.606 1.00 98.44 835 GLU A O 1
ATOM 6597 N N . TYR A 1 836 ? 24.231 -16.439 -24.163 1.00 98.12 836 TYR A N 1
ATOM 6598 C CA . TYR A 1 836 ? 24.774 -15.693 -25.296 1.00 98.12 836 TYR A CA 1
ATOM 6599 C C . TYR A 1 836 ? 24.386 -14.210 -25.255 1.00 98.12 836 TYR A C 1
ATOM 6601 O O . TYR A 1 836 ? 25.263 -13.362 -25.411 1.00 98.12 836 TYR A O 1
ATOM 6609 N N . ALA A 1 837 ? 23.108 -13.889 -25.031 1.00 97.81 837 ALA A N 1
ATOM 6610 C CA . ALA A 1 837 ? 22.608 -12.517 -25.008 1.00 97.81 837 ALA A CA 1
ATOM 6611 C C . ALA A 1 837 ? 23.302 -11.671 -23.934 1.00 97.81 837 ALA A C 1
ATOM 6613 O O . ALA A 1 837 ? 23.854 -10.616 -24.241 1.00 97.81 837 ALA A O 1
ATOM 6614 N N . TRP A 1 838 ? 23.358 -12.163 -22.696 1.00 98.00 838 TRP A N 1
ATOM 6615 C CA . TRP A 1 838 ? 23.929 -11.421 -21.571 1.00 98.00 838 TRP A CA 1
ATOM 6616 C C . TRP A 1 838 ? 25.447 -11.279 -21.708 1.00 98.00 838 TRP A C 1
ATOM 6618 O O . TRP A 1 838 ? 25.991 -10.189 -21.532 1.00 98.00 838 TRP A O 1
ATOM 6628 N N . LYS A 1 839 ? 26.147 -12.350 -22.120 1.00 97.25 839 LYS A N 1
ATOM 6629 C CA . LYS A 1 839 ? 27.591 -12.285 -22.396 1.00 97.25 839 LYS A CA 1
ATOM 6630 C C . LYS A 1 839 ? 27.917 -11.479 -23.656 1.00 97.25 839 LYS A C 1
ATOM 6632 O O . LYS A 1 839 ? 29.076 -11.101 -23.795 1.00 97.25 839 LYS A O 1
ATOM 6637 N N . ARG A 1 840 ? 26.967 -11.228 -24.569 1.00 96.31 840 ARG A N 1
ATOM 6638 C CA . ARG A 1 840 ? 27.100 -10.268 -25.685 1.00 96.31 840 ARG A CA 1
ATOM 6639 C C . ARG A 1 840 ? 26.884 -8.838 -25.202 1.00 96.31 840 ARG A C 1
ATOM 6641 O O . ARG A 1 840 ? 27.677 -7.978 -25.557 1.00 96.31 840 ARG A O 1
ATOM 6648 N N . LEU A 1 841 ? 25.850 -8.578 -24.406 1.00 96.00 841 LEU A N 1
ATOM 6649 C CA . LEU A 1 841 ? 25.546 -7.245 -23.880 1.00 96.00 841 LEU A CA 1
ATOM 6650 C C . LEU A 1 841 ? 26.705 -6.709 -23.023 1.00 96.00 841 LEU A C 1
ATOM 6652 O O . LEU A 1 841 ? 27.107 -5.560 -23.176 1.00 96.00 841 LEU A O 1
ATOM 6656 N N . LEU A 1 842 ? 27.305 -7.571 -22.198 1.00 96.81 842 LEU A N 1
ATOM 6657 C CA . LEU A 1 842 ? 28.503 -7.264 -21.408 1.00 96.81 842 LEU A CA 1
ATOM 6658 C C . LEU A 1 842 ? 29.807 -7.202 -22.226 1.00 96.81 842 LEU A C 1
ATOM 6660 O O . LEU A 1 842 ? 30.828 -6.787 -21.687 1.00 96.81 842 LEU A O 1
ATOM 6664 N N . ASP A 1 843 ? 29.814 -7.609 -23.496 1.00 95.12 843 ASP A N 1
ATOM 6665 C CA . ASP A 1 843 ? 31.013 -7.582 -24.341 1.00 95.12 843 ASP A CA 1
ATOM 6666 C C . ASP A 1 843 ? 31.371 -6.129 -24.711 1.00 95.12 843 ASP A C 1
ATOM 6668 O O . ASP A 1 843 ? 30.533 -5.443 -25.307 1.00 95.12 843 ASP A O 1
ATOM 6672 N N . PRO A 1 844 ? 32.591 -5.635 -24.418 1.00 92.25 844 PRO A N 1
ATOM 6673 C CA . PRO A 1 844 ? 32.988 -4.271 -24.774 1.00 92.25 844 PRO A CA 1
ATOM 6674 C C . PRO A 1 844 ? 32.862 -3.984 -26.277 1.00 92.25 844 PRO A C 1
ATOM 6676 O O . PRO A 1 844 ? 32.566 -2.856 -26.666 1.00 92.25 844 PRO A O 1
ATOM 6679 N N . ALA A 1 845 ? 33.017 -5.007 -27.127 1.00 91.69 845 ALA A N 1
ATOM 6680 C CA . ALA A 1 845 ? 32.873 -4.881 -28.577 1.00 91.69 845 ALA A CA 1
ATOM 6681 C C . ALA A 1 845 ? 31.420 -4.655 -29.047 1.00 91.69 845 ALA A C 1
ATOM 6683 O O . ALA A 1 845 ? 31.214 -4.280 -30.198 1.00 91.69 845 ALA A O 1
ATOM 6684 N N . THR A 1 846 ? 30.418 -4.861 -28.184 1.00 91.69 846 THR A N 1
ATOM 6685 C CA . THR A 1 846 ? 29.003 -4.560 -28.476 1.00 91.69 846 THR A CA 1
ATOM 6686 C C . THR A 1 846 ? 28.670 -3.080 -28.255 1.00 91.69 846 THR A C 1
ATOM 6688 O O . THR A 1 846 ? 27.673 -2.602 -28.784 1.00 91.69 846 THR A O 1
ATOM 6691 N N . GLY A 1 847 ? 29.471 -2.340 -27.473 1.00 88.25 847 GLY A N 1
ATOM 6692 C CA . GLY A 1 847 ? 29.226 -0.918 -27.191 1.00 88.25 847 GLY A CA 1
ATOM 6693 C C . GLY A 1 847 ? 27.945 -0.629 -26.392 1.00 88.25 847 GLY A C 1
ATOM 6694 O O . GLY A 1 847 ? 27.409 0.475 -26.475 1.00 88.25 847 GLY A O 1
ATOM 6695 N N . SER A 1 848 ? 27.427 -1.609 -25.641 1.00 89.94 848 SER A N 1
ATOM 6696 C CA . SER A 1 848 ? 26.160 -1.468 -24.915 1.00 89.94 848 SER A CA 1
ATOM 6697 C C . SER A 1 848 ? 26.240 -0.421 -23.804 1.00 89.94 848 SER A C 1
ATOM 6699 O O . SER A 1 848 ? 27.004 -0.572 -22.851 1.00 89.94 848 SER A O 1
ATOM 6701 N N . ARG A 1 849 ? 25.368 0.593 -23.868 1.00 83.88 849 ARG A N 1
ATOM 6702 C CA . ARG A 1 849 ? 25.145 1.548 -22.766 1.00 83.88 849 ARG A CA 1
ATOM 6703 C C . ARG A 1 849 ? 24.472 0.890 -21.546 1.00 83.88 849 ARG A C 1
ATOM 6705 O O . ARG A 1 849 ? 24.625 1.382 -20.435 1.00 83.88 849 ARG A O 1
ATOM 6712 N N . ASN A 1 850 ? 23.809 -0.255 -21.739 1.00 87.88 850 ASN A N 1
ATOM 6713 C CA . ASN A 1 850 ? 23.028 -0.963 -20.717 1.00 87.88 850 ASN A CA 1
ATOM 6714 C C . ASN A 1 850 ? 23.854 -1.983 -19.907 1.00 87.88 850 ASN A C 1
ATOM 6716 O O . ASN A 1 850 ? 23.305 -2.670 -19.044 1.00 87.88 850 ASN A O 1
ATOM 6720 N N . ALA A 1 851 ? 25.160 -2.123 -20.169 1.00 91.56 851 ALA A N 1
ATOM 6721 C CA . ALA A 1 851 ? 26.013 -3.127 -19.519 1.00 91.56 851 ALA A CA 1
ATOM 6722 C C . ALA A 1 851 ? 26.032 -3.028 -17.983 1.00 91.56 851 ALA A C 1
ATOM 6724 O O . ALA A 1 851 ? 26.101 -4.052 -17.301 1.00 91.56 851 ALA A O 1
ATOM 6725 N N . SER A 1 852 ? 25.883 -1.814 -17.447 1.00 89.38 852 SER A N 1
ATOM 6726 C CA . SER A 1 852 ? 25.791 -1.504 -16.014 1.00 89.38 852 SER A CA 1
ATOM 6727 C C . SER A 1 852 ? 24.599 -2.144 -15.288 1.00 89.38 852 SER A C 1
ATOM 6729 O O . SER A 1 852 ? 24.662 -2.304 -14.064 1.00 89.38 852 SER A O 1
ATOM 6731 N N . LEU A 1 853 ? 23.547 -2.546 -16.015 1.00 90.88 853 LEU A N 1
ATOM 6732 C CA . LEU A 1 853 ? 22.395 -3.269 -15.463 1.00 90.88 853 LEU A CA 1
ATOM 6733 C C . LEU A 1 853 ? 22.754 -4.710 -15.070 1.00 90.88 853 LEU A C 1
ATOM 6735 O O . LEU A 1 853 ? 22.228 -5.232 -14.095 1.00 90.88 853 LEU A O 1
ATOM 6739 N N . LEU A 1 854 ? 23.673 -5.364 -15.787 1.00 94.00 854 LEU A N 1
ATOM 6740 C CA . LEU A 1 854 ? 24.061 -6.752 -15.499 1.00 94.00 854 LEU A CA 1
ATOM 6741 C C . LEU A 1 854 ? 25.260 -6.864 -14.538 1.00 94.00 854 LEU A C 1
ATOM 6743 O O . LEU A 1 854 ? 25.759 -7.965 -14.316 1.00 94.00 854 LEU A O 1
ATOM 6747 N N . TYR A 1 855 ? 25.723 -5.759 -13.940 1.00 93.25 855 TYR A N 1
ATOM 6748 C CA . TYR A 1 855 ? 26.894 -5.737 -13.045 1.00 93.25 855 TYR A CA 1
ATOM 6749 C C . TYR A 1 855 ? 26.695 -6.447 -11.694 1.00 93.25 855 TYR A C 1
ATOM 6751 O O . TYR A 1 855 ? 27.687 -6.754 -11.038 1.00 93.25 855 TYR A O 1
ATOM 6759 N N . ASP A 1 856 ? 25.459 -6.730 -11.274 1.00 93.44 856 ASP A N 1
ATOM 6760 C CA . ASP A 1 856 ? 25.178 -7.562 -10.093 1.00 93.44 856 ASP A CA 1
ATOM 6761 C C . ASP A 1 856 ? 25.505 -9.051 -10.324 1.00 93.44 856 ASP A C 1
ATOM 6763 O O . ASP A 1 856 ? 25.742 -9.797 -9.369 1.00 93.44 856 ASP A O 1
ATOM 6767 N N . ILE A 1 857 ? 25.564 -9.490 -11.588 1.00 97.00 857 ILE A N 1
ATOM 6768 C CA . ILE A 1 857 ? 26.008 -10.837 -11.956 1.00 97.00 857 ILE A CA 1
ATOM 6769 C C . ILE A 1 857 ? 27.510 -10.947 -11.698 1.00 97.00 857 ILE A C 1
ATOM 6771 O O . ILE A 1 857 ? 28.300 -10.095 -12.110 1.00 97.00 857 ILE A O 1
ATOM 6775 N N . LYS A 1 858 ? 27.914 -12.036 -11.043 1.00 97.50 858 LYS A N 1
ATOM 6776 C CA . LYS A 1 858 ? 29.294 -12.274 -10.627 1.00 97.50 858 LYS A CA 1
ATOM 6777 C C . LYS A 1 858 ? 30.277 -12.092 -11.786 1.00 97.50 858 LYS A C 1
ATOM 6779 O O . LYS A 1 858 ? 30.063 -12.638 -12.870 1.00 97.50 858 LYS A O 1
ATOM 6784 N N . GLY A 1 859 ? 31.342 -11.322 -11.571 1.00 96.81 859 GLY A N 1
ATOM 6785 C CA . GLY A 1 859 ? 32.385 -11.059 -12.574 1.00 96.81 859 GLY A CA 1
ATOM 6786 C C . GLY A 1 859 ? 31.961 -10.246 -13.814 1.00 96.81 859 GLY A C 1
ATOM 6787 O O . GLY A 1 859 ? 32.817 -9.933 -14.643 1.00 96.81 859 GLY A O 1
ATOM 6788 N N . ALA A 1 860 ? 30.687 -9.861 -13.962 1.00 96.50 860 ALA A N 1
ATOM 6789 C CA . ALA A 1 860 ? 30.184 -9.156 -15.146 1.00 96.50 860 ALA A CA 1
ATOM 6790 C C . ALA A 1 860 ? 30.834 -7.778 -15.342 1.00 96.50 860 ALA A C 1
ATOM 6792 O O . ALA A 1 860 ? 31.291 -7.458 -16.442 1.00 96.50 860 ALA A O 1
ATOM 6793 N N . ALA A 1 861 ? 30.938 -6.993 -14.265 1.00 93.94 861 ALA A N 1
ATOM 6794 C CA . ALA A 1 861 ? 31.584 -5.682 -14.288 1.00 93.94 861 ALA A CA 1
ATOM 6795 C C . ALA A 1 861 ? 33.068 -5.777 -14.686 1.00 93.94 861 ALA A C 1
ATOM 6797 O O . ALA A 1 861 ? 33.526 -5.011 -15.530 1.00 93.94 861 ALA A O 1
ATOM 6798 N N . ALA A 1 862 ? 33.803 -6.756 -14.147 1.00 95.25 862 ALA A N 1
ATOM 6799 C CA . ALA A 1 862 ? 35.214 -6.968 -14.467 1.00 95.25 862 ALA A CA 1
ATOM 6800 C C . ALA A 1 862 ? 35.429 -7.378 -15.937 1.00 95.25 862 ALA A C 1
ATOM 6802 O O . ALA A 1 862 ? 36.401 -6.947 -16.558 1.00 95.25 862 ALA A O 1
ATOM 6803 N N . PHE A 1 863 ? 34.517 -8.169 -16.513 1.00 96.00 863 PHE A N 1
ATOM 6804 C CA . PHE A 1 863 ? 34.556 -8.521 -17.934 1.00 96.00 863 PHE A CA 1
ATOM 6805 C C . PHE A 1 863 ? 34.283 -7.306 -18.837 1.00 96.00 863 PHE A C 1
ATOM 6807 O O . PHE A 1 863 ? 35.069 -7.031 -19.744 1.00 96.00 863 PHE A O 1
ATOM 6814 N N . HIS A 1 864 ? 33.231 -6.526 -18.560 1.00 95.19 864 HIS A N 1
ATOM 6815 C CA . HIS A 1 864 ? 32.906 -5.339 -19.363 1.00 95.19 864 HIS A CA 1
ATOM 6816 C C . HIS A 1 864 ? 33.948 -4.214 -19.228 1.00 95.19 864 HIS A C 1
ATOM 6818 O O . HIS A 1 864 ? 34.252 -3.515 -20.189 1.00 95.19 864 HIS A O 1
ATOM 6824 N N . GLN A 1 865 ? 34.561 -4.055 -18.054 1.00 93.06 865 GLN A N 1
ATOM 6825 C CA . GLN A 1 865 ? 35.625 -3.067 -17.827 1.00 93.06 865 GLN A CA 1
ATOM 6826 C C . GLN A 1 865 ? 37.001 -3.537 -18.340 1.00 93.06 865 GLN A C 1
ATOM 6828 O O . GLN A 1 865 ? 38.004 -2.863 -18.111 1.00 93.06 865 GLN A O 1
ATOM 6833 N N . GLY A 1 866 ? 37.082 -4.697 -19.006 1.00 91.94 866 GLY A N 1
ATOM 6834 C CA . GLY A 1 866 ? 38.325 -5.247 -19.558 1.00 91.94 866 GLY A CA 1
ATOM 6835 C C . GLY A 1 866 ? 39.346 -5.709 -18.511 1.00 91.94 866 GLY A C 1
ATOM 6836 O O . GLY A 1 866 ? 40.486 -5.998 -18.865 1.00 91.94 866 GLY A O 1
ATOM 6837 N N . GLN A 1 867 ? 38.955 -5.795 -17.236 1.00 93.06 867 GLN A N 1
ATOM 6838 C CA . GLN A 1 867 ? 39.789 -6.276 -16.126 1.00 93.06 867 GLN A CA 1
ATOM 6839 C C . GLN A 1 867 ? 39.932 -7.806 -16.151 1.00 93.06 867 GLN A C 1
ATOM 6841 O O . GLN A 1 867 ? 40.950 -8.342 -15.719 1.00 93.06 867 GLN A O 1
ATOM 6846 N N . SER A 1 868 ? 38.935 -8.502 -16.706 1.00 91.75 868 SER A N 1
ATOM 6847 C CA . SER A 1 868 ? 39.041 -9.885 -17.168 1.00 91.75 868 SER A CA 1
ATOM 6848 C C . SER A 1 868 ? 38.641 -9.981 -18.640 1.00 91.75 868 SER A C 1
ATOM 6850 O O . SER A 1 868 ? 37.822 -9.213 -19.141 1.00 91.75 868 SER A O 1
ATOM 6852 N N . HIS A 1 869 ? 39.209 -10.955 -19.347 1.00 90.38 869 HIS A N 1
ATOM 6853 C CA . HIS A 1 869 ? 38.810 -11.322 -20.711 1.00 90.38 869 HIS A CA 1
ATOM 6854 C C . HIS A 1 869 ? 38.135 -12.705 -20.760 1.00 90.38 869 HIS A C 1
ATOM 6856 O O . HIS A 1 869 ? 37.799 -13.209 -21.834 1.00 90.38 869 HIS A O 1
ATOM 6862 N N . ASN A 1 870 ? 37.936 -13.349 -19.605 1.00 90.88 870 ASN A N 1
ATOM 6863 C CA . ASN A 1 870 ? 37.415 -14.704 -19.522 1.00 90.88 870 ASN A CA 1
ATOM 6864 C C . ASN A 1 870 ? 35.879 -14.719 -19.437 1.00 90.88 870 ASN A C 1
ATOM 6866 O O . ASN A 1 870 ? 35.289 -14.558 -18.371 1.00 90.88 870 ASN A O 1
ATOM 6870 N N . ARG A 1 871 ? 35.215 -15.029 -20.558 1.00 92.50 871 ARG A N 1
ATOM 6871 C CA . ARG A 1 871 ? 33.744 -15.176 -20.639 1.00 92.50 871 ARG A CA 1
ATOM 6872 C C . ARG A 1 871 ? 33.152 -16.270 -19.729 1.00 92.50 871 ARG A C 1
ATOM 6874 O O . ARG A 1 871 ? 31.929 -16.368 -19.635 1.00 92.50 871 ARG A O 1
ATOM 6881 N N . GLN A 1 872 ? 33.982 -17.107 -19.100 1.00 92.19 872 GLN A N 1
ATOM 6882 C CA . GLN A 1 872 ? 33.553 -18.125 -18.132 1.00 92.19 872 GLN A CA 1
ATOM 6883 C C . GLN A 1 872 ? 33.565 -17.635 -16.674 1.00 92.19 872 GLN A C 1
ATOM 6885 O O . GLN A 1 872 ? 33.049 -18.333 -15.807 1.00 92.19 872 GLN A O 1
ATOM 6890 N N . GLU A 1 873 ? 34.121 -16.453 -16.388 1.00 93.50 873 GLU A N 1
ATOM 6891 C CA . GLU A 1 873 ? 34.033 -15.817 -15.061 1.00 93.50 873 GLU A CA 1
ATOM 6892 C C . GLU A 1 873 ? 32.724 -15.039 -14.865 1.00 93.50 873 GLU A C 1
ATOM 6894 O O . GLU A 1 873 ? 32.307 -14.836 -13.727 1.00 93.50 873 GLU A O 1
ATOM 6899 N N . VAL A 1 874 ? 32.047 -14.660 -15.958 1.00 97.56 874 VAL A N 1
ATOM 6900 C CA . VAL A 1 874 ? 30.710 -14.052 -15.915 1.00 97.56 874 VAL A CA 1
ATOM 6901 C C . VAL A 1 874 ? 29.690 -15.103 -15.472 1.00 97.56 874 VAL A C 1
ATOM 6903 O O . VAL A 1 874 ? 29.450 -16.079 -16.189 1.00 97.56 874 VAL A O 1
ATOM 6906 N N . GLY A 1 875 ? 29.073 -14.874 -14.313 1.00 97.50 875 GLY A N 1
ATOM 6907 C CA . GLY A 1 875 ? 28.198 -15.786 -13.569 1.00 97.50 875 GLY A CA 1
ATOM 6908 C C . GLY A 1 875 ? 26.835 -16.105 -14.188 1.00 97.50 875 GLY A C 1
ATOM 6909 O O . GLY A 1 875 ? 25.877 -16.279 -13.449 1.00 97.50 875 GLY A O 1
ATOM 6910 N N . VAL A 1 876 ? 26.718 -16.200 -15.513 1.00 98.06 876 VAL A N 1
ATOM 6911 C CA . VAL A 1 876 ? 25.540 -16.754 -16.205 1.00 98.06 876 VAL A CA 1
ATOM 6912 C C . VAL A 1 876 ? 25.954 -17.978 -17.016 1.00 98.06 876 VAL A C 1
ATOM 6914 O O . VAL A 1 876 ? 26.965 -17.950 -17.725 1.00 98.06 876 VAL A O 1
ATOM 6917 N N . ARG A 1 877 ? 25.200 -19.073 -16.885 1.00 98.00 877 ARG A N 1
ATOM 6918 C CA . ARG A 1 877 ? 25.541 -20.363 -17.498 1.00 98.00 877 ARG A CA 1
ATOM 6919 C C . ARG A 1 877 ? 24.311 -21.226 -17.782 1.00 98.00 877 ARG A C 1
ATOM 6921 O O . ARG A 1 877 ? 23.494 -21.465 -16.890 1.00 98.00 877 ARG A O 1
ATOM 6928 N N . ALA A 1 878 ? 24.213 -21.753 -18.996 1.00 97.94 878 ALA A N 1
ATOM 6929 C CA . ALA A 1 878 ? 23.290 -22.832 -19.324 1.00 97.94 878 ALA A CA 1
ATOM 6930 C C . ALA A 1 878 ? 23.821 -24.159 -18.747 1.00 97.94 878 ALA A C 1
ATOM 6932 O O . ALA A 1 878 ? 24.950 -24.561 -19.031 1.00 97.94 878 ALA A O 1
ATOM 6933 N N . LEU A 1 879 ? 23.026 -24.840 -17.918 1.00 97.06 879 LEU A N 1
ATOM 6934 C CA . LEU A 1 879 ? 23.317 -26.213 -17.475 1.00 97.06 879 LEU A CA 1
ATOM 6935 C C . LEU A 1 879 ? 22.912 -27.238 -18.542 1.00 97.06 879 LEU A C 1
ATOM 6937 O O . LEU A 1 879 ? 23.614 -28.222 -18.767 1.00 97.06 879 LEU A O 1
ATOM 6941 N N . ASP A 1 880 ? 21.782 -26.979 -19.191 1.00 97.75 880 ASP A N 1
ATOM 6942 C CA . ASP A 1 880 ? 21.191 -27.756 -20.274 1.00 97.75 880 ASP A CA 1
ATOM 6943 C C . ASP A 1 880 ? 20.322 -26.812 -21.140 1.00 97.75 880 ASP A C 1
ATOM 6945 O O . ASP A 1 880 ? 20.442 -25.591 -21.033 1.00 97.75 880 ASP A O 1
ATOM 6949 N N . ALA A 1 881 ? 19.470 -27.338 -22.025 1.00 97.38 881 ALA A N 1
ATOM 6950 C CA . ALA A 1 881 ? 18.631 -26.507 -22.895 1.00 97.38 881 ALA A CA 1
ATOM 6951 C C . ALA A 1 881 ? 17.575 -25.674 -22.135 1.00 97.38 881 ALA A C 1
ATOM 6953 O O . ALA A 1 881 ? 17.224 -24.583 -22.591 1.00 97.38 881 ALA A O 1
ATOM 6954 N N . CYS A 1 882 ? 17.099 -26.164 -20.988 1.00 98.06 882 CYS A N 1
ATOM 6955 C CA . CYS A 1 882 ? 15.984 -25.621 -20.213 1.00 98.06 882 CYS A CA 1
ATOM 6956 C C . CYS A 1 882 ? 16.367 -25.208 -18.778 1.00 98.06 882 CYS A C 1
ATOM 6958 O O . CYS A 1 882 ? 15.497 -24.763 -18.039 1.00 98.06 882 CYS A O 1
ATOM 6960 N N . THR A 1 883 ? 17.636 -25.297 -18.371 1.00 98.38 883 THR A N 1
ATOM 6961 C CA . THR A 1 883 ? 18.094 -24.824 -17.051 1.00 98.38 883 THR A CA 1
ATOM 6962 C C . THR A 1 883 ? 19.160 -23.739 -17.191 1.00 98.38 883 THR A C 1
ATOM 6964 O O . THR A 1 883 ? 20.283 -24.009 -17.627 1.00 98.38 883 THR A O 1
ATOM 6967 N N . LEU A 1 884 ? 18.833 -22.514 -16.768 1.00 98.69 884 LEU A N 1
ATOM 6968 C CA . LEU A 1 884 ? 19.774 -21.393 -16.663 1.00 98.69 884 LEU A CA 1
ATOM 6969 C C . LEU A 1 884 ? 20.136 -21.163 -15.191 1.00 98.69 884 LEU A C 1
ATOM 6971 O O . LEU A 1 884 ? 19.247 -21.045 -14.350 1.00 98.69 884 LEU A O 1
ATOM 6975 N N . VAL A 1 885 ? 21.427 -21.056 -14.878 1.00 98.25 885 VAL A N 1
ATOM 6976 C CA . VAL A 1 885 ? 21.901 -20.676 -13.538 1.00 98.25 885 VAL A CA 1
ATOM 6977 C C . VAL A 1 885 ? 22.571 -19.311 -13.596 1.00 98.25 885 VAL A C 1
ATOM 6979 O O . VAL A 1 885 ? 23.359 -19.038 -14.507 1.00 98.25 885 VAL A O 1
ATOM 6982 N N . VAL A 1 886 ? 22.270 -18.479 -12.599 1.00 98.50 886 VAL A N 1
ATOM 6983 C CA . VAL A 1 886 ? 22.889 -17.170 -12.391 1.00 98.50 886 VAL A CA 1
ATOM 6984 C C . VAL A 1 886 ? 23.473 -17.094 -10.983 1.00 98.50 886 VAL A C 1
ATOM 6986 O O . VAL A 1 886 ? 22.775 -17.324 -9.995 1.00 98.50 886 VAL A O 1
ATOM 6989 N N . ASP A 1 887 ? 24.752 -16.753 -10.904 1.00 98.06 887 ASP A N 1
ATOM 6990 C CA . ASP A 1 887 ? 25.484 -16.457 -9.678 1.00 98.06 887 ASP A CA 1
ATOM 6991 C C . ASP A 1 887 ? 25.704 -14.937 -9.593 1.00 98.06 887 ASP A C 1
ATOM 6993 O O . ASP A 1 887 ? 26.283 -14.335 -10.500 1.00 98.06 887 ASP A O 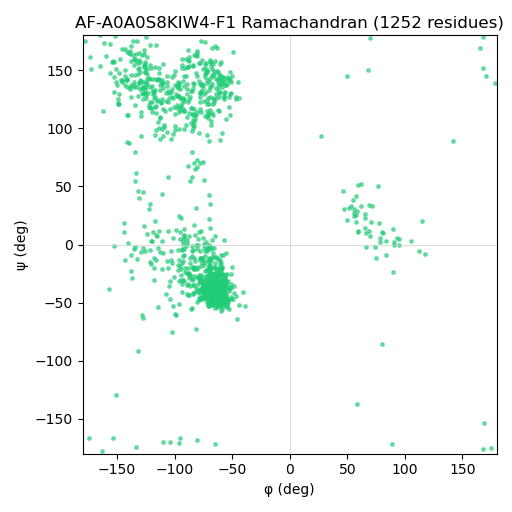1
ATOM 6997 N N . LEU A 1 888 ? 25.242 -14.311 -8.510 1.00 96.12 888 LEU A N 1
ATOM 6998 C CA . LEU A 1 888 ? 25.442 -12.890 -8.216 1.00 96.12 888 LEU A CA 1
ATOM 6999 C C . LEU A 1 888 ? 26.677 -12.666 -7.338 1.00 96.12 888 LEU A C 1
ATOM 7001 O O . LEU A 1 888 ? 27.075 -13.536 -6.554 1.00 96.12 888 LEU A O 1
ATOM 7005 N N . GLU A 1 889 ? 27.261 -11.474 -7.435 1.00 92.62 889 GLU A N 1
ATOM 7006 C CA . GLU A 1 889 ? 28.383 -11.068 -6.581 1.00 92.62 889 GLU A CA 1
ATOM 7007 C C . GLU A 1 889 ? 27.929 -10.876 -5.119 1.00 92.62 889 GLU A C 1
ATOM 7009 O O . GLU A 1 889 ? 28.623 -11.276 -4.184 1.00 92.62 889 GLU A O 1
ATOM 7014 N N . GLU A 1 890 ? 26.721 -10.340 -4.913 1.00 90.38 890 GLU A N 1
ATOM 7015 C CA . GLU A 1 890 ? 26.074 -10.073 -3.618 1.00 90.38 890 GLU A CA 1
ATOM 7016 C C . GLU A 1 890 ? 24.557 -10.381 -3.707 1.00 90.38 890 GLU A C 1
ATOM 7018 O O . GLU A 1 890 ? 24.045 -10.596 -4.806 1.00 90.38 890 GLU A O 1
ATOM 7023 N N . PRO A 1 891 ? 23.804 -10.492 -2.592 1.00 89.62 891 PRO A N 1
ATOM 7024 C CA . PRO A 1 891 ? 22.357 -10.696 -2.657 1.00 89.62 891 PRO A CA 1
ATOM 7025 C C . PRO A 1 891 ? 21.643 -9.421 -3.127 1.00 89.62 891 PRO A C 1
ATOM 7027 O O . PRO A 1 891 ? 21.626 -8.428 -2.406 1.00 89.62 891 PRO A O 1
ATOM 7030 N N . THR A 1 892 ? 21.002 -9.455 -4.296 1.00 89.06 892 THR A N 1
ATOM 7031 C CA . THR A 1 892 ? 20.360 -8.266 -4.885 1.00 89.06 892 THR A CA 1
ATOM 7032 C C . THR A 1 892 ? 18.833 -8.377 -4.839 1.00 89.06 892 THR A C 1
ATOM 7034 O O . THR A 1 892 ? 18.214 -9.074 -5.644 1.00 89.06 892 THR A O 1
ATOM 7037 N N . GLY A 1 893 ? 18.200 -7.673 -3.892 1.00 84.94 893 GLY A N 1
ATOM 7038 C CA . GLY A 1 893 ? 16.752 -7.759 -3.629 1.00 84.94 893 GLY A CA 1
ATOM 7039 C C . GLY A 1 893 ? 15.847 -7.379 -4.813 1.00 84.94 893 GLY A C 1
ATOM 7040 O O . GLY A 1 893 ? 14.737 -7.900 -4.916 1.00 84.94 893 GLY A O 1
ATOM 7041 N N . TYR A 1 894 ? 16.332 -6.539 -5.734 1.00 88.19 894 TYR A N 1
ATOM 7042 C CA . TYR A 1 894 ? 15.624 -6.111 -6.948 1.00 88.19 894 TYR A CA 1
ATOM 7043 C C . TYR A 1 894 ? 15.921 -6.963 -8.199 1.00 88.19 894 TYR A C 1
ATOM 7045 O O . TYR A 1 894 ? 15.359 -6.688 -9.257 1.00 88.19 894 TYR A O 1
ATOM 7053 N N . PHE A 1 895 ? 16.757 -8.008 -8.116 1.00 93.19 895 PHE A N 1
ATOM 7054 C CA . PHE A 1 895 ? 17.247 -8.728 -9.305 1.00 93.19 895 PHE A CA 1
ATOM 7055 C C . PHE A 1 895 ? 16.128 -9.308 -10.191 1.00 93.19 895 PHE A C 1
ATOM 7057 O O . PHE A 1 895 ? 16.193 -9.200 -11.412 1.00 93.19 895 PHE A O 1
ATOM 7064 N N . LEU A 1 896 ? 15.054 -9.841 -9.592 1.00 93.75 896 LEU A N 1
ATOM 7065 C CA . LEU A 1 896 ? 13.898 -10.355 -10.341 1.00 93.75 896 LEU A CA 1
ATOM 7066 C C . LEU A 1 896 ? 13.152 -9.273 -11.144 1.00 93.75 896 LEU A C 1
ATOM 7068 O O . LEU A 1 896 ? 12.552 -9.604 -12.161 1.00 93.75 896 LEU A O 1
ATOM 7072 N N . TYR A 1 897 ? 13.202 -7.995 -10.741 1.00 91.25 897 TYR A N 1
ATOM 7073 C CA . TYR A 1 897 ? 12.665 -6.915 -11.575 1.00 91.25 897 TYR A CA 1
ATOM 7074 C C . TYR A 1 897 ? 13.530 -6.725 -12.823 1.00 91.25 897 TYR A C 1
ATOM 7076 O O . TYR A 1 897 ? 13.009 -6.743 -13.934 1.00 91.25 897 TYR A O 1
ATOM 7084 N N . LEU A 1 898 ? 14.848 -6.618 -12.640 1.00 92.44 898 LEU A N 1
ATOM 7085 C CA . LEU A 1 898 ? 15.816 -6.356 -13.710 1.00 92.44 898 LEU A CA 1
ATOM 7086 C C . LEU A 1 898 ? 15.741 -7.395 -14.847 1.00 92.44 898 LEU A C 1
ATOM 7088 O O . LEU A 1 898 ? 15.919 -7.053 -16.013 1.00 92.44 898 LEU A O 1
ATOM 7092 N N . LEU A 1 899 ? 15.386 -8.645 -14.530 1.00 94.81 899 LEU A N 1
ATOM 7093 C CA . LEU A 1 899 ? 15.216 -9.726 -15.509 1.00 94.81 899 LEU A CA 1
ATOM 7094 C C . LEU A 1 899 ? 14.010 -9.595 -16.459 1.00 94.81 899 LEU A C 1
ATOM 7096 O O . LEU A 1 899 ? 13.952 -10.332 -17.445 1.00 94.81 899 LEU A O 1
ATOM 7100 N N . ALA A 1 900 ? 13.074 -8.678 -16.196 1.00 92.06 900 ALA A N 1
ATOM 7101 C CA . ALA A 1 900 ? 11.985 -8.344 -17.119 1.00 92.06 900 ALA A CA 1
ATOM 7102 C C . ALA A 1 900 ? 12.276 -7.096 -17.975 1.00 92.06 900 ALA A C 1
ATOM 7104 O O . ALA A 1 900 ? 11.478 -6.774 -18.861 1.00 92.06 900 ALA A O 1
ATOM 7105 N N . HIS A 1 901 ? 13.397 -6.400 -17.745 1.00 92.25 901 HIS A N 1
ATOM 7106 C CA . HIS A 1 901 ? 13.870 -5.341 -18.635 1.00 92.25 901 HIS A CA 1
ATOM 7107 C C . HIS A 1 901 ? 14.447 -5.949 -19.923 1.00 92.25 901 HIS A C 1
ATOM 7109 O O . HIS A 1 901 ? 15.058 -7.020 -19.885 1.00 92.25 901 HIS A O 1
ATOM 7115 N N . SER A 1 902 ? 14.308 -5.273 -21.071 1.00 91.94 902 SER A N 1
ATOM 7116 C CA . SER A 1 902 ? 14.679 -5.861 -22.370 1.00 91.94 902 SER A CA 1
ATOM 7117 C C . SER A 1 902 ? 16.161 -6.232 -22.476 1.00 91.94 902 SER A C 1
ATOM 7119 O O . SER A 1 902 ? 16.503 -7.185 -23.169 1.00 91.94 902 SER A O 1
ATOM 7121 N N . ALA A 1 903 ? 17.040 -5.555 -21.731 1.00 92.50 903 ALA A N 1
ATOM 7122 C CA . ALA A 1 903 ? 18.459 -5.909 -21.620 1.00 92.50 903 ALA A CA 1
ATOM 7123 C C . ALA A 1 903 ? 18.706 -7.362 -21.139 1.00 92.50 903 ALA A C 1
ATOM 7125 O O . ALA A 1 903 ? 19.734 -7.952 -21.464 1.00 92.50 903 ALA A O 1
ATOM 7126 N N . ALA A 1 904 ? 17.773 -7.959 -20.390 1.00 95.56 904 ALA A N 1
ATOM 7127 C CA . ALA A 1 904 ? 17.871 -9.332 -19.891 1.00 95.56 904 ALA A CA 1
ATOM 7128 C C . ALA A 1 904 ? 17.212 -10.384 -20.811 1.00 95.56 904 ALA A C 1
ATOM 7130 O O . ALA A 1 904 ? 17.181 -11.572 -20.476 1.00 95.56 904 ALA A O 1
ATOM 7131 N N . TYR A 1 905 ? 16.683 -9.993 -21.972 1.00 97.00 905 TYR A N 1
ATOM 7132 C CA . TYR A 1 905 ? 16.009 -10.907 -22.898 1.00 97.00 905 TYR A CA 1
ATOM 7133 C C . TYR A 1 905 ? 17.005 -11.729 -23.739 1.00 97.00 905 TYR A C 1
ATOM 7135 O O . TYR A 1 905 ? 18.152 -11.313 -23.931 1.00 97.00 905 TYR A O 1
ATOM 7143 N N . PRO A 1 906 ? 16.604 -12.905 -24.261 1.00 97.88 906 PRO A N 1
ATOM 7144 C CA . PRO A 1 906 ? 17.434 -13.662 -25.184 1.00 97.88 906 PRO A CA 1
ATOM 7145 C C . PRO A 1 906 ? 17.433 -12.975 -26.558 1.00 97.88 906 PRO A C 1
ATOM 7147 O O . PRO A 1 906 ? 16.474 -12.300 -26.934 1.00 97.88 906 PRO A O 1
ATOM 7150 N N . VAL A 1 907 ? 18.478 -13.203 -27.355 1.00 97.06 907 VAL A N 1
ATOM 7151 C CA . VAL A 1 907 ? 18.529 -12.785 -28.768 1.00 97.06 907 VAL A CA 1
ATOM 7152 C C . VAL A 1 907 ? 18.818 -13.997 -29.657 1.00 97.06 907 VAL A C 1
ATOM 7154 O O . VAL A 1 907 ? 19.550 -14.893 -29.227 1.00 97.06 907 VAL A O 1
ATOM 7157 N N . PRO A 1 908 ? 18.276 -14.059 -30.888 1.00 97.31 908 PRO A N 1
ATOM 7158 C CA . PRO A 1 908 ? 18.410 -15.216 -31.772 1.00 97.31 908 PRO A CA 1
ATOM 7159 C C . PRO A 1 908 ? 19.851 -15.346 -32.276 1.00 97.31 908 PRO A C 1
ATOM 7161 O O . PRO A 1 908 ? 20.220 -14.806 -33.324 1.00 97.31 908 PRO A O 1
ATOM 7164 N N . ARG A 1 909 ? 20.692 -16.072 -31.533 1.00 96.44 909 ARG A N 1
ATOM 7165 C CA . ARG A 1 909 ? 22.137 -16.181 -31.788 1.00 96.44 909 ARG A CA 1
ATOM 7166 C C . ARG A 1 909 ? 22.465 -16.501 -33.247 1.00 96.44 909 ARG A C 1
ATOM 7168 O O . ARG A 1 909 ? 23.380 -15.912 -33.814 1.00 96.44 909 ARG A O 1
ATOM 7175 N N . HIS A 1 910 ? 21.717 -17.409 -33.871 1.00 96.94 910 HIS A N 1
ATOM 7176 C CA . HIS A 1 910 ? 21.909 -17.791 -35.272 1.00 96.94 910 HIS A CA 1
ATOM 7177 C C . HIS A 1 910 ? 21.667 -16.646 -36.259 1.00 96.94 910 HIS A C 1
ATOM 7179 O O . HIS A 1 910 ? 22.351 -16.592 -37.275 1.00 96.94 910 HIS A O 1
ATOM 7185 N N . VAL A 1 911 ? 20.741 -15.729 -35.976 1.00 97.75 911 VAL A N 1
ATOM 7186 C CA . VAL A 1 911 ? 20.459 -14.564 -36.829 1.00 97.75 911 VAL A CA 1
ATOM 7187 C C . VAL A 1 911 ? 21.508 -13.480 -36.601 1.00 97.75 911 VAL A C 1
ATOM 7189 O O . VAL A 1 911 ? 22.112 -13.020 -37.567 1.00 97.75 911 VAL A O 1
ATOM 7192 N N . VAL A 1 912 ? 21.817 -13.154 -35.340 1.00 96.88 912 VAL A N 1
ATOM 7193 C CA . VAL A 1 912 ? 22.864 -12.176 -34.981 1.00 96.88 912 VAL A CA 1
ATOM 7194 C C . VAL A 1 912 ? 24.211 -12.562 -35.609 1.00 96.88 912 VAL A C 1
ATOM 7196 O O . VAL A 1 912 ? 24.878 -11.729 -36.218 1.00 96.88 912 VAL A O 1
ATOM 7199 N N . GLN A 1 913 ? 24.589 -13.846 -35.544 1.00 95.31 913 GLN A N 1
ATOM 7200 C CA . GLN A 1 913 ? 25.827 -14.352 -36.153 1.00 95.31 913 GLN A CA 1
ATOM 7201 C C . GLN A 1 913 ? 25.785 -14.466 -37.691 1.00 95.31 913 GLN A C 1
ATOM 7203 O O . GLN A 1 913 ? 26.846 -14.606 -38.294 1.00 95.31 913 GLN A O 1
ATOM 7208 N N . THR A 1 914 ? 24.609 -14.413 -38.329 1.00 97.31 914 THR A N 1
ATOM 7209 C CA . THR A 1 914 ? 24.470 -14.481 -39.800 1.00 97.31 914 THR A CA 1
ATOM 7210 C C . THR A 1 914 ? 24.436 -13.094 -40.443 1.00 97.31 914 THR A C 1
ATOM 7212 O O . THR A 1 914 ? 25.048 -12.896 -41.489 1.00 97.31 914 THR A O 1
ATOM 7215 N N . TYR A 1 915 ? 23.737 -12.137 -39.826 1.00 96.75 915 TYR A N 1
ATOM 7216 C CA . TYR A 1 915 ? 23.428 -10.833 -40.428 1.00 96.75 915 TYR A CA 1
ATOM 7217 C C . TYR A 1 915 ? 24.178 -9.649 -39.797 1.00 96.75 915 TYR A C 1
ATOM 7219 O O . TYR A 1 915 ? 24.107 -8.537 -40.321 1.00 96.75 915 TYR A O 1
ATOM 7227 N N . GLY A 1 916 ? 24.905 -9.857 -38.691 1.00 93.62 916 GLY A N 1
ATOM 7228 C CA . GLY A 1 916 ? 25.596 -8.776 -37.984 1.00 93.62 916 GLY A CA 1
ATOM 7229 C C . GLY A 1 916 ? 24.615 -7.689 -37.541 1.00 93.62 916 GLY A C 1
ATOM 7230 O O . GLY A 1 916 ? 23.513 -7.995 -37.099 1.00 93.62 916 GLY A O 1
ATOM 7231 N N . GLU A 1 917 ? 24.978 -6.417 -37.699 1.00 88.69 917 GLU A N 1
ATOM 7232 C CA . GLU A 1 917 ? 24.130 -5.261 -37.353 1.00 88.69 917 GLU A CA 1
ATOM 7233 C C . GLU A 1 917 ? 22.758 -5.271 -38.058 1.00 88.69 917 GLU A C 1
ATOM 7235 O O . GLU A 1 917 ? 21.760 -4.826 -37.490 1.00 88.69 917 GLU A O 1
ATOM 7240 N N . ALA A 1 918 ? 22.670 -5.852 -39.262 1.00 92.75 918 ALA A N 1
ATOM 7241 C CA . ALA A 1 918 ? 21.429 -5.925 -40.034 1.00 92.75 918 ALA A CA 1
ATOM 7242 C C . ALA A 1 918 ? 20.392 -6.918 -39.468 1.00 92.75 918 ALA A C 1
ATOM 7244 O O . ALA A 1 918 ? 19.277 -6.991 -39.992 1.00 92.75 918 ALA A O 1
ATOM 7245 N N . TRP A 1 919 ? 20.709 -7.660 -38.396 1.00 95.94 919 TRP A N 1
ATOM 7246 C CA . TRP A 1 919 ? 19.805 -8.649 -37.790 1.00 95.94 919 TRP A CA 1
ATOM 7247 C C . TRP A 1 919 ? 18.476 -8.061 -37.290 1.00 95.94 919 TRP A C 1
ATOM 7249 O O . TRP A 1 919 ? 17.495 -8.788 -37.196 1.00 95.94 919 TRP A O 1
ATOM 7259 N N . THR A 1 920 ? 18.427 -6.757 -37.002 1.00 93.69 920 THR A N 1
ATOM 7260 C CA . THR A 1 920 ? 17.226 -6.048 -36.514 1.00 93.69 920 THR A CA 1
ATOM 7261 C C . THR A 1 920 ? 16.343 -5.464 -37.619 1.00 93.69 920 THR A C 1
ATOM 7263 O O . THR A 1 920 ? 15.306 -4.860 -37.336 1.00 93.69 920 THR A O 1
ATOM 7266 N N . THR A 1 921 ? 16.731 -5.613 -38.889 1.00 91.38 921 THR A N 1
ATOM 7267 C CA . THR A 1 921 ? 15.909 -5.168 -40.023 1.00 91.38 921 THR A CA 1
ATOM 7268 C C . THR A 1 921 ? 14.635 -6.008 -40.139 1.00 91.38 921 THR A C 1
ATOM 7270 O O . THR A 1 921 ? 14.625 -7.189 -39.801 1.00 91.38 921 THR A O 1
ATOM 7273 N N . ALA A 1 922 ? 13.554 -5.428 -40.672 1.00 89.38 922 ALA A N 1
ATOM 7274 C CA . ALA A 1 922 ? 12.266 -6.120 -40.808 1.00 89.38 922 ALA A CA 1
ATOM 7275 C C . ALA A 1 922 ? 12.291 -7.349 -41.749 1.00 89.38 922 ALA A C 1
ATOM 7277 O O . ALA A 1 922 ? 11.338 -8.120 -41.758 1.00 89.38 922 ALA A O 1
ATOM 7278 N N . GLU A 1 923 ? 13.362 -7.546 -42.527 1.00 91.25 923 GLU A N 1
ATOM 7279 C CA . GLU A 1 923 ? 13.580 -8.749 -43.345 1.00 91.25 923 GLU A CA 1
ATOM 7280 C C . GLU A 1 923 ? 14.294 -9.875 -42.572 1.00 91.25 923 GLU A C 1
ATOM 7282 O O . GLU A 1 923 ? 14.189 -11.043 -42.942 1.00 91.25 923 GLU A O 1
ATOM 7287 N N . HIS A 1 924 ? 15.056 -9.548 -41.523 1.00 95.44 924 HIS A N 1
ATOM 7288 C CA . HIS A 1 924 ? 15.959 -10.494 -40.853 1.00 95.44 924 HIS A CA 1
ATOM 7289 C C . HIS A 1 924 ? 15.612 -10.743 -39.381 1.00 95.44 924 HIS A C 1
ATOM 7291 O O . HIS A 1 924 ? 16.026 -11.766 -38.835 1.00 95.44 924 HIS A O 1
ATOM 7297 N N . ILE A 1 925 ? 14.856 -9.850 -38.736 1.00 96.19 925 ILE A N 1
ATOM 7298 C CA . ILE A 1 925 ? 14.544 -9.956 -37.310 1.00 96.19 925 ILE A CA 1
ATOM 7299 C C . ILE A 1 925 ? 13.703 -11.202 -37.008 1.00 96.19 925 ILE A C 1
ATOM 7301 O O . ILE A 1 925 ? 12.637 -11.436 -37.575 1.00 96.19 925 ILE A O 1
ATOM 7305 N N . VAL A 1 926 ? 14.196 -12.002 -36.066 1.00 97.38 926 VAL A N 1
ATOM 7306 C CA . VAL A 1 926 ? 13.497 -13.155 -35.498 1.00 97.38 926 VAL A CA 1
ATOM 7307 C C . VAL A 1 926 ? 13.328 -12.885 -34.012 1.00 97.38 926 VAL A C 1
ATOM 7309 O O . VAL A 1 926 ? 14.283 -12.525 -33.329 1.00 97.38 926 VAL A O 1
ATOM 7312 N N . SER A 1 927 ? 12.112 -13.040 -33.507 1.00 97.06 927 SER A N 1
ATOM 7313 C CA . SER A 1 927 ? 11.774 -12.706 -32.126 1.00 97.06 927 SER A CA 1
ATOM 7314 C C . SER A 1 927 ? 10.903 -13.800 -31.493 1.00 97.06 927 SER A C 1
ATOM 7316 O O . SER A 1 927 ? 10.607 -14.805 -32.146 1.00 97.06 927 SER A O 1
ATOM 7318 N N . ASN A 1 928 ? 10.586 -13.684 -30.203 1.00 97.06 928 ASN A N 1
ATOM 7319 C CA . ASN A 1 928 ? 9.936 -14.738 -29.406 1.00 97.06 928 ASN A CA 1
ATOM 7320 C C . ASN A 1 928 ? 8.771 -14.246 -28.521 1.00 97.06 928 ASN A C 1
ATOM 7322 O O . ASN A 1 928 ? 8.148 -15.062 -27.849 1.00 97.06 928 ASN A O 1
ATOM 7326 N N . GLY A 1 929 ? 8.481 -12.943 -28.506 1.00 95.81 929 GLY A N 1
ATOM 7327 C CA . GLY A 1 929 ? 7.385 -12.338 -27.747 1.00 95.81 929 GLY A CA 1
ATOM 7328 C C . GLY A 1 929 ? 6.019 -12.476 -28.428 1.00 95.81 929 GLY A C 1
ATOM 7329 O O . GLY A 1 929 ? 5.847 -13.224 -29.394 1.00 95.81 929 GLY A O 1
ATOM 7330 N N . ALA A 1 930 ? 5.034 -11.739 -27.914 1.00 95.06 930 ALA A N 1
ATOM 7331 C CA . ALA A 1 930 ? 3.636 -11.820 -28.340 1.00 95.06 930 ALA A CA 1
ATOM 7332 C C . ALA A 1 930 ? 3.369 -11.268 -29.757 1.00 95.06 930 ALA A C 1
ATOM 7334 O O . ALA A 1 930 ? 2.404 -11.677 -30.403 1.00 95.06 930 ALA A O 1
ATOM 7335 N N . PHE A 1 931 ? 4.225 -10.379 -30.270 1.00 96.88 931 PHE A N 1
ATOM 7336 C CA . PHE A 1 931 ? 4.087 -9.761 -31.591 1.00 96.88 931 PHE A CA 1
ATOM 7337 C C . PHE A 1 931 ? 5.350 -9.926 -32.445 1.00 96.88 931 PHE A C 1
ATOM 7339 O O . PHE A 1 931 ? 6.466 -10.044 -31.945 1.00 96.88 931 PHE A O 1
ATOM 7346 N N . LEU A 1 932 ? 5.162 -9.912 -33.763 1.00 96.44 932 LEU A N 1
ATOM 7347 C CA . LEU A 1 932 ? 6.210 -9.923 -34.780 1.00 96.44 932 LEU A CA 1
ATOM 7348 C C . LEU A 1 932 ? 6.205 -8.594 -35.536 1.00 96.44 932 LEU A C 1
ATOM 7350 O O . LEU A 1 932 ? 5.139 -8.057 -35.858 1.00 96.44 932 LEU A O 1
ATOM 7354 N N . LEU A 1 933 ? 7.391 -8.093 -35.879 1.00 96.06 933 LEU A N 1
ATOM 7355 C CA . LEU A 1 933 ? 7.526 -6.938 -36.760 1.00 96.06 933 LEU A CA 1
ATOM 7356 C C . LEU A 1 933 ? 7.121 -7.329 -38.189 1.00 96.06 933 LEU A C 1
ATOM 7358 O O . LEU A 1 933 ? 7.722 -8.219 -38.783 1.00 96.06 933 LEU A O 1
ATOM 7362 N N . LYS A 1 934 ? 6.118 -6.648 -38.752 1.00 94.44 934 LYS A N 1
ATOM 7363 C CA . LYS A 1 934 ? 5.663 -6.826 -40.144 1.00 94.44 934 LYS A CA 1
ATOM 7364 C C . LYS A 1 934 ? 6.205 -5.736 -41.069 1.00 94.44 934 LYS A C 1
ATOM 7366 O O . LYS A 1 934 ? 6.386 -5.980 -42.259 1.00 94.44 934 LYS A O 1
ATOM 7371 N N . GLY A 1 935 ? 6.478 -4.545 -40.540 1.00 92.81 935 GLY A N 1
ATOM 7372 C CA . GLY A 1 935 ? 7.123 -3.467 -41.281 1.00 92.81 935 GLY A CA 1
ATOM 7373 C C . GLY A 1 935 ? 7.480 -2.282 -40.390 1.00 92.81 935 GLY A C 1
ATOM 7374 O O . GLY A 1 935 ? 6.818 -2.021 -39.390 1.00 92.81 935 GLY A O 1
ATOM 7375 N N . TRP A 1 936 ? 8.529 -1.550 -40.762 1.00 91.88 936 TRP A N 1
ATOM 7376 C CA . TRP A 1 936 ? 8.943 -0.331 -40.069 1.00 91.88 936 TRP A CA 1
ATOM 7377 C C . TRP A 1 936 ? 9.382 0.722 -41.081 1.00 91.88 936 TRP A C 1
ATOM 7379 O O . TRP A 1 936 ? 10.411 0.589 -41.744 1.00 91.88 936 TRP A O 1
ATOM 7389 N N . ARG A 1 937 ? 8.590 1.786 -41.195 1.00 90.06 937 ARG A N 1
ATOM 7390 C CA . ARG A 1 937 ? 8.936 3.002 -41.930 1.00 90.06 937 ARG A CA 1
ATOM 7391 C C . ARG A 1 937 ? 9.487 3.991 -40.910 1.00 90.06 937 ARG A C 1
ATOM 7393 O O . ARG A 1 937 ? 8.720 4.597 -40.164 1.00 90.06 937 ARG A O 1
ATOM 7400 N N . ARG A 1 938 ? 10.819 4.090 -40.836 1.00 84.81 938 ARG A N 1
ATOM 7401 C CA . ARG A 1 938 ? 11.549 4.974 -39.907 1.00 84.81 938 ARG A CA 1
ATOM 7402 C C . ARG A 1 938 ? 10.947 6.386 -39.922 1.00 84.81 938 ARG A C 1
ATOM 7404 O O . ARG A 1 938 ? 10.803 6.967 -40.991 1.00 84.81 938 ARG A O 1
ATOM 7411 N N . GLY A 1 939 ? 10.572 6.897 -38.748 1.00 80.81 939 GLY A N 1
ATOM 7412 C CA . GLY A 1 939 ? 9.950 8.217 -38.590 1.00 80.81 939 GLY A CA 1
ATOM 7413 C C . GLY A 1 939 ? 8.521 8.365 -39.137 1.00 80.81 939 GLY A C 1
ATOM 7414 O O . GLY A 1 939 ? 8.029 9.482 -39.169 1.00 80.81 939 GLY A O 1
ATOM 7415 N N . MET A 1 940 ? 7.855 7.287 -39.580 1.00 87.50 940 MET A N 1
ATOM 7416 C CA . MET A 1 940 ? 6.480 7.344 -40.111 1.00 87.50 940 MET A CA 1
ATOM 7417 C C . MET A 1 940 ? 5.524 6.341 -39.450 1.00 87.50 940 MET A C 1
ATOM 7419 O O . MET A 1 940 ? 4.529 6.746 -38.862 1.00 87.50 940 MET A O 1
ATOM 7423 N N . SER A 1 941 ? 5.796 5.032 -39.540 1.00 91.75 941 SER A N 1
ATOM 7424 C CA . SER A 1 941 ? 4.944 4.004 -38.918 1.00 91.75 941 SER A CA 1
ATOM 7425 C C . SER A 1 941 ? 5.694 2.720 -38.579 1.00 91.75 941 SER A C 1
ATOM 7427 O O . SER A 1 941 ? 6.713 2.390 -39.196 1.00 91.75 941 SER A O 1
ATOM 7429 N N . MET A 1 942 ? 5.149 1.951 -37.643 1.00 93.69 942 MET A N 1
ATOM 7430 C CA . MET A 1 942 ? 5.510 0.561 -37.396 1.00 93.69 942 MET A CA 1
ATOM 7431 C C . MET A 1 942 ? 4.252 -0.306 -37.402 1.00 93.69 942 MET A C 1
ATOM 7433 O O . MET A 1 942 ? 3.275 -0.012 -36.719 1.00 93.69 942 MET A O 1
ATOM 7437 N N . ASP A 1 943 ? 4.296 -1.391 -38.164 1.00 95.50 943 ASP A N 1
ATOM 7438 C CA . ASP A 1 943 ? 3.207 -2.343 -38.326 1.00 95.50 943 ASP A CA 1
ATOM 7439 C C . ASP A 1 943 ? 3.640 -3.687 -37.721 1.00 95.50 943 ASP A C 1
ATOM 7441 O O . ASP A 1 943 ? 4.674 -4.250 -38.104 1.00 95.50 943 ASP A O 1
ATOM 7445 N N . LEU A 1 944 ? 2.851 -4.214 -36.784 1.00 96.62 944 LEU A N 1
ATOM 7446 C CA . LEU A 1 944 ? 3.089 -5.484 -36.094 1.00 96.62 944 LEU A CA 1
ATOM 7447 C C . LEU A 1 944 ? 1.881 -6.420 -36.199 1.00 96.62 944 LEU A C 1
ATOM 7449 O O . LEU A 1 944 ? 0.738 -5.985 -36.359 1.00 96.62 944 LEU A O 1
ATOM 7453 N N . VAL A 1 945 ? 2.135 -7.721 -36.077 1.00 96.81 945 VAL A N 1
ATOM 7454 C CA . VAL A 1 945 ? 1.109 -8.779 -36.075 1.00 96.81 945 VAL A CA 1
ATOM 7455 C C . VAL A 1 945 ? 1.333 -9.745 -34.922 1.00 96.81 945 VAL A C 1
ATOM 7457 O O . VAL A 1 945 ? 2.471 -9.941 -34.501 1.00 96.81 945 VAL A O 1
ATOM 7460 N N . ARG A 1 946 ? 0.264 -10.358 -34.414 1.00 95.56 946 ARG A N 1
ATOM 7461 C CA . ARG A 1 946 ? 0.341 -11.387 -33.372 1.00 95.56 946 ARG A CA 1
ATOM 7462 C C . ARG A 1 946 ? 1.264 -12.533 -33.797 1.00 95.56 946 ARG A C 1
ATOM 7464 O O . ARG A 1 946 ? 1.221 -12.986 -34.940 1.00 95.56 946 ARG A O 1
ATOM 7471 N N . ASN A 1 947 ? 2.095 -13.009 -32.875 1.00 95.81 947 ASN A N 1
ATOM 7472 C CA . ASN A 1 947 ? 2.990 -14.140 -33.091 1.00 95.81 947 ASN A CA 1
ATOM 7473 C C . ASN A 1 947 ? 2.226 -15.470 -32.910 1.00 95.81 947 ASN A C 1
ATOM 7475 O O . ASN A 1 947 ? 1.907 -15.831 -31.776 1.00 95.81 947 ASN A O 1
ATOM 7479 N N . PRO A 1 948 ? 1.988 -16.266 -33.973 1.00 92.31 948 PRO A N 1
ATOM 7480 C CA . PRO A 1 948 ? 1.295 -17.555 -33.865 1.00 92.31 948 PRO A CA 1
ATOM 7481 C C . PRO A 1 948 ? 2.151 -18.660 -33.213 1.00 92.31 948 PRO A C 1
ATOM 7483 O O . PRO A 1 948 ? 1.717 -19.808 -33.146 1.00 92.31 948 PRO A O 1
ATOM 7486 N N . ARG A 1 949 ? 3.382 -18.343 -32.783 1.00 92.38 949 ARG A N 1
ATOM 7487 C CA . ARG A 1 949 ? 4.305 -19.229 -32.054 1.00 92.38 949 ARG A CA 1
ATOM 7488 C C . ARG A 1 949 ? 4.603 -18.755 -30.624 1.00 92.38 949 ARG A C 1
ATOM 7490 O O . ARG A 1 949 ? 5.475 -19.337 -29.986 1.00 92.38 949 ARG A O 1
ATOM 7497 N N . TYR A 1 950 ? 3.917 -17.720 -30.129 1.00 92.88 950 TYR A N 1
ATOM 7498 C CA . TYR A 1 950 ? 4.058 -17.290 -28.735 1.00 92.88 950 TYR A CA 1
ATOM 7499 C C . TYR A 1 950 ? 3.573 -18.396 -27.785 1.00 92.88 950 TYR A C 1
ATOM 7501 O O . TYR A 1 950 ? 2.523 -18.995 -28.009 1.00 92.88 950 TYR A O 1
ATOM 7509 N N . HIS A 1 951 ? 4.350 -18.675 -26.738 1.00 89.75 951 HIS A N 1
ATOM 7510 C CA . HIS A 1 951 ? 4.062 -19.702 -25.725 1.00 89.75 951 HIS A CA 1
ATOM 7511 C C . HIS A 1 951 ? 3.067 -19.232 -24.656 1.00 89.75 951 HIS A C 1
ATOM 7513 O O . HIS A 1 951 ? 2.478 -20.057 -23.960 1.00 89.75 951 HIS A O 1
ATOM 7519 N N . GLY A 1 952 ? 2.913 -17.916 -24.491 1.00 83.56 952 GLY A N 1
ATOM 7520 C CA . GLY A 1 952 ? 2.031 -17.315 -23.496 1.00 83.56 952 GLY A CA 1
ATOM 7521 C C . GLY A 1 952 ? 0.592 -17.135 -23.985 1.00 83.56 952 GLY A C 1
ATOM 7522 O O . GLY A 1 952 ? 0.302 -17.049 -25.181 1.00 83.56 952 GLY A O 1
ATOM 7523 N N . TRP A 1 953 ? -0.330 -17.027 -23.030 1.00 78.56 953 TRP A N 1
ATOM 7524 C CA . TRP A 1 953 ? -1.705 -16.621 -23.311 1.00 78.56 953 TRP A CA 1
ATOM 7525 C C . TRP A 1 953 ? -1.784 -15.119 -23.626 1.00 78.56 953 TRP A C 1
ATOM 7527 O O . TRP A 1 953 ? -0.974 -14.325 -23.147 1.00 78.56 953 TRP A O 1
ATOM 7537 N N . HIS A 1 954 ? -2.777 -14.730 -24.426 1.00 82.75 954 HIS A N 1
ATOM 7538 C CA . HIS A 1 954 ? -3.122 -13.333 -24.684 1.00 82.75 954 HIS A CA 1
ATOM 7539 C C . HIS A 1 954 ? -4.439 -13.031 -23.970 1.00 82.75 954 HIS A C 1
ATOM 7541 O O . HIS A 1 954 ? -5.476 -13.571 -24.357 1.00 82.75 954 HIS A O 1
ATOM 7547 N N . SER A 1 955 ? -4.439 -12.151 -22.964 1.00 84.69 955 SER A N 1
ATOM 7548 C CA . SER A 1 955 ? -5.689 -11.770 -22.288 1.00 84.69 955 SER A CA 1
ATOM 7549 C C . SER A 1 955 ? -6.487 -10.687 -23.040 1.00 84.69 955 SER A C 1
ATOM 7551 O O . SER A 1 955 ? -7.485 -10.179 -22.518 1.00 84.69 955 SER A O 1
ATOM 7553 N N . GLY A 1 956 ? -6.059 -10.342 -24.262 1.00 90.19 956 GLY A N 1
ATOM 7554 C CA . GLY A 1 956 ? -6.681 -9.382 -25.174 1.00 90.19 956 GLY A CA 1
ATOM 7555 C C . GLY A 1 956 ? -6.818 -9.875 -26.625 1.00 90.19 956 GLY A C 1
ATOM 7556 O O . GLY A 1 956 ? -6.158 -10.830 -27.049 1.00 90.19 956 GLY A O 1
ATOM 7557 N N . ASN A 1 957 ? -7.662 -9.206 -27.419 1.00 93.88 957 ASN A N 1
ATOM 7558 C CA . ASN A 1 957 ? -8.087 -9.648 -28.760 1.00 93.88 957 ASN A CA 1
ATOM 7559 C C . ASN A 1 957 ? -7.382 -8.949 -29.940 1.00 93.88 957 ASN A C 1
ATOM 7561 O O . ASN A 1 957 ? -7.744 -9.171 -31.097 1.00 93.88 957 ASN A O 1
ATOM 7565 N N . VAL A 1 958 ? -6.381 -8.109 -29.672 1.00 95.50 958 VAL A N 1
ATOM 7566 C CA . VAL A 1 958 ? -5.635 -7.372 -30.703 1.00 95.50 958 VAL A CA 1
ATOM 7567 C C . VAL A 1 958 ? -4.734 -8.310 -31.521 1.00 95.50 958 VAL A C 1
ATOM 7569 O O . VAL A 1 958 ? -3.746 -8.844 -31.016 1.00 95.50 958 VAL A O 1
ATOM 7572 N N . GLU A 1 959 ? -5.066 -8.496 -32.801 1.00 95.69 959 GLU A N 1
ATOM 7573 C CA . GLU A 1 959 ? -4.306 -9.333 -33.751 1.00 95.69 959 GLU A CA 1
ATOM 7574 C C . GLU A 1 959 ? -3.223 -8.563 -34.526 1.00 95.69 959 GLU A C 1
ATOM 7576 O O . GLU A 1 959 ? -2.259 -9.148 -35.022 1.00 95.69 959 GLU A O 1
ATOM 7581 N N . GLN A 1 960 ? -3.376 -7.245 -34.661 1.00 97.31 960 GLN A N 1
ATOM 7582 C CA . GLN A 1 960 ? -2.447 -6.369 -35.378 1.00 97.31 960 GLN A CA 1
ATOM 7583 C C . GLN A 1 960 ? -2.325 -5.047 -34.622 1.00 97.31 960 GLN A C 1
ATOM 7585 O O . GLN A 1 960 ? -3.327 -4.539 -34.119 1.00 97.31 960 GLN A O 1
ATOM 7590 N N . VAL A 1 961 ? -1.123 -4.480 -34.572 1.00 97.19 961 VAL A N 1
ATOM 7591 C CA . VAL A 1 961 ? -0.863 -3.157 -33.986 1.00 97.19 961 VAL A CA 1
ATOM 7592 C C . VAL A 1 961 ? -0.246 -2.279 -35.060 1.00 97.19 961 VAL A C 1
ATOM 7594 O O . VAL A 1 961 ? 0.653 -2.715 -35.782 1.00 97.19 961 VAL A O 1
ATOM 7597 N N . ARG A 1 962 ? -0.721 -1.042 -35.158 1.00 95.88 962 ARG A N 1
ATOM 7598 C CA . ARG A 1 962 ? -0.118 -0.003 -35.981 1.00 95.88 962 ARG A CA 1
ATOM 7599 C C . ARG A 1 962 ? 0.234 1.181 -35.098 1.00 95.88 962 ARG A C 1
ATOM 7601 O O . ARG A 1 962 ? -0.653 1.801 -34.517 1.00 95.88 962 ARG A O 1
ATOM 7608 N N . LEU A 1 963 ? 1.522 1.491 -35.043 1.00 93.62 963 LEU A N 1
ATOM 7609 C CA . LEU A 1 963 ? 2.023 2.753 -34.522 1.00 93.62 963 LEU A CA 1
ATOM 7610 C C . LEU A 1 963 ? 2.203 3.705 -35.700 1.00 93.62 963 LEU A C 1
ATOM 7612 O O . LEU A 1 963 ? 2.906 3.363 -36.650 1.00 93.62 963 LEU A O 1
ATOM 7616 N N . ASP A 1 964 ? 1.612 4.888 -35.635 1.00 91.00 964 ASP A N 1
ATOM 7617 C CA . ASP A 1 964 ? 1.990 6.024 -36.472 1.00 91.00 964 ASP A CA 1
ATOM 7618 C C . ASP A 1 964 ? 2.769 7.008 -35.586 1.00 91.00 964 ASP A C 1
ATOM 7620 O O . ASP A 1 964 ? 2.320 7.369 -34.495 1.00 91.00 964 ASP A O 1
ATOM 7624 N N . PHE A 1 965 ? 3.973 7.389 -36.016 1.00 87.75 965 PHE A N 1
ATOM 7625 C CA . PHE A 1 965 ? 4.839 8.278 -35.238 1.00 87.75 965 PHE A CA 1
ATOM 7626 C C . PHE A 1 965 ? 4.434 9.734 -35.473 1.00 87.75 965 PHE A C 1
ATOM 7628 O O . PHE A 1 965 ? 4.128 10.120 -36.601 1.00 87.75 965 PHE A O 1
ATOM 7635 N N . VAL A 1 966 ? 4.417 10.529 -34.404 1.00 82.75 966 VAL A N 1
ATOM 7636 C CA . VAL A 1 966 ? 3.983 11.934 -34.421 1.00 82.75 966 VAL A CA 1
ATOM 7637 C C . VAL A 1 966 ? 5.070 12.786 -33.769 1.00 82.75 966 VAL A C 1
ATOM 7639 O O . VAL A 1 966 ? 5.597 12.410 -32.720 1.00 82.75 966 VAL A O 1
ATOM 7642 N N . THR A 1 967 ? 5.436 13.916 -34.373 1.00 74.94 967 THR A N 1
ATOM 7643 C CA . THR A 1 967 ? 6.344 14.880 -33.733 1.00 74.94 967 THR A CA 1
ATOM 7644 C C . THR A 1 967 ? 5.584 15.808 -32.786 1.00 74.94 967 THR A C 1
ATOM 7646 O O . THR A 1 967 ? 4.362 15.931 -32.838 1.00 74.94 967 THR A O 1
ATOM 7649 N N . LEU A 1 968 ? 6.313 16.487 -31.901 1.00 68.31 968 LEU A N 1
ATOM 7650 C CA . LEU A 1 968 ? 5.733 17.404 -30.916 1.00 68.31 968 LEU A CA 1
ATOM 7651 C C . LEU A 1 968 ? 5.461 18.816 -31.474 1.00 68.31 968 LEU A C 1
ATOM 7653 O O . LEU A 1 968 ? 5.250 19.755 -30.703 1.00 68.31 968 LEU A O 1
ATOM 7657 N N . ASP A 1 969 ? 5.438 18.975 -32.803 1.00 77.12 969 ASP A N 1
ATOM 7658 C CA . ASP A 1 969 ? 4.906 20.183 -33.432 1.00 77.12 969 ASP A CA 1
ATOM 7659 C C . ASP A 1 969 ? 3.390 20.301 -33.205 1.00 77.12 969 ASP A C 1
ATOM 7661 O O . ASP A 1 969 ? 2.645 19.317 -33.212 1.00 77.12 969 ASP A O 1
ATOM 7665 N N . LEU A 1 970 ? 2.911 21.535 -33.039 1.00 77.19 970 LEU A N 1
ATOM 7666 C CA . LEU A 1 970 ? 1.497 21.793 -32.777 1.00 77.19 970 LEU A CA 1
ATOM 7667 C C . LEU A 1 970 ? 0.608 21.403 -33.972 1.00 77.19 970 LEU A C 1
ATOM 7669 O O . LEU A 1 970 ? -0.532 20.998 -33.759 1.00 77.19 970 LEU A O 1
ATOM 7673 N N . GLY A 1 971 ? 1.099 21.500 -35.210 1.00 83.62 971 GLY A N 1
ATOM 7674 C CA . GLY A 1 971 ? 0.371 21.083 -36.408 1.00 83.62 971 GLY A CA 1
ATOM 7675 C C . GLY A 1 971 ? 0.149 19.574 -36.453 1.00 83.62 971 GLY A C 1
ATOM 7676 O O . GLY A 1 971 ? -0.993 19.129 -36.574 1.00 83.62 971 GLY A O 1
ATOM 7677 N N . GLU A 1 972 ? 1.213 18.784 -36.287 1.00 83.62 972 GLU A N 1
ATOM 7678 C CA . GLU A 1 972 ? 1.113 17.316 -36.264 1.00 83.62 972 GLU A CA 1
ATOM 7679 C C . GLU A 1 972 ? 0.314 16.800 -35.060 1.00 83.62 972 GLU A C 1
ATOM 7681 O O . GLU A 1 972 ? -0.472 15.862 -35.211 1.00 83.62 972 GLU A O 1
ATOM 7686 N N . LEU A 1 973 ? 0.423 17.444 -33.892 1.00 87.62 973 LEU A N 1
ATOM 7687 C CA . LEU A 1 973 ? -0.406 17.119 -32.728 1.00 87.62 973 LEU A CA 1
ATOM 7688 C C . LEU A 1 973 ? -1.899 17.367 -32.993 1.00 87.62 973 LEU A C 1
ATOM 7690 O O . LEU A 1 973 ? -2.729 16.536 -32.622 1.00 87.62 973 LEU A O 1
ATOM 7694 N N . GLN A 1 974 ? -2.264 18.477 -33.643 1.00 88.81 974 GLN A N 1
ATOM 7695 C CA . GLN A 1 974 ? -3.663 18.750 -33.998 1.00 88.81 974 GLN A CA 1
ATOM 7696 C C . GLN A 1 974 ? -4.159 17.825 -35.122 1.00 88.81 974 GLN A C 1
ATOM 7698 O O . GLN A 1 974 ? -5.326 17.437 -35.103 1.00 88.81 974 GLN A O 1
ATOM 7703 N N . GLU A 1 975 ? -3.300 17.392 -36.054 1.00 90.88 975 GLU A N 1
ATOM 7704 C CA . GLU A 1 975 ? -3.666 16.349 -37.023 1.00 90.88 975 GLU A CA 1
ATOM 7705 C C . GLU A 1 975 ? -3.900 15.003 -36.321 1.00 90.88 975 GLU A C 1
ATOM 7707 O O . GLU A 1 975 ? -4.933 14.368 -36.529 1.00 90.88 975 GLU A O 1
ATOM 7712 N N . ALA A 1 976 ? -2.997 14.582 -35.431 1.00 91.12 976 ALA A N 1
ATOM 7713 C CA . ALA A 1 976 ? -3.134 13.344 -34.667 1.00 91.12 976 ALA A CA 1
ATOM 7714 C C . ALA A 1 976 ? -4.366 13.355 -33.747 1.00 91.12 976 ALA A C 1
ATOM 7716 O O . ALA A 1 976 ? -5.053 12.335 -33.636 1.00 91.12 976 ALA A O 1
ATOM 7717 N N . LEU A 1 977 ? -4.690 14.506 -33.147 1.00 92.25 977 LEU A N 1
ATOM 7718 C CA . LEU A 1 977 ? -5.927 14.712 -32.395 1.00 92.25 977 LEU A CA 1
ATOM 7719 C C . LEU A 1 977 ? -7.160 14.661 -33.310 1.00 92.25 977 LEU A C 1
ATOM 7721 O O . LEU A 1 977 ? -8.146 14.026 -32.953 1.00 92.25 977 LEU A O 1
ATOM 7725 N N . GLY A 1 978 ? -7.094 15.237 -34.514 1.00 93.25 978 GLY A N 1
ATOM 7726 C CA . GLY A 1 978 ? -8.144 15.128 -35.531 1.00 93.25 978 GLY A CA 1
ATOM 7727 C C . GLY A 1 978 ? -8.398 13.681 -35.972 1.00 93.25 978 GLY A C 1
ATOM 7728 O O . GLY A 1 978 ? -9.549 13.249 -36.020 1.00 93.25 978 GLY A O 1
ATOM 7729 N N . ARG A 1 979 ? -7.334 12.898 -36.202 1.00 93.62 979 ARG A N 1
ATOM 7730 C CA . ARG A 1 979 ? -7.414 11.452 -36.489 1.00 93.62 979 ARG A CA 1
ATOM 7731 C C . ARG A 1 979 ? -7.999 10.677 -35.304 1.00 93.62 979 ARG A C 1
ATOM 7733 O O . ARG A 1 979 ? -8.834 9.796 -35.503 1.00 93.62 979 ARG A O 1
ATOM 7740 N N . PHE A 1 980 ? -7.627 11.016 -34.067 1.00 95.06 980 PHE A N 1
ATOM 7741 C CA . PHE A 1 980 ? -8.273 10.456 -32.877 1.00 95.06 980 PHE A CA 1
ATOM 7742 C C . PHE A 1 980 ? -9.768 10.806 -32.856 1.00 95.06 980 PHE A C 1
ATOM 7744 O O . PHE A 1 980 ? -10.601 9.909 -32.780 1.00 95.06 980 PHE A O 1
ATOM 7751 N N . GLU A 1 981 ? -10.156 12.073 -32.993 1.00 94.06 981 GLU A N 1
ATOM 7752 C CA . GLU A 1 981 ? -11.561 12.509 -33.007 1.00 94.06 981 GLU A CA 1
ATOM 7753 C C . GLU A 1 981 ? -12.400 11.797 -34.073 1.00 94.06 981 GLU A C 1
ATOM 7755 O O . GLU A 1 981 ? -13.467 11.279 -33.742 1.00 94.06 981 GLU A O 1
ATOM 7760 N N . ALA A 1 982 ? -11.881 11.679 -35.298 1.00 94.81 982 ALA A N 1
ATOM 7761 C CA . ALA A 1 982 ? -12.517 10.984 -36.418 1.00 94.81 982 ALA A CA 1
ATOM 7762 C C . ALA A 1 982 ? -12.664 9.459 -36.227 1.00 94.81 982 ALA A C 1
ATOM 7764 O O . ALA A 1 982 ? -13.352 8.811 -37.012 1.00 94.81 982 ALA A O 1
ATOM 7765 N N . GLY A 1 983 ? -12.031 8.872 -35.203 1.00 92.75 983 GLY A N 1
ATOM 7766 C CA . GLY A 1 983 ? -11.995 7.419 -35.006 1.00 92.75 983 GLY A CA 1
ATOM 7767 C C . GLY A 1 983 ? -11.000 6.706 -35.924 1.00 92.75 983 GLY A C 1
ATOM 7768 O O . GLY A 1 983 ? -11.095 5.494 -36.112 1.00 92.75 983 GLY A O 1
ATOM 7769 N N . GLU A 1 984 ? -10.037 7.438 -36.491 1.00 94.12 984 GLU A N 1
ATOM 7770 C CA . GLU A 1 984 ? -8.916 6.897 -37.267 1.00 94.12 984 GLU A CA 1
ATOM 7771 C C . GLU A 1 984 ? -7.761 6.419 -36.369 1.00 94.12 984 GLU A C 1
ATOM 7773 O O . GLU A 1 984 ? -6.998 5.553 -36.793 1.00 94.12 984 GLU A O 1
ATOM 7778 N N . SER A 1 985 ? -7.679 6.911 -35.126 1.00 94.94 985 SER A N 1
ATOM 7779 C CA . SER A 1 985 ? -6.781 6.410 -34.074 1.00 94.94 985 SER A CA 1
ATOM 7780 C C . SER A 1 985 ? -7.556 5.960 -32.827 1.00 94.94 985 SER A C 1
ATOM 7782 O O . SER A 1 985 ? -8.549 6.588 -32.446 1.00 94.94 985 SER A O 1
ATOM 7784 N N . ASP A 1 986 ? -7.095 4.876 -32.196 1.00 96.88 986 ASP A N 1
ATOM 7785 C CA . ASP A 1 986 ? -7.694 4.246 -31.009 1.00 96.88 986 ASP A CA 1
ATOM 7786 C C . ASP A 1 986 ? -7.061 4.737 -29.700 1.00 96.88 986 ASP A C 1
ATOM 7788 O O . ASP A 1 986 ? -7.737 4.820 -28.672 1.00 96.88 986 ASP A O 1
ATOM 7792 N N . ALA A 1 987 ? -5.773 5.089 -29.746 1.00 95.38 987 ALA A N 1
ATOM 7793 C CA . ALA A 1 987 ? -5.067 5.744 -28.653 1.00 95.38 987 ALA A CA 1
ATOM 7794 C C . ALA A 1 987 ? -4.058 6.786 -29.168 1.00 95.38 987 ALA A C 1
ATOM 7796 O O . ALA A 1 987 ? -3.488 6.658 -30.253 1.00 95.38 987 ALA A O 1
ATOM 7797 N N . LEU A 1 988 ? -3.821 7.822 -28.374 1.00 93.50 988 LEU A N 1
ATOM 7798 C CA . LEU A 1 988 ? -2.828 8.864 -28.621 1.00 93.50 988 LEU A CA 1
ATOM 7799 C C . LEU A 1 988 ? -2.064 9.103 -27.318 1.00 93.50 988 LEU A C 1
ATOM 7801 O O . LEU A 1 988 ? -2.668 9.476 -26.312 1.00 93.50 988 LEU A O 1
ATOM 7805 N N . ASP A 1 989 ? -0.751 8.893 -27.339 1.00 90.25 989 ASP A N 1
ATOM 7806 C CA . ASP A 1 989 ? 0.129 9.422 -26.298 1.00 90.25 989 ASP A CA 1
ATOM 7807 C C . ASP A 1 989 ? 0.092 10.954 -26.362 1.00 90.25 989 ASP A C 1
ATOM 7809 O O . ASP A 1 989 ? 0.209 11.542 -27.437 1.00 90.25 989 ASP A O 1
ATOM 7813 N N . VAL A 1 990 ? -0.138 11.599 -25.221 1.00 89.69 990 VAL A N 1
ATOM 7814 C CA . VAL A 1 990 ? -0.124 13.060 -25.070 1.00 89.69 990 VAL A CA 1
ATOM 7815 C C . VAL A 1 990 ? 0.870 13.506 -23.990 1.00 89.69 990 VAL A C 1
ATOM 7817 O O . VAL A 1 990 ? 0.915 14.685 -23.660 1.00 89.69 990 VAL A O 1
ATOM 7820 N N . THR A 1 991 ? 1.713 12.607 -23.467 1.00 87.31 991 THR A N 1
ATOM 7821 C CA . THR A 1 991 ? 2.604 12.838 -22.311 1.00 87.31 991 THR A CA 1
ATOM 7822 C C . THR A 1 991 ? 3.452 14.105 -22.441 1.00 87.31 991 THR A C 1
ATOM 7824 O O . THR A 1 991 ? 3.491 14.908 -21.508 1.00 87.31 991 THR A O 1
ATOM 7827 N N . TYR A 1 992 ? 4.055 14.321 -23.614 1.00 84.88 992 TYR A N 1
ATOM 7828 C CA . TYR A 1 992 ? 4.914 15.474 -23.916 1.00 84.88 992 TYR A CA 1
ATOM 7829 C C . TYR A 1 992 ? 4.202 16.608 -24.685 1.00 84.88 992 TYR A C 1
ATOM 7831 O O . TYR A 1 992 ? 4.845 17.525 -25.195 1.00 84.88 992 TYR A O 1
ATOM 7839 N N . ALA A 1 993 ? 2.868 16.571 -24.787 1.00 88.69 993 ALA A N 1
ATOM 7840 C CA . ALA A 1 993 ? 2.098 17.628 -25.440 1.00 88.69 993 ALA A CA 1
ATOM 7841 C C . ALA A 1 993 ? 2.177 18.963 -24.658 1.00 88.69 993 ALA A C 1
ATOM 7843 O O . ALA A 1 993 ? 2.366 18.948 -23.437 1.00 88.69 993 ALA A O 1
ATOM 7844 N N . PRO A 1 994 ? 1.984 20.126 -25.316 1.00 89.50 994 PRO A N 1
ATOM 7845 C CA . PRO A 1 994 ? 2.009 21.427 -24.648 1.00 89.50 994 PRO A CA 1
ATOM 7846 C C . PRO A 1 994 ? 0.977 21.531 -23.502 1.00 89.50 994 PRO A C 1
ATOM 7848 O O . PRO A 1 994 ? -0.178 21.133 -23.699 1.00 89.50 994 PRO A O 1
ATOM 7851 N N . PRO A 1 995 ? 1.312 22.151 -22.349 1.00 88.06 995 PRO A N 1
ATOM 7852 C CA . PRO A 1 995 ? 0.427 22.205 -21.175 1.00 88.06 995 PRO A CA 1
ATOM 7853 C C . PRO A 1 995 ? -0.975 22.773 -21.434 1.00 88.06 995 PRO A C 1
ATOM 7855 O O . PRO A 1 995 ? -1.966 22.297 -20.872 1.00 88.06 995 PRO A O 1
ATOM 7858 N N . SER A 1 996 ? -1.092 23.760 -22.330 1.00 87.62 996 SER A N 1
ATOM 7859 C CA . SER A 1 996 ? -2.387 24.325 -22.728 1.00 87.62 996 SER A CA 1
ATOM 7860 C C . SER A 1 996 ? -3.278 23.318 -23.456 1.00 87.62 996 SER A C 1
ATOM 7862 O O . SER A 1 996 ? -4.497 23.348 -23.279 1.00 87.62 996 SER A O 1
ATOM 7864 N N . GLU A 1 997 ? -2.689 22.417 -24.247 1.00 89.44 997 GLU A N 1
ATOM 7865 C CA . GLU A 1 997 ? -3.423 21.359 -24.941 1.00 89.44 997 GLU A CA 1
ATOM 7866 C C . GLU A 1 997 ? -3.772 20.219 -23.988 1.00 89.44 997 GLU A C 1
ATOM 7868 O O . GLU A 1 997 ? -4.919 19.784 -24.001 1.00 89.44 997 GLU A O 1
ATOM 7873 N N . ILE A 1 998 ? -2.881 19.826 -23.069 1.00 89.06 998 ILE A N 1
ATOM 7874 C CA . ILE A 1 998 ? -3.214 18.866 -22.000 1.00 89.06 998 ILE A CA 1
ATOM 7875 C C . ILE A 1 998 ? -4.429 19.324 -21.188 1.00 89.06 998 ILE A C 1
ATOM 7877 O O . ILE A 1 998 ? -5.368 18.548 -20.986 1.00 89.06 998 ILE A O 1
ATOM 7881 N N . LYS A 1 999 ? -4.472 20.597 -20.776 1.00 86.81 999 LYS A N 1
ATOM 7882 C CA . LYS A 1 999 ? -5.618 21.152 -20.040 1.00 86.81 999 LYS A CA 1
ATOM 7883 C C . LYS A 1 999 ? -6.910 21.112 -20.861 1.00 86.81 999 LYS A C 1
ATOM 7885 O O . LYS A 1 999 ? -7.953 20.724 -20.333 1.00 86.81 999 LYS A O 1
ATOM 7890 N N . ARG A 1 1000 ? -6.844 21.453 -22.154 1.00 89.81 1000 ARG A N 1
ATOM 7891 C CA . ARG A 1 1000 ? -7.980 21.365 -23.093 1.00 89.81 1000 ARG A CA 1
ATOM 7892 C C . ARG A 1 1000 ? -8.447 19.923 -23.289 1.00 89.81 1000 ARG A C 1
ATOM 7894 O O . ARG A 1 1000 ? -9.644 19.665 -23.219 1.00 89.81 1000 ARG A O 1
ATOM 7901 N N . MET A 1 1001 ? -7.526 18.985 -23.495 1.00 91.62 1001 MET A N 1
ATOM 7902 C CA . MET A 1 1001 ? -7.810 17.562 -23.696 1.00 91.62 1001 MET A CA 1
ATOM 7903 C C . MET A 1 1001 ? -8.472 16.951 -22.457 1.00 91.62 1001 MET A C 1
ATOM 7905 O O . MET A 1 1001 ? -9.524 16.331 -22.582 1.00 91.62 1001 MET A O 1
ATOM 7909 N N . ARG A 1 1002 ? -7.933 17.209 -21.258 1.00 89.81 1002 ARG A N 1
ATOM 7910 C CA . ARG A 1 1002 ? -8.500 16.752 -19.976 1.00 89.81 1002 ARG A CA 1
ATOM 7911 C C . ARG A 1 1002 ? -9.932 17.261 -19.756 1.00 89.81 1002 ARG A C 1
ATOM 7913 O O . ARG A 1 1002 ? -10.779 16.516 -19.278 1.00 89.81 1002 ARG A O 1
ATOM 7920 N N . GLN A 1 1003 ? -10.219 18.505 -20.148 1.00 88.31 1003 GLN A N 1
ATOM 7921 C CA . GLN A 1 1003 ? -11.564 19.099 -20.073 1.00 88.31 1003 GLN A CA 1
ATOM 7922 C C . GLN A 1 1003 ? -12.525 18.588 -21.159 1.00 88.31 1003 GLN A C 1
ATOM 7924 O O . GLN A 1 1003 ? -13.724 18.472 -20.913 1.00 88.31 1003 GLN A O 1
ATOM 7929 N N . ARG A 1 1004 ? -12.021 18.295 -22.362 1.00 92.38 1004 ARG A N 1
ATOM 7930 C CA . ARG A 1 1004 ? -12.821 17.892 -23.530 1.00 92.38 1004 ARG A CA 1
ATOM 7931 C C . ARG A 1 1004 ? -13.109 16.389 -23.589 1.00 92.38 1004 ARG A C 1
ATOM 7933 O O . ARG A 1 1004 ? -14.123 15.988 -24.154 1.00 92.38 1004 ARG A O 1
ATOM 7940 N N . PHE A 1 1005 ? -12.238 15.573 -23.000 1.00 93.25 1005 PHE A N 1
ATOM 7941 C CA . PHE A 1 1005 ? -12.264 14.112 -23.083 1.00 93.25 1005 PHE A CA 1
ATOM 7942 C C . PHE A 1 1005 ? -12.223 13.419 -21.699 1.00 93.25 1005 PHE A C 1
ATOM 7944 O O . PHE A 1 1005 ? -11.484 12.449 -21.540 1.00 93.25 1005 PHE A O 1
ATOM 7951 N N . PRO A 1 1006 ? -13.003 13.840 -20.680 1.00 86.19 1006 PRO A N 1
ATOM 7952 C CA . PRO A 1 1006 ? -12.835 13.365 -19.297 1.00 86.19 1006 PRO A CA 1
ATOM 7953 C C . PRO A 1 1006 ? -13.047 11.851 -19.102 1.00 86.19 1006 PRO A C 1
ATOM 7955 O O . PRO A 1 1006 ? -12.472 11.277 -18.188 1.00 86.19 1006 PRO A O 1
ATOM 7958 N N . GLY A 1 1007 ? -13.832 11.193 -19.965 1.00 88.50 1007 GLY A N 1
ATOM 7959 C CA . GLY A 1 1007 ? -14.018 9.730 -19.977 1.00 88.50 1007 GLY A CA 1
ATOM 7960 C C . GLY A 1 1007 ? -13.121 8.965 -20.963 1.00 88.50 1007 GLY A C 1
ATOM 7961 O O . GLY A 1 1007 ? -13.391 7.805 -21.247 1.00 88.50 1007 GLY A O 1
ATOM 7962 N N . GLN A 1 1008 ? -12.122 9.629 -21.551 1.00 94.75 1008 GLN A N 1
ATOM 7963 C CA . GLN A 1 1008 ? -11.149 9.068 -22.508 1.00 94.75 1008 GLN A CA 1
ATOM 7964 C C . GLN A 1 1008 ? -9.697 9.464 -22.160 1.00 94.75 1008 GLN A C 1
ATOM 7966 O O . GLN A 1 1008 ? -8.759 8.912 -22.726 1.00 94.75 1008 GLN A O 1
ATOM 7971 N N . TYR A 1 1009 ? -9.496 10.420 -21.249 1.00 94.06 1009 TYR A N 1
ATOM 7972 C CA . TYR A 1 1009 ? -8.191 10.871 -20.770 1.00 94.06 1009 TYR A CA 1
ATOM 7973 C C . TYR A 1 1009 ? -7.712 9.981 -19.616 1.00 94.06 1009 TYR A C 1
ATOM 7975 O O . TYR A 1 1009 ? -8.330 9.943 -18.552 1.00 94.06 1009 TYR A O 1
ATOM 7983 N N . LEU A 1 1010 ? -6.590 9.296 -19.817 1.00 90.31 1010 LEU A N 1
ATOM 7984 C CA . LEU A 1 1010 ? -5.935 8.429 -18.841 1.00 90.31 1010 LEU A CA 1
ATOM 7985 C C . LEU A 1 1010 ? -4.611 9.066 -18.407 1.00 90.31 1010 LEU A C 1
ATOM 7987 O O . LEU A 1 1010 ? -3.756 9.340 -19.245 1.00 90.31 1010 LEU A O 1
ATOM 7991 N N . ALA A 1 1011 ? -4.420 9.258 -17.101 1.00 87.94 1011 ALA A N 1
ATOM 7992 C CA . ALA A 1 1011 ? -3.138 9.659 -16.522 1.00 87.94 1011 ALA A CA 1
ATOM 7993 C C . ALA A 1 1011 ? -2.621 8.569 -15.580 1.00 87.94 1011 ALA A C 1
ATOM 7995 O O . ALA A 1 1011 ? -3.360 8.084 -14.723 1.00 87.94 1011 ALA A O 1
ATOM 7996 N N . VAL A 1 1012 ? -1.347 8.210 -15.722 1.00 84.81 1012 VAL A N 1
ATOM 7997 C CA . VAL A 1 1012 ? -0.682 7.146 -14.959 1.00 84.81 1012 VAL A CA 1
ATOM 7998 C C . VAL A 1 1012 ? 0.567 7.737 -14.293 1.00 84.81 1012 VAL A C 1
ATOM 8000 O O . VAL A 1 1012 ? 1.291 8.484 -14.954 1.00 84.81 1012 VAL A O 1
ATOM 8003 N N . PRO A 1 1013 ? 0.858 7.450 -13.008 1.00 81.06 1013 PRO A N 1
ATOM 8004 C CA . PRO A 1 1013 ? 2.154 7.780 -12.413 1.00 81.06 1013 PRO A CA 1
ATOM 8005 C C . PRO A 1 1013 ? 3.295 7.224 -13.266 1.00 81.06 1013 PRO A C 1
ATOM 8007 O O . PRO A 1 1013 ? 3.162 6.129 -13.802 1.00 81.06 1013 PRO A O 1
ATOM 8010 N N . GLN A 1 1014 ? 4.408 7.943 -13.383 1.00 85.94 1014 GLN A N 1
ATOM 8011 C CA . GLN A 1 1014 ? 5.601 7.462 -14.078 1.00 85.94 1014 GLN A CA 1
ATOM 8012 C C . GLN A 1 1014 ? 6.797 7.607 -13.141 1.00 85.94 1014 GLN A C 1
ATOM 8014 O O . GLN A 1 1014 ? 6.960 8.646 -12.502 1.00 85.94 1014 GLN A O 1
ATOM 8019 N N . LEU A 1 1015 ? 7.643 6.580 -13.045 1.00 89.06 1015 LEU A N 1
ATOM 8020 C CA . LEU A 1 1015 ? 8.844 6.632 -12.208 1.00 89.06 1015 LEU A CA 1
ATOM 8021 C C . LEU A 1 1015 ? 9.962 7.392 -12.940 1.00 89.06 1015 LEU A C 1
ATOM 8023 O O . LEU A 1 1015 ? 10.961 6.806 -13.354 1.00 89.06 1015 LEU A O 1
ATOM 8027 N N . LEU A 1 1016 ? 9.745 8.695 -13.142 1.00 90.50 1016 LEU A N 1
ATOM 8028 C CA . LEU A 1 1016 ? 10.612 9.601 -13.894 1.00 90.50 1016 LEU A CA 1
ATOM 8029 C C . LEU A 1 1016 ? 10.752 10.950 -13.166 1.00 90.50 1016 LEU A C 1
ATOM 8031 O O . LEU A 1 1016 ? 9.752 11.614 -12.878 1.00 90.50 1016 LEU A O 1
ATOM 8035 N N . THR A 1 1017 ? 12.000 11.367 -12.929 1.00 93.19 1017 THR A N 1
ATOM 8036 C CA . THR A 1 1017 ? 12.363 12.700 -12.410 1.00 93.19 1017 THR A CA 1
ATOM 8037 C C . THR A 1 1017 ? 13.087 13.497 -13.493 1.00 93.19 1017 THR A C 1
ATOM 8039 O O . THR A 1 1017 ? 14.128 13.057 -13.990 1.00 93.19 1017 THR A O 1
ATOM 8042 N N . SER A 1 1018 ? 12.571 14.676 -13.853 1.00 93.75 1018 SER A N 1
ATOM 8043 C CA . SER A 1 1018 ? 13.308 15.648 -14.674 1.00 93.75 1018 SER A CA 1
ATOM 8044 C C . SER A 1 1018 ? 14.110 16.596 -13.789 1.00 93.75 1018 SER A C 1
ATOM 8046 O O . SER A 1 1018 ? 13.676 16.924 -12.685 1.00 93.75 1018 SER A O 1
ATOM 8048 N N . TYR A 1 1019 ? 15.290 17.016 -14.246 1.00 95.12 1019 TYR A N 1
ATOM 8049 C CA . TYR A 1 1019 ? 16.244 17.788 -13.455 1.00 95.12 1019 TYR A CA 1
ATOM 8050 C C . TYR A 1 1019 ? 17.155 18.679 -14.311 1.00 95.12 1019 TYR A C 1
ATOM 8052 O O . TYR A 1 1019 ? 17.411 18.378 -15.476 1.00 95.12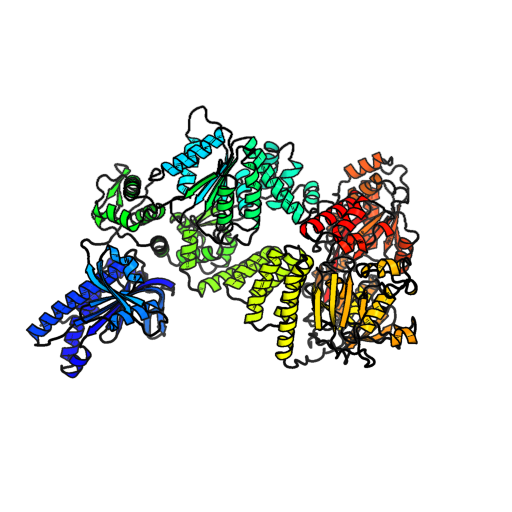 1019 TYR A O 1
ATOM 8060 N N . VAL A 1 1020 ? 17.713 19.739 -13.716 1.00 96.56 1020 VAL A N 1
ATOM 8061 C CA . VAL A 1 1020 ? 18.898 20.429 -14.256 1.00 96.56 1020 VAL A CA 1
ATOM 8062 C C . VAL A 1 1020 ? 20.153 19.754 -13.715 1.00 96.56 1020 VAL A C 1
ATOM 8064 O O . VAL A 1 1020 ? 20.335 19.679 -12.502 1.00 96.56 1020 VAL A O 1
ATOM 8067 N N . GLY A 1 1021 ? 21.028 19.269 -14.591 1.00 96.31 1021 GLY A N 1
ATOM 8068 C CA . GLY A 1 1021 ? 22.395 18.893 -14.244 1.00 96.31 1021 GLY A CA 1
ATOM 8069 C C . GLY A 1 1021 ? 23.337 20.085 -14.384 1.00 96.31 1021 GLY A C 1
ATOM 8070 O O . GLY A 1 1021 ? 23.301 20.788 -15.394 1.00 96.31 1021 GLY A O 1
ATOM 8071 N N . PHE A 1 1022 ? 24.191 20.301 -13.385 1.00 97.06 1022 PHE A N 1
ATOM 8072 C CA . PHE A 1 1022 ? 25.242 21.321 -13.411 1.00 97.06 1022 PHE A CA 1
ATOM 8073 C C . PHE A 1 1022 ? 26.602 20.652 -13.615 1.00 97.06 1022 PHE A C 1
ATOM 8075 O O . PHE A 1 1022 ? 26.922 19.695 -12.912 1.00 97.06 1022 PHE A O 1
ATOM 8082 N N . VAL A 1 1023 ? 27.429 21.139 -14.541 1.00 97.12 1023 VAL A N 1
ATOM 8083 C CA . VAL A 1 1023 ? 28.753 20.543 -14.777 1.00 97.12 1023 VAL A CA 1
ATOM 8084 C C . VAL A 1 1023 ? 29.771 21.101 -13.792 1.00 97.12 1023 VAL A C 1
ATOM 8086 O O . VAL A 1 1023 ? 30.321 22.184 -13.988 1.00 97.12 1023 VAL A O 1
ATOM 8089 N N . THR A 1 1024 ? 30.074 20.341 -12.739 1.00 96.12 1024 THR A N 1
ATOM 8090 C CA . THR A 1 1024 ? 30.866 20.822 -11.591 1.00 96.12 1024 THR A CA 1
ATOM 8091 C C . THR A 1 1024 ? 32.373 20.907 -11.852 1.00 96.12 1024 THR A C 1
ATOM 8093 O O . THR A 1 1024 ? 33.160 21.078 -10.926 1.00 96.12 1024 THR A O 1
ATOM 8096 N N . THR A 1 1025 ? 32.785 20.779 -13.114 1.00 94.69 1025 THR A N 1
ATOM 8097 C CA . THR A 1 1025 ? 34.147 21.035 -13.608 1.00 94.69 1025 THR A CA 1
ATOM 8098 C C . THR A 1 1025 ? 34.198 22.198 -14.610 1.00 94.69 1025 THR A C 1
ATOM 8100 O O . THR A 1 1025 ? 35.230 22.406 -15.248 1.00 94.69 1025 THR A O 1
ATOM 8103 N N . ARG A 1 1026 ? 33.092 22.935 -14.803 1.00 94.88 1026 ARG A N 1
ATOM 8104 C CA . ARG A 1 1026 ? 32.997 24.118 -15.674 1.00 94.88 1026 ARG A CA 1
ATOM 8105 C C . ARG A 1 1026 ? 32.559 25.341 -14.849 1.00 94.88 1026 ARG A C 1
ATOM 8107 O O . ARG A 1 1026 ? 31.437 25.345 -14.343 1.00 94.88 1026 ARG A O 1
ATOM 8114 N N . PRO A 1 1027 ? 33.384 26.400 -14.748 1.00 93.81 1027 PRO A N 1
ATOM 8115 C CA . PRO A 1 1027 ? 32.981 27.628 -14.071 1.00 93.81 1027 PRO A CA 1
ATOM 8116 C C . PRO A 1 1027 ? 31.717 28.263 -14.677 1.00 93.81 1027 PRO A C 1
ATOM 8118 O O . PRO A 1 1027 ? 31.531 28.212 -15.900 1.00 93.81 1027 PRO A O 1
ATOM 8121 N N . PRO A 1 1028 ? 30.839 28.873 -13.860 1.00 95.38 1028 PRO A N 1
ATOM 8122 C CA . PRO A 1 1028 ? 30.963 29.103 -12.414 1.00 95.38 1028 PRO A CA 1
ATOM 8123 C C . PRO A 1 1028 ? 30.346 27.979 -11.551 1.00 95.38 1028 PRO A C 1
ATOM 8125 O O . PRO A 1 1028 ? 30.103 28.179 -10.365 1.00 95.38 1028 PRO A O 1
ATOM 8128 N N . PHE A 1 1029 ? 30.026 26.816 -12.133 1.00 97.25 1029 PHE A N 1
ATOM 8129 C CA . PHE A 1 1029 ? 29.354 25.715 -11.431 1.00 97.25 1029 PHE A CA 1
ATOM 8130 C C . PHE A 1 1029 ? 30.304 24.724 -10.755 1.00 97.25 1029 PHE A C 1
ATOM 8132 O O . PHE A 1 1029 ? 29.843 23.748 -10.163 1.00 97.25 1029 PHE A O 1
ATOM 8139 N N . ASP A 1 1030 ? 31.609 24.972 -10.777 1.00 95.12 1030 ASP A N 1
ATOM 8140 C CA . ASP A 1 1030 ? 32.549 24.382 -9.827 1.00 95.12 1030 ASP A CA 1
ATOM 8141 C C . ASP A 1 1030 ? 32.227 24.818 -8.382 1.00 95.12 1030 ASP A C 1
ATOM 8143 O O . ASP A 1 1030 ? 32.200 23.973 -7.480 1.00 95.12 1030 ASP A O 1
ATOM 8147 N N . ASP A 1 1031 ? 31.838 26.080 -8.166 1.00 97.00 1031 ASP A N 1
ATOM 8148 C CA . ASP A 1 1031 ? 31.360 26.558 -6.862 1.00 97.00 1031 ASP A CA 1
ATOM 8149 C C . ASP A 1 1031 ? 29.966 25.997 -6.498 1.00 97.00 1031 ASP A C 1
ATOM 8151 O O . ASP A 1 1031 ? 28.975 26.137 -7.222 1.00 97.00 1031 ASP A O 1
ATOM 8155 N N . ALA A 1 1032 ? 29.879 25.374 -5.321 1.00 96.25 1032 ALA A N 1
ATOM 8156 C CA . ALA A 1 1032 ? 28.636 24.859 -4.756 1.00 96.25 1032 ALA A CA 1
ATOM 8157 C C . ALA A 1 1032 ? 27.679 25.966 -4.280 1.00 96.25 1032 ALA A C 1
ATOM 8159 O O . ALA A 1 1032 ? 26.467 25.748 -4.288 1.00 96.25 1032 ALA A O 1
ATOM 8160 N N . LEU A 1 1033 ? 28.187 27.142 -3.889 1.00 97.56 1033 LEU A N 1
ATOM 8161 C CA . LEU A 1 1033 ? 27.360 28.290 -3.496 1.00 97.56 1033 LEU A CA 1
ATOM 8162 C C . LEU A 1 1033 ? 26.540 28.790 -4.689 1.00 97.56 1033 LEU A C 1
ATOM 8164 O O . LEU A 1 1033 ? 25.333 28.986 -4.562 1.00 97.56 1033 LEU A O 1
ATOM 8168 N N . VAL A 1 1034 ? 27.174 28.896 -5.863 1.00 98.00 1034 VAL A N 1
ATOM 8169 C CA . VAL A 1 1034 ? 26.510 29.249 -7.126 1.00 98.00 1034 VAL A CA 1
ATOM 8170 C C . VAL A 1 1034 ? 25.428 28.230 -7.476 1.00 98.00 1034 VAL A C 1
ATOM 8172 O O . VAL A 1 1034 ? 24.281 28.616 -7.691 1.00 98.00 1034 VAL A O 1
ATOM 8175 N N . ARG A 1 1035 ? 25.749 26.927 -7.491 1.00 97.75 1035 ARG A N 1
ATOM 8176 C CA . ARG A 1 1035 ? 24.753 25.889 -7.818 1.00 97.75 1035 ARG A CA 1
ATOM 8177 C C . ARG A 1 1035 ? 23.554 25.940 -6.870 1.00 97.75 1035 ARG A C 1
ATOM 8179 O O . ARG A 1 1035 ? 22.419 25.981 -7.335 1.00 97.75 1035 ARG A O 1
ATOM 8186 N N . ARG A 1 1036 ? 23.788 26.019 -5.553 1.00 97.69 1036 ARG A N 1
ATOM 8187 C CA . ARG A 1 1036 ? 22.717 26.128 -4.547 1.00 97.69 1036 ARG A CA 1
ATOM 8188 C C . ARG A 1 1036 ? 21.892 27.407 -4.700 1.00 97.69 1036 ARG A C 1
ATOM 8190 O O . ARG A 1 1036 ? 20.677 27.333 -4.549 1.00 97.69 1036 ARG A O 1
ATOM 8197 N N . ALA A 1 1037 ? 22.500 28.540 -5.058 1.00 98.00 1037 ALA A N 1
ATOM 8198 C CA . ALA A 1 1037 ? 21.765 29.770 -5.353 1.00 98.00 1037 ALA A CA 1
ATOM 8199 C C . ALA A 1 1037 ? 20.761 29.581 -6.504 1.00 98.00 1037 ALA A C 1
ATOM 8201 O O . ALA A 1 1037 ? 19.605 29.976 -6.370 1.00 98.00 1037 ALA A O 1
ATOM 8202 N N . LEU A 1 1038 ? 21.152 28.918 -7.599 1.00 97.81 1038 LEU A N 1
ATOM 8203 C CA . LEU A 1 1038 ? 20.228 28.623 -8.703 1.00 97.81 1038 LEU A CA 1
ATOM 8204 C C . LEU A 1 1038 ? 19.096 27.667 -8.278 1.00 97.81 1038 LEU A C 1
ATOM 8206 O O . LEU A 1 1038 ? 17.976 27.827 -8.762 1.00 97.81 1038 LEU A O 1
ATOM 8210 N N . VAL A 1 1039 ? 19.341 26.727 -7.352 1.00 97.56 1039 VAL A N 1
ATOM 8211 C CA . VAL A 1 1039 ? 18.278 25.857 -6.801 1.00 97.56 1039 VAL A CA 1
ATOM 8212 C C . VAL A 1 1039 ? 17.273 26.641 -5.965 1.00 97.56 1039 VAL A C 1
ATOM 8214 O O . VAL A 1 1039 ? 16.070 26.569 -6.220 1.00 97.56 1039 VAL A O 1
ATOM 8217 N N . LEU A 1 1040 ? 17.762 27.417 -4.995 1.00 97.50 1040 LEU A N 1
ATOM 8218 C CA . LEU A 1 1040 ? 16.916 28.216 -4.107 1.00 97.50 1040 LEU A CA 1
ATOM 8219 C C . LEU A 1 1040 ? 16.139 29.303 -4.874 1.00 97.50 1040 LEU A C 1
ATOM 8221 O O . LEU A 1 1040 ? 15.020 29.628 -4.499 1.00 97.50 1040 LEU A O 1
ATOM 8225 N N . ALA A 1 1041 ? 16.680 29.816 -5.984 1.00 97.88 1041 ALA A N 1
ATOM 8226 C CA . ALA A 1 1041 ? 16.004 30.778 -6.858 1.00 97.88 1041 ALA A CA 1
ATOM 8227 C C . ALA A 1 1041 ? 14.979 30.166 -7.837 1.00 97.88 1041 ALA A C 1
ATOM 8229 O O . ALA A 1 1041 ? 14.388 30.917 -8.614 1.00 97.88 1041 ALA A O 1
ATOM 8230 N N . THR A 1 1042 ? 14.768 28.843 -7.843 1.00 97.88 1042 THR A N 1
ATOM 8231 C CA . THR A 1 1042 ? 13.874 28.166 -8.801 1.00 97.88 1042 THR A CA 1
ATOM 8232 C C . THR A 1 1042 ? 12.600 27.653 -8.125 1.00 97.88 1042 THR A C 1
ATOM 8234 O O . THR A 1 1042 ? 12.590 26.583 -7.506 1.00 97.88 1042 THR A O 1
ATOM 8237 N N . ASP A 1 1043 ? 11.512 28.408 -8.297 1.00 97.12 1043 ASP A N 1
ATOM 8238 C CA . ASP A 1 1043 ? 10.157 28.049 -7.866 1.00 97.12 1043 ASP A CA 1
ATOM 8239 C C . ASP A 1 1043 ? 9.611 26.871 -8.697 1.00 97.12 1043 ASP A C 1
ATOM 8241 O O . ASP A 1 1043 ? 9.280 27.006 -9.879 1.00 97.12 1043 ASP A O 1
ATOM 8245 N N . ARG A 1 1044 ? 9.546 25.688 -8.080 1.00 94.81 1044 ARG A N 1
ATOM 8246 C CA . ARG A 1 1044 ? 9.110 24.443 -8.735 1.00 94.81 1044 ARG A CA 1
ATOM 8247 C C . ARG A 1 1044 ? 7.603 24.211 -8.672 1.00 94.81 1044 ARG A C 1
ATOM 8249 O O . ARG A 1 1044 ? 7.086 23.486 -9.519 1.00 94.81 1044 ARG A O 1
ATOM 8256 N N . GLU A 1 1045 ? 6.898 24.853 -7.748 1.00 93.19 1045 GLU A N 1
ATOM 8257 C CA . GLU A 1 1045 ? 5.438 24.760 -7.626 1.00 93.19 1045 GLU A CA 1
ATOM 8258 C C . GLU A 1 1045 ? 4.767 25.628 -8.693 1.00 93.19 1045 GLU A C 1
ATOM 8260 O O . GLU A 1 1045 ? 3.946 25.135 -9.470 1.00 93.19 1045 GLU A O 1
ATOM 8265 N N . THR A 1 1046 ? 5.227 26.871 -8.873 1.00 94.50 1046 THR A N 1
ATOM 8266 C CA . THR A 1 1046 ? 4.837 27.702 -10.023 1.00 94.50 1046 THR A CA 1
ATOM 8267 C C . THR A 1 1046 ? 5.179 27.010 -11.346 1.00 94.50 1046 THR A C 1
ATOM 8269 O O . THR A 1 1046 ? 4.376 27.065 -12.283 1.00 94.50 1046 THR A O 1
ATOM 8272 N N . LEU A 1 1047 ? 6.317 26.307 -11.444 1.00 94.62 1047 LEU A N 1
ATOM 8273 C CA . LEU A 1 1047 ? 6.642 25.520 -12.639 1.00 94.62 1047 LEU A CA 1
ATOM 8274 C C . LEU A 1 1047 ? 5.618 24.397 -12.887 1.00 94.62 1047 LEU A C 1
ATOM 8276 O O . LEU A 1 1047 ? 5.088 24.305 -13.992 1.00 94.62 1047 LEU A O 1
ATOM 8280 N N . ALA A 1 1048 ? 5.320 23.556 -11.896 1.00 90.69 1048 ALA A N 1
ATOM 8281 C CA . ALA A 1 1048 ? 4.439 22.399 -12.075 1.00 90.69 1048 ALA A CA 1
ATOM 8282 C C . ALA A 1 1048 ? 2.955 22.779 -12.254 1.00 90.69 1048 ALA A C 1
ATOM 8284 O O . ALA A 1 1048 ? 2.301 22.321 -13.199 1.00 90.69 1048 ALA A O 1
ATOM 8285 N N . ASP A 1 1049 ? 2.427 23.639 -11.384 1.00 87.12 1049 ASP A N 1
ATOM 8286 C CA . ASP A 1 1049 ? 0.983 23.858 -11.252 1.00 87.12 1049 ASP A CA 1
ATOM 8287 C C . ASP A 1 1049 ? 0.478 25.064 -12.051 1.00 87.12 1049 ASP A C 1
ATOM 8289 O O . ASP A 1 1049 ? -0.639 25.035 -12.575 1.00 87.12 1049 ASP A O 1
ATOM 8293 N N . VAL A 1 1050 ? 1.302 26.106 -12.221 1.00 88.31 1050 VAL A N 1
ATOM 8294 C CA . VAL A 1 1050 ? 0.923 27.317 -12.973 1.00 88.31 1050 VAL A CA 1
ATOM 8295 C C . VAL A 1 1050 ? 1.405 27.247 -14.422 1.00 88.31 1050 VAL A C 1
ATOM 8297 O O . VAL A 1 1050 ? 0.610 27.437 -15.345 1.00 88.31 1050 VAL A O 1
ATOM 8300 N N . VAL A 1 1051 ? 2.689 26.956 -14.643 1.00 92.25 1051 VAL A N 1
ATOM 8301 C CA . VAL A 1 1051 ? 3.312 26.959 -15.980 1.00 92.25 1051 VAL A CA 1
ATOM 8302 C C . VAL A 1 1051 ? 3.009 25.663 -16.740 1.00 92.25 1051 VAL A C 1
ATOM 8304 O O . VAL A 1 1051 ? 2.523 25.718 -17.872 1.00 92.25 1051 VAL A O 1
ATOM 8307 N N . LEU A 1 1052 ? 3.215 24.505 -16.105 1.00 89.81 1052 LEU A N 1
ATOM 8308 C CA . LEU A 1 1052 ? 2.905 23.173 -16.646 1.00 89.81 1052 LEU A CA 1
ATOM 8309 C C . LEU A 1 1052 ? 1.488 22.681 -16.274 1.00 89.81 1052 LEU A C 1
ATOM 8311 O O . LEU A 1 1052 ? 1.098 21.573 -16.637 1.00 89.81 1052 LEU A O 1
ATOM 8315 N N . GLN A 1 1053 ? 0.680 23.525 -15.622 1.00 85.88 1053 GLN A N 1
ATOM 8316 C CA . GLN A 1 1053 ? -0.780 23.388 -15.474 1.00 85.88 1053 GLN A CA 1
ATOM 8317 C C . GLN A 1 1053 ? -1.262 22.057 -14.857 1.00 85.88 1053 GLN A C 1
ATOM 8319 O O . GLN A 1 1053 ? -2.349 21.572 -15.194 1.00 85.88 1053 GLN A O 1
ATOM 8324 N N . GLY A 1 1054 ? -0.469 21.445 -13.971 1.00 80.94 1054 GLY A N 1
ATOM 8325 C CA . GLY A 1 1054 ? -0.791 20.146 -13.369 1.00 80.94 1054 GLY A CA 1
ATOM 8326 C C . GLY A 1 1054 ? -0.735 18.985 -14.374 1.00 80.94 1054 GLY A C 1
ATOM 8327 O O . GLY A 1 1054 ? -1.551 18.055 -14.321 1.00 80.94 1054 GLY A O 1
ATOM 8328 N N . GLN A 1 1055 ? 0.177 19.057 -15.348 1.00 87.06 1055 GLN A N 1
ATOM 8329 C CA . GLN A 1 1055 ? 0.622 17.932 -16.187 1.00 87.06 1055 GLN A CA 1
ATOM 8330 C C . GLN A 1 1055 ? 1.642 17.048 -15.446 1.00 87.06 1055 GLN A C 1
ATOM 8332 O O . GLN A 1 1055 ? 1.694 15.840 -15.660 1.00 87.06 1055 GLN A O 1
ATOM 8337 N N . VAL A 1 1056 ? 2.409 17.640 -14.535 1.00 89.38 1056 VAL A N 1
ATOM 8338 C CA . VAL A 1 1056 ? 3.460 17.013 -13.719 1.00 89.38 1056 VAL A CA 1
ATOM 8339 C C . VAL A 1 1056 ? 3.287 17.436 -12.255 1.00 89.38 1056 VAL A C 1
ATOM 8341 O O . VAL A 1 1056 ? 2.417 18.251 -11.959 1.00 89.38 1056 VAL A O 1
ATOM 8344 N N . SER A 1 1057 ? 4.089 16.892 -11.340 1.00 88.38 1057 SER A N 1
ATOM 8345 C CA . SER A 1 1057 ? 4.127 17.314 -9.928 1.00 88.38 1057 SER A CA 1
ATOM 8346 C C . SER A 1 1057 ? 5.476 17.968 -9.592 1.00 88.38 1057 SER A C 1
ATOM 8348 O O . SER A 1 1057 ? 6.483 17.571 -10.181 1.00 88.38 1057 SER A O 1
ATOM 8350 N N . PRO A 1 1058 ? 5.541 18.951 -8.675 1.00 90.50 1058 PRO A N 1
ATOM 8351 C CA . PRO A 1 1058 ? 6.781 19.668 -8.370 1.00 90.50 1058 PRO A CA 1
ATOM 8352 C C . PRO A 1 1058 ? 7.812 18.759 -7.690 1.00 90.50 1058 PRO A C 1
ATOM 8354 O O . PRO A 1 1058 ? 7.471 17.982 -6.795 1.00 90.50 1058 PRO A O 1
ATOM 8357 N N . ALA A 1 1059 ? 9.087 18.858 -8.085 1.00 91.75 1059 ALA A N 1
ATOM 8358 C CA . ALA A 1 1059 ? 10.158 18.090 -7.453 1.00 91.75 1059 ALA A CA 1
ATOM 8359 C C . ALA A 1 1059 ? 10.700 18.790 -6.203 1.00 91.75 1059 ALA A C 1
ATOM 8361 O O . ALA A 1 1059 ? 11.732 19.470 -6.210 1.00 91.75 1059 ALA A O 1
ATOM 8362 N N . LEU A 1 1060 ? 9.948 18.622 -5.118 1.00 85.81 1060 LEU A N 1
ATOM 8363 C CA . LEU A 1 1060 ? 10.300 19.109 -3.788 1.00 85.81 1060 LEU A CA 1
ATOM 8364 C C . LEU A 1 1060 ? 11.033 18.060 -2.938 1.00 85.81 1060 LEU A C 1
ATOM 8366 O O . LEU A 1 1060 ? 11.461 18.403 -1.843 1.00 85.81 1060 LEU A O 1
ATOM 8370 N N . GLY A 1 1061 ? 11.190 16.814 -3.410 1.00 82.56 1061 GLY A N 1
ATOM 8371 C CA . GLY A 1 1061 ? 11.709 15.712 -2.597 1.00 82.56 1061 GLY A CA 1
ATOM 8372 C C . GLY A 1 1061 ? 12.641 14.733 -3.293 1.00 82.56 1061 GLY A C 1
ATOM 8373 O O . GLY A 1 1061 ? 12.214 13.709 -3.838 1.00 82.56 1061 GLY A O 1
ATOM 8374 N N . GLY A 1 1062 ? 13.925 15.073 -3.254 1.00 89.81 1062 GLY A N 1
ATOM 8375 C CA . GLY A 1 1062 ? 14.987 14.181 -3.688 1.00 89.81 1062 GLY A CA 1
ATOM 8376 C C . GLY A 1 1062 ? 15.023 13.941 -5.195 1.00 89.81 1062 GLY A C 1
ATOM 8377 O O . GLY A 1 1062 ? 14.200 14.439 -5.978 1.00 89.81 1062 GLY A O 1
ATOM 8378 N N . PHE A 1 1063 ? 16.019 13.168 -5.615 1.00 93.25 1063 PHE A N 1
ATOM 8379 C CA . PHE A 1 1063 ? 16.137 12.704 -6.990 1.00 93.25 1063 PHE A CA 1
ATOM 8380 C C . PHE A 1 1063 ? 15.187 11.534 -7.279 1.00 93.25 1063 PHE A C 1
ATOM 8382 O O . PHE A 1 1063 ? 14.684 11.402 -8.397 1.00 93.25 1063 PHE A O 1
ATOM 8389 N N . ILE A 1 1064 ? 14.911 10.703 -6.271 1.00 92.44 1064 ILE A N 1
ATOM 8390 C CA . ILE A 1 1064 ? 14.026 9.537 -6.375 1.00 92.44 1064 ILE A CA 1
ATOM 8391 C C . ILE A 1 1064 ? 12.549 10.004 -6.464 1.00 92.44 1064 ILE A C 1
ATOM 8393 O O . ILE A 1 1064 ? 12.138 10.817 -5.639 1.00 92.44 1064 ILE A O 1
ATOM 8397 N N . PRO A 1 1065 ? 11.718 9.512 -7.410 1.00 88.38 1065 PRO A N 1
ATOM 8398 C CA . PRO A 1 1065 ? 10.362 10.028 -7.649 1.00 88.38 1065 PRO A CA 1
ATOM 8399 C C . PRO A 1 1065 ? 9.272 9.433 -6.729 1.00 88.38 1065 PRO A C 1
ATOM 8401 O O . PRO A 1 1065 ? 9.381 8.274 -6.314 1.00 88.38 1065 PRO A O 1
ATOM 8404 N N . PRO A 1 1066 ? 8.159 10.158 -6.477 1.00 76.81 1066 PRO A N 1
ATOM 8405 C CA . PRO A 1 1066 ? 6.991 9.672 -5.749 1.00 76.81 1066 PRO A CA 1
ATOM 8406 C C . PRO A 1 1066 ? 6.543 8.280 -6.169 1.00 76.81 1066 PRO A C 1
ATOM 8408 O O . PRO A 1 1066 ? 6.521 7.936 -7.348 1.00 76.81 1066 PRO A O 1
ATOM 8411 N N . THR A 1 1067 ? 6.145 7.480 -5.179 1.00 71.62 1067 THR A N 1
ATOM 8412 C CA . THR A 1 1067 ? 5.835 6.046 -5.323 1.00 71.62 1067 THR A CA 1
ATOM 8413 C C . THR A 1 1067 ? 7.024 5.141 -5.692 1.00 71.62 1067 THR A C 1
ATOM 8415 O O . THR A 1 1067 ? 6.814 3.972 -5.992 1.00 71.62 1067 THR A O 1
ATOM 8418 N N . MET A 1 1068 ? 8.276 5.604 -5.581 1.00 80.31 1068 MET A N 1
ATOM 8419 C CA . MET A 1 1068 ? 9.451 4.723 -5.490 1.00 80.31 1068 MET A CA 1
ATOM 8420 C C . MET A 1 1068 ? 9.940 4.594 -4.027 1.00 80.31 1068 MET A C 1
ATOM 8422 O O . MET A 1 1068 ? 9.880 5.565 -3.267 1.00 80.31 1068 MET A O 1
ATOM 8426 N N . PRO A 1 1069 ? 10.467 3.432 -3.589 1.00 75.38 1069 PRO A N 1
ATOM 8427 C CA . PRO A 1 1069 ? 11.114 3.316 -2.284 1.00 75.38 1069 PRO A CA 1
ATOM 8428 C C . PRO A 1 1069 ? 12.334 4.236 -2.232 1.00 75.38 1069 PRO A C 1
ATOM 8430 O O . PRO A 1 1069 ? 13.080 4.340 -3.194 1.00 75.38 1069 PRO A O 1
ATOM 8433 N N . GLY A 1 1070 ? 12.557 4.914 -1.112 1.00 78.38 1070 GLY A N 1
ATOM 8434 C CA . GLY A 1 1070 ? 13.592 5.949 -1.056 1.00 78.38 1070 GLY A CA 1
ATOM 8435 C C . GLY A 1 1070 ? 13.088 7.346 -1.430 1.00 78.38 1070 GLY A C 1
ATOM 8436 O O . GLY A 1 1070 ? 13.644 8.286 -0.884 1.00 78.38 1070 GLY A O 1
ATOM 8437 N N . HIS A 1 1071 ? 12.001 7.500 -2.207 1.00 84.75 1071 HIS A N 1
ATOM 8438 C CA . HIS A 1 1071 ? 11.362 8.813 -2.382 1.00 84.75 1071 HIS A CA 1
ATOM 8439 C C . HIS A 1 1071 ? 10.721 9.315 -1.095 1.00 84.75 1071 HIS A C 1
ATOM 8441 O O . HIS A 1 1071 ? 10.273 8.535 -0.239 1.00 84.75 1071 HIS A O 1
ATOM 8447 N N . SER A 1 1072 ? 10.788 10.640 -0.954 1.00 80.94 1072 SER A N 1
ATOM 8448 C CA . SER A 1 1072 ? 10.828 11.366 0.293 1.00 80.94 1072 SER A CA 1
ATOM 8449 C C . SER A 1 1072 ? 10.958 12.910 -0.026 1.00 80.94 1072 SER A C 1
ATOM 8451 O O . SER A 1 1072 ? 11.523 13.161 -1.071 1.00 80.94 1072 SER A O 1
ATOM 8453 N N . PRO A 1 1073 ? 10.290 13.909 0.643 1.00 74.31 1073 PRO A N 1
ATOM 8454 C CA . PRO A 1 1073 ? 10.777 15.368 0.788 1.00 74.31 1073 PRO A CA 1
ATOM 8455 C C . PRO A 1 1073 ? 11.270 16.173 2.145 1.00 74.31 1073 PRO A C 1
ATOM 8457 O O . PRO A 1 1073 ? 10.378 16.750 2.742 1.00 74.31 1073 PRO A O 1
ATOM 8460 N N . GLN A 1 1074 ? 12.380 16.484 2.935 1.00 74.69 1074 GLN A N 1
ATOM 8461 C CA . GLN A 1 1074 ? 13.778 16.303 3.587 1.00 74.69 1074 GLN A CA 1
ATOM 8462 C C . GLN A 1 1074 ? 15.202 16.617 3.042 1.00 74.69 1074 GLN A C 1
ATOM 8464 O O . GLN A 1 1074 ? 16.181 16.523 3.793 1.00 74.69 1074 GLN A O 1
ATOM 8469 N N . ILE A 1 1075 ? 15.370 16.957 1.794 1.00 84.06 1075 ILE A N 1
ATOM 8470 C CA . ILE A 1 1075 ? 16.622 16.935 1.027 1.00 84.06 1075 ILE A CA 1
ATOM 8471 C C . ILE A 1 1075 ? 16.441 17.925 -0.119 1.00 84.06 1075 ILE A C 1
ATOM 8473 O O . ILE A 1 1075 ? 17.368 18.661 -0.457 1.00 84.06 1075 ILE A O 1
ATOM 8477 N N . GLY A 1 1076 ? 15.230 17.974 -0.688 1.00 79.94 1076 GLY A N 1
ATOM 8478 C CA . GLY A 1 1076 ? 14.802 19.072 -1.533 1.00 79.94 1076 GLY A CA 1
ATOM 8479 C C . GLY A 1 1076 ? 15.013 20.412 -0.835 1.00 79.94 1076 GLY A C 1
ATOM 8480 O O . GLY A 1 1076 ? 14.335 20.761 0.132 1.00 79.94 1076 GLY A O 1
ATOM 8481 N N . LEU A 1 1077 ? 15.962 21.183 -1.364 1.00 85.50 1077 LEU A N 1
ATOM 8482 C CA . LEU A 1 1077 ? 16.141 22.581 -1.004 1.00 85.50 1077 LEU A CA 1
ATOM 8483 C C . LEU A 1 1077 ? 14.852 23.337 -1.377 1.00 85.50 1077 LEU A C 1
ATOM 8485 O O . LEU A 1 1077 ? 14.395 23.235 -2.522 1.00 85.50 1077 LEU A O 1
ATOM 8489 N N . ALA A 1 1078 ? 14.264 24.066 -0.425 1.00 87.94 1078 ALA A N 1
ATOM 84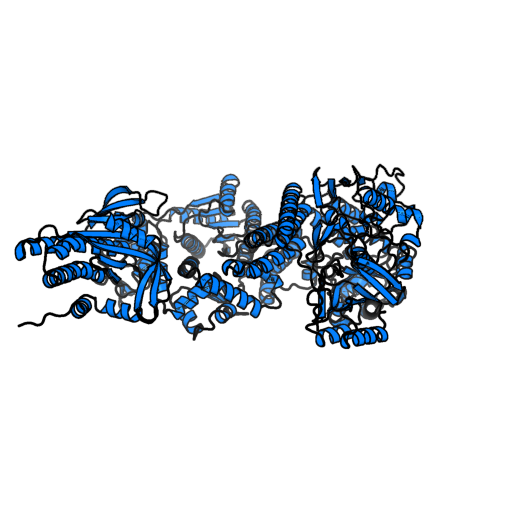90 C CA . ALA A 1 1078 ? 13.058 24.869 -0.637 1.00 87.94 1078 ALA A CA 1
ATOM 8491 C C . ALA A 1 1078 ? 13.296 26.027 -1.631 1.00 87.94 1078 ALA A C 1
ATOM 8493 O O . ALA A 1 1078 ? 14.429 26.306 -2.026 1.00 87.94 1078 ALA A O 1
ATOM 8494 N N . TYR A 1 1079 ? 12.228 26.705 -2.051 1.00 94.56 1079 TYR A N 1
ATOM 8495 C CA . TYR A 1 1079 ? 12.346 27.961 -2.795 1.00 94.56 1079 TYR A CA 1
ATOM 8496 C C . TYR A 1 1079 ? 12.614 29.114 -1.815 1.00 94.56 1079 TYR A C 1
ATOM 8498 O O . TYR A 1 1079 ? 11.769 29.455 -0.993 1.00 94.56 1079 TYR A O 1
ATOM 8506 N N . ASP A 1 1080 ? 13.804 29.704 -1.907 1.00 96.81 1080 ASP A N 1
ATOM 8507 C CA . ASP A 1 1080 ? 14.263 30.827 -1.085 1.00 96.81 1080 ASP A CA 1
ATOM 8508 C C . ASP A 1 1080 ? 15.050 31.820 -1.961 1.00 96.81 1080 ASP A C 1
ATOM 8510 O O . ASP A 1 1080 ? 16.280 31.746 -2.069 1.00 96.81 1080 ASP A O 1
ATOM 8514 N N . PRO A 1 1081 ? 14.372 32.779 -2.613 1.00 96.38 1081 PRO A N 1
ATOM 8515 C CA . PRO A 1 1081 ? 15.045 33.760 -3.450 1.00 96.38 1081 PRO A CA 1
ATOM 8516 C C . PRO A 1 1081 ? 15.890 34.770 -2.649 1.00 96.38 1081 PRO A C 1
ATOM 8518 O O . PRO A 1 1081 ? 16.655 35.507 -3.271 1.00 96.38 1081 PRO A O 1
ATOM 8521 N N . GLU A 1 1082 ? 15.779 34.848 -1.316 1.00 97.12 1082 GLU A N 1
ATOM 8522 C CA . GLU A 1 1082 ? 16.612 35.732 -0.484 1.00 97.12 1082 GLU A CA 1
ATOM 8523 C C . GLU A 1 1082 ? 17.942 35.064 -0.132 1.00 97.12 1082 GLU A C 1
ATOM 8525 O O . GLU A 1 1082 ? 18.992 35.581 -0.527 1.00 97.12 1082 GLU A O 1
ATOM 8530 N N . GLY A 1 1083 ? 17.922 33.866 0.455 1.00 97.38 1083 GLY A N 1
ATOM 8531 C CA . GLY A 1 1083 ? 19.126 33.060 0.666 1.00 97.38 1083 GLY A CA 1
ATOM 8532 C C . GLY A 1 1083 ? 19.850 32.728 -0.640 1.00 97.38 1083 GLY A C 1
ATOM 8533 O O . GLY A 1 1083 ? 21.080 32.699 -0.671 1.00 97.38 1083 GLY A O 1
ATOM 8534 N N . ALA A 1 1084 ? 19.129 32.588 -1.760 1.00 97.94 1084 ALA A N 1
ATOM 8535 C CA . ALA A 1 1084 ? 19.739 32.472 -3.085 1.00 97.94 1084 ALA A CA 1
ATOM 8536 C C . ALA A 1 1084 ? 20.633 33.675 -3.443 1.00 97.94 1084 ALA A C 1
ATOM 8538 O O . ALA A 1 1084 ? 21.750 33.495 -3.936 1.00 97.94 1084 ALA A O 1
ATOM 8539 N N . ARG A 1 1085 ? 20.171 34.907 -3.180 1.00 98.31 1085 ARG A N 1
ATOM 8540 C CA . ARG A 1 1085 ? 20.958 36.129 -3.422 1.00 98.31 1085 ARG A CA 1
ATOM 8541 C C . ARG A 1 1085 ? 22.149 36.228 -2.477 1.00 98.31 1085 ARG A C 1
ATOM 8543 O O . ARG A 1 1085 ? 23.227 36.615 -2.927 1.00 98.31 1085 ARG A O 1
ATOM 8550 N N . ASP A 1 1086 ? 21.987 35.834 -1.218 1.00 97.81 1086 ASP A N 1
ATOM 8551 C CA . ASP A 1 1086 ? 23.072 35.851 -0.233 1.00 97.81 1086 ASP A CA 1
ATOM 8552 C C . ASP A 1 1086 ? 24.159 34.812 -0.543 1.00 97.81 1086 ASP A C 1
ATOM 8554 O O . ASP A 1 1086 ? 25.347 35.117 -0.411 1.00 97.81 1086 ASP A O 1
ATOM 8558 N N . LEU A 1 1087 ? 23.803 33.607 -1.004 1.00 97.94 1087 LEU A N 1
ATOM 8559 C CA . LEU A 1 1087 ? 24.774 32.612 -1.484 1.00 97.94 1087 LEU A CA 1
ATOM 8560 C C . LEU A 1 1087 ? 25.512 33.107 -2.736 1.00 97.94 1087 LEU A C 1
ATOM 8562 O O . LEU A 1 1087 ? 26.734 32.982 -2.820 1.00 97.94 1087 LEU A O 1
ATOM 8566 N N . LEU A 1 1088 ? 24.800 33.723 -3.685 1.00 97.81 1088 LEU A N 1
ATOM 8567 C CA . LEU A 1 1088 ? 25.409 34.271 -4.899 1.00 97.81 1088 LEU A CA 1
ATOM 8568 C C . LEU A 1 1088 ? 26.329 35.472 -4.603 1.00 97.81 1088 LEU A C 1
ATOM 8570 O O . LEU A 1 1088 ? 27.375 35.629 -5.233 1.00 97.81 1088 LEU A O 1
ATOM 8574 N N . ALA A 1 1089 ? 25.983 36.299 -3.613 1.00 97.38 1089 ALA A N 1
ATOM 8575 C CA . ALA A 1 1089 ? 26.840 37.376 -3.124 1.00 97.38 1089 ALA A CA 1
ATOM 8576 C C . ALA A 1 1089 ? 28.097 36.841 -2.414 1.00 97.38 1089 ALA A C 1
ATOM 8578 O O . ALA A 1 1089 ? 29.183 37.383 -2.623 1.00 97.38 1089 ALA A O 1
ATOM 8579 N N . GLN A 1 1090 ? 27.981 35.755 -1.639 1.00 97.56 1090 GLN A N 1
ATOM 8580 C CA . GLN A 1 1090 ? 29.126 35.057 -1.031 1.00 97.56 1090 GLN A CA 1
ATOM 8581 C C . GLN A 1 1090 ? 30.056 34.430 -2.082 1.00 97.56 1090 GLN A C 1
ATOM 8583 O O . GLN A 1 1090 ? 31.273 34.486 -1.915 1.00 97.56 1090 GLN A O 1
ATOM 8588 N N . ALA A 1 1091 ? 29.508 33.937 -3.197 1.00 96.38 1091 ALA A N 1
ATOM 8589 C CA . ALA A 1 1091 ? 30.264 33.502 -4.377 1.00 96.38 1091 ALA A CA 1
ATOM 8590 C C . ALA A 1 1091 ? 30.923 34.660 -5.170 1.00 96.38 1091 ALA A C 1
ATOM 8592 O O . ALA A 1 1091 ? 31.591 34.430 -6.174 1.00 96.38 1091 ALA A O 1
ATOM 8593 N N . GLY A 1 1092 ? 30.743 35.918 -4.742 1.00 96.38 1092 GLY A N 1
ATOM 8594 C CA . GLY A 1 1092 ? 31.336 37.107 -5.364 1.00 96.38 1092 GLY A CA 1
ATOM 8595 C C . GLY A 1 1092 ? 30.494 37.768 -6.462 1.00 96.38 1092 GLY A C 1
ATOM 8596 O O . GLY A 1 1092 ? 30.919 38.780 -7.016 1.00 96.38 1092 GLY A O 1
ATOM 8597 N N . TYR A 1 1093 ? 29.293 37.258 -6.743 1.00 96.81 1093 TYR A N 1
ATOM 8598 C CA . TYR A 1 1093 ? 28.436 37.669 -7.863 1.00 96.81 1093 TYR A CA 1
ATOM 8599 C C . TYR A 1 1093 ? 27.171 38.416 -7.405 1.00 96.81 1093 TYR A C 1
ATOM 8601 O O . TYR A 1 1093 ? 26.065 38.163 -7.885 1.00 96.81 1093 TYR A O 1
ATOM 8609 N N . ALA A 1 1094 ? 27.308 39.335 -6.445 1.00 95.00 1094 ALA A N 1
ATOM 8610 C CA . ALA A 1 1094 ? 26.180 40.055 -5.850 1.00 95.00 1094 ALA A CA 1
ATOM 8611 C C . ALA A 1 1094 ? 25.283 40.725 -6.917 1.00 95.00 1094 ALA A C 1
ATOM 8613 O O . ALA A 1 1094 ? 25.735 41.583 -7.677 1.00 95.00 1094 ALA A O 1
ATOM 8614 N N . GLY A 1 1095 ? 24.009 40.318 -6.982 1.00 90.06 1095 GLY A N 1
ATOM 8615 C CA . GLY A 1 1095 ? 23.046 40.797 -7.985 1.00 90.06 1095 GLY A CA 1
ATOM 8616 C C . GLY A 1 1095 ? 23.378 40.411 -9.435 1.00 90.06 1095 GLY A C 1
ATOM 8617 O O . GLY A 1 1095 ? 23.030 41.158 -10.347 1.00 90.06 1095 GLY A O 1
ATOM 8618 N N . GLY A 1 1096 ? 24.111 39.313 -9.649 1.00 93.62 1096 GLY A N 1
ATOM 8619 C CA . GLY A 1 1096 ? 24.552 38.850 -10.970 1.00 93.62 1096 GLY A CA 1
ATOM 8620 C C . GLY A 1 1096 ? 25.757 39.616 -11.528 1.00 93.62 1096 GLY A C 1
ATOM 8621 O O . GLY A 1 1096 ? 26.212 39.336 -12.638 1.00 93.62 1096 GLY A O 1
ATOM 8622 N N . ALA A 1 1097 ? 26.310 40.579 -10.783 1.00 94.25 1097 ALA A N 1
ATOM 8623 C CA . ALA A 1 1097 ? 27.398 41.428 -11.256 1.00 94.25 1097 ALA A CA 1
ATOM 8624 C C . ALA A 1 1097 ? 28.656 40.608 -11.601 1.00 94.25 1097 ALA A C 1
ATOM 8626 O O . ALA A 1 1097 ? 29.283 40.006 -10.733 1.00 94.25 1097 ALA A O 1
ATOM 8627 N N . GLY A 1 1098 ? 29.034 40.604 -12.883 1.00 91.81 1098 GLY A N 1
ATOM 8628 C CA . GLY A 1 1098 ? 30.189 39.852 -13.389 1.00 91.81 1098 GLY A CA 1
ATOM 8629 C C . GLY A 1 1098 ? 29.950 38.352 -13.595 1.00 91.81 1098 GLY A C 1
ATOM 8630 O O . GLY A 1 1098 ? 30.898 37.643 -13.933 1.00 91.81 1098 GLY A O 1
ATOM 8631 N N . PHE A 1 1099 ? 28.719 37.862 -13.415 1.00 96.81 1099 PHE A N 1
ATOM 8632 C CA . PHE A 1 1099 ? 28.368 36.468 -13.680 1.00 96.81 1099 PHE A CA 1
ATOM 8633 C C . PHE A 1 1099 ? 28.405 36.183 -15.199 1.00 96.81 1099 PHE A C 1
ATOM 8635 O O . PHE A 1 1099 ? 27.930 37.011 -15.980 1.00 96.81 1099 PHE A O 1
ATOM 8642 N N . PRO A 1 1100 ? 28.984 35.057 -15.658 1.00 95.31 1100 PRO A N 1
ATOM 8643 C CA . PRO A 1 1100 ? 29.024 34.716 -17.079 1.00 95.31 1100 PRO A CA 1
ATOM 8644 C C . PRO A 1 1100 ? 27.660 34.224 -17.588 1.00 95.31 1100 PRO A C 1
ATOM 8646 O O . PRO A 1 1100 ? 26.913 33.591 -16.847 1.00 95.31 1100 PRO A O 1
ATOM 8649 N N . LEU A 1 1101 ? 27.373 34.441 -18.876 1.00 96.38 1101 LEU A N 1
ATOM 8650 C CA . LEU A 1 1101 ? 26.209 33.851 -19.550 1.00 96.38 1101 LEU A CA 1
ATOM 8651 C C . LEU A 1 1101 ? 26.191 32.328 -19.349 1.00 96.38 1101 LEU A C 1
ATOM 8653 O O . LEU A 1 1101 ? 27.176 31.663 -19.673 1.00 96.38 1101 LEU A O 1
ATOM 8657 N N . VAL A 1 1102 ? 25.075 31.782 -18.858 1.00 96.69 1102 VAL A N 1
ATOM 8658 C CA . VAL A 1 1102 ? 24.907 30.332 -18.680 1.00 96.69 1102 VAL A CA 1
ATOM 8659 C C . VAL A 1 1102 ? 24.479 29.679 -19.991 1.00 96.69 1102 VAL A C 1
ATOM 8661 O O . VAL A 1 1102 ? 23.369 29.914 -20.472 1.00 96.69 1102 VAL A O 1
ATOM 8664 N N . GLU A 1 1103 ? 25.309 28.794 -20.539 1.00 96.19 1103 GLU A N 1
ATOM 8665 C CA . GLU A 1 1103 ? 24.868 27.830 -21.549 1.00 96.19 1103 GLU A CA 1
ATOM 8666 C C . GLU A 1 1103 ? 23.975 26.767 -20.886 1.00 96.19 1103 GLU A C 1
ATOM 8668 O O . GLU A 1 1103 ? 24.465 25.932 -20.117 1.00 96.19 1103 GLU A O 1
ATOM 8673 N N . LEU A 1 1104 ? 22.669 26.811 -21.182 1.00 96.38 1104 LEU A N 1
ATOM 8674 C CA . LEU A 1 1104 ? 21.657 25.880 -20.675 1.00 96.38 1104 LEU A CA 1
ATOM 8675 C C . LEU A 1 1104 ? 21.112 25.033 -21.832 1.00 96.38 1104 LEU A C 1
ATOM 8677 O O . LEU A 1 1104 ? 20.381 25.538 -22.677 1.00 96.38 1104 LEU A O 1
ATOM 8681 N N . MET A 1 1105 ? 21.437 23.744 -21.889 1.00 95.81 1105 MET A N 1
ATOM 8682 C CA . MET A 1 1105 ? 20.938 22.867 -22.957 1.00 95.81 1105 MET A CA 1
ATOM 8683 C C . MET A 1 1105 ? 19.602 22.212 -22.589 1.00 95.81 1105 MET A C 1
ATOM 8685 O O . MET A 1 1105 ? 19.418 21.742 -21.468 1.00 95.81 1105 MET A O 1
ATOM 8689 N N . THR A 1 1106 ? 18.679 22.140 -23.542 1.00 93.62 1106 THR A N 1
ATOM 8690 C CA . THR A 1 1106 ? 17.354 21.513 -23.414 1.00 93.62 1106 THR A CA 1
ATOM 8691 C C . THR A 1 1106 ? 17.132 20.517 -24.555 1.00 93.62 1106 THR A C 1
ATOM 8693 O O . THR A 1 1106 ? 17.871 20.521 -25.541 1.00 93.62 1106 THR A O 1
ATOM 8696 N N . GLN A 1 1107 ? 16.154 19.620 -24.430 1.00 85.81 1107 GLN A N 1
ATOM 8697 C CA . GLN A 1 1107 ? 15.722 18.788 -25.559 1.00 85.81 1107 GLN A CA 1
ATOM 8698 C C . GLN A 1 1107 ? 14.775 19.579 -26.483 1.00 85.81 1107 GLN A C 1
ATOM 8700 O O . GLN A 1 1107 ? 14.236 20.620 -26.096 1.00 85.81 1107 GLN A O 1
ATOM 8705 N N . VAL A 1 1108 ? 14.578 19.105 -27.719 1.00 82.75 1108 VAL A N 1
ATOM 8706 C CA . VAL A 1 1108 ? 13.607 19.675 -28.678 1.00 82.75 1108 VAL A CA 1
ATOM 8707 C C . VAL A 1 1108 ? 12.203 19.119 -28.389 1.00 82.75 1108 VAL A C 1
ATOM 8709 O O . VAL A 1 1108 ? 11.621 18.398 -29.195 1.00 82.75 1108 VAL A O 1
ATOM 8712 N N . ASP A 1 1109 ? 11.662 19.459 -27.218 1.00 82.25 1109 ASP A N 1
ATOM 8713 C CA . ASP A 1 1109 ? 10.295 19.126 -26.803 1.00 82.25 1109 ASP A CA 1
ATOM 8714 C C . ASP A 1 1109 ? 9.599 20.320 -26.102 1.00 82.25 1109 ASP A C 1
ATOM 8716 O O . ASP A 1 1109 ? 10.279 21.220 -25.590 1.00 82.25 1109 ASP A O 1
ATOM 8720 N N . PRO A 1 1110 ? 8.251 20.367 -26.058 1.00 83.25 1110 PRO A N 1
ATOM 8721 C CA . PRO A 1 1110 ? 7.514 21.493 -25.489 1.00 83.25 1110 PRO A CA 1
ATOM 8722 C C . PRO A 1 1110 ? 7.730 21.710 -23.986 1.00 83.25 1110 PRO A C 1
ATOM 8724 O O . PRO A 1 1110 ? 7.697 22.860 -23.547 1.00 83.25 1110 PRO A O 1
ATOM 8727 N N . LEU A 1 1111 ? 7.949 20.659 -23.188 1.00 84.69 1111 LEU A N 1
ATOM 8728 C CA . LEU A 1 1111 ? 8.153 20.793 -21.744 1.00 84.69 1111 LEU A CA 1
ATOM 8729 C C . LEU A 1 1111 ? 9.573 21.269 -21.442 1.00 84.69 1111 LEU A C 1
ATOM 8731 O O . LEU A 1 1111 ? 9.715 22.217 -20.671 1.00 84.69 1111 LEU A O 1
ATOM 8735 N N . SER A 1 1112 ? 10.611 20.702 -22.068 1.00 86.12 1112 SER A N 1
ATOM 8736 C CA . SER A 1 1112 ? 11.987 21.194 -21.871 1.00 86.12 1112 SER A CA 1
ATOM 8737 C C . SER A 1 1112 ? 12.166 22.621 -22.385 1.00 86.12 1112 SER A C 1
ATOM 8739 O O . SER A 1 1112 ? 12.902 23.397 -21.775 1.00 86.12 1112 SER A O 1
ATOM 8741 N N . ALA A 1 1113 ? 11.482 23.006 -23.469 1.00 85.75 1113 ALA A N 1
ATOM 8742 C CA . ALA A 1 1113 ? 11.490 24.384 -23.962 1.00 85.75 1113 ALA A CA 1
ATOM 8743 C C . ALA A 1 1113 ? 10.832 25.358 -22.966 1.00 85.75 1113 ALA A C 1
ATOM 8745 O O . ALA A 1 1113 ? 11.419 26.388 -22.630 1.00 85.75 1113 ALA A O 1
ATOM 8746 N N . VAL A 1 1114 ? 9.646 25.017 -22.445 1.00 90.94 1114 VAL A N 1
ATOM 8747 C CA . VAL A 1 1114 ? 8.940 25.827 -21.435 1.00 90.94 1114 VAL A CA 1
ATOM 8748 C C . VAL A 1 1114 ? 9.722 25.892 -20.117 1.00 90.94 1114 VAL A C 1
ATOM 8750 O O . VAL A 1 1114 ? 9.843 26.970 -19.538 1.00 90.94 1114 VAL A O 1
ATOM 8753 N N . ALA A 1 1115 ? 10.310 24.780 -19.669 1.00 91.75 1115 ALA A N 1
ATOM 8754 C CA . ALA A 1 1115 ? 11.156 24.738 -18.479 1.00 91.75 1115 ALA A CA 1
ATOM 8755 C C . ALA A 1 1115 ? 12.441 25.565 -18.656 1.00 91.75 1115 ALA A C 1
ATOM 8757 O O . ALA A 1 1115 ? 12.800 26.322 -17.760 1.00 91.75 1115 ALA A O 1
ATOM 8758 N N . GLY A 1 1116 ? 13.107 25.486 -19.813 1.00 94.50 1116 GLY A N 1
ATOM 8759 C CA . GLY A 1 1116 ? 14.304 26.279 -20.115 1.00 94.50 1116 GLY A CA 1
ATOM 8760 C C . GLY A 1 1116 ? 14.047 27.787 -20.091 1.00 94.50 1116 GLY A C 1
ATOM 8761 O O . GLY A 1 1116 ? 14.807 28.535 -19.475 1.00 94.50 1116 GLY A O 1
ATOM 8762 N N . GLU A 1 1117 ? 12.945 28.238 -20.693 1.00 95.44 1117 GLU A N 1
ATOM 8763 C CA . GLU A 1 1117 ? 12.540 29.649 -20.652 1.00 95.44 1117 GLU A CA 1
ATOM 8764 C C . GLU A 1 1117 ? 12.080 30.097 -19.256 1.00 95.44 1117 GLU A C 1
ATOM 8766 O O . GLU A 1 1117 ? 12.378 31.221 -18.847 1.00 95.44 1117 GLU A O 1
ATOM 8771 N N . PHE A 1 1118 ? 11.424 29.223 -18.484 1.00 96.94 1118 PHE A N 1
ATOM 8772 C CA . PHE A 1 1118 ? 11.093 29.496 -17.084 1.00 96.94 1118 PHE A CA 1
ATOM 8773 C C . PHE A 1 1118 ? 12.352 29.656 -16.219 1.00 96.94 1118 PHE A C 1
ATOM 8775 O O . PHE A 1 1118 ? 12.456 30.628 -15.474 1.00 96.94 1118 PHE A O 1
ATOM 8782 N N . LEU A 1 1119 ? 13.336 28.761 -16.360 1.00 97.81 1119 LEU A N 1
ATOM 8783 C CA . LEU A 1 1119 ? 14.626 28.841 -15.664 1.00 97.81 1119 LEU A CA 1
ATOM 8784 C C . LEU A 1 1119 ? 15.375 30.128 -16.024 1.00 97.81 1119 LEU A C 1
ATOM 8786 O O . LEU A 1 1119 ? 15.824 30.846 -15.131 1.00 97.81 1119 LEU A O 1
ATOM 8790 N N . ARG A 1 1120 ? 15.430 30.478 -17.318 1.00 97.69 1120 ARG A N 1
ATOM 8791 C CA . ARG A 1 1120 ? 15.993 31.755 -17.782 1.00 97.69 1120 ARG A CA 1
ATOM 8792 C C . ARG A 1 1120 ? 15.295 32.950 -17.128 1.00 97.69 1120 ARG A C 1
ATOM 8794 O O . ARG A 1 1120 ? 15.971 33.875 -16.686 1.00 97.69 1120 ARG A O 1
ATOM 8801 N N . ALA A 1 1121 ? 13.965 32.940 -17.050 1.00 97.62 1121 ALA A N 1
ATOM 8802 C CA . ALA A 1 1121 ? 13.200 34.011 -16.416 1.00 97.62 1121 ALA A CA 1
ATOM 8803 C C . ALA A 1 1121 ? 13.452 34.095 -14.899 1.00 97.62 1121 ALA A C 1
ATOM 8805 O O . ALA A 1 1121 ? 13.722 35.186 -14.399 1.00 97.62 1121 ALA A O 1
ATOM 8806 N N . GLN A 1 1122 ? 13.428 32.968 -14.176 1.00 96.44 1122 GLN A N 1
ATOM 8807 C CA . GLN A 1 1122 ? 13.688 32.928 -12.731 1.00 96.44 1122 GLN A CA 1
ATOM 8808 C C . GLN A 1 1122 ? 15.100 33.413 -12.391 1.00 96.44 1122 GLN A C 1
ATOM 8810 O O . GLN A 1 1122 ? 15.260 34.321 -11.576 1.00 96.44 1122 GLN A O 1
ATOM 8815 N N . TRP A 1 1123 ? 16.138 32.876 -13.034 1.00 98.12 1123 TRP A N 1
ATOM 8816 C CA . TRP A 1 1123 ? 17.518 33.266 -12.729 1.00 98.12 1123 TRP A CA 1
ATOM 8817 C C . TRP A 1 1123 ? 17.791 34.734 -13.103 1.00 98.12 1123 TRP A C 1
ATOM 8819 O O . TRP A 1 1123 ? 18.473 35.443 -12.356 1.00 98.12 1123 TRP A O 1
ATOM 8829 N N . GLN A 1 1124 ? 17.172 35.244 -14.172 1.00 97.81 1124 GLN A N 1
ATOM 8830 C CA . GLN A 1 1124 ? 17.278 36.656 -14.537 1.00 97.81 1124 GLN A CA 1
ATOM 8831 C C . GLN A 1 1124 ? 16.546 37.586 -13.556 1.00 97.81 1124 GLN A C 1
ATOM 8833 O O . GLN A 1 1124 ? 17.078 38.649 -13.232 1.00 97.81 1124 GLN A O 1
ATOM 8838 N N . GLU A 1 1125 ? 15.354 37.212 -13.081 1.00 97.38 1125 GLU A N 1
ATOM 8839 C CA . GLU A 1 1125 ? 14.529 38.036 -12.184 1.00 97.38 1125 GLU A CA 1
ATOM 8840 C C . GLU A 1 1125 ? 15.028 38.002 -10.731 1.00 97.38 1125 GLU A C 1
ATOM 8842 O O . GLU A 1 1125 ? 15.151 39.047 -10.092 1.00 97.38 1125 GLU A O 1
ATOM 8847 N N . LYS A 1 1126 ? 15.320 36.810 -10.191 1.00 97.69 1126 LYS A N 1
ATOM 8848 C CA . LYS A 1 1126 ? 15.638 36.627 -8.764 1.00 97.69 1126 LYS A CA 1
ATOM 8849 C C . LYS A 1 1126 ? 17.113 36.875 -8.439 1.00 97.69 1126 LYS A C 1
ATOM 8851 O O . LYS A 1 1126 ? 17.406 37.301 -7.319 1.00 97.69 1126 LYS A O 1
ATOM 8856 N N . LEU A 1 1127 ? 18.015 36.604 -9.392 1.00 97.81 1127 LEU A N 1
ATOM 8857 C CA . LEU A 1 1127 ? 19.475 36.635 -9.208 1.00 97.81 1127 LEU A CA 1
ATOM 8858 C C . LEU A 1 1127 ? 20.223 37.615 -10.127 1.00 97.81 1127 LEU A C 1
ATOM 8860 O O . LEU A 1 1127 ? 21.372 37.936 -9.835 1.00 97.81 1127 LEU A O 1
ATOM 8864 N N . GLY A 1 1128 ? 19.609 38.093 -11.214 1.00 97.12 1128 GLY A N 1
ATOM 8865 C CA . GLY A 1 1128 ? 20.288 38.921 -12.219 1.00 97.12 1128 GLY A CA 1
ATOM 8866 C C . GLY A 1 1128 ? 21.145 38.131 -13.219 1.00 97.12 1128 GLY A C 1
ATOM 8867 O O . GLY A 1 1128 ? 21.907 38.738 -13.966 1.00 97.12 1128 GLY A O 1
ATOM 8868 N N . ILE A 1 1129 ? 21.030 36.799 -13.245 1.00 97.88 1129 ILE A N 1
ATOM 8869 C CA . ILE A 1 1129 ? 21.835 35.904 -14.089 1.00 97.88 1129 ILE A CA 1
ATOM 8870 C C . ILE A 1 1129 ? 21.184 35.731 -15.465 1.00 97.88 1129 ILE A C 1
ATOM 8872 O O . ILE A 1 1129 ? 20.037 35.296 -15.562 1.00 97.88 1129 ILE A O 1
ATOM 8876 N N . GLU A 1 1130 ? 21.938 36.001 -16.531 1.00 96.44 1130 GLU A N 1
ATOM 8877 C CA . GLU A 1 1130 ? 21.514 35.698 -17.900 1.00 96.44 1130 GLU A CA 1
ATOM 8878 C C . GLU A 1 1130 ? 21.826 34.231 -18.254 1.00 96.44 1130 GLU A C 1
ATOM 8880 O O . GLU A 1 1130 ? 22.925 33.725 -18.006 1.00 96.44 1130 GLU A O 1
ATOM 8885 N N . ALA A 1 1131 ? 20.863 33.548 -18.874 1.00 96.50 1131 ALA A N 1
ATOM 8886 C CA . ALA A 1 1131 ? 21.014 32.191 -19.389 1.00 96.50 1131 ALA A CA 1
ATOM 8887 C C . ALA A 1 1131 ? 20.521 32.104 -20.838 1.00 96.50 1131 ALA A C 1
ATOM 8889 O O . ALA A 1 1131 ? 19.580 32.796 -21.226 1.00 96.50 1131 ALA A O 1
ATOM 8890 N N . ALA A 1 1132 ? 21.130 31.219 -21.624 1.00 95.81 1132 ALA A N 1
ATOM 8891 C CA . ALA A 1 1132 ? 20.766 30.945 -23.008 1.00 95.81 1132 ALA A CA 1
ATOM 8892 C C . ALA A 1 1132 ? 20.302 29.483 -23.160 1.00 95.81 1132 ALA A C 1
ATOM 8894 O O . ALA A 1 1132 ? 21.147 28.602 -23.351 1.00 95.81 1132 ALA A O 1
ATOM 8895 N N . PRO A 1 1133 ? 18.982 29.217 -23.083 1.00 95.06 1133 PRO A N 1
ATOM 8896 C CA . PRO A 1 1133 ? 18.387 27.941 -23.460 1.00 95.06 1133 PRO A CA 1
ATOM 8897 C C . PRO A 1 1133 ? 18.714 27.577 -24.915 1.00 95.06 1133 PRO A C 1
ATOM 8899 O O . PRO A 1 1133 ? 18.473 28.364 -25.832 1.00 95.06 1133 PRO A O 1
ATOM 8902 N N . GLN A 1 1134 ? 19.246 26.377 -25.137 1.00 93.62 1134 GLN A N 1
ATOM 8903 C CA . GLN A 1 1134 ? 19.538 25.827 -26.461 1.00 93.62 1134 GLN A CA 1
ATOM 8904 C C . GLN A 1 1134 ? 18.946 24.424 -26.588 1.00 93.62 1134 GLN A C 1
ATOM 8906 O O . GLN A 1 1134 ? 19.440 23.483 -25.967 1.00 93.62 1134 GLN A O 1
ATOM 8911 N N . ALA A 1 1135 ? 17.913 24.281 -27.420 1.00 90.25 1135 ALA A N 1
ATOM 8912 C CA . ALA A 1 1135 ? 17.290 22.992 -27.694 1.00 90.25 1135 ALA A CA 1
ATOM 8913 C C . ALA A 1 1135 ? 18.139 22.161 -28.673 1.00 90.25 1135 ALA A C 1
ATOM 8915 O O . ALA A 1 1135 ? 18.538 22.656 -29.730 1.00 90.25 1135 ALA A O 1
ATOM 8916 N N . VAL A 1 1136 ? 18.407 20.898 -28.332 1.00 90.19 1136 VAL A N 1
ATOM 8917 C CA . VAL A 1 1136 ? 19.219 19.956 -29.123 1.00 90.19 1136 VAL A CA 1
ATOM 8918 C C . VAL A 1 1136 ? 18.456 18.643 -29.330 1.00 90.19 1136 VAL A C 1
ATOM 8920 O O . VAL A 1 1136 ? 17.763 18.169 -28.431 1.00 90.19 1136 VAL A O 1
ATOM 8923 N N . GLU A 1 1137 ? 18.552 18.077 -30.537 1.00 84.56 1137 GLU A N 1
ATOM 8924 C CA . GLU A 1 1137 ? 17.951 16.783 -30.900 1.00 84.56 1137 GLU A CA 1
ATOM 8925 C C . GLU A 1 1137 ? 18.480 15.659 -29.992 1.00 84.56 1137 GLU A C 1
ATOM 8927 O O . GLU A 1 1137 ? 19.645 15.680 -29.601 1.00 84.56 1137 GLU A O 1
ATOM 8932 N N . PHE A 1 1138 ? 17.631 14.690 -29.642 1.00 79.44 1138 PHE A N 1
ATOM 8933 C CA . PHE A 1 1138 ? 17.889 13.701 -28.593 1.00 79.44 1138 PHE A CA 1
ATOM 8934 C C . PHE A 1 1138 ? 19.207 12.919 -28.747 1.00 79.44 1138 PHE A C 1
ATOM 8936 O O . PHE A 1 1138 ? 19.969 12.827 -27.783 1.00 79.44 1138 PHE A O 1
ATOM 8943 N N . GLN A 1 1139 ? 19.531 12.377 -29.926 1.00 77.81 1139 GLN A N 1
ATOM 8944 C CA . GLN A 1 1139 ? 20.779 11.617 -30.099 1.00 77.81 1139 GLN A CA 1
ATOM 8945 C C . GLN A 1 1139 ? 22.009 12.528 -29.992 1.00 77.81 1139 GLN A C 1
ATOM 8947 O O . GLN A 1 1139 ? 22.943 12.219 -29.245 1.00 77.81 1139 GLN A O 1
ATOM 8952 N N . ALA A 1 1140 ? 21.979 13.690 -30.652 1.00 85.56 1140 ALA A N 1
ATOM 8953 C CA . ALA A 1 1140 ? 23.039 14.695 -30.536 1.00 85.56 1140 ALA A CA 1
ATOM 8954 C C . ALA A 1 1140 ? 23.193 15.226 -29.095 1.00 85.56 1140 ALA A C 1
ATOM 8956 O O . ALA A 1 1140 ? 24.309 15.481 -28.639 1.00 85.56 1140 ALA A O 1
ATOM 8957 N N . TYR A 1 1141 ? 22.090 15.349 -28.351 1.00 88.06 1141 TYR A N 1
ATOM 8958 C CA . TYR A 1 1141 ? 22.073 15.729 -26.940 1.00 88.06 1141 TYR A CA 1
ATOM 8959 C C . TYR A 1 1141 ? 22.798 14.673 -26.097 1.00 88.06 1141 TYR A C 1
ATOM 8961 O O . TYR A 1 1141 ? 23.704 15.023 -25.336 1.00 88.06 1141 TYR A O 1
ATOM 8969 N N . VAL A 1 1142 ? 22.431 13.389 -26.228 1.00 83.38 1142 VAL A N 1
ATOM 8970 C CA . VAL A 1 1142 ? 23.026 12.282 -25.450 1.00 83.38 1142 VAL A CA 1
ATOM 8971 C C . VAL A 1 1142 ? 24.534 12.196 -25.683 1.00 83.38 1142 VAL A C 1
ATOM 8973 O O . VAL A 1 1142 ? 25.303 12.063 -24.729 1.00 83.38 1142 VAL A O 1
ATOM 8976 N N . GLU A 1 1143 ? 24.979 12.319 -26.935 1.00 85.81 1143 GLU A N 1
ATOM 8977 C CA . GLU A 1 1143 ? 26.409 12.353 -27.259 1.00 85.81 1143 GLU A CA 1
ATOM 8978 C C . GLU A 1 1143 ? 27.109 13.584 -26.671 1.00 85.81 1143 GLU A C 1
ATOM 8980 O O . GLU A 1 1143 ? 28.236 13.468 -26.174 1.00 85.81 1143 GLU A O 1
ATOM 8985 N N . ARG A 1 1144 ? 26.446 14.748 -26.661 1.00 90.19 1144 ARG A N 1
ATOM 8986 C CA . ARG A 1 1144 ? 27.002 15.980 -26.092 1.00 90.19 1144 ARG A CA 1
ATOM 8987 C C . ARG A 1 1144 ? 27.163 15.890 -24.573 1.00 90.19 1144 ARG A C 1
ATOM 8989 O O . ARG A 1 1144 ? 28.264 16.148 -24.098 1.00 90.19 1144 ARG A O 1
ATOM 8996 N N . ILE A 1 1145 ? 26.154 15.447 -23.810 1.00 89.94 1145 ILE A N 1
ATOM 8997 C CA . ILE A 1 1145 ? 26.300 15.301 -22.342 1.00 89.94 1145 ILE A CA 1
ATOM 8998 C C . ILE A 1 1145 ? 27.327 14.233 -21.940 1.00 89.94 1145 ILE A C 1
ATOM 9000 O O . ILE A 1 1145 ? 28.018 14.369 -20.923 1.00 89.94 1145 ILE A O 1
ATOM 9004 N N . ALA A 1 1146 ? 27.460 13.177 -22.746 1.00 85.62 1146 ALA A N 1
ATOM 9005 C CA . ALA A 1 1146 ? 28.446 12.132 -22.510 1.00 85.62 1146 ALA A CA 1
ATOM 9006 C C . ALA A 1 1146 ? 29.877 12.660 -22.692 1.00 85.62 1146 ALA A C 1
ATOM 9008 O O . ALA A 1 1146 ? 30.722 12.421 -21.832 1.00 85.62 1146 ALA A O 1
ATOM 9009 N N . ASN A 1 1147 ? 30.151 13.424 -23.755 1.00 88.75 1147 ASN A N 1
ATOM 9010 C CA . ASN A 1 1147 ? 31.516 13.798 -24.141 1.00 88.75 1147 ASN A CA 1
ATOM 9011 C C . ASN A 1 1147 ? 31.930 15.208 -23.683 1.00 88.75 1147 ASN A C 1
ATOM 9013 O O . ASN A 1 1147 ? 32.865 15.332 -22.889 1.00 88.75 1147 ASN A O 1
ATOM 9017 N N . ASP A 1 1148 ? 31.228 16.251 -24.137 1.00 90.81 1148 ASP A N 1
ATOM 9018 C CA . ASP A 1 1148 ? 31.513 17.659 -23.815 1.00 90.81 1148 ASP A CA 1
ATOM 9019 C C . ASP A 1 1148 ? 30.218 18.411 -23.438 1.00 90.81 1148 ASP A C 1
ATOM 9021 O O . ASP A 1 1148 ? 29.613 19.096 -24.274 1.00 90.81 1148 ASP A O 1
ATOM 9025 N N . PRO A 1 1149 ? 29.736 18.241 -22.192 1.00 92.19 1149 PRO A N 1
ATOM 9026 C CA . PRO A 1 1149 ? 28.496 18.853 -21.740 1.00 92.19 1149 PRO A CA 1
ATOM 9027 C C . PRO A 1 1149 ? 28.623 20.388 -21.637 1.00 92.19 1149 PRO A C 1
ATOM 9029 O O . PRO A 1 1149 ? 29.721 20.899 -21.407 1.00 92.19 1149 PRO A O 1
ATOM 9032 N N . PRO A 1 1150 ? 27.509 21.134 -21.764 1.00 94.25 1150 PRO A N 1
ATOM 9033 C CA . PRO A 1 1150 ? 27.437 22.583 -21.518 1.00 94.25 1150 PRO A CA 1
ATOM 9034 C C . PRO A 1 1150 ? 27.702 22.924 -20.037 1.00 94.25 1150 PRO A C 1
ATOM 9036 O O . PRO A 1 1150 ? 28.059 22.060 -19.244 1.00 94.25 1150 PRO A O 1
ATOM 9039 N N . GLN A 1 1151 ? 27.514 24.178 -19.617 1.00 95.56 1151 GLN A N 1
ATOM 9040 C CA . GLN A 1 1151 ? 27.564 24.514 -18.185 1.00 95.56 1151 GLN A CA 1
ATOM 9041 C C . GLN A 1 1151 ? 26.389 23.885 -17.408 1.00 95.56 1151 GLN A C 1
ATOM 9043 O O . GLN A 1 1151 ? 26.610 23.272 -16.363 1.00 95.56 1151 GLN A O 1
ATOM 9048 N N . ALA A 1 1152 ? 25.161 23.990 -17.926 1.00 96.69 1152 ALA A N 1
ATOM 9049 C CA . ALA A 1 1152 ? 23.969 23.362 -17.352 1.00 96.69 1152 ALA A CA 1
ATOM 9050 C C . ALA A 1 1152 ? 23.097 22.696 -18.430 1.00 96.69 1152 ALA A C 1
ATOM 9052 O O . ALA A 1 1152 ? 23.126 23.086 -19.598 1.00 96.69 1152 ALA A O 1
ATOM 9053 N N . PHE A 1 1153 ? 22.308 21.688 -18.056 1.00 95.69 1153 PHE A N 1
ATOM 9054 C CA . PHE A 1 1153 ? 21.457 20.953 -18.998 1.00 95.69 1153 PHE A CA 1
ATOM 9055 C C . PHE A 1 1153 ? 20.188 20.388 -18.332 1.00 95.69 1153 PHE A C 1
ATOM 9057 O O . PHE A 1 1153 ? 20.256 19.905 -17.207 1.00 95.69 1153 PHE A O 1
ATOM 9064 N N . VAL A 1 1154 ? 19.033 20.439 -19.007 1.00 94.56 1154 VAL A N 1
ATOM 9065 C CA . VAL A 1 1154 ? 17.749 19.867 -18.544 1.00 94.56 1154 VAL A CA 1
ATOM 9066 C C . VAL A 1 1154 ? 17.602 18.439 -19.064 1.00 94.56 1154 VAL A C 1
ATOM 9068 O O . VAL A 1 1154 ? 17.497 18.248 -20.277 1.00 94.56 1154 VAL A O 1
ATOM 9071 N N . TRP A 1 1155 ? 17.586 17.451 -18.170 1.00 90.75 1155 TRP A N 1
ATOM 9072 C CA . TRP A 1 1155 ? 17.479 16.022 -18.486 1.00 90.75 1155 TRP A CA 1
ATOM 9073 C C . TRP A 1 1155 ? 16.305 15.359 -17.746 1.00 90.75 1155 TRP A C 1
ATOM 9075 O O . TRP A 1 1155 ? 15.598 15.997 -16.960 1.00 90.75 1155 TRP A O 1
ATOM 9085 N N . GLY A 1 1156 ? 16.093 14.066 -17.989 1.00 89.62 1156 GLY A N 1
ATOM 9086 C CA . GLY A 1 1156 ? 15.167 13.227 -17.234 1.00 89.62 1156 GLY A CA 1
ATOM 9087 C C . GLY A 1 1156 ? 15.687 11.800 -17.113 1.00 89.62 1156 GLY A C 1
ATOM 9088 O O . GLY A 1 1156 ? 16.248 11.260 -18.063 1.00 89.62 1156 GLY A O 1
ATOM 9089 N N . TRP A 1 1157 ? 15.512 11.198 -15.937 1.00 90.00 1157 TRP A N 1
ATOM 9090 C CA . TRP A 1 1157 ? 15.813 9.784 -15.706 1.00 90.00 1157 TRP A CA 1
ATOM 9091 C C . TRP A 1 1157 ? 14.518 8.998 -15.501 1.00 90.00 1157 TRP A C 1
ATOM 9093 O O . TRP A 1 1157 ? 13.655 9.457 -14.755 1.00 90.00 1157 TRP A O 1
ATOM 9103 N N . VAL A 1 1158 ? 14.395 7.835 -16.149 1.00 88.88 1158 VAL A N 1
ATOM 9104 C CA . VAL A 1 1158 ? 13.270 6.888 -16.034 1.00 88.88 1158 VAL A CA 1
ATOM 9105 C C . VAL A 1 1158 ? 13.776 5.623 -15.345 1.00 88.88 1158 VAL A C 1
ATOM 9107 O O . VAL A 1 1158 ? 14.868 5.160 -15.650 1.00 88.88 1158 VAL A O 1
ATOM 9110 N N . ALA A 1 1159 ? 12.983 5.041 -14.450 1.00 90.06 1159 ALA A N 1
ATOM 9111 C CA . ALA A 1 1159 ? 13.359 3.823 -13.741 1.00 90.06 1159 ALA A CA 1
ATOM 9112 C C . ALA A 1 1159 ? 13.462 2.578 -14.649 1.00 90.06 1159 ALA A C 1
ATOM 9114 O O . ALA A 1 1159 ? 12.446 2.128 -15.179 1.00 90.06 1159 ALA A O 1
ATOM 9115 N N . ASP A 1 1160 ? 14.634 1.930 -14.716 1.00 88.19 1160 ASP A N 1
ATOM 9116 C CA . ASP A 1 1160 ? 14.754 0.573 -15.297 1.00 88.19 1160 ASP A CA 1
ATOM 9117 C C . ASP A 1 1160 ? 14.231 -0.524 -14.345 1.00 88.19 1160 ASP A C 1
ATOM 9119 O O . ASP A 1 1160 ? 14.051 -1.671 -14.752 1.00 88.19 1160 ASP A O 1
ATOM 9123 N N . TYR A 1 1161 ? 14.054 -0.209 -13.055 1.00 88.75 1161 TYR A N 1
ATOM 9124 C CA . TYR A 1 1161 ? 13.460 -1.068 -12.020 1.00 88.75 1161 TYR A CA 1
ATOM 9125 C C . TYR A 1 1161 ? 13.076 -0.239 -10.771 1.00 88.75 1161 TYR A C 1
ATOM 9127 O O . TYR A 1 1161 ? 13.684 0.804 -10.519 1.00 88.75 1161 TYR A O 1
ATOM 9135 N N . PRO A 1 1162 ? 12.083 -0.667 -9.962 1.00 86.75 1162 PRO A N 1
ATOM 9136 C CA . PRO A 1 1162 ? 11.508 0.147 -8.885 1.00 86.75 1162 PRO A CA 1
ATOM 9137 C C . PRO A 1 1162 ? 12.299 0.070 -7.562 1.00 86.75 1162 PRO A C 1
ATOM 9139 O O . PRO A 1 1162 ? 11.760 -0.316 -6.525 1.00 86.75 1162 PRO A O 1
ATOM 9142 N N . ASP A 1 1163 ? 13.585 0.427 -7.581 1.00 89.06 1163 ASP A N 1
ATOM 9143 C CA . ASP A 1 1163 ? 14.453 0.467 -6.393 1.00 89.06 1163 ASP A CA 1
ATOM 9144 C C . ASP A 1 1163 ? 15.402 1.687 -6.445 1.00 89.06 1163 ASP A C 1
ATOM 9146 O O . ASP A 1 1163 ? 15.892 2.017 -7.528 1.00 89.06 1163 ASP A O 1
ATOM 9150 N N . PRO A 1 1164 ? 15.696 2.353 -5.308 1.00 90.56 1164 PRO A N 1
ATOM 9151 C CA . PRO A 1 1164 ? 16.508 3.577 -5.269 1.00 90.56 1164 PRO A CA 1
ATOM 9152 C C . PRO A 1 1164 ? 17.939 3.433 -5.812 1.00 90.56 1164 PRO A C 1
ATOM 9154 O O . PRO A 1 1164 ? 18.533 4.430 -6.224 1.00 90.56 1164 PRO A O 1
ATOM 9157 N N . ASP A 1 1165 ? 18.485 2.214 -5.877 1.00 91.00 1165 ASP A N 1
ATOM 9158 C CA . ASP A 1 1165 ? 19.746 1.936 -6.577 1.00 91.00 1165 ASP A CA 1
ATOM 9159 C C . ASP A 1 1165 ? 19.703 2.379 -8.054 1.00 91.00 1165 ASP A C 1
ATOM 9161 O O . ASP A 1 1165 ? 20.706 2.860 -8.579 1.00 91.00 1165 ASP A O 1
ATOM 9165 N N . ASN A 1 1166 ? 18.542 2.304 -8.714 1.00 91.69 1166 ASN A N 1
ATOM 9166 C CA . ASN A 1 1166 ? 18.412 2.710 -10.109 1.00 91.69 1166 ASN A CA 1
ATOM 9167 C C . ASN A 1 1166 ? 18.717 4.208 -10.305 1.00 91.69 1166 ASN A C 1
ATOM 9169 O O . ASN A 1 1166 ? 19.596 4.558 -11.090 1.00 91.69 1166 ASN A O 1
ATOM 9173 N N . PHE A 1 1167 ? 18.079 5.092 -9.533 1.00 92.31 1167 PHE A N 1
ATOM 9174 C CA . PHE A 1 1167 ? 18.341 6.534 -9.611 1.00 92.31 1167 PHE A CA 1
ATOM 9175 C C . PHE A 1 1167 ? 19.751 6.888 -9.118 1.00 92.31 1167 PHE A C 1
ATOM 9177 O O . PHE A 1 1167 ? 20.467 7.642 -9.773 1.00 92.31 1167 PHE A O 1
ATOM 9184 N N . LEU A 1 1168 ? 20.178 6.329 -7.981 1.00 92.50 1168 LEU A N 1
ATOM 9185 C CA . LEU A 1 1168 ? 21.401 6.775 -7.306 1.00 92.50 1168 LEU A CA 1
ATOM 9186 C C . LEU A 1 1168 ? 22.695 6.138 -7.849 1.00 92.50 1168 LEU A C 1
ATOM 9188 O O . LEU A 1 1168 ? 23.773 6.710 -7.666 1.00 92.50 1168 LEU A O 1
ATOM 9192 N N . ARG A 1 1169 ? 22.614 4.993 -8.541 1.00 87.88 1169 ARG A N 1
ATOM 9193 C CA . ARG A 1 1169 ? 23.758 4.327 -9.194 1.00 87.88 1169 ARG A CA 1
ATOM 9194 C C . ARG A 1 1169 ? 23.633 4.300 -10.716 1.00 87.88 1169 ARG A C 1
ATOM 9196 O O . ARG A 1 1169 ? 24.575 4.703 -11.396 1.00 87.88 1169 ARG A O 1
ATOM 9203 N N . VAL A 1 1170 ? 22.522 3.796 -11.258 1.00 82.75 1170 VAL A N 1
ATOM 9204 C CA . VAL A 1 1170 ? 22.383 3.568 -12.714 1.00 82.75 1170 VAL A CA 1
ATOM 9205 C C . VAL A 1 1170 ? 22.164 4.876 -13.476 1.00 82.75 1170 VAL A C 1
ATOM 9207 O O . VAL A 1 1170 ? 22.754 5.043 -14.542 1.00 82.75 1170 VAL A O 1
ATOM 9210 N N . GLY A 1 1171 ? 21.463 5.846 -12.876 1.00 78.38 1171 GLY A N 1
ATOM 9211 C CA . GLY A 1 1171 ? 21.249 7.194 -13.423 1.00 78.38 1171 GLY A CA 1
ATOM 9212 C C . GLY A 1 1171 ? 22.515 8.004 -13.726 1.00 78.38 1171 GLY A C 1
ATOM 9213 O O . GLY A 1 1171 ? 22.439 9.051 -14.367 1.00 78.38 1171 GLY A O 1
ATOM 9214 N N . ASN A 1 1172 ? 23.693 7.513 -13.313 1.00 76.12 1172 ASN A N 1
ATOM 9215 C CA . ASN A 1 1172 ? 25.009 7.998 -13.739 1.00 76.12 1172 ASN A CA 1
ATOM 9216 C C . ASN A 1 1172 ? 25.204 9.518 -13.558 1.00 76.12 1172 ASN A C 1
ATOM 9218 O O . ASN A 1 1172 ? 25.898 10.183 -14.333 1.00 76.12 1172 ASN A O 1
ATOM 9222 N N . THR A 1 1173 ? 24.595 10.084 -12.514 1.00 80.25 1173 THR A N 1
ATOM 9223 C CA . THR A 1 1173 ? 24.523 11.533 -12.297 1.00 80.25 1173 THR A CA 1
ATOM 9224 C C . THR A 1 1173 ? 25.906 12.177 -12.252 1.00 80.25 1173 THR A C 1
ATOM 9226 O O . THR A 1 1173 ? 26.139 13.165 -12.948 1.00 80.25 1173 THR A O 1
ATOM 9229 N N . GLY A 1 1174 ? 26.855 11.580 -11.520 1.00 81.25 1174 GLY A N 1
ATOM 9230 C CA . GLY A 1 1174 ? 28.258 12.017 -11.481 1.00 81.25 1174 GLY A CA 1
ATOM 9231 C C . GLY A 1 1174 ? 28.998 11.867 -12.818 1.00 81.25 1174 GLY A C 1
ATOM 9232 O O . GLY A 1 1174 ? 29.896 12.649 -13.118 1.00 81.25 1174 GLY A O 1
ATOM 9233 N N . GLY A 1 1175 ? 28.581 10.931 -13.677 1.00 85.94 1175 GLY A N 1
ATOM 9234 C CA . GLY A 1 1175 ? 29.087 10.810 -15.043 1.00 85.94 1175 GLY A CA 1
ATOM 9235 C C . GLY A 1 1175 ? 28.689 12.005 -15.909 1.00 85.94 1175 GLY A C 1
ATOM 9236 O O . GLY A 1 1175 ? 29.552 12.633 -16.520 1.00 85.94 1175 GLY A O 1
ATOM 9237 N N . TYR A 1 1176 ? 27.409 12.382 -15.929 1.00 89.19 1176 TYR A N 1
ATOM 9238 C CA . TYR A 1 1176 ? 26.935 13.511 -16.744 1.00 89.19 1176 TYR A CA 1
ATOM 9239 C C . TYR A 1 1176 ? 27.353 14.880 -16.181 1.00 89.19 1176 TYR A C 1
ATOM 9241 O O . TYR A 1 1176 ? 27.863 15.720 -16.917 1.00 89.19 1176 TYR A O 1
ATOM 9249 N N . THR A 1 1177 ? 27.207 15.089 -14.871 1.00 93.69 1177 THR A N 1
ATOM 9250 C CA . THR A 1 1177 ? 27.562 16.349 -14.176 1.00 93.69 1177 THR A CA 1
ATOM 9251 C C . THR A 1 1177 ? 29.064 16.517 -13.928 1.00 93.69 1177 THR A C 1
ATOM 9253 O O . THR A 1 1177 ? 29.508 17.589 -13.525 1.00 93.69 1177 THR A O 1
ATOM 9256 N N . ARG A 1 1178 ? 29.863 15.460 -14.133 1.00 94.25 1178 ARG A N 1
ATOM 9257 C CA . ARG A 1 1178 ? 31.274 15.360 -13.711 1.00 94.25 1178 ARG A CA 1
ATOM 9258 C C . ARG A 1 1178 ? 31.490 15.507 -12.188 1.00 94.25 1178 ARG A C 1
ATOM 9260 O O . ARG A 1 1178 ? 32.635 15.599 -11.747 1.00 94.25 1178 ARG A O 1
ATOM 9267 N N . TRP A 1 1179 ? 30.419 15.491 -11.389 1.00 94.44 1179 TRP A N 1
ATOM 9268 C CA . TRP A 1 1179 ? 30.467 15.570 -9.928 1.00 94.44 1179 TRP A CA 1
ATOM 9269 C C . TRP A 1 1179 ? 30.997 14.277 -9.308 1.00 94.44 1179 TRP A C 1
ATOM 9271 O O . TRP A 1 1179 ? 30.634 13.174 -9.722 1.00 94.44 1179 TRP A O 1
ATOM 9281 N N . GLN A 1 1180 ? 31.834 14.414 -8.280 1.00 92.50 1180 GLN A N 1
ATOM 9282 C CA . GLN A 1 1180 ? 32.367 13.297 -7.505 1.00 92.50 1180 GLN A CA 1
ATOM 9283 C C . GLN A 1 1180 ? 32.289 13.611 -6.013 1.00 92.50 1180 GLN A C 1
ATOM 9285 O O . GLN A 1 1180 ? 32.617 14.716 -5.580 1.00 92.50 1180 GLN A O 1
ATOM 9290 N N . ASN A 1 1181 ? 31.871 12.622 -5.226 1.00 94.50 1181 ASN A N 1
ATOM 9291 C CA . ASN A 1 1181 ? 31.807 12.697 -3.775 1.00 94.50 1181 ASN A CA 1
ATOM 9292 C C . ASN A 1 1181 ? 32.039 11.292 -3.198 1.00 94.50 1181 ASN A C 1
ATOM 9294 O O . ASN A 1 1181 ? 31.313 10.355 -3.530 1.00 94.50 1181 ASN A O 1
ATOM 9298 N N . GLU A 1 1182 ? 33.069 11.133 -2.367 1.00 93.94 1182 GLU A N 1
ATOM 9299 C CA . GLU A 1 1182 ? 33.452 9.821 -1.828 1.00 93.94 1182 GLU A CA 1
ATOM 9300 C C . GLU A 1 1182 ? 32.382 9.270 -0.875 1.00 93.94 1182 GLU A C 1
ATOM 9302 O O . GLU A 1 1182 ? 31.967 8.125 -1.033 1.00 93.94 1182 GLU A O 1
ATOM 9307 N N . GLY A 1 1183 ? 31.842 10.101 0.025 1.00 94.62 1183 GLY A N 1
ATOM 9308 C CA . GLY A 1 1183 ? 30.790 9.701 0.967 1.00 94.62 1183 GLY A CA 1
ATOM 9309 C C . GLY A 1 1183 ? 29.488 9.271 0.283 1.00 94.62 1183 GLY A C 1
ATOM 9310 O O . GLY A 1 1183 ? 28.878 8.286 0.692 1.00 94.62 1183 GLY A O 1
ATOM 9311 N N . TYR A 1 1184 ? 29.094 9.941 -0.805 1.00 94.94 1184 TYR A N 1
ATOM 9312 C CA . TYR A 1 1184 ? 27.975 9.511 -1.653 1.00 94.94 1184 TYR A CA 1
ATOM 9313 C C . TYR A 1 1184 ? 28.202 8.097 -2.208 1.00 94.94 1184 TYR A C 1
ATOM 9315 O O . TYR A 1 1184 ? 27.357 7.215 -2.051 1.00 94.94 1184 TYR A O 1
ATOM 9323 N N . ASN A 1 1185 ? 29.371 7.865 -2.815 1.00 93.06 1185 ASN A N 1
ATOM 9324 C CA . ASN A 1 1185 ? 29.726 6.576 -3.411 1.00 93.06 1185 ASN A CA 1
ATOM 9325 C C . ASN A 1 1185 ? 29.803 5.457 -2.355 1.00 93.06 1185 ASN A C 1
ATOM 9327 O O . ASN A 1 1185 ? 29.310 4.352 -2.592 1.00 93.06 1185 ASN A O 1
ATOM 9331 N N . GLU A 1 1186 ? 30.370 5.744 -1.178 1.00 95.19 1186 GLU A N 1
ATOM 9332 C CA . GLU A 1 1186 ? 30.411 4.815 -0.045 1.00 95.19 1186 GLU A CA 1
ATOM 9333 C C . GLU A 1 1186 ? 29.008 4.463 0.463 1.00 95.19 1186 GLU A C 1
ATOM 9335 O O . GLU A 1 1186 ? 28.723 3.284 0.680 1.00 95.19 1186 GLU A O 1
ATOM 9340 N N . LEU A 1 1187 ? 28.112 5.444 0.618 1.00 96.38 1187 LEU A N 1
ATOM 9341 C CA . LEU A 1 1187 ? 26.736 5.212 1.070 1.00 96.38 1187 LEU A CA 1
ATOM 9342 C C . LEU A 1 1187 ? 25.938 4.369 0.072 1.00 96.38 1187 LEU A C 1
ATOM 9344 O O . LEU A 1 1187 ? 25.313 3.391 0.486 1.00 96.38 1187 LEU A O 1
ATOM 9348 N N . VAL A 1 1188 ? 26.006 4.682 -1.227 1.00 93.06 1188 VAL A N 1
ATOM 9349 C CA . VAL A 1 1188 ? 25.341 3.900 -2.287 1.00 93.06 1188 VAL A CA 1
ATOM 9350 C C . VAL A 1 1188 ? 25.862 2.459 -2.314 1.00 93.06 1188 VAL A C 1
ATOM 9352 O O . VAL A 1 1188 ? 25.064 1.521 -2.313 1.00 93.06 1188 VAL A O 1
ATOM 9355 N N . GLN A 1 1189 ? 27.182 2.242 -2.265 1.00 90.50 1189 GLN A N 1
ATOM 9356 C CA . GLN A 1 1189 ? 27.737 0.883 -2.271 1.00 90.50 1189 GLN A CA 1
ATOM 9357 C C . GLN A 1 1189 ? 27.424 0.117 -0.975 1.00 90.50 1189 GLN A C 1
ATOM 9359 O O . GLN A 1 1189 ? 27.047 -1.055 -1.026 1.00 90.50 1189 GLN A O 1
ATOM 9364 N N . LYS A 1 1190 ? 27.498 0.768 0.190 1.00 92.25 1190 LYS A N 1
ATOM 9365 C CA . LYS A 1 1190 ? 27.115 0.174 1.481 1.00 92.25 1190 LYS A CA 1
ATOM 9366 C C . LYS A 1 1190 ? 25.629 -0.196 1.512 1.00 92.25 1190 LYS A C 1
ATOM 9368 O O . LYS A 1 1190 ? 25.273 -1.243 2.045 1.00 92.25 1190 LYS A O 1
ATOM 9373 N N . ALA A 1 1191 ? 24.760 0.610 0.901 1.00 91.00 1191 ALA A N 1
ATOM 9374 C CA . ALA A 1 1191 ? 23.332 0.325 0.793 1.00 91.00 1191 ALA A CA 1
ATOM 9375 C C . ALA A 1 1191 ? 23.027 -0.914 -0.072 1.00 91.00 1191 ALA A C 1
ATOM 9377 O O . ALA A 1 1191 ? 22.002 -1.560 0.131 1.00 91.00 1191 ALA A O 1
ATOM 9378 N N . ARG A 1 1192 ? 23.896 -1.297 -1.016 1.00 87.38 1192 ARG A N 1
ATOM 9379 C CA . ARG A 1 1192 ? 23.769 -2.569 -1.759 1.00 87.38 1192 ARG A CA 1
ATOM 9380 C C . ARG A 1 1192 ? 24.108 -3.785 -0.886 1.00 87.38 1192 ARG A C 1
ATOM 9382 O O . ARG A 1 1192 ? 23.464 -4.819 -1.008 1.00 87.38 1192 ARG A O 1
ATOM 9389 N N . GLN A 1 1193 ? 25.043 -3.628 0.052 1.00 84.25 1193 GLN A N 1
ATOM 9390 C CA . GLN A 1 1193 ? 25.554 -4.700 0.920 1.00 84.25 1193 GLN A CA 1
ATOM 9391 C C . GLN A 1 1193 ? 24.687 -5.014 2.151 1.00 84.25 1193 GLN A C 1
ATOM 9393 O O . GLN A 1 1193 ? 24.884 -6.044 2.800 1.00 84.25 1193 GLN A O 1
ATOM 9398 N N . VAL A 1 1194 ? 23.739 -4.143 2.503 1.00 85.94 1194 VAL A N 1
ATOM 9399 C CA . VAL A 1 1194 ? 22.913 -4.276 3.712 1.00 85.94 1194 VAL A CA 1
ATOM 9400 C C . VAL A 1 1194 ? 21.596 -5.006 3.427 1.00 85.94 1194 VAL A C 1
ATOM 9402 O O . VAL A 1 1194 ? 20.763 -4.532 2.660 1.00 85.94 1194 VAL A O 1
ATOM 9405 N N . SER A 1 1195 ? 21.364 -6.118 4.132 1.00 78.88 1195 SER A N 1
ATOM 9406 C CA . SER A 1 1195 ? 20.119 -6.901 4.067 1.00 78.88 1195 SER A CA 1
ATOM 9407 C C . SER A 1 1195 ? 19.010 -6.435 5.021 1.00 78.88 1195 SER A C 1
ATOM 9409 O O . SER A 1 1195 ? 17.853 -6.805 4.831 1.00 78.88 1195 SER A O 1
ATOM 9411 N N . ASP A 1 1196 ? 19.310 -5.610 6.034 1.00 80.62 1196 ASP A N 1
ATOM 9412 C CA . ASP A 1 1196 ? 18.262 -4.907 6.790 1.00 80.62 1196 ASP A CA 1
ATOM 9413 C C . ASP A 1 1196 ? 17.668 -3.818 5.893 1.00 80.62 1196 ASP A C 1
ATOM 9415 O O . ASP A 1 1196 ? 18.191 -2.706 5.813 1.00 80.62 1196 ASP A O 1
ATOM 9419 N N . GLN A 1 1197 ? 16.573 -4.131 5.199 1.00 74.12 1197 GLN A N 1
ATOM 9420 C CA . GLN A 1 1197 ? 15.966 -3.233 4.211 1.00 74.12 1197 GLN A CA 1
ATOM 9421 C C . GLN A 1 1197 ? 15.609 -1.850 4.801 1.00 74.12 1197 GLN A C 1
ATOM 9423 O O . GLN A 1 1197 ? 15.626 -0.841 4.095 1.00 74.12 1197 GLN A O 1
ATOM 9428 N N . LYS A 1 1198 ? 15.360 -1.778 6.116 1.00 74.62 1198 LYS A N 1
ATOM 9429 C CA . LYS A 1 1198 ? 15.177 -0.528 6.866 1.00 74.62 1198 LYS A CA 1
ATOM 9430 C C . LYS A 1 1198 ? 16.449 0.347 6.910 1.00 74.62 1198 LYS A C 1
ATOM 9432 O O . LYS A 1 1198 ? 16.335 1.565 6.825 1.00 74.62 1198 LYS A O 1
ATOM 9437 N N . GLU A 1 1199 ? 17.641 -0.239 7.053 1.00 83.75 1199 GLU A N 1
ATOM 9438 C CA . GLU A 1 1199 ? 18.949 0.453 7.054 1.00 83.75 1199 GLU A CA 1
ATOM 9439 C C . GLU A 1 1199 ? 19.377 0.785 5.624 1.00 83.75 1199 GLU A C 1
ATOM 9441 O O . GLU A 1 1199 ? 19.805 1.902 5.347 1.00 83.75 1199 GLU A O 1
ATOM 9446 N N . ARG A 1 1200 ? 19.175 -0.155 4.695 1.00 85.25 1200 ARG A N 1
ATOM 9447 C CA . ARG A 1 1200 ? 19.400 0.035 3.259 1.00 85.25 1200 ARG A CA 1
ATOM 9448 C C . ARG A 1 1200 ? 18.704 1.297 2.731 1.00 85.25 1200 ARG A C 1
ATOM 9450 O O . ARG A 1 1200 ? 19.337 2.111 2.067 1.00 85.25 1200 ARG A O 1
ATOM 9457 N N . ILE A 1 1201 ? 17.433 1.509 3.086 1.00 86.69 1201 ILE A N 1
ATOM 9458 C CA . ILE A 1 1201 ? 16.670 2.699 2.668 1.00 86.69 1201 ILE A CA 1
ATOM 9459 C C . ILE A 1 1201 ? 17.110 3.991 3.386 1.00 86.69 1201 ILE A C 1
ATOM 9461 O O . ILE A 1 1201 ? 16.989 5.056 2.781 1.00 86.69 1201 ILE A O 1
ATOM 9465 N N . ARG A 1 1202 ? 17.667 3.929 4.610 1.00 89.38 1202 ARG A N 1
ATOM 9466 C CA . ARG A 1 1202 ? 18.336 5.096 5.226 1.00 89.38 1202 ARG A CA 1
ATOM 9467 C C . ARG A 1 1202 ? 19.533 5.524 4.390 1.00 89.38 1202 ARG A C 1
ATOM 9469 O O . ARG A 1 1202 ? 19.621 6.680 4.000 1.00 89.38 1202 ARG A O 1
ATOM 9476 N N . LEU A 1 1203 ? 20.429 4.583 4.096 1.00 92.69 1203 LEU A N 1
ATOM 9477 C CA . LEU A 1 1203 ? 21.692 4.860 3.409 1.00 92.69 1203 LEU A CA 1
ATOM 9478 C C . LEU A 1 1203 ? 21.472 5.460 2.007 1.00 92.69 1203 LEU A C 1
ATOM 9480 O O . LEU A 1 1203 ? 22.197 6.373 1.626 1.00 92.69 1203 LEU A O 1
ATOM 9484 N N . TYR A 1 1204 ? 20.438 5.029 1.271 1.00 93.12 1204 TYR A N 1
ATOM 9485 C CA . TYR A 1 1204 ? 20.074 5.673 -0.000 1.00 93.12 1204 TYR A CA 1
ATOM 9486 C C . TYR A 1 1204 ? 19.545 7.102 0.164 1.00 93.12 1204 TYR A C 1
ATOM 9488 O O . TYR A 1 1204 ? 19.920 7.958 -0.624 1.00 93.12 1204 TYR A O 1
ATOM 9496 N N . ARG A 1 1205 ? 18.721 7.401 1.177 1.00 93.12 1205 ARG A N 1
ATOM 9497 C CA . ARG A 1 1205 ? 18.262 8.784 1.432 1.00 93.12 1205 ARG A CA 1
ATOM 9498 C C . ARG A 1 1205 ? 19.375 9.672 1.991 1.00 93.12 1205 ARG A C 1
ATOM 9500 O O . ARG A 1 1205 ? 19.410 10.861 1.710 1.00 93.12 1205 ARG A O 1
ATOM 9507 N N . GLU A 1 1206 ? 20.339 9.107 2.712 1.00 94.50 1206 GLU A N 1
ATOM 9508 C CA . GLU A 1 1206 ? 21.572 9.803 3.095 1.00 94.50 1206 GLU A CA 1
ATOM 9509 C C . GLU A 1 1206 ? 22.445 10.122 1.862 1.00 94.50 1206 GLU A C 1
ATOM 9511 O O . GLU A 1 1206 ? 23.019 11.205 1.782 1.00 94.50 1206 GLU A O 1
ATOM 9516 N N . ALA A 1 1207 ? 22.481 9.241 0.855 1.00 95.62 1207 ALA A N 1
ATOM 9517 C CA . ALA A 1 1207 ? 23.132 9.515 -0.426 1.00 95.62 1207 ALA A CA 1
ATOM 9518 C C . ALA A 1 1207 ? 22.373 10.558 -1.274 1.00 95.62 1207 ALA A C 1
ATOM 9520 O O . ALA A 1 1207 ? 22.983 11.532 -1.712 1.00 95.62 1207 ALA A O 1
ATOM 9521 N N . ASP A 1 1208 ? 21.053 10.415 -1.458 1.00 95.44 1208 ASP A N 1
ATOM 9522 C CA . ASP A 1 1208 ? 20.214 11.409 -2.157 1.00 95.44 1208 ASP A CA 1
ATOM 9523 C C . ASP A 1 1208 ? 20.374 12.796 -1.496 1.00 95.44 1208 ASP A C 1
ATOM 9525 O O . ASP A 1 1208 ? 20.547 13.806 -2.181 1.00 95.44 1208 ASP A O 1
ATOM 9529 N N . ARG A 1 1209 ? 20.509 12.845 -0.157 1.00 95.25 1209 ARG A N 1
ATOM 9530 C CA . ARG A 1 1209 ? 20.799 14.084 0.581 1.00 95.25 1209 ARG A CA 1
ATOM 9531 C C . ARG A 1 1209 ? 22.047 14.783 0.071 1.00 95.25 1209 ARG A C 1
ATOM 9533 O O . ARG A 1 1209 ? 21.998 15.959 -0.277 1.00 95.25 1209 ARG A O 1
ATOM 9540 N N . ILE A 1 1210 ? 23.159 14.058 0.006 1.00 95.19 1210 ILE A N 1
ATOM 9541 C CA . ILE A 1 1210 ? 24.450 14.608 -0.420 1.00 95.19 1210 ILE A CA 1
ATOM 9542 C C . ILE A 1 1210 ? 24.405 15.055 -1.893 1.00 95.19 1210 ILE A C 1
ATOM 9544 O O . ILE A 1 1210 ? 25.056 16.040 -2.249 1.00 95.19 1210 ILE A O 1
ATOM 9548 N N . LEU A 1 1211 ? 23.619 14.379 -2.739 1.00 95.12 1211 LEU A N 1
ATOM 9549 C CA . LEU A 1 1211 ? 23.448 14.718 -4.155 1.00 95.12 1211 LEU A CA 1
ATOM 9550 C C . LEU A 1 1211 ? 22.714 16.057 -4.357 1.00 95.12 1211 LEU A C 1
ATOM 9552 O O . LEU A 1 1211 ? 23.160 16.894 -5.152 1.00 95.12 1211 LEU A O 1
ATOM 9556 N N . ILE A 1 1212 ? 21.609 16.263 -3.634 1.00 94.75 1212 ILE A N 1
ATOM 9557 C CA . ILE A 1 1212 ? 20.727 17.430 -3.792 1.00 94.75 1212 ILE A CA 1
ATOM 9558 C C . ILE A 1 1212 ? 21.178 18.623 -2.941 1.00 94.75 1212 ILE A C 1
ATOM 9560 O O . ILE A 1 1212 ? 21.252 19.736 -3.460 1.00 94.75 1212 ILE A O 1
ATOM 9564 N N . GLU A 1 1213 ? 21.563 18.430 -1.673 1.00 91.75 1213 GLU A N 1
ATOM 9565 C CA . GLU A 1 1213 ? 22.110 19.521 -0.844 1.00 91.75 1213 GLU A CA 1
ATOM 9566 C C . GLU A 1 1213 ? 23.465 20.007 -1.388 1.00 91.75 1213 GLU A C 1
ATOM 9568 O O . GLU A 1 1213 ? 23.774 21.200 -1.330 1.00 91.75 1213 GLU A O 1
ATOM 9573 N N . GLY A 1 1214 ? 24.248 19.104 -1.993 1.00 91.56 1214 GLY A N 1
ATOM 9574 C CA . GLY A 1 1214 ? 25.450 19.433 -2.766 1.00 91.56 1214 GLY A CA 1
ATOM 9575 C C . GLY A 1 1214 ? 25.169 20.093 -4.125 1.00 91.56 1214 GLY A C 1
ATOM 9576 O O . GLY A 1 1214 ? 26.118 20.505 -4.805 1.00 91.56 1214 GLY A O 1
ATOM 9577 N N . ALA A 1 1215 ? 23.894 20.196 -4.517 1.00 94.38 1215 ALA A N 1
ATOM 9578 C CA . ALA A 1 1215 ? 23.398 20.735 -5.780 1.00 94.38 1215 ALA A CA 1
ATOM 9579 C C . ALA A 1 1215 ? 24.171 20.213 -7.003 1.00 94.38 1215 ALA A C 1
ATOM 9581 O O . ALA A 1 1215 ? 24.584 20.991 -7.862 1.00 94.38 1215 ALA A O 1
ATOM 9582 N N . ALA A 1 1216 ? 24.425 18.901 -7.073 1.00 91.69 1216 ALA A N 1
ATOM 9583 C CA . ALA A 1 1216 ? 24.947 18.272 -8.292 1.00 91.69 1216 ALA A CA 1
ATOM 9584 C C . ALA A 1 1216 ? 23.874 18.271 -9.396 1.00 91.69 1216 ALA A C 1
ATOM 9586 O O . ALA A 1 1216 ? 24.156 18.526 -10.569 1.00 91.69 1216 ALA A O 1
ATOM 9587 N N . VAL A 1 1217 ? 22.623 18.052 -8.982 1.00 94.75 1217 VAL A N 1
ATOM 9588 C CA . VAL A 1 1217 ? 21.416 18.213 -9.794 1.00 94.75 1217 VAL A CA 1
ATOM 9589 C C . VAL A 1 1217 ? 20.366 19.024 -9.044 1.00 94.75 1217 VAL A C 1
ATOM 9591 O O . VAL A 1 1217 ? 20.338 19.048 -7.815 1.00 94.75 1217 VAL A O 1
ATOM 9594 N N . MET A 1 1218 ? 19.475 19.651 -9.804 1.00 96.25 1218 MET A N 1
ATOM 9595 C CA . MET A 1 1218 ? 18.235 20.252 -9.329 1.00 96.25 1218 MET A CA 1
ATOM 9596 C C . MET A 1 1218 ? 17.051 19.474 -9.910 1.00 96.25 1218 MET A C 1
ATOM 9598 O O . MET A 1 1218 ? 16.710 19.711 -11.070 1.00 96.25 1218 MET A O 1
ATOM 9602 N N . PRO A 1 1219 ? 16.413 18.567 -9.154 1.00 95.81 1219 PRO A N 1
ATOM 9603 C CA . PRO A 1 1219 ? 15.115 18.013 -9.517 1.00 95.81 1219 PRO A CA 1
ATOM 9604 C C . PRO A 1 1219 ? 14.130 19.153 -9.810 1.00 95.81 1219 PRO A C 1
ATOM 9606 O O . PRO A 1 1219 ? 14.020 20.094 -9.028 1.00 95.81 1219 PRO A O 1
ATOM 9609 N N . LEU A 1 1220 ? 13.446 19.087 -10.951 1.00 94.88 1220 LEU A N 1
ATOM 9610 C CA . LEU A 1 1220 ? 12.456 20.070 -11.399 1.00 94.88 1220 LEU A CA 1
ATOM 9611 C C . LEU A 1 1220 ? 11.037 19.578 -11.118 1.00 94.88 1220 LEU A C 1
ATOM 9613 O O . LEU A 1 1220 ? 10.287 20.221 -10.385 1.00 94.88 1220 LEU A O 1
ATOM 9617 N N . VAL A 1 1221 ? 10.679 18.432 -11.705 1.00 94.25 1221 VAL A N 1
ATOM 9618 C CA . VAL A 1 1221 ? 9.324 17.864 -11.676 1.00 94.25 1221 VAL A CA 1
ATOM 9619 C C . VAL A 1 1221 ? 9.343 16.334 -11.774 1.00 94.25 1221 VAL A C 1
ATOM 9621 O O . VAL A 1 1221 ? 10.220 15.750 -12.419 1.00 94.25 1221 VAL A O 1
ATOM 9624 N N . TYR A 1 1222 ? 8.337 15.693 -11.178 1.00 92.06 1222 TYR A N 1
ATOM 9625 C CA . TYR A 1 1222 ? 8.038 14.267 -11.332 1.00 92.06 1222 TYR A CA 1
ATOM 9626 C C . TYR A 1 1222 ? 6.934 14.060 -12.364 1.00 92.06 1222 TYR A C 1
ATOM 9628 O O . TYR A 1 1222 ? 5.926 14.775 -12.373 1.00 92.06 1222 TYR A O 1
ATOM 9636 N N . PHE A 1 1223 ? 7.116 13.071 -13.230 1.00 90.12 1223 PHE A N 1
ATOM 9637 C CA . PHE A 1 1223 ? 6.266 12.886 -14.400 1.00 90.12 1223 PHE A CA 1
ATOM 9638 C C . PHE A 1 1223 ? 5.047 11.984 -14.159 1.00 90.12 1223 PHE A C 1
ATOM 9640 O O . PHE A 1 1223 ? 4.977 11.151 -13.252 1.00 90.12 1223 PHE A O 1
ATOM 9647 N N . ARG A 1 1224 ? 4.068 12.153 -15.046 1.00 87.75 1224 ARG A N 1
ATOM 9648 C CA . ARG A 1 1224 ? 2.948 11.241 -15.268 1.00 87.75 1224 ARG A CA 1
ATOM 9649 C C . ARG A 1 1224 ? 2.853 11.004 -16.769 1.00 87.75 1224 ARG A C 1
ATOM 9651 O O . ARG A 1 1224 ? 2.981 11.961 -17.530 1.00 87.75 1224 ARG A O 1
ATOM 9658 N N . ALA A 1 1225 ? 2.598 9.767 -17.177 1.00 87.44 1225 ALA A N 1
ATOM 9659 C CA . ALA A 1 1225 ? 2.250 9.462 -18.558 1.00 87.44 1225 ALA A CA 1
ATOM 9660 C C . ALA A 1 1225 ? 0.777 9.829 -18.793 1.00 87.44 1225 ALA A C 1
ATOM 9662 O O . ALA A 1 1225 ? -0.069 9.566 -17.931 1.00 87.44 1225 ALA A O 1
ATOM 9663 N N . HIS A 1 1226 ? 0.463 10.433 -19.939 1.00 90.19 1226 HIS A N 1
ATOM 9664 C CA . HIS A 1 1226 ? -0.890 10.882 -20.283 1.00 90.19 1226 HIS A CA 1
ATOM 9665 C C . HIS A 1 1226 ? -1.289 10.345 -21.653 1.00 90.19 1226 HIS A C 1
ATOM 9667 O O . HIS A 1 1226 ? -0.560 10.515 -22.626 1.00 90.19 1226 HIS A O 1
ATOM 9673 N N . PHE A 1 1227 ? -2.473 9.749 -21.744 1.00 92.75 1227 PHE A N 1
ATOM 9674 C CA . PHE A 1 1227 ? -3.007 9.155 -22.967 1.00 92.75 1227 PHE A CA 1
ATOM 9675 C C . PHE A 1 1227 ? -4.446 9.615 -23.207 1.00 92.75 1227 PHE A C 1
ATOM 9677 O O . PHE A 1 1227 ? -5.225 9.772 -22.266 1.00 92.75 1227 PHE A O 1
ATOM 9684 N N . LEU A 1 1228 ? -4.831 9.756 -24.473 1.00 95.38 1228 LEU A N 1
ATOM 9685 C CA . LEU A 1 1228 ? -6.228 9.664 -24.891 1.00 95.38 1228 LEU A CA 1
ATOM 9686 C C . LEU A 1 1228 ? -6.479 8.244 -25.406 1.00 95.38 1228 LEU A C 1
ATOM 9688 O O . LEU A 1 1228 ? -5.739 7.762 -26.260 1.00 95.38 1228 LEU A O 1
ATOM 9692 N N . VAL A 1 1229 ? -7.512 7.575 -24.898 1.00 96.94 1229 VAL A N 1
ATOM 9693 C CA . VAL A 1 1229 ? -7.881 6.190 -25.231 1.00 96.94 1229 VAL A CA 1
ATOM 9694 C C . VAL A 1 1229 ? -9.369 6.144 -25.567 1.00 96.94 1229 VAL A C 1
ATOM 9696 O O . VAL A 1 1229 ? -10.188 6.744 -24.870 1.00 96.94 1229 VAL A O 1
ATOM 9699 N N . LYS A 1 1230 ? -9.743 5.466 -26.655 1.00 96.81 1230 LYS A N 1
ATOM 9700 C CA . LYS A 1 1230 ? -11.137 5.406 -27.112 1.00 96.81 1230 LYS A CA 1
ATOM 9701 C C . LYS A 1 1230 ? -12.034 4.537 -26.220 1.00 96.81 1230 LYS A C 1
ATOM 9703 O O . LYS A 1 1230 ? -11.572 3.506 -25.742 1.00 96.81 1230 LYS A O 1
ATOM 9708 N N . PRO A 1 1231 ? -13.342 4.853 -26.083 1.00 95.38 1231 PRO A N 1
ATOM 9709 C CA . PRO A 1 1231 ? -14.254 4.085 -25.225 1.00 95.38 1231 PRO A CA 1
ATOM 9710 C C . PRO A 1 1231 ? -14.441 2.625 -25.659 1.00 95.38 1231 PRO A C 1
ATOM 9712 O O . PRO A 1 1231 ? -14.757 1.780 -24.832 1.00 95.38 1231 PRO A O 1
ATOM 9715 N N . TRP A 1 1232 ? -14.234 2.325 -26.946 1.00 95.25 1232 TRP A N 1
ATOM 9716 C CA . TRP A 1 1232 ? -14.273 0.964 -27.485 1.00 95.25 1232 TRP A CA 1
ATOM 9717 C C . TRP A 1 1232 ? -13.019 0.134 -27.165 1.00 95.25 1232 TRP A C 1
ATOM 9719 O O . TRP A 1 1232 ? -13.029 -1.082 -27.344 1.00 95.25 1232 TRP A O 1
ATOM 9729 N N . VAL A 1 1233 ? -11.945 0.756 -26.665 1.00 96.19 1233 VAL A N 1
ATOM 9730 C CA . VAL A 1 1233 ? -10.761 0.070 -26.127 1.00 96.19 1233 VAL A CA 1
ATOM 9731 C C . VAL A 1 1233 ? -11.001 -0.198 -24.638 1.00 96.19 1233 VAL A C 1
ATOM 9733 O O . VAL A 1 1233 ? -10.370 0.396 -23.765 1.00 96.19 1233 VAL A O 1
ATOM 9736 N N . ILE A 1 1234 ? -11.959 -1.082 -24.339 1.00 93.75 1234 ILE A N 1
ATOM 9737 C CA . ILE A 1 1234 ? -12.491 -1.311 -22.980 1.00 93.75 1234 ILE A CA 1
ATOM 9738 C C . ILE A 1 1234 ? -11.449 -1.797 -21.958 1.00 93.75 1234 ILE A C 1
ATOM 9740 O O . ILE A 1 1234 ? -11.709 -1.810 -20.756 1.00 93.75 1234 ILE A O 1
ATOM 9744 N N . LYS A 1 1235 ? -10.269 -2.218 -22.424 1.00 92.88 1235 LYS A N 1
ATOM 9745 C CA . LYS A 1 1235 ? -9.133 -2.603 -21.588 1.00 92.88 1235 LYS A CA 1
ATOM 9746 C C . LYS A 1 1235 ? -7.840 -2.117 -22.233 1.00 92.88 1235 LYS A C 1
ATOM 9748 O O . LYS A 1 1235 ? -7.417 -2.661 -23.250 1.00 92.88 1235 LYS A O 1
ATOM 9753 N N . TYR A 1 1236 ? -7.200 -1.138 -21.601 1.00 92.25 1236 TYR A N 1
ATOM 9754 C CA . TYR A 1 1236 ? -5.898 -0.591 -21.985 1.00 92.25 1236 TYR A CA 1
ATOM 9755 C C . TYR A 1 1236 ? -4.979 -0.569 -20.748 1.00 92.25 1236 TYR A C 1
ATOM 9757 O O . TYR A 1 1236 ? -5.064 0.359 -19.943 1.00 92.25 1236 TYR A O 1
ATOM 9765 N N . PRO A 1 1237 ? -4.162 -1.616 -20.513 1.00 90.31 1237 PRO A N 1
ATOM 9766 C CA . PRO A 1 1237 ? -3.294 -1.678 -19.340 1.00 90.31 1237 PRO A CA 1
ATOM 9767 C C . PRO A 1 1237 ? -2.034 -0.827 -19.532 1.00 90.31 1237 PRO A C 1
ATOM 9769 O O . PRO A 1 1237 ? -1.426 -0.849 -20.601 1.00 90.31 1237 PRO A O 1
ATOM 9772 N N . ALA A 1 1238 ? -1.613 -0.146 -18.468 1.00 86.31 1238 ALA A N 1
ATOM 9773 C CA . ALA A 1 1238 ? -0.361 0.601 -18.370 1.00 86.31 1238 ALA A CA 1
ATOM 9774 C C . ALA A 1 1238 ? 0.153 0.552 -16.919 1.00 86.31 1238 ALA A C 1
ATOM 9776 O O . ALA A 1 1238 ? -0.621 0.281 -15.998 1.00 86.31 1238 ALA A O 1
ATOM 9777 N N . SER A 1 1239 ? 1.444 0.807 -16.703 1.00 84.62 1239 SER A N 1
ATOM 9778 C CA . SER A 1 1239 ? 2.060 0.873 -15.370 1.00 84.62 1239 SER A CA 1
ATOM 9779 C C . SER A 1 1239 ? 3.134 1.960 -15.304 1.00 84.62 1239 SER A C 1
ATOM 9781 O O . SER A 1 1239 ? 3.586 2.459 -16.334 1.00 84.62 1239 SER A O 1
ATOM 9783 N N . ALA A 1 1240 ? 3.601 2.292 -14.097 1.00 82.38 1240 ALA A N 1
ATOM 9784 C CA . ALA A 1 1240 ? 4.603 3.344 -13.890 1.00 82.38 1240 ALA A CA 1
ATOM 9785 C C . ALA A 1 1240 ? 6.016 3.024 -14.427 1.00 82.38 1240 ALA A C 1
ATOM 9787 O O . ALA A 1 1240 ? 6.909 3.870 -14.346 1.00 82.38 1240 ALA A O 1
ATOM 9788 N N . LEU A 1 1241 ? 6.194 1.818 -14.982 1.00 81.12 1241 LEU A N 1
ATOM 9789 C CA . LEU A 1 1241 ? 7.419 1.295 -15.593 1.00 81.12 1241 LEU A CA 1
ATOM 9790 C C . LEU A 1 1241 ? 7.246 0.874 -17.068 1.00 81.12 1241 LEU A C 1
ATOM 9792 O O . LEU A 1 1241 ? 8.240 0.645 -17.751 1.00 81.12 1241 LEU A O 1
ATOM 9796 N N . ARG A 1 1242 ? 6.012 0.716 -17.574 1.00 83.88 1242 ARG A N 1
ATOM 9797 C CA . ARG A 1 1242 ? 5.752 0.263 -18.954 1.00 83.88 1242 ARG A CA 1
ATOM 9798 C C . ARG A 1 1242 ? 4.458 0.870 -19.500 1.00 83.88 1242 ARG A C 1
ATOM 9800 O O . ARG A 1 1242 ? 3.383 0.671 -18.936 1.00 83.88 1242 ARG A O 1
ATOM 9807 N N . ALA A 1 1243 ? 4.557 1.541 -20.646 1.00 76.81 1243 ALA A N 1
ATOM 9808 C CA . ALA A 1 1243 ? 3.415 2.184 -21.298 1.00 76.81 1243 ALA A CA 1
ATOM 9809 C C . ALA A 1 1243 ? 2.491 1.203 -22.048 1.00 76.81 1243 ALA A C 1
ATOM 9811 O O . ALA A 1 1243 ? 1.295 1.460 -22.155 1.00 76.81 1243 ALA A O 1
ATOM 9812 N N . PHE A 1 1244 ? 3.027 0.094 -22.580 1.00 86.38 1244 PHE A N 1
ATOM 9813 C CA . PHE A 1 1244 ? 2.323 -0.763 -23.544 1.00 86.38 1244 PHE A CA 1
ATOM 9814 C C . PHE A 1 1244 ? 2.203 -2.229 -23.099 1.00 86.38 1244 PHE A C 1
ATOM 9816 O O . PHE A 1 1244 ? 3.193 -2.880 -22.764 1.00 86.38 1244 PHE A O 1
ATOM 9823 N N . PHE A 1 1245 ? 0.984 -2.768 -23.178 1.00 90.88 1245 PHE A N 1
ATOM 9824 C CA . PHE A 1 1245 ? 0.634 -4.161 -22.864 1.00 90.88 1245 PHE A CA 1
ATOM 9825 C C . PHE A 1 1245 ? -0.286 -4.750 -23.955 1.00 90.88 1245 PHE A C 1
ATOM 9827 O O . PHE A 1 1245 ? -1.393 -5.211 -23.677 1.00 90.88 1245 PHE A O 1
ATOM 9834 N N . TRP A 1 1246 ? 0.118 -4.700 -25.233 1.00 93.19 1246 TRP A N 1
ATOM 9835 C CA . TRP A 1 1246 ? -0.794 -4.967 -26.363 1.00 93.19 1246 TRP A CA 1
ATOM 9836 C C . TRP A 1 1246 ? -1.394 -6.381 -26.371 1.00 93.19 1246 TRP A C 1
ATOM 9838 O O . TRP A 1 1246 ? -2.510 -6.562 -26.856 1.00 93.19 1246 TRP A O 1
ATOM 9848 N N . LYS A 1 1247 ? -0.702 -7.375 -25.792 1.00 91.00 1247 LYS A N 1
ATOM 9849 C CA . LYS A 1 1247 ? -1.204 -8.760 -25.657 1.00 91.00 1247 LYS A CA 1
ATOM 9850 C C . LYS A 1 1247 ? -2.435 -8.882 -24.747 1.00 91.00 1247 LYS A C 1
ATOM 9852 O O . LYS A 1 1247 ? -3.142 -9.888 -24.799 1.00 91.00 1247 LYS A O 1
ATOM 9857 N N . ASP A 1 1248 ? -2.700 -7.844 -23.956 1.00 91.44 1248 ASP A N 1
ATOM 9858 C CA . ASP A 1 1248 ? -3.758 -7.773 -22.954 1.00 91.44 1248 ASP A CA 1
ATOM 9859 C C . ASP A 1 1248 ? -4.844 -6.730 -23.291 1.00 91.44 1248 ASP A C 1
ATOM 9861 O O . ASP A 1 1248 ? -5.832 -6.636 -22.560 1.00 91.44 1248 ASP A O 1
ATOM 9865 N N . VAL A 1 1249 ? -4.700 -5.977 -24.391 1.00 94.44 1249 VAL A N 1
ATOM 9866 C CA . VAL A 1 1249 ? -5.663 -4.951 -24.841 1.00 94.44 1249 VAL A CA 1
ATOM 9867 C C . VAL A 1 1249 ? -6.909 -5.584 -25.469 1.00 94.44 1249 VAL A C 1
ATOM 9869 O O . VAL A 1 1249 ? -6.800 -6.513 -26.273 1.00 94.44 1249 VAL A O 1
ATOM 9872 N N . ILE A 1 1250 ? -8.095 -5.059 -25.144 1.00 95.19 1250 ILE A N 1
ATOM 9873 C CA . ILE A 1 1250 ? -9.371 -5.481 -25.749 1.00 95.19 1250 ILE A CA 1
ATOM 9874 C C . ILE A 1 1250 ? -10.013 -4.307 -26.491 1.00 95.19 1250 ILE A C 1
ATOM 9876 O O . ILE A 1 1250 ? -10.172 -3.227 -25.921 1.00 95.19 1250 ILE A O 1
ATOM 9880 N N . ILE A 1 1251 ? -10.407 -4.554 -27.743 1.00 95.94 1251 ILE A N 1
ATOM 9881 C CA . ILE A 1 1251 ? -11.199 -3.654 -28.591 1.00 95.94 1251 ILE A CA 1
ATOM 9882 C C . ILE A 1 1251 ? -12.551 -4.315 -28.883 1.00 95.94 1251 ILE A C 1
ATOM 9884 O O . ILE A 1 1251 ? -12.591 -5.419 -29.438 1.00 95.94 1251 ILE A O 1
ATOM 9888 N N . GLU A 1 1252 ? -13.651 -3.640 -28.551 1.00 92.88 1252 GLU A N 1
ATOM 9889 C CA . GLU A 1 1252 ? -15.010 -4.081 -28.889 1.00 92.88 1252 GLU A CA 1
ATOM 9890 C C . GLU A 1 1252 ? -15.484 -3.555 -30.261 1.00 92.88 1252 GLU A C 1
ATOM 9892 O O . GLU A 1 1252 ? -15.037 -2.492 -30.712 1.00 92.88 1252 GLU A O 1
ATOM 9897 N N . PRO A 1 1253 ? -16.406 -4.269 -30.941 1.00 86.06 1253 PRO A N 1
ATOM 9898 C CA . PRO A 1 1253 ? -17.159 -3.731 -32.076 1.00 86.06 1253 PRO A CA 1
ATOM 9899 C C . PRO A 1 1253 ? -17.970 -2.489 -31.678 1.00 86.06 1253 PRO A C 1
ATOM 9901 O O . PRO A 1 1253 ? -18.584 -2.471 -30.612 1.00 86.06 1253 PRO A O 1
ATOM 9904 N N . HIS A 1 1254 ? -17.996 -1.481 -32.551 1.00 84.25 1254 HIS A N 1
ATOM 9905 C CA . HIS A 1 1254 ? -18.612 -0.169 -32.332 1.00 84.25 1254 HIS A CA 1
ATOM 9906 C C . HIS A 1 1254 ? -19.155 0.430 -33.640 1.00 84.25 1254 HIS A C 1
ATOM 9908 O O . HIS A 1 1254 ? -18.747 -0.061 -34.719 1.00 84.25 1254 HIS A O 1
#

Secondary structure (DSSP, 8-state):
------HHHHHHHHS-HHHHHHHHHHTTT---EEEEEEEEEEEEETHHHHHHHS-HHHHHHHHHHHHHHHHHHHHHTT-EEEEEETTEEEEEESSSS--SSHHHHHHHHHHHHHHHHHHHHHHHHHHH-----EEEEEEEEEEEEEEEEEETTEEEEEEESHHHHHHHHHHHHSPTT-EEEEHHHHHHHTTTEEEEEEEEE--TT-SSPEEEEEEEEE-S----------------S-HHHHHHHHHHHHHHHTT--EEEEEE--TTSSHHHHHHHHHHHHHH--TTPPP-EEEEEE--TTGGGSTTHHHHHHHHHHHT--SSS-HHHHHHHHHHHHHHHHGGGHHHHHHHHHHHTT----HHHHTTTSSS-HHHHHHHHHHHHHHHHHHHHHHS-EEEEEE-GGG--HHHHHHHHHHHTTTTTSSEEEEEEE---TTSHHHHHHHHHHHH-TTTEEEEE-PPPPHHHHHHHHHHTT--S---HHHHHHHHHHHTT-HHHHHHHHHHTTTTSSEEE-TTT--EEE-TTTTT----S-HHHHHHHHHTTS-HHHHHHHHHHHHH-SEEEHHHHHHH-TTSTTHHHHHHHHHHTTSEEEEE-SSS-EEEES-HHHHHHHHHHS-TTHHHHHHHHHHHHHHHH-GGGHHHHHHHHHHHHHHHT-HHHHHHHHHHHHHHHHHTT-HHHHHHHHHHHHHHHHHTT-HHHHHHHHHHHHHHHHHTT-HHHHHHHHHHHHHHHHHHHHH-----PPPPSS-EEEEEES----S-TTT--SHHHHHHHHHH---SEEE-TTS-EEESSEEEEEEETTTTEEEEEE-S--B-TTSPBP-HHHHHHHHHHHT-GGGT-TTGGGGTTBTTHHHHHTTS---TTTSSEEESSSSEEEEEBSS--TTHHHHTTSGGGS---HHHHHHHGGGGGSTTT----SSEEEEEEETTTEEEEEE-TT--S--SS---EEEEEEE-S-HHHHHHHHHHHHTTS-SEEE-TTS-HHHHHHHHHH-TTTEEEEEEEEEEEEEE-TTSTTTTSHHHHHHHHHT--HHIIIIIISTTSSEE--S-SS-TTSTT--SSSS----HHHHHHHHHHTT-GGGTTPPPEEEEEESSHHHHHHHHHHHHHIIIII---EEEEEE-HHHHHHHHHHS--SEEEEEEE-SSSSHHIIIIIT-HHHHH----HHHHHHHHHHHH---HHHHHHHHHHHHHHHHHTTSEEEEEEEEEEEEE-TT--B---BTTBS--GGG-B----

Mean predicted aligned error: 17.41 Å

Sequence (1254 aa):
MAARDTLPERLQRLVPKEYAERLLATRGQVQAERRMVTILFSDVKGSTAMAENLDPEEVMEIMDGAFGVLIEPVYRYEGTLARLMGDAILAFFGAPIAHEDDPERAIRAALEITAGAQRYAEKLEKERGIEGFNVRVGINTGLVVVGEVGSDLRVEYTAMGDAINLAARMESAAEPGTVLITEATHKLIAPLFETEALGPMQVKGKAEPVPVYRVLAAKAVAGKPRGIAGLESPLVGREAEFTALQMAVQRLQSGVGGIVTLVGEAGIGKSRLVAEARKGVAVGAPRVVPLQWVEGRCLSYGTSMAYLLWLDVLRALLDVTVDDAPEVVRVRLHERVQALCADRHQDVYPYLARLMSLPLEDDLASRLDDMAARDLKSRTFQAVQTLIECAANQQPLVLVCEDLHWADPTSMELLEQVLALIERTYLLLLCVFRPVKDHGCWRFREFAAQTYAERHTDLLLEPLTAVESQTLVANLLEIEDLPDVLRERILSRAEGNPFYVEEVIRSLIDRGAMVRDDATGRWTATREVATIPIPDTLQGVLMARIDRLQEDTKRVLQMASVIGRIFLYRVLAAIAEEERRLDEHLWTLQHEEMIRERARIPELEYIFKHDLTREAAYNGLLKKERRAFHRQVAEALERLFPEHIEEQLGLLAHHWERARDPDRATEYLLRAGDKARIAYAQQEAVDFYERALSFLKEQEDYDRAARTCMKLGLTYHAAFDFRRARRAHDEGFTLWRRAAEQEPSRTQTPAPHALRMSVFEPLSALDPAIATDPATISVLAQLFSGLVDWGPGMEVVPDIAQSWEVVAGGRNYTFHLRDDVRWADGRPVTAADFEYAWKRLLDPATGSRNASLLYDIKGAAAFHQGQSHNRQEVGVRALDACTLVVDLEEPTGYFLYLLAHSAAYPVPRHVVQTYGEAWTTAEHIVSNGAFLLKGWRRGMSMDLVRNPRYHGWHSGNVEQVRLDFVTLDLGELQEALGRFEAGESDALDVTYAPPSEIKRMRQRFPGQYLAVPQLLTSYVGFVTTRPPFDDALVRRALVLATDRETLADVVLQGQVSPALGGFIPPTMPGHSPQIGLAYDPEGARDLLAQAGYAGGAGFPLVELMTQVDPLSAVAGEFLRAQWQEKLGIEAAPQAVEFQAYVERIANDPPQAFVWGWVADYPDPDNFLRVGNTGGYTRWQNEGYNELVQKARQVSDQKERIRLYREADRILIEGAAVMPLVYFRAHFLVKPWVIKYPASALRAFFWKDVIIEPH

Radius of gyration: 39.19 Å; Cα contacts (8 Å, |Δi|>4): 2452; chains: 1; bounding box: 117×86×100 Å

Nearest PDB structures (foldseek):
  4gl8-assembly2_B  TM=9.042E-01  e=5.595E-35  Borreliella burgdorferi B31
  6dth-assembly1_A  TM=9.010E-01  e=3.258E-33  Haemophilus influenzae 86-028NP
  6npo-assembly1_A  TM=8.775E-01  e=8.964E-31  Bacillus anthracis
  3r5g-assembly2_B  TM=9.588E-01  e=8.449E-16  Pseudomonas aeruginosa
  2w01-assembly1_B  TM=8.940E-01  e=3.481E-15  Synechocystis sp. PCC 6803

pLDDT: mean 83.13, std 14.3, range [22.58, 98.69]

Foldseek 3Di:
DDDDDDLVRVVVVLADPVLVVVVVVQVPDDDKWKDKKKKKKKFKPCLVVCVVPDDPVVSVVLLSLLCCLLVSLCNVLSWDFQDDDNGMTMIMACPPAHDQCSLVSRVSSVLSSLVSQVVSQVVCCVPPVDHDIFMFMFMEIDIWIWDWDDDPVDITTDTDDPRNVRRVQQRVPGDTSWYKYFPRSCVFCVVFFDKDWPQFDDTPPDPGTTTMIITDGTDDDADAAFAADDFDFDDFQCCPVLVVLLVLVVCLQVWFFFEEEAEEDPLLCRVVSVVVSVVVLVPDDPDGFDEAEFEFEFFQPCQLPAPRRVLRRLCRQQVHALFPDLVRSLVSLLVSCCVQPVVCSLLASLLVSVVNVHDDDLQSQLAQWQFAPLVSLVSNLVNSLSSQQSNQAVGQYEYEYYAQQRHYPSNLVSVVVNNVSSRPGSYYYYYYHYCDCVHSSNVVLVCSCVPVVVRYDYHYRDARDLVRLLNLLCNRAVDPDQDVLLSVQLSVQCNRRNSLSVLLNVRSHPTPAFDADPVPRHTDGHPNRSNRDHHNDPLSSLVSLLSVDDPLLSVLLLLVLLQTQKDFPQLSCQLSVVRPPSVVSVVVCVVSQQKDWRDPPPTTMIGGNDVSNSVSSPNGDDLQVSLVSLVSSLVSCCVPPVVCCLVCLVVSLVSCVSNVVLVSNLVSLCSQLLLCLLSLVLVSNLVSLVVSLVSCVVVLVLQVNLLSLLSNLLSCLLLLVLVSSQVSQVVSLVSVVVVVVPDDPCQDDFFPDFAFEEDEDFFDFCQLLAGDDQVSQQVNLAFADFCWAADLSRGIGGFQFSGKHQDPSQFKIKGFGDQQFAKLVGHTQFLVLLLVLLLLSLACVNVGLCQVLLQQFFCSVCCSVVVDVDSVRGQWDGPDRGMIMTGGPARFSFNSLLRNGSSSTGADVVLCVPQPSCCRALVRDIHGHQWHWNDDDGQAKTKIAGRPSHPDAFQANRGIHMYGYFYQDPVRVVVVVVCVVVVVHQKYWCFQHALVVVVVCCVVFVVQKDKAFAFKFKWKFFQCVDPPNVDLLLLVLLQLLADQQCLCCVQSNPQFAFPSWFQGDPSFQSTISSQRDYNHLPSSQVSCVVSVQRLNNPPDEFEEEFAPTNSRVSVQVSSQVSCCVSRVHHYDYDHDYDVVQVVCLQPPDGRMYIDMDGASTRHLLCRLPVVCLCNRSVDDDPLLVVLSVVLSNDSNSSVSSSSSSVSSNCCRSSSSIRGRTGHMTMMRGHVQQVDFRDHNRHRHDPSSIYGHDD